Protein AF-A0A6A6J396-F1 (afdb_monomer)

Structure (mmCIF, N/CA/C/O backbone):
data_AF-A0A6A6J396-F1
#
_entry.id   AF-A0A6A6J396-F1
#
loop_
_atom_site.group_PDB
_atom_site.id
_atom_site.type_symbol
_atom_site.label_atom_id
_atom_site.label_alt_id
_atom_site.label_comp_id
_atom_site.label_asym_id
_atom_site.label_entity_id
_atom_site.label_seq_id
_atom_site.pdbx_PDB_ins_code
_atom_site.Cartn_x
_atom_site.Cartn_y
_atom_site.Cartn_z
_atom_site.occupancy
_atom_site.B_iso_or_equiv
_atom_site.auth_seq_id
_atom_site.auth_comp_id
_atom_site.auth_asym_id
_atom_site.auth_atom_id
_atom_site.pdbx_PDB_model_num
ATOM 1 N N . MET A 1 1 ? -31.504 -28.706 -47.587 1.00 30.91 1 MET A N 1
ATOM 2 C CA . MET A 1 1 ? -32.513 -27.921 -48.328 1.00 30.91 1 MET A CA 1
ATOM 3 C C . MET A 1 1 ? -32.808 -26.671 -47.515 1.00 30.91 1 MET A C 1
ATOM 5 O O . MET A 1 1 ? -33.010 -26.840 -46.324 1.00 30.91 1 MET A O 1
ATOM 9 N N . ASN A 1 2 ? -32.834 -25.444 -48.028 1.00 28.05 2 ASN A N 1
ATOM 10 C CA . ASN A 1 2 ? -32.277 -24.877 -49.263 1.00 28.05 2 ASN A CA 1
ATOM 11 C C . ASN A 1 2 ? -32.139 -23.348 -49.033 1.00 28.05 2 ASN A C 1
ATOM 13 O O . ASN A 1 2 ? -32.979 -22.786 -48.343 1.00 28.05 2 ASN A O 1
ATOM 17 N N . THR A 1 3 ? -31.061 -22.744 -49.557 1.00 30.41 3 THR A N 1
ATOM 18 C CA . THR A 1 3 ? -30.962 -21.435 -50.266 1.00 30.41 3 THR A CA 1
ATOM 19 C C . THR A 1 3 ? -32.068 -20.365 -50.047 1.00 30.41 3 THR A C 1
ATOM 21 O O . THR A 1 3 ? -33.247 -20.693 -50.084 1.00 30.41 3 THR A O 1
ATOM 24 N N . THR A 1 4 ? -31.807 -19.050 -49.973 1.00 29.42 4 THR A N 1
ATOM 25 C CA . THR A 1 4 ? -30.694 -18.259 -50.558 1.00 29.42 4 THR A CA 1
ATOM 26 C C . THR A 1 4 ? -30.629 -16.844 -49.954 1.00 29.42 4 THR A C 1
ATOM 28 O O . THR A 1 4 ? -31.615 -16.358 -49.411 1.00 29.42 4 THR A O 1
ATOM 31 N N . GLU A 1 5 ? -29.500 -16.157 -50.138 1.00 28.58 5 GLU A N 1
ATOM 32 C CA . GLU A 1 5 ? -29.365 -14.695 -50.012 1.00 28.58 5 GLU A CA 1
ATOM 33 C C . GLU A 1 5 ? -30.132 -13.949 -51.129 1.00 28.58 5 GLU A C 1
ATOM 35 O O . GLU A 1 5 ? -30.211 -14.480 -52.238 1.00 28.58 5 GLU A O 1
ATOM 40 N N . ALA A 1 6 ? -30.608 -12.714 -50.876 1.00 26.88 6 ALA A N 1
ATOM 41 C CA . ALA A 1 6 ? -30.389 -11.505 -51.710 1.00 26.88 6 ALA A CA 1
ATOM 42 C C . ALA A 1 6 ? -31.355 -10.335 -51.376 1.00 26.88 6 ALA A C 1
ATOM 44 O O . ALA A 1 6 ? -32.489 -10.573 -50.980 1.00 26.88 6 ALA A O 1
ATOM 45 N N . GLN A 1 7 ? -30.909 -9.098 -51.679 1.00 24.98 7 GLN A N 1
ATOM 46 C CA . GLN A 1 7 ? -31.652 -7.809 -51.690 1.00 24.98 7 GLN A CA 1
ATOM 47 C C . GLN A 1 7 ? -32.039 -7.264 -50.290 1.00 24.98 7 GLN A C 1
ATOM 49 O O . GLN A 1 7 ? -32.712 -7.927 -49.523 1.00 24.98 7 GLN A O 1
ATOM 54 N N . GLU A 1 8 ? -31.600 -6.075 -49.856 1.00 26.03 8 GLU A N 1
ATOM 55 C CA . GLU A 1 8 ? -31.741 -4.784 -50.546 1.00 26.03 8 GLU A CA 1
ATOM 56 C C . GLU A 1 8 ? -30.502 -3.864 -50.482 1.00 26.03 8 GLU A C 1
ATOM 58 O O . GLU A 1 8 ? -29.968 -3.541 -49.422 1.00 26.03 8 GLU A O 1
ATOM 63 N N . GLN A 1 9 ? -30.119 -3.338 -51.649 1.00 26.45 9 GLN A N 1
ATOM 64 C CA . GLN A 1 9 ? -29.391 -2.075 -51.793 1.00 26.45 9 GLN A CA 1
ATOM 65 C C . GLN A 1 9 ? -30.351 -1.032 -52.373 1.00 26.45 9 GLN A C 1
ATOM 67 O O . GLN A 1 9 ? -30.878 -1.274 -53.460 1.00 26.45 9 GLN A O 1
ATOM 72 N N . LYS A 1 10 ? -30.489 0.134 -51.722 1.00 27.36 10 LYS A N 1
ATOM 73 C CA . LYS A 1 10 ? -30.519 1.482 -52.341 1.00 27.36 10 LYS A CA 1
ATOM 74 C C . LYS A 1 10 ? -30.951 2.561 -51.341 1.00 27.36 10 LYS A C 1
ATOM 76 O O . LYS A 1 10 ? -32.108 2.608 -50.955 1.00 27.36 10 LYS A O 1
ATOM 81 N N . MET A 1 11 ? -30.068 3.521 -51.080 1.00 25.42 11 MET A N 1
ATOM 82 C CA . MET A 1 11 ? -30.310 4.928 -51.427 1.00 25.42 11 MET A CA 1
ATOM 83 C C . MET A 1 11 ? -28.969 5.665 -51.503 1.00 25.42 11 MET A C 1
ATOM 85 O O . MET A 1 11 ? -28.040 5.358 -50.758 1.00 25.42 11 MET A O 1
ATOM 89 N N . ASN A 1 12 ? -28.866 6.592 -52.454 1.00 26.73 12 ASN A N 1
ATOM 90 C CA . ASN A 1 12 ? -27.633 7.307 -52.776 1.00 26.73 12 ASN A CA 1
ATOM 91 C C . ASN A 1 12 ? -27.484 8.583 -51.934 1.00 26.73 12 ASN A C 1
ATOM 93 O O . ASN A 1 12 ? -28.474 9.224 -51.592 1.00 26.73 12 ASN A O 1
ATOM 97 N N . GLY A 1 13 ? -26.236 8.995 -51.724 1.00 24.64 13 GLY A N 1
ATOM 98 C CA . GLY A 1 13 ? -25.833 10.375 -51.457 1.00 24.64 13 GLY A CA 1
ATOM 99 C C . GLY A 1 13 ? -24.560 10.632 -52.261 1.00 24.64 13 GLY A C 1
ATOM 100 O O . GLY A 1 13 ? -23.664 9.789 -52.261 1.00 24.64 13 GLY A O 1
ATOM 101 N N . GLU A 1 14 ? -24.532 11.706 -53.043 1.00 25.75 14 GLU A N 1
ATOM 102 C CA . GLU A 1 14 ? -23.548 11.900 -54.114 1.00 25.75 14 GLU A CA 1
ATOM 103 C C . GLU A 1 14 ? -22.157 12.294 -53.590 1.00 25.75 14 GLU A C 1
ATOM 105 O O . GLU A 1 14 ? -21.997 12.824 -52.492 1.00 25.75 14 GLU A O 1
ATOM 110 N N . THR A 1 15 ? -21.120 12.035 -54.385 1.00 29.14 15 THR A N 1
ATOM 111 C CA . THR A 1 15 ? -19.784 12.611 -54.178 1.00 29.14 15 THR A CA 1
ATOM 112 C C . THR A 1 15 ? -19.228 12.995 -55.540 1.00 29.14 15 THR A C 1
ATOM 114 O O . THR A 1 15 ? -19.291 12.204 -56.483 1.00 29.14 15 THR A O 1
ATOM 117 N N . GLU A 1 16 ? -18.754 14.231 -55.654 1.00 26.73 16 GLU A N 1
ATOM 118 C CA . GLU A 1 16 ? -18.399 14.850 -56.928 1.00 26.73 16 GLU A CA 1
ATOM 119 C C . GLU A 1 16 ? -17.232 14.137 -57.622 1.00 26.73 16 GLU A C 1
ATOM 121 O O . GLU A 1 16 ? -16.249 13.727 -56.999 1.00 26.73 16 GLU A O 1
ATOM 126 N N . ARG A 1 17 ? -17.331 14.016 -58.951 1.00 25.17 17 ARG A N 1
ATOM 127 C CA . ARG A 1 17 ? -16.197 13.639 -59.795 1.00 25.17 17 ARG A CA 1
ATOM 128 C C . ARG A 1 17 ? -15.277 14.842 -59.951 1.00 25.17 17 ARG A C 1
ATOM 130 O O . ARG A 1 17 ? -15.693 15.861 -60.490 1.00 25.17 17 ARG A O 1
ATOM 137 N N . VAL A 1 18 ? -14.017 14.675 -59.567 1.00 28.70 18 VAL A N 1
ATOM 138 C CA . VAL A 1 18 ? -12.917 15.462 -60.128 1.00 28.70 18 VAL A CA 1
ATOM 139 C C . VAL A 1 18 ? -12.299 14.612 -61.228 1.00 28.70 18 VAL A C 1
ATOM 141 O O . VAL A 1 18 ? -11.669 13.591 -60.945 1.00 28.70 18 VAL A O 1
ATOM 144 N N . ASP A 1 19 ? -12.532 15.003 -62.478 1.00 25.44 19 ASP A N 1
ATOM 145 C CA . ASP A 1 19 ? -11.947 14.334 -63.635 1.00 25.44 19 ASP A CA 1
ATOM 146 C C . ASP A 1 19 ? -10.437 14.624 -63.686 1.00 25.44 19 ASP A C 1
ATOM 148 O O . ASP A 1 19 ? -10.012 15.776 -63.776 1.00 25.44 19 ASP A O 1
ATOM 152 N N . PHE A 1 20 ? -9.623 13.570 -63.630 1.00 28.94 20 PHE A N 1
ATOM 153 C CA . PHE A 1 20 ? -8.215 13.624 -64.021 1.00 28.94 20 PHE A CA 1
ATOM 154 C C . PHE A 1 20 ? -8.096 13.093 -65.448 1.00 28.94 20 PHE A C 1
ATOM 156 O O . PHE A 1 20 ? -8.532 11.976 -65.728 1.00 28.94 20 PHE A O 1
ATOM 163 N N . GLU A 1 21 ? -7.510 13.891 -66.339 1.00 29.69 21 GLU A N 1
ATOM 164 C CA . GLU A 1 21 ? -7.280 13.502 -67.730 1.00 29.69 21 GLU A CA 1
ATOM 165 C C . GLU A 1 21 ? -6.321 12.298 -67.805 1.00 29.69 21 GLU A C 1
ATOM 167 O O . GLU A 1 21 ? -5.234 12.294 -67.221 1.00 29.69 21 GLU A O 1
ATOM 172 N N . ASP A 1 22 ? -6.756 11.247 -68.506 1.00 31.11 22 ASP A N 1
ATOM 173 C CA . ASP A 1 22 ? -6.034 9.979 -68.657 1.00 31.11 22 ASP A CA 1
ATOM 174 C C . ASP A 1 22 ? -4.964 10.090 -69.754 1.00 31.11 22 ASP A C 1
ATOM 176 O O . ASP A 1 22 ? -5.209 9.813 -70.932 1.00 31.11 22 ASP A O 1
ATOM 180 N N . ASP A 1 23 ? -3.756 10.493 -69.356 1.00 32.56 23 ASP A N 1
ATOM 181 C CA . ASP A 1 23 ? -2.551 10.437 -70.190 1.00 32.56 23 ASP A CA 1
ATOM 182 C C . ASP A 1 23 ? -2.134 8.964 -70.406 1.00 32.56 23 ASP A C 1
ATOM 184 O O . ASP A 1 23 ? -1.229 8.424 -69.758 1.00 32.56 23 ASP A O 1
ATOM 188 N N . GLY A 1 24 ? -2.848 8.298 -71.321 1.00 36.06 24 GLY A N 1
ATOM 189 C CA . GLY A 1 24 ? -2.937 6.846 -71.497 1.00 36.06 24 GLY A CA 1
ATOM 190 C C . GLY A 1 24 ? -1.620 6.077 -71.667 1.00 36.06 24 GLY A C 1
ATOM 191 O O . GLY A 1 24 ? -1.271 5.611 -72.757 1.00 36.06 24 GLY A O 1
ATOM 192 N N . LYS A 1 25 ? -0.925 5.833 -70.554 1.00 32.84 25 LYS A N 1
ATOM 193 C CA . LYS A 1 25 ? 0.093 4.790 -70.391 1.00 32.84 25 LYS A CA 1
ATOM 194 C C . LYS A 1 25 ? -0.214 3.998 -69.121 1.00 32.84 25 LYS A C 1
ATOM 196 O O . LYS A 1 25 ? -0.152 4.572 -68.035 1.00 32.84 25 LYS A O 1
ATOM 201 N N . PRO A 1 26 ? -0.475 2.679 -69.208 1.00 29.97 26 PRO A N 1
ATOM 202 C CA . PRO A 1 26 ? -0.757 1.887 -68.020 1.00 29.97 26 PRO A CA 1
ATOM 203 C C . PRO A 1 26 ? 0.465 1.920 -67.087 1.00 29.97 26 PRO A C 1
ATOM 205 O O . PRO A 1 26 ? 1.565 1.553 -67.518 1.00 29.97 26 PRO A O 1
ATOM 208 N N . PRO A 1 27 ? 0.319 2.341 -65.817 1.00 34.88 27 PRO A N 1
ATOM 209 C CA . PRO A 1 27 ? 1.437 2.360 -64.891 1.00 34.88 27 PRO A CA 1
ATOM 210 C C . PRO A 1 27 ? 1.894 0.923 -64.656 1.00 34.88 27 PRO A C 1
ATOM 212 O O . PRO A 1 27 ? 1.125 0.089 -64.180 1.00 34.88 27 PRO A O 1
ATOM 215 N N . THR A 1 28 ? 3.152 0.617 -64.979 1.00 37.91 28 THR A N 1
ATOM 216 C CA . THR A 1 28 ? 3.713 -0.726 -64.803 1.00 37.91 28 THR A CA 1
ATOM 217 C C . THR A 1 28 ? 3.647 -1.123 -63.327 1.00 37.91 28 THR A C 1
ATOM 219 O O . THR A 1 28 ? 4.456 -0.663 -62.510 1.00 37.91 28 THR A O 1
ATOM 222 N N . ILE A 1 29 ? 2.667 -1.963 -62.971 1.00 43.50 29 ILE A N 1
ATOM 223 C CA . ILE A 1 29 ? 2.390 -2.364 -61.588 1.00 43.50 29 ILE A CA 1
ATOM 224 C C . ILE A 1 29 ? 3.495 -3.308 -61.107 1.00 43.50 29 ILE A C 1
ATOM 226 O O . ILE A 1 29 ? 3.383 -4.528 -61.161 1.00 43.50 29 ILE A O 1
ATOM 230 N N . VAL A 1 30 ? 4.585 -2.714 -60.619 1.00 54.16 30 VAL A N 1
ATOM 231 C CA . VAL A 1 30 ? 5.647 -3.418 -59.895 1.00 54.16 30 VAL A CA 1
ATOM 232 C C . VAL A 1 30 ? 5.050 -4.018 -58.625 1.00 54.16 30 VAL A C 1
ATOM 234 O O . VAL A 1 30 ? 4.691 -3.294 -57.690 1.00 54.16 30 VAL A O 1
ATOM 237 N N . SER A 1 31 ? 4.956 -5.342 -58.624 1.00 57.78 31 SER A N 1
ATOM 238 C CA . SER A 1 31 ? 4.378 -6.179 -57.577 1.00 57.78 31 SER A CA 1
ATOM 239 C C . SER A 1 31 ? 5.428 -6.622 -56.549 1.00 57.78 31 SER A C 1
ATOM 241 O O . SER A 1 31 ? 5.118 -6.775 -55.364 1.00 57.78 31 SER A O 1
ATOM 243 N N . GLY A 1 32 ? 6.691 -6.760 -56.972 1.00 66.62 32 GLY A N 1
ATOM 244 C CA . GLY A 1 32 ? 7.795 -7.240 -56.142 1.00 66.62 32 GLY A CA 1
ATOM 245 C C . GLY A 1 32 ? 9.156 -6.631 -56.487 1.00 66.62 32 GLY A C 1
ATOM 246 O O . GLY A 1 32 ? 9.292 -5.787 -57.368 1.00 66.62 32 GLY A O 1
ATOM 247 N N . LEU A 1 33 ? 10.197 -7.066 -55.766 1.00 74.12 33 LEU A N 1
ATOM 248 C CA . LEU A 1 33 ? 11.583 -6.659 -56.049 1.00 74.12 33 LEU A CA 1
ATOM 249 C C . LEU A 1 33 ? 12.103 -7.243 -57.374 1.00 74.12 33 LEU A C 1
ATOM 251 O O . LEU A 1 33 ? 12.952 -6.629 -58.016 1.00 74.12 33 LEU A O 1
ATOM 255 N N . GLU A 1 34 ? 11.583 -8.401 -57.790 1.00 75.00 34 GLU A N 1
ATOM 256 C CA . GLU A 1 34 ? 11.993 -9.090 -59.020 1.00 75.00 34 GLU A CA 1
ATOM 257 C C . GLU A 1 34 ? 11.795 -8.221 -60.270 1.00 75.00 34 GLU A C 1
ATOM 259 O O . GLU A 1 34 ? 12.674 -8.173 -61.132 1.00 75.00 34 GLU A O 1
ATOM 264 N N . ASP A 1 35 ? 10.712 -7.438 -60.306 1.00 77.50 35 ASP A N 1
ATOM 265 C CA . ASP A 1 35 ? 10.358 -6.544 -61.416 1.00 77.50 35 ASP A CA 1
ATOM 266 C C . ASP A 1 35 ? 11.377 -5.396 -61.615 1.00 77.50 35 ASP A C 1
ATOM 268 O O . ASP A 1 35 ? 11.422 -4.754 -62.668 1.00 77.50 35 ASP A O 1
ATOM 272 N N . ILE A 1 36 ? 12.224 -5.116 -60.614 1.00 80.75 36 ILE A N 1
ATOM 273 C CA . ILE A 1 36 ? 13.242 -4.063 -60.671 1.00 80.75 36 ILE A CA 1
ATOM 274 C C . ILE A 1 36 ? 14.509 -4.623 -61.332 1.00 80.75 36 ILE A C 1
ATOM 276 O O . ILE A 1 36 ? 15.355 -5.257 -60.693 1.00 80.75 36 ILE A O 1
ATOM 280 N N . ARG A 1 37 ? 14.665 -4.359 -62.636 1.00 76.75 37 ARG A N 1
ATOM 281 C CA . ARG A 1 37 ? 15.821 -4.830 -63.424 1.00 76.75 37 ARG A CA 1
ATOM 282 C C . ARG A 1 37 ? 17.156 -4.237 -62.958 1.00 76.75 37 ARG A C 1
ATOM 284 O O . ARG A 1 37 ? 18.104 -4.985 -62.754 1.00 76.75 37 ARG A O 1
ATOM 291 N N . VAL A 1 38 ? 17.231 -2.914 -62.768 1.00 81.19 38 VAL A N 1
ATOM 292 C CA . VAL A 1 38 ? 18.486 -2.206 -62.422 1.00 81.19 38 VAL A CA 1
ATOM 293 C C . VAL A 1 38 ? 18.298 -1.243 -61.248 1.00 81.19 38 VAL A C 1
ATOM 295 O O . VAL A 1 38 ? 18.910 -1.423 -60.195 1.00 81.19 38 VAL A O 1
ATOM 298 N N . ARG A 1 39 ? 17.442 -0.228 -61.413 1.00 87.81 39 ARG A N 1
ATOM 299 C CA . ARG A 1 39 ? 17.192 0.829 -60.426 1.00 87.81 39 ARG A CA 1
ATOM 300 C C . ARG A 1 39 ? 15.728 1.267 -60.478 1.00 87.81 39 ARG A C 1
ATOM 302 O O . ARG A 1 39 ? 15.148 1.301 -61.559 1.00 87.81 39 ARG A O 1
ATOM 309 N N . LYS A 1 40 ? 15.155 1.636 -59.332 1.00 87.44 40 LYS A N 1
ATOM 310 C CA . LYS A 1 40 ? 13.848 2.297 -59.220 1.00 87.44 40 LYS A CA 1
ATOM 311 C C . LYS A 1 40 ? 13.843 3.264 -58.033 1.00 87.44 40 LYS A C 1
ATOM 313 O O . LYS A 1 40 ? 14.290 2.889 -56.953 1.00 87.44 40 LYS A O 1
ATOM 318 N N . THR A 1 41 ? 13.324 4.474 -58.218 1.00 86.12 41 THR A N 1
ATOM 319 C CA . THR A 1 41 ? 12.980 5.374 -57.104 1.00 86.12 41 THR A CA 1
ATOM 320 C C . THR A 1 41 ? 11.524 5.139 -56.704 1.00 86.12 41 THR A C 1
ATOM 322 O O . THR A 1 41 ? 10.687 4.841 -57.557 1.00 86.12 41 THR A O 1
ATOM 325 N N . VAL A 1 42 ? 11.247 5.194 -55.405 1.00 84.44 42 VAL A N 1
ATOM 326 C CA . VAL A 1 42 ? 9.915 5.050 -54.818 1.00 84.44 42 VAL A CA 1
ATOM 327 C C . VAL A 1 42 ? 9.756 6.120 -53.754 1.00 84.44 42 VAL A C 1
ATOM 329 O O . VAL A 1 42 ? 10.511 6.129 -52.780 1.00 84.44 42 VAL A O 1
ATOM 332 N N . ASP A 1 43 ? 8.781 6.992 -53.942 1.00 82.31 43 ASP A N 1
ATOM 333 C CA . ASP A 1 43 ? 8.414 8.016 -52.971 1.00 82.31 43 ASP A CA 1
ATOM 334 C C . ASP A 1 43 ? 7.769 7.359 -51.746 1.00 82.31 43 ASP A C 1
ATOM 336 O O . ASP A 1 43 ? 7.127 6.303 -51.837 1.00 82.31 43 ASP A O 1
ATOM 340 N N . LEU A 1 44 ? 8.020 7.927 -50.569 1.00 80.69 44 LEU A N 1
ATOM 341 C CA . LEU A 1 44 ? 7.531 7.390 -49.308 1.00 80.69 44 LEU A CA 1
ATOM 342 C C . LEU A 1 44 ? 6.422 8.299 -48.799 1.00 80.69 44 LEU A C 1
ATOM 344 O O . LEU A 1 44 ? 6.634 9.493 -48.639 1.00 80.69 44 LEU A O 1
ATOM 348 N N . ASN A 1 45 ? 5.266 7.719 -48.477 1.00 74.69 45 ASN A N 1
ATOM 349 C CA . ASN A 1 45 ? 4.127 8.443 -47.907 1.00 74.69 45 ASN A CA 1
ATOM 350 C C . ASN A 1 45 ? 4.411 8.882 -46.448 1.00 74.69 45 ASN A C 1
ATOM 352 O O . ASN A 1 45 ? 3.785 8.377 -45.520 1.00 74.69 45 ASN A O 1
ATOM 356 N N . VAL A 1 46 ? 5.403 9.749 -46.226 1.00 75.69 46 VAL A N 1
ATOM 357 C CA . VAL A 1 46 ? 5.808 10.292 -44.922 1.00 75.69 46 VAL A CA 1
ATOM 358 C C . VAL A 1 46 ? 6.185 11.758 -45.108 1.00 75.69 46 VAL A C 1
ATOM 360 O O . VAL A 1 46 ? 7.169 12.063 -45.771 1.00 75.69 46 VAL A O 1
ATOM 363 N N . VAL A 1 47 ? 5.417 12.650 -44.485 1.00 76.00 47 VAL A N 1
ATOM 364 C CA . VAL A 1 47 ? 5.634 14.104 -44.538 1.00 76.00 47 VAL A CA 1
ATOM 365 C C . VAL A 1 47 ? 6.945 14.478 -43.836 1.00 76.00 47 VAL A C 1
ATOM 367 O O . VAL A 1 47 ? 7.203 14.000 -42.730 1.00 76.00 47 VAL A O 1
ATOM 370 N N . THR A 1 48 ? 7.745 15.364 -44.433 1.00 72.81 48 THR A N 1
ATOM 371 C CA . THR A 1 48 ? 9.081 15.760 -43.937 1.00 72.81 48 THR A CA 1
ATOM 372 C C . THR A 1 48 ? 9.082 16.358 -42.513 1.00 72.81 48 THR A C 1
ATOM 374 O O . THR A 1 48 ? 10.010 16.109 -41.731 1.00 72.81 48 THR A O 1
ATOM 377 N N . ASP A 1 49 ? 8.000 17.038 -42.123 1.00 72.19 49 ASP A N 1
ATOM 378 C CA . ASP A 1 49 ? 7.803 17.607 -40.775 1.00 72.19 49 ASP A CA 1
ATOM 379 C C . ASP A 1 49 ? 7.207 16.620 -39.754 1.00 72.19 49 ASP A C 1
ATOM 381 O O . ASP A 1 49 ? 6.970 16.965 -38.591 1.00 72.19 49 ASP A O 1
ATOM 385 N N . CYS A 1 50 ? 6.966 15.365 -40.148 1.00 68.31 50 CYS A N 1
ATOM 386 C CA . CYS A 1 50 ? 6.496 14.339 -39.226 1.00 68.31 50 CYS A CA 1
ATOM 387 C C . CYS A 1 50 ? 7.501 14.160 -38.074 1.00 68.31 50 CYS A C 1
ATOM 389 O O . CYS A 1 50 ? 8.712 14.051 -38.292 1.00 68.31 50 CYS A O 1
ATOM 391 N N . LEU A 1 51 ? 6.988 14.143 -36.837 1.00 74.56 51 LEU A N 1
ATOM 392 C CA . LEU A 1 51 ? 7.780 13.967 -35.615 1.00 74.56 51 LEU A CA 1
ATOM 393 C C . LEU A 1 51 ? 8.972 14.948 -35.557 1.00 74.56 51 LEU A C 1
ATOM 395 O O . LEU A 1 51 ? 10.128 14.570 -35.362 1.00 74.56 51 LEU A O 1
ATOM 399 N N . ALA A 1 52 ? 8.693 16.241 -35.760 1.00 76.00 52 ALA A N 1
ATOM 400 C CA . ALA A 1 52 ? 9.684 17.322 -35.709 1.00 76.00 52 ALA A CA 1
ATOM 401 C C . ALA A 1 52 ? 10.524 17.342 -34.411 1.00 76.00 52 ALA A C 1
ATOM 403 O O . ALA A 1 52 ? 11.693 17.713 -34.448 1.00 76.00 52 ALA A O 1
ATOM 404 N N . HIS A 1 53 ? 9.950 16.892 -33.289 1.00 82.19 53 HIS A N 1
ATOM 405 C CA . HIS A 1 53 ? 10.600 16.842 -31.975 1.00 82.19 53 HIS A CA 1
ATOM 406 C C . HIS A 1 53 ? 11.504 15.611 -31.751 1.00 82.19 53 HIS A C 1
ATOM 408 O O . HIS A 1 53 ? 12.253 15.595 -30.780 1.00 82.19 53 HIS A O 1
ATOM 414 N N . TRP A 1 54 ? 11.454 14.585 -32.613 1.00 87.56 54 TRP A N 1
ATOM 415 C CA . TRP A 1 54 ? 12.324 13.407 -32.493 1.00 87.56 54 TRP A CA 1
ATOM 416 C C . TRP A 1 54 ? 13.776 13.725 -32.869 1.00 87.56 54 TRP A C 1
ATOM 418 O O . TRP A 1 54 ? 14.052 14.406 -33.862 1.00 87.56 54 TRP A O 1
ATOM 428 N N . THR A 1 55 ? 14.705 13.141 -32.115 1.00 90.62 55 THR A N 1
ATOM 429 C CA . THR A 1 55 ? 16.150 13.199 -32.340 1.00 90.62 55 THR A CA 1
ATOM 430 C C . THR A 1 55 ? 16.669 11.894 -32.960 1.00 90.62 55 THR A C 1
ATOM 432 O O . THR A 1 55 ? 15.940 10.916 -33.156 1.00 90.62 55 THR A O 1
ATOM 435 N N . CYS A 1 56 ? 17.973 11.839 -33.245 1.00 93.00 56 CYS A N 1
ATOM 436 C CA . CYS A 1 56 ? 18.629 10.602 -33.668 1.00 93.00 56 CYS A CA 1
ATOM 437 C C . CYS A 1 56 ? 18.524 9.456 -32.639 1.00 93.00 56 CYS A C 1
ATOM 439 O O . CYS A 1 56 ? 18.648 8.300 -33.040 1.00 93.00 56 CYS A O 1
ATOM 441 N N . ALA A 1 57 ? 18.260 9.734 -31.354 1.00 92.69 57 ALA A N 1
ATOM 442 C CA . ALA A 1 57 ? 18.052 8.698 -30.341 1.00 92.69 57 ALA A CA 1
ATOM 443 C C . ALA A 1 57 ? 16.718 7.957 -30.554 1.00 92.69 57 ALA A C 1
ATOM 445 O O . ALA A 1 57 ? 16.706 6.730 -30.639 1.00 92.69 57 ALA A O 1
ATOM 446 N N . GLU A 1 58 ? 15.604 8.671 -30.753 1.00 90.94 58 GLU A N 1
ATOM 447 C CA . GLU A 1 58 ? 14.300 8.064 -31.066 1.00 90.94 58 GLU A CA 1
ATOM 448 C C . GLU A 1 58 ? 14.336 7.325 -32.413 1.00 90.94 58 GLU A C 1
ATOM 450 O O . GLU A 1 58 ? 13.765 6.241 -32.555 1.00 90.94 58 GLU A O 1
ATOM 455 N N . ALA A 1 59 ? 15.070 7.868 -33.389 1.00 92.12 59 ALA A N 1
ATOM 456 C CA . ALA A 1 59 ? 15.313 7.212 -34.670 1.00 92.12 59 ALA A CA 1
ATOM 457 C C . ALA A 1 59 ? 16.145 5.924 -34.523 1.00 92.12 59 ALA A C 1
ATOM 459 O O . ALA A 1 59 ? 15.849 4.915 -35.169 1.00 92.12 59 ALA A O 1
ATOM 460 N N . PHE A 1 60 ? 17.166 5.925 -33.660 1.00 94.75 60 PHE A N 1
ATOM 461 C CA . PHE A 1 60 ? 17.937 4.726 -33.337 1.00 94.75 60 PHE A CA 1
ATOM 462 C C . PHE A 1 60 ? 17.095 3.701 -32.569 1.00 94.75 60 PHE A C 1
ATOM 464 O O . PHE A 1 60 ? 17.187 2.520 -32.884 1.00 94.75 60 PHE A O 1
ATOM 471 N N . ARG A 1 61 ? 16.219 4.122 -31.647 1.00 92.50 61 ARG A N 1
ATOM 472 C CA . ARG A 1 61 ? 15.287 3.239 -30.921 1.00 92.50 61 ARG A CA 1
ATOM 473 C C . ARG A 1 61 ? 14.414 2.417 -31.874 1.00 92.50 61 ARG A C 1
ATOM 475 O O . ARG A 1 61 ? 14.299 1.211 -31.686 1.00 92.50 61 ARG A O 1
ATOM 482 N N . GLU A 1 62 ? 13.859 3.019 -32.929 1.00 90.19 62 GLU A N 1
ATOM 483 C CA . GLU A 1 62 ? 13.095 2.282 -33.957 1.00 90.19 62 GLU A CA 1
ATOM 484 C C . GLU A 1 62 ? 13.964 1.253 -34.708 1.00 90.19 62 GLU A C 1
ATOM 486 O O . GLU A 1 62 ? 13.505 0.162 -35.054 1.00 90.19 62 GLU A O 1
ATOM 491 N N . ILE A 1 63 ? 15.238 1.562 -34.957 1.00 92.62 63 ILE A N 1
ATOM 492 C CA . ILE A 1 63 ? 16.176 0.641 -35.618 1.00 92.62 63 ILE A CA 1
ATOM 493 C C . ILE A 1 63 ? 16.578 -0.493 -34.683 1.00 92.62 63 ILE A C 1
ATOM 495 O O . ILE A 1 63 ? 16.564 -1.650 -35.096 1.00 92.62 63 ILE A O 1
ATOM 499 N N . TYR A 1 64 ? 16.889 -0.171 -33.431 1.00 93.62 64 TYR A N 1
ATOM 500 C CA . TYR A 1 64 ? 17.213 -1.114 -32.372 1.00 93.62 64 TYR A CA 1
ATOM 501 C C . TYR A 1 64 ? 16.047 -2.075 -32.111 1.00 93.62 64 TYR A C 1
ATOM 503 O O . TYR A 1 64 ? 16.228 -3.291 -32.074 1.00 93.62 64 TYR A O 1
ATOM 511 N N . GLN A 1 65 ? 14.824 -1.549 -32.034 1.00 90.12 65 GLN A N 1
ATOM 512 C CA . GLN A 1 65 ? 13.624 -2.361 -31.922 1.00 90.12 65 GLN A CA 1
ATOM 513 C C . GLN A 1 65 ? 13.489 -3.319 -33.112 1.00 90.12 65 GLN A C 1
ATOM 515 O O . GLN A 1 65 ? 13.236 -4.504 -32.916 1.00 90.12 65 GLN A O 1
ATOM 520 N N . ASN A 1 66 ? 13.655 -2.842 -34.351 1.00 88.75 66 ASN A N 1
ATOM 521 C CA . ASN A 1 66 ? 13.572 -3.720 -35.521 1.00 88.75 66 ASN A CA 1
ATOM 522 C C . ASN A 1 66 ? 14.722 -4.739 -35.575 1.00 88.75 66 ASN A C 1
ATOM 524 O O . ASN A 1 66 ? 14.497 -5.870 -35.998 1.00 88.75 66 ASN A O 1
ATOM 528 N N . TRP A 1 67 ? 15.918 -4.378 -35.103 1.00 91.44 67 TRP A N 1
ATOM 529 C CA . TRP A 1 67 ? 17.046 -5.292 -34.921 1.00 91.44 67 TRP A CA 1
ATOM 530 C C . TRP A 1 67 ? 16.658 -6.440 -33.977 1.00 91.44 67 TRP A C 1
ATOM 532 O O . TRP A 1 67 ? 16.629 -7.600 -34.395 1.00 91.44 67 TRP A O 1
ATOM 542 N N . ARG A 1 68 ? 16.230 -6.105 -32.756 1.00 92.31 68 ARG A N 1
ATOM 543 C CA . ARG A 1 68 ? 15.822 -7.048 -31.711 1.00 92.31 68 ARG A CA 1
ATOM 544 C C . ARG A 1 68 ? 14.597 -7.888 -32.069 1.00 92.31 68 ARG A C 1
ATOM 546 O O . ARG A 1 68 ? 14.652 -9.108 -31.944 1.00 92.31 68 ARG A O 1
ATOM 553 N N . ASP A 1 69 ? 13.495 -7.263 -32.488 1.00 88.12 69 ASP A N 1
ATOM 554 C CA . ASP A 1 69 ? 12.227 -7.947 -32.787 1.00 88.12 69 ASP A CA 1
ATOM 555 C C . ASP A 1 69 ? 12.429 -9.031 -33.856 1.00 88.12 69 ASP A C 1
ATOM 557 O O . ASP A 1 69 ? 11.952 -10.153 -33.705 1.00 88.12 69 ASP A O 1
ATOM 561 N N . GLU A 1 70 ? 13.162 -8.714 -34.928 1.00 86.69 70 GLU A N 1
ATOM 562 C CA . GLU A 1 70 ? 13.403 -9.656 -36.023 1.00 86.69 70 GLU A CA 1
ATOM 563 C C . GLU A 1 70 ? 14.389 -10.766 -35.632 1.00 86.69 70 GLU A C 1
ATOM 565 O O . GLU A 1 70 ? 14.208 -11.896 -36.079 1.00 86.69 70 GLU A O 1
ATOM 570 N N . ILE A 1 71 ? 15.372 -10.504 -34.757 1.00 89.81 71 ILE A N 1
ATOM 571 C CA . ILE A 1 71 ? 16.207 -11.569 -34.171 1.00 89.81 71 ILE A CA 1
ATOM 572 C C . ILE A 1 71 ? 15.351 -12.494 -33.301 1.00 89.81 71 ILE A C 1
ATOM 574 O O . ILE A 1 71 ? 15.363 -13.708 -33.500 1.00 89.81 71 ILE A O 1
ATOM 578 N N . ARG A 1 72 ? 14.564 -11.941 -32.371 1.00 90.19 72 ARG A N 1
ATOM 579 C CA . ARG A 1 72 ? 13.677 -12.726 -31.498 1.00 90.19 72 ARG A CA 1
ATOM 580 C C . ARG A 1 72 ? 12.691 -13.572 -32.304 1.00 90.19 72 ARG A C 1
ATOM 582 O O . ARG A 1 72 ? 12.491 -14.737 -31.980 1.00 90.19 72 ARG A O 1
ATOM 589 N N . ARG A 1 73 ? 12.139 -13.021 -33.389 1.00 86.25 73 ARG A N 1
ATOM 590 C CA . ARG A 1 73 ? 11.230 -13.713 -34.315 1.00 86.25 73 ARG A CA 1
ATOM 591 C C . ARG A 1 73 ? 11.933 -14.771 -35.176 1.00 86.25 73 ARG A C 1
ATOM 593 O O . ARG A 1 73 ? 11.371 -15.837 -35.387 1.00 86.25 73 ARG A O 1
ATOM 600 N N . GLY A 1 74 ? 13.125 -14.481 -35.701 1.00 85.12 74 GLY A N 1
ATOM 601 C CA . GLY A 1 74 ? 13.865 -15.373 -36.606 1.00 85.12 74 GLY A CA 1
ATOM 602 C C . GLY A 1 74 ? 14.584 -16.530 -35.906 1.00 85.12 74 GLY A C 1
ATOM 603 O O . GLY A 1 74 ? 14.777 -17.580 -36.515 1.00 85.12 74 GLY A O 1
ATOM 604 N N . PHE A 1 75 ? 14.946 -16.346 -34.634 1.00 87.50 75 PHE A N 1
ATOM 605 C CA . PHE A 1 75 ? 15.689 -17.308 -33.809 1.00 87.50 75 PHE A CA 1
ATOM 606 C C . PHE A 1 75 ? 14.893 -17.807 -32.588 1.00 87.50 75 PHE A C 1
ATOM 608 O O . PHE A 1 75 ? 15.442 -18.513 -31.753 1.00 87.50 75 PHE A O 1
ATOM 615 N N . HIS A 1 76 ? 13.607 -17.455 -32.474 1.00 89.00 76 HIS A N 1
ATOM 616 C CA . HIS A 1 76 ? 12.696 -17.876 -31.395 1.00 89.00 76 HIS A CA 1
ATOM 617 C C . HIS A 1 76 ? 13.192 -17.556 -29.965 1.00 89.00 76 HIS A C 1
ATOM 619 O O . HIS A 1 76 ? 12.927 -18.294 -29.018 1.00 89.00 76 HIS A O 1
ATOM 625 N N . ILE A 1 77 ? 13.893 -16.429 -29.796 1.00 90.00 77 ILE A N 1
ATOM 626 C CA . ILE A 1 77 ? 14.467 -15.997 -28.511 1.00 90.00 77 ILE A CA 1
ATOM 627 C C . ILE A 1 77 ? 13.407 -15.238 -27.692 1.00 90.00 77 ILE A C 1
ATOM 629 O O . ILE A 1 77 ? 12.760 -14.306 -28.190 1.00 90.00 77 ILE A O 1
ATOM 633 N N . SER A 1 78 ? 13.224 -15.612 -26.419 1.00 89.50 78 SER A N 1
ATOM 634 C CA . SER A 1 78 ? 12.300 -14.907 -25.520 1.00 89.50 78 SER A CA 1
ATOM 635 C C . SER A 1 78 ? 12.779 -13.474 -25.238 1.00 89.50 78 SER A C 1
ATOM 637 O O . SER A 1 78 ? 13.909 -13.106 -25.544 1.00 89.50 78 SER A O 1
ATOM 639 N N . LEU A 1 79 ? 11.920 -12.622 -24.668 1.00 86.75 79 LEU A N 1
ATOM 640 C CA . LEU A 1 79 ? 12.353 -11.268 -24.296 1.00 86.75 79 LEU A CA 1
ATOM 641 C C . LEU A 1 79 ? 13.359 -11.278 -23.129 1.00 86.75 79 LEU A C 1
ATOM 643 O O . LEU A 1 79 ? 14.207 -10.399 -23.076 1.00 86.75 79 LEU A O 1
ATOM 647 N N . ARG A 1 80 ? 13.292 -12.269 -22.226 1.00 86.62 80 ARG A N 1
ATOM 648 C CA . ARG A 1 80 ? 14.212 -12.381 -21.078 1.00 86.62 80 ARG A CA 1
ATOM 649 C C . ARG A 1 80 ? 15.563 -13.006 -21.450 1.00 86.62 80 ARG A C 1
ATOM 651 O O . ARG A 1 80 ? 16.548 -12.724 -20.785 1.00 86.62 80 ARG A O 1
ATOM 658 N N . ASP A 1 81 ? 15.618 -13.797 -22.524 1.00 90.12 81 ASP A N 1
ATOM 659 C CA . ASP A 1 81 ? 16.864 -14.404 -23.029 1.00 90.12 81 ASP A CA 1
ATOM 660 C C . ASP A 1 81 ? 17.611 -13.507 -24.038 1.00 90.12 81 ASP A C 1
ATOM 662 O O . ASP A 1 81 ? 18.688 -13.864 -24.524 1.00 90.12 81 ASP A O 1
ATOM 666 N N . PHE A 1 82 ? 17.041 -12.349 -24.388 1.00 92.62 82 PHE A N 1
ATOM 667 C CA . PHE A 1 82 ? 17.664 -11.376 -25.282 1.00 92.62 82 PHE A CA 1
ATOM 668 C C . PHE A 1 82 ? 18.690 -10.529 -24.513 1.00 92.62 82 PHE A C 1
ATOM 670 O O . PHE A 1 82 ? 18.419 -9.402 -24.111 1.00 92.62 82 PHE A O 1
ATOM 677 N N . ALA A 1 83 ? 19.867 -11.109 -24.283 1.00 92.50 83 ALA A N 1
ATOM 678 C CA . ALA A 1 83 ? 21.000 -10.461 -23.627 1.00 92.50 83 ALA A CA 1
ATOM 679 C C . ALA A 1 83 ? 22.146 -10.217 -24.635 1.00 92.50 83 ALA A C 1
ATOM 681 O O . ALA A 1 83 ? 22.967 -11.117 -24.856 1.00 92.50 83 ALA A O 1
ATOM 682 N N . PRO A 1 84 ? 22.205 -9.044 -25.293 1.00 94.69 84 PRO A N 1
ATOM 683 C CA . PRO A 1 84 ? 23.275 -8.721 -26.224 1.00 94.69 84 PRO A CA 1
ATOM 684 C C . PRO A 1 84 ? 24.566 -8.345 -25.484 1.00 94.69 84 PRO A C 1
ATOM 686 O O . PRO A 1 84 ? 24.565 -7.591 -24.517 1.00 94.69 84 PRO A O 1
ATOM 689 N N . ILE A 1 85 ? 25.701 -8.838 -25.973 1.00 93.56 85 ILE A N 1
ATOM 690 C CA . ILE A 1 85 ? 27.021 -8.577 -25.389 1.00 93.56 85 ILE A CA 1
ATOM 691 C C . ILE A 1 85 ? 27.614 -7.329 -26.044 1.00 93.56 85 ILE A C 1
ATOM 693 O O . ILE A 1 85 ? 27.842 -7.323 -27.255 1.00 93.56 85 ILE A O 1
ATOM 697 N N . SER A 1 86 ? 27.877 -6.290 -25.250 1.00 93.88 86 SER A N 1
ATOM 698 C CA . SER A 1 86 ? 28.571 -5.071 -25.681 1.00 93.88 86 SER A CA 1
ATOM 699 C C . SER A 1 86 ? 30.083 -5.177 -25.462 1.00 93.88 86 SER A C 1
ATOM 701 O O . SER A 1 86 ? 30.546 -5.727 -24.464 1.00 93.88 86 SER A O 1
ATOM 703 N N . SER A 1 87 ? 30.864 -4.647 -26.400 1.00 93.88 87 SER A N 1
ATOM 704 C CA . SER A 1 87 ? 32.326 -4.599 -26.346 1.00 93.88 87 SER A CA 1
ATOM 705 C C . SER A 1 87 ? 32.846 -3.358 -27.073 1.00 93.88 87 SER A C 1
ATOM 707 O O . SER A 1 87 ? 32.309 -2.969 -28.112 1.00 93.88 87 SER A O 1
ATOM 709 N N . GLU A 1 88 ? 33.904 -2.732 -26.556 1.00 93.31 88 GLU A N 1
ATOM 710 C CA . GLU A 1 88 ? 34.570 -1.602 -27.211 1.00 93.31 88 GLU A CA 1
ATOM 711 C C . GLU A 1 88 ? 36.072 -1.882 -27.351 1.00 93.31 88 GLU A C 1
ATOM 713 O O . GLU A 1 88 ? 36.743 -2.263 -26.394 1.00 93.31 88 GLU A O 1
ATOM 718 N N . SER A 1 89 ? 36.607 -1.733 -28.565 1.00 89.69 89 SER A N 1
ATOM 719 C CA . SER A 1 89 ? 38.029 -1.941 -28.856 1.00 89.69 89 SER A CA 1
ATOM 720 C C . SER A 1 89 ? 38.488 -1.095 -30.045 1.00 89.69 89 SER A C 1
ATOM 722 O O . SER A 1 89 ? 37.828 -1.053 -31.078 1.00 89.69 89 SER A O 1
ATOM 724 N N . SER A 1 90 ? 39.634 -0.418 -29.907 1.00 83.88 90 SER A N 1
ATOM 725 C CA . SER A 1 90 ? 40.401 0.220 -30.996 1.00 83.88 90 SER A CA 1
ATOM 726 C C . SER A 1 90 ? 39.578 0.933 -32.092 1.00 83.88 90 SER A C 1
ATOM 728 O O . SER A 1 90 ? 39.780 0.687 -33.282 1.00 83.88 90 SER A O 1
ATOM 730 N N . GLY A 1 91 ? 38.657 1.826 -31.709 1.00 92.50 91 GLY A N 1
ATOM 731 C CA . GLY A 1 91 ? 37.813 2.570 -32.659 1.00 92.50 91 GLY A CA 1
ATOM 732 C C . GLY A 1 91 ? 36.553 1.827 -33.124 1.00 92.50 91 GLY A C 1
ATOM 733 O O . GLY A 1 91 ? 35.973 2.176 -34.154 1.00 92.50 91 GLY A O 1
ATOM 734 N N . VAL A 1 92 ? 36.133 0.780 -32.411 1.00 95.69 92 VAL A N 1
ATOM 735 C CA . VAL A 1 92 ? 34.930 -0.003 -32.711 1.00 95.69 92 VAL A CA 1
ATOM 736 C C . VAL A 1 92 ? 34.132 -0.271 -31.437 1.00 95.69 92 VAL A C 1
ATOM 738 O O . VAL A 1 92 ? 34.642 -0.908 -30.520 1.00 95.69 92 VAL A O 1
ATOM 741 N N . ILE A 1 93 ? 32.863 0.141 -31.420 1.00 96.31 93 ILE A N 1
ATOM 742 C CA . ILE A 1 93 ? 31.853 -0.379 -30.486 1.00 96.31 93 ILE A CA 1
ATOM 743 C C . ILE A 1 93 ? 31.099 -1.495 -31.214 1.00 96.31 93 ILE A C 1
ATOM 745 O O . ILE A 1 93 ? 30.635 -1.308 -32.345 1.00 96.31 93 ILE A O 1
ATOM 749 N N . LEU A 1 94 ? 31.007 -2.667 -30.593 1.00 96.19 94 LEU A N 1
ATOM 750 C CA . LEU A 1 94 ? 30.411 -3.870 -31.160 1.00 96.19 94 LEU A CA 1
ATOM 751 C C . LEU A 1 94 ? 29.489 -4.532 -30.131 1.00 96.19 94 LEU A C 1
ATOM 753 O O . LEU A 1 94 ? 29.935 -4.979 -29.078 1.00 96.19 94 LEU A O 1
ATOM 757 N N . ILE A 1 95 ? 28.210 -4.614 -30.481 1.00 97.00 95 ILE A N 1
ATOM 758 C CA . ILE A 1 95 ? 27.133 -5.207 -29.688 1.00 97.00 95 ILE A CA 1
ATOM 759 C C . ILE A 1 95 ? 26.630 -6.433 -30.452 1.00 97.00 95 ILE A C 1
ATOM 761 O O . ILE A 1 95 ? 26.291 -6.321 -31.631 1.00 97.00 95 ILE A O 1
ATOM 765 N N . GLN A 1 96 ? 26.595 -7.606 -29.825 1.00 94.88 96 GLN A N 1
ATOM 766 C CA . GLN A 1 96 ? 26.315 -8.881 -30.496 1.00 94.88 96 GLN A CA 1
ATOM 767 C C . GLN A 1 96 ? 25.236 -9.672 -29.761 1.00 94.88 96 GLN A C 1
ATOM 769 O O . GLN A 1 96 ? 25.370 -9.918 -28.567 1.00 94.88 96 GLN A O 1
ATOM 774 N N . GLN A 1 97 ? 24.210 -10.139 -30.479 1.00 94.56 97 GLN A N 1
ATOM 775 C CA . GLN A 1 97 ? 23.272 -11.121 -29.934 1.00 94.56 97 GLN A CA 1
ATOM 776 C C . GLN A 1 97 ? 23.671 -12.519 -30.397 1.00 94.56 97 GLN A C 1
ATOM 778 O O . GLN A 1 97 ? 23.671 -12.801 -31.597 1.00 94.56 97 GLN A O 1
ATOM 783 N N . PHE A 1 98 ? 23.938 -13.402 -29.439 1.00 91.94 98 PHE A N 1
ATOM 784 C CA . PHE A 1 98 ? 24.106 -14.832 -29.678 1.00 91.94 98 PHE A CA 1
ATOM 785 C C . PHE A 1 98 ? 22.851 -15.593 -29.242 1.00 91.94 98 PHE A C 1
ATOM 787 O O . PHE A 1 98 ? 22.174 -15.188 -28.295 1.00 91.94 98 PHE A O 1
ATOM 794 N N . HIS A 1 99 ? 22.525 -16.698 -29.902 1.00 91.38 99 HIS A N 1
ATOM 795 C CA . HIS A 1 99 ? 21.422 -17.555 -29.479 1.00 91.38 99 HIS A CA 1
ATOM 796 C C . HIS A 1 99 ? 21.755 -18.198 -28.117 1.00 91.38 99 HIS A C 1
ATOM 798 O O . HIS A 1 99 ? 22.845 -18.762 -27.967 1.00 91.38 99 HIS A O 1
ATOM 804 N N . PRO A 1 100 ? 20.842 -18.189 -27.124 1.00 90.12 100 PRO A N 1
ATOM 805 C CA . PRO A 1 100 ? 21.144 -18.633 -25.759 1.00 90.12 100 PRO A CA 1
ATOM 806 C C . PRO A 1 100 ? 21.628 -20.090 -25.689 1.00 90.12 100 PRO A C 1
ATOM 808 O O . PRO A 1 100 ? 22.580 -20.374 -24.961 1.00 90.12 100 PRO A O 1
ATOM 811 N N . VAL A 1 101 ? 21.031 -20.990 -26.482 1.00 88.56 101 VAL A N 1
ATOM 812 C CA . VAL A 1 101 ? 21.414 -22.416 -26.573 1.00 88.56 101 VAL A CA 1
ATOM 813 C C . VAL A 1 101 ? 22.517 -22.689 -27.611 1.00 88.56 101 VAL A C 1
ATOM 815 O O . VAL A 1 101 ? 23.623 -23.039 -27.215 1.00 88.56 101 VAL A O 1
ATOM 818 N N . SER A 1 102 ? 22.258 -22.516 -28.918 1.00 87.44 102 SER A N 1
ATOM 819 C CA . SER A 1 102 ? 23.199 -22.876 -30.003 1.00 87.44 102 SER A CA 1
ATOM 820 C C . SER A 1 102 ? 24.485 -22.037 -30.061 1.00 87.44 102 SER A C 1
ATOM 822 O O . SER A 1 102 ? 25.429 -22.434 -30.738 1.00 87.44 102 SER A O 1
ATOM 824 N N . LYS A 1 103 ? 24.534 -20.886 -29.371 1.00 88.62 103 LYS A N 1
ATOM 825 C CA . LYS A 1 103 ? 25.638 -19.904 -29.396 1.00 88.62 103 LYS A CA 1
ATOM 826 C C . LYS A 1 103 ? 25.971 -19.341 -30.787 1.00 88.62 103 LYS A C 1
ATOM 828 O O . LYS A 1 103 ? 27.008 -18.702 -30.951 1.00 88.62 103 LYS A O 1
ATOM 833 N N . GLU A 1 104 ? 25.096 -19.516 -31.776 1.00 88.81 104 GLU A N 1
ATOM 834 C CA . GLU A 1 104 ? 25.240 -18.869 -33.084 1.00 88.81 104 GLU A CA 1
ATOM 835 C C . GLU A 1 104 ? 25.021 -17.351 -32.977 1.00 88.81 104 GLU A C 1
ATOM 837 O O . GLU A 1 104 ? 24.270 -16.877 -32.125 1.00 88.81 104 GLU A O 1
ATOM 842 N N . LEU A 1 105 ? 25.667 -16.573 -33.842 1.00 89.31 105 LEU A N 1
ATOM 843 C CA . LEU A 1 105 ? 25.509 -15.124 -33.909 1.00 89.31 105 LEU A CA 1
ATOM 844 C C . LEU A 1 105 ? 24.236 -14.772 -34.695 1.00 89.31 105 LEU A C 1
ATOM 846 O O . LEU A 1 105 ? 24.205 -14.900 -35.918 1.00 89.31 105 LEU A O 1
ATOM 850 N N . CYS A 1 106 ? 23.212 -14.267 -34.008 1.00 90.62 106 CYS A N 1
ATOM 851 C CA . CYS A 1 106 ? 21.912 -13.924 -34.599 1.00 90.62 106 CYS A CA 1
ATOM 852 C C . CYS A 1 106 ? 21.905 -12.550 -35.290 1.00 90.62 106 CYS A C 1
ATOM 854 O O . CYS A 1 106 ? 21.182 -12.318 -36.264 1.00 90.62 106 CYS A O 1
ATOM 856 N N . GLY A 1 107 ? 22.743 -11.631 -34.809 1.00 92.19 107 GLY A N 1
ATOM 857 C CA . GLY A 1 107 ? 22.912 -10.297 -35.375 1.00 92.19 107 GLY A CA 1
ATOM 858 C C . GLY A 1 107 ? 23.877 -9.440 -34.561 1.00 92.19 107 GLY A C 1
ATOM 859 O O . GLY A 1 107 ? 24.331 -9.836 -33.485 1.00 92.19 107 GLY A O 1
ATOM 860 N N . TYR A 1 108 ? 24.209 -8.259 -35.081 1.00 94.81 108 TYR A N 1
ATOM 861 C CA . TYR A 1 108 ? 25.080 -7.307 -34.392 1.00 94.81 108 TYR A CA 1
ATOM 862 C C . TYR A 1 108 ? 24.750 -5.846 -34.712 1.00 94.81 108 TYR A C 1
ATOM 864 O O . TYR A 1 108 ? 24.233 -5.531 -35.784 1.00 94.81 108 TYR A O 1
ATOM 872 N N . ILE A 1 109 ? 25.153 -4.952 -33.813 1.00 96.88 109 ILE A N 1
ATOM 873 C CA . ILE A 1 109 ? 25.286 -3.514 -34.043 1.00 96.88 109 ILE A CA 1
ATOM 874 C C . ILE A 1 109 ? 26.774 -3.181 -33.952 1.00 96.88 109 ILE A C 1
ATOM 876 O O . ILE A 1 109 ? 27.449 -3.566 -33.002 1.00 96.88 109 ILE A O 1
ATOM 880 N N . ARG A 1 110 ? 27.311 -2.501 -34.962 1.00 96.38 110 ARG A N 1
ATOM 881 C CA . ARG A 1 110 ? 28.733 -2.183 -35.080 1.00 96.38 110 ARG A CA 1
ATOM 882 C C . ARG A 1 110 ? 28.909 -0.729 -35.470 1.00 96.38 110 ARG A C 1
ATOM 884 O O . ARG A 1 110 ? 28.557 -0.339 -36.580 1.00 96.38 110 ARG A O 1
ATOM 891 N N . PHE A 1 111 ? 29.523 0.046 -34.594 1.00 97.44 111 PHE A N 1
ATOM 892 C CA . PHE A 1 111 ? 29.896 1.425 -34.855 1.00 97.44 111 PHE A CA 1
ATOM 893 C C . PHE A 1 111 ? 31.414 1.526 -34.990 1.00 97.44 111 PHE A C 1
ATOM 895 O O . PHE A 1 111 ? 32.144 1.176 -34.066 1.00 97.44 111 PHE A O 1
ATOM 902 N N . LYS A 1 112 ? 31.896 1.962 -36.158 1.00 95.25 112 LYS A N 1
ATOM 903 C CA . LYS A 1 112 ? 33.331 2.124 -36.447 1.00 95.25 112 LYS A CA 1
ATOM 904 C C . LYS A 1 112 ? 33.672 3.598 -36.560 1.00 95.25 112 LYS A C 1
ATOM 906 O O . LYS A 1 112 ? 33.160 4.252 -37.467 1.00 95.25 112 LYS A O 1
ATOM 911 N N . TYR A 1 113 ? 34.568 4.086 -35.711 1.00 95.12 113 TYR A N 1
ATOM 912 C CA . TYR A 1 113 ? 34.965 5.486 -35.637 1.00 95.12 113 TYR A CA 1
ATOM 913 C C . TYR A 1 113 ? 36.477 5.690 -35.800 1.00 95.12 113 TYR A C 1
ATOM 915 O O . TYR A 1 113 ? 37.283 4.776 -35.631 1.00 95.12 113 TYR A O 1
ATOM 923 N N . ASN A 1 114 ? 36.863 6.893 -36.226 1.00 94.00 114 ASN A N 1
ATOM 924 C CA . ASN A 1 114 ? 38.263 7.287 -36.385 1.00 94.00 114 ASN A CA 1
ATOM 925 C C . ASN A 1 114 ? 38.830 7.886 -35.079 1.00 94.00 114 ASN A C 1
ATOM 927 O O . ASN A 1 114 ? 38.131 8.015 -34.080 1.00 94.00 114 ASN A O 1
ATOM 931 N N . LYS A 1 115 ? 40.097 8.321 -35.089 1.00 91.25 115 LYS A N 1
ATOM 932 C CA . LYS A 1 115 ? 40.737 8.969 -33.924 1.00 91.25 115 LYS A CA 1
ATOM 933 C C . LYS A 1 115 ? 40.036 10.248 -33.429 1.00 91.25 115 LYS A C 1
ATOM 935 O O . LYS A 1 115 ? 40.311 10.669 -32.314 1.00 91.25 115 LYS A O 1
ATOM 940 N N . ASN A 1 116 ? 39.156 10.844 -34.233 1.00 92.19 116 ASN A N 1
ATOM 941 C CA . ASN A 1 116 ? 38.415 12.065 -33.914 1.00 92.19 116 ASN A CA 1
ATOM 942 C C . ASN A 1 116 ? 36.991 11.764 -33.404 1.00 92.19 116 ASN A C 1
ATOM 944 O O . ASN A 1 116 ? 36.186 12.680 -33.319 1.00 92.19 116 ASN A O 1
ATOM 948 N N . GLY A 1 117 ? 36.640 10.494 -33.160 1.00 92.19 117 GLY A N 1
ATOM 949 C CA . GLY A 1 117 ? 35.287 10.087 -32.762 1.00 92.19 117 GLY A CA 1
ATOM 950 C C . GLY A 1 117 ? 34.279 9.965 -33.913 1.00 92.19 117 GLY A C 1
ATOM 951 O O . GLY A 1 117 ? 33.201 9.414 -33.708 1.00 92.19 117 GLY A O 1
ATOM 952 N N . ASP A 1 118 ? 34.618 10.397 -35.133 1.00 94.38 118 ASP A N 1
ATOM 953 C CA . ASP A 1 118 ? 33.721 10.347 -36.294 1.00 94.38 118 ASP A CA 1
ATOM 954 C C . ASP A 1 118 ? 33.620 8.938 -36.889 1.00 94.38 118 ASP A C 1
ATOM 956 O O . ASP A 1 118 ? 34.600 8.382 -37.408 1.00 94.38 118 ASP A O 1
ATOM 960 N N . GLY A 1 119 ? 32.408 8.391 -36.926 1.00 94.56 119 GLY A N 1
ATOM 961 C CA . GLY A 1 119 ? 32.158 7.023 -37.352 1.00 94.56 119 GLY A CA 1
ATOM 962 C C . GLY A 1 119 ? 30.958 6.790 -38.259 1.00 94.56 119 GLY A C 1
ATOM 963 O O . GLY A 1 119 ? 30.263 7.705 -38.704 1.00 94.56 119 GLY A O 1
ATOM 964 N N . GLU A 1 120 ? 30.785 5.510 -38.574 1.00 94.94 120 GLU A N 1
ATOM 965 C CA . GLU A 1 120 ? 29.706 4.944 -39.381 1.00 94.94 120 GLU A CA 1
ATOM 966 C C . GLU A 1 120 ? 29.091 3.768 -38.616 1.00 94.94 120 GLU A C 1
ATOM 968 O O . GLU A 1 120 ? 29.808 2.925 -38.065 1.00 94.94 120 GLU A O 1
ATOM 973 N N . LEU A 1 121 ? 27.761 3.729 -38.578 1.00 96.81 121 LEU A N 1
ATOM 974 C CA . LEU A 1 121 ? 26.975 2.718 -37.878 1.00 96.81 121 LEU A CA 1
ATOM 975 C C . LEU A 1 121 ? 26.485 1.653 -38.862 1.00 96.81 121 LEU A C 1
ATOM 977 O O . LEU A 1 121 ? 25.977 1.973 -39.936 1.00 96.81 121 LEU A O 1
ATOM 981 N N . GLU A 1 122 ? 26.596 0.390 -38.468 1.00 95.44 122 GLU A N 1
ATOM 982 C CA . GLU A 1 122 ? 26.101 -0.780 -39.184 1.00 95.44 122 GLU A CA 1
ATOM 983 C C . GLU A 1 122 ? 25.263 -1.651 -38.240 1.00 95.44 122 GLU A C 1
ATOM 985 O O . GLU A 1 122 ? 25.767 -2.145 -37.236 1.00 95.44 122 GLU A O 1
ATOM 990 N N . VAL A 1 123 ? 23.995 -1.874 -38.575 1.00 95.44 123 VAL A N 1
ATOM 991 C CA . VAL A 1 123 ? 23.073 -2.747 -37.830 1.00 95.44 123 VAL A CA 1
ATOM 992 C C . VAL A 1 123 ? 22.727 -3.934 -38.722 1.00 95.44 123 VAL A C 1
ATOM 994 O O . VAL A 1 123 ? 22.249 -3.731 -39.838 1.00 95.44 123 VAL A O 1
ATOM 997 N N . ARG A 1 124 ? 22.979 -5.168 -38.273 1.00 92.31 124 ARG A N 1
ATOM 998 C CA . ARG A 1 124 ? 22.795 -6.389 -39.070 1.00 92.31 124 ARG A CA 1
ATOM 999 C C . ARG A 1 124 ? 21.956 -7.442 -38.357 1.00 92.31 124 ARG A C 1
ATOM 1001 O O . ARG A 1 124 ? 22.291 -7.838 -37.243 1.00 92.31 124 ARG A O 1
ATOM 1008 N N . ASN A 1 125 ? 20.988 -7.979 -39.101 1.00 90.31 125 ASN A N 1
ATOM 1009 C CA . ASN A 1 125 ? 20.258 -9.203 -38.779 1.00 90.31 125 ASN A CA 1
ATOM 1010 C C . ASN A 1 125 ? 20.561 -10.304 -39.794 1.00 90.31 125 ASN A C 1
ATOM 1012 O O . ASN A 1 125 ? 20.553 -10.066 -41.010 1.00 90.31 125 ASN A O 1
ATOM 1016 N N . PHE A 1 126 ? 20.781 -11.512 -39.281 1.00 86.88 126 PHE A N 1
ATOM 1017 C CA . PHE A 1 126 ? 20.750 -12.747 -40.057 1.00 86.88 126 PHE A CA 1
ATOM 1018 C C . PHE A 1 126 ? 19.328 -13.339 -40.036 1.00 86.88 126 PHE A C 1
ATOM 1020 O O . PHE A 1 126 ? 18.512 -12.958 -39.199 1.00 86.88 126 PHE A O 1
ATOM 1027 N N . ASN A 1 127 ? 19.015 -14.229 -40.982 1.00 82.00 127 ASN A N 1
ATOM 1028 C CA . ASN A 1 127 ? 17.684 -14.828 -41.164 1.00 82.00 127 ASN A CA 1
ATOM 1029 C C . ASN A 1 127 ? 16.526 -13.799 -41.279 1.00 82.00 127 ASN A C 1
ATOM 1031 O O . ASN A 1 127 ? 15.435 -13.975 -40.736 1.00 82.00 127 ASN A O 1
ATOM 1035 N N . ALA A 1 128 ? 16.768 -12.686 -41.982 1.00 82.50 128 ALA A N 1
ATOM 1036 C CA . ALA A 1 128 ? 15.821 -11.575 -42.120 1.00 82.50 128 ALA A CA 1
ATOM 1037 C C . ALA A 1 128 ? 15.760 -11.056 -43.566 1.00 82.50 128 ALA A C 1
ATOM 1039 O O . ALA A 1 128 ? 16.780 -10.976 -44.245 1.00 82.50 128 ALA A O 1
ATOM 1040 N N . SER A 1 129 ? 14.581 -10.651 -44.050 1.00 80.50 129 SER A N 1
ATOM 1041 C CA . SER A 1 129 ? 14.418 -10.095 -45.405 1.00 80.50 129 SER A CA 1
ATOM 1042 C C . SER A 1 129 ? 13.418 -8.937 -45.454 1.00 80.50 129 SER A C 1
ATOM 1044 O O . SER A 1 129 ? 12.332 -8.996 -44.874 1.00 80.50 129 SER A O 1
ATOM 1046 N N . LEU A 1 130 ? 13.772 -7.871 -46.180 1.00 79.31 130 LEU A N 1
ATOM 1047 C CA . LEU A 1 130 ? 12.894 -6.723 -46.413 1.00 79.31 130 LEU A CA 1
ATOM 1048 C C . LEU A 1 130 ? 12.181 -6.855 -47.769 1.00 79.31 130 LEU A C 1
ATOM 1050 O O . LEU A 1 130 ? 12.812 -6.809 -48.821 1.00 79.31 130 LEU A O 1
ATOM 1054 N N . LYS A 1 131 ? 10.849 -6.990 -47.754 1.00 78.12 131 LYS A N 1
ATOM 1055 C CA . LYS A 1 131 ? 10.021 -7.092 -48.970 1.00 78.12 131 LYS A CA 1
ATOM 1056 C C . LYS A 1 131 ? 9.556 -5.708 -49.432 1.00 78.12 131 LYS A C 1
ATOM 1058 O O . LYS A 1 131 ? 9.184 -4.880 -48.606 1.00 78.12 131 LYS A O 1
ATOM 1063 N N . TYR A 1 132 ? 9.480 -5.489 -50.749 1.00 74.94 132 TYR A N 1
ATOM 1064 C CA . TYR A 1 132 ? 9.057 -4.220 -51.379 1.00 74.94 132 TYR A CA 1
ATOM 1065 C C . TYR A 1 132 ? 7.793 -3.599 -50.749 1.00 74.94 132 TYR A C 1
ATOM 1067 O O . TYR A 1 132 ? 7.760 -2.412 -50.423 1.00 74.94 132 TYR A O 1
ATOM 1075 N N . ARG A 1 133 ? 6.772 -4.430 -50.495 1.00 70.06 133 ARG A N 1
ATOM 1076 C CA . ARG A 1 133 ? 5.490 -4.019 -49.898 1.00 70.06 133 ARG A CA 1
ATOM 1077 C C . ARG A 1 133 ? 5.602 -3.414 -48.490 1.00 70.06 133 ARG A C 1
ATOM 1079 O O . ARG A 1 133 ? 4.782 -2.566 -48.151 1.00 70.06 133 ARG A O 1
ATOM 1086 N N . HIS A 1 134 ? 6.599 -3.813 -47.690 1.00 69.94 134 HIS A N 1
ATOM 1087 C CA . HIS A 1 134 ? 6.800 -3.275 -46.336 1.00 69.94 134 HIS A CA 1
ATOM 1088 C C . HIS A 1 134 ? 7.183 -1.787 -46.410 1.00 69.94 134 HIS A C 1
ATOM 1090 O O . HIS A 1 134 ? 6.687 -0.982 -45.629 1.00 69.94 134 HIS A O 1
ATOM 1096 N N . LEU A 1 135 ? 7.982 -1.405 -47.415 1.00 67.81 135 LEU A N 1
ATOM 1097 C CA . LEU A 1 135 ? 8.353 -0.012 -47.653 1.00 67.81 135 LEU A CA 1
ATOM 1098 C C . LEU A 1 135 ? 7.220 0.790 -48.309 1.00 67.81 135 LEU A C 1
ATOM 1100 O O . LEU A 1 135 ? 6.913 1.881 -47.843 1.00 67.81 135 LEU A O 1
ATOM 1104 N N . LYS A 1 136 ? 6.569 0.274 -49.363 1.00 62.06 136 LYS A N 1
ATOM 1105 C CA . LYS A 1 136 ? 5.562 1.071 -50.089 1.00 62.06 136 LYS A CA 1
ATOM 1106 C C . LYS A 1 136 ? 4.305 1.339 -49.246 1.00 62.06 136 LYS A C 1
ATOM 1108 O O . LYS A 1 136 ? 3.867 2.476 -49.151 1.00 62.06 136 LYS A O 1
ATOM 1113 N N . ILE A 1 137 ? 3.744 0.306 -48.612 1.00 54.66 137 ILE A N 1
ATOM 1114 C CA . ILE A 1 137 ? 2.398 0.364 -48.004 1.00 54.66 137 ILE A CA 1
ATOM 1115 C C . ILE A 1 137 ? 2.454 0.597 -46.479 1.00 54.66 137 ILE A C 1
ATOM 1117 O O . ILE A 1 137 ? 1.432 0.847 -45.855 1.00 54.66 137 ILE A O 1
ATOM 1121 N N . GLY A 1 138 ? 3.634 0.516 -45.845 1.00 54.97 138 GLY A N 1
ATOM 1122 C CA . GLY A 1 138 ? 3.727 0.521 -44.374 1.00 54.97 138 GLY A CA 1
ATOM 1123 C C . GLY A 1 138 ? 3.133 -0.746 -43.738 1.00 54.97 138 GLY A C 1
ATOM 1124 O O . GLY A 1 138 ? 2.777 -0.760 -42.559 1.00 54.97 138 GLY A O 1
ATOM 1125 N N . ALA A 1 139 ? 3.008 -1.820 -44.527 1.00 51.66 139 ALA A N 1
ATOM 1126 C CA . ALA A 1 139 ? 2.447 -3.092 -44.099 1.00 51.66 139 ALA A CA 1
ATOM 1127 C C . ALA A 1 139 ? 3.337 -3.745 -43.029 1.00 51.66 139 ALA A C 1
ATOM 1129 O O . ALA A 1 139 ? 4.474 -4.131 -43.311 1.00 51.66 139 ALA A O 1
ATOM 1130 N N . SER A 1 140 ? 2.795 -3.895 -41.820 1.00 58.62 140 SER A N 1
ATOM 1131 C CA . SER A 1 140 ? 3.458 -4.528 -40.679 1.00 58.62 140 SER A CA 1
ATOM 1132 C C . SER A 1 140 ? 2.854 -5.896 -40.388 1.00 58.62 140 SER A C 1
ATOM 1134 O O . SER A 1 140 ? 1.651 -6.010 -40.168 1.00 58.62 140 SER A O 1
ATOM 1136 N N . THR A 1 141 ? 3.690 -6.929 -40.295 1.00 55.91 141 THR A N 1
ATOM 1137 C CA . THR A 1 141 ? 3.293 -8.242 -39.754 1.00 55.91 141 THR A CA 1
ATOM 1138 C C . THR A 1 141 ? 3.142 -8.234 -38.230 1.00 55.91 141 THR A C 1
ATOM 1140 O O . THR A 1 141 ? 2.678 -9.216 -37.661 1.00 55.91 141 THR A O 1
ATOM 1143 N N . LYS A 1 142 ? 3.535 -7.142 -37.562 1.00 62.31 142 LYS A N 1
ATOM 1144 C CA . LYS A 1 142 ? 3.618 -7.037 -36.099 1.00 62.31 142 LYS A CA 1
ATOM 1145 C C . LYS A 1 142 ? 2.290 -6.648 -35.429 1.00 62.31 142 LYS A C 1
ATOM 1147 O O . LYS A 1 142 ? 2.118 -6.877 -34.240 1.00 62.31 142 LYS A O 1
ATOM 1152 N N . ALA A 1 143 ? 1.323 -6.114 -36.184 1.00 52.44 143 ALA A N 1
ATOM 1153 C CA . ALA A 1 143 ? 0.102 -5.490 -35.652 1.00 52.44 143 ALA A CA 1
ATOM 1154 C C . ALA A 1 143 ? -0.823 -6.409 -34.819 1.00 52.44 143 ALA A C 1
ATOM 1156 O O . ALA A 1 143 ? -1.673 -5.900 -34.086 1.00 52.44 143 ALA A O 1
ATOM 1157 N N . HIS A 1 144 ? -0.662 -7.733 -34.918 1.00 54.12 144 HIS A N 1
ATOM 1158 C CA . HIS A 1 144 ? -1.429 -8.729 -34.159 1.00 54.12 144 HIS A CA 1
ATOM 1159 C C . HIS A 1 144 ? -0.569 -9.589 -33.212 1.00 54.12 144 HIS A C 1
ATOM 1161 O O . HIS A 1 144 ? -1.121 -10.398 -32.467 1.00 54.12 144 HIS A O 1
ATOM 1167 N N . ASP A 1 145 ? 0.760 -9.421 -33.202 1.00 60.53 145 ASP A N 1
ATOM 1168 C CA . ASP A 1 145 ? 1.660 -10.191 -32.337 1.00 60.53 145 ASP A CA 1
ATOM 1169 C C . ASP A 1 145 ? 1.994 -9.407 -31.062 1.00 60.53 145 ASP A C 1
ATOM 1171 O O . ASP A 1 145 ? 2.773 -8.454 -31.073 1.00 60.53 145 ASP A O 1
ATOM 1175 N N . LYS A 1 146 ? 1.432 -9.851 -29.933 1.00 58.47 146 LYS A N 1
ATOM 1176 C CA . LYS A 1 146 ? 1.641 -9.240 -28.608 1.00 58.47 146 LYS A CA 1
ATOM 1177 C C . LYS A 1 146 ? 3.095 -9.335 -28.111 1.00 58.47 146 LYS A C 1
ATOM 1179 O O . LYS A 1 146 ? 3.430 -8.684 -27.123 1.00 58.47 146 LYS A O 1
ATOM 1184 N N . ASN A 1 147 ? 3.945 -10.134 -28.761 1.00 54.00 147 ASN A N 1
ATOM 1185 C CA . ASN A 1 147 ? 5.345 -10.342 -28.385 1.00 54.00 147 ASN A CA 1
ATOM 1186 C C . ASN A 1 147 ? 6.336 -9.413 -29.114 1.00 54.00 147 ASN A C 1
ATOM 1188 O O . ASN A 1 147 ? 7.535 -9.478 -28.819 1.00 54.00 147 ASN A O 1
ATOM 1192 N N . GLN A 1 148 ? 5.861 -8.576 -30.046 1.00 57.31 148 GLN A N 1
ATOM 1193 C CA . GLN A 1 148 ? 6.664 -7.625 -30.825 1.00 57.31 148 GLN A CA 1
ATOM 1194 C C . GLN A 1 148 ? 6.250 -6.180 -30.519 1.00 57.31 148 GLN A C 1
ATOM 1196 O O . GLN A 1 148 ? 5.065 -5.861 -30.447 1.00 57.31 148 GLN A O 1
ATOM 1201 N N . SER A 1 149 ? 7.216 -5.272 -30.373 1.00 51.31 149 SER A N 1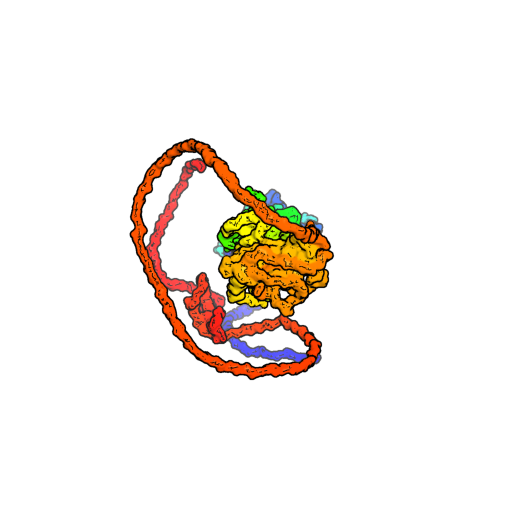
ATOM 1202 C CA . SER A 1 149 ? 6.968 -3.948 -29.776 1.00 51.31 149 SER A CA 1
ATOM 1203 C C . SER A 1 149 ? 6.399 -2.894 -30.754 1.00 51.31 149 SER A C 1
ATOM 1205 O O . SER A 1 149 ? 6.569 -1.696 -30.537 1.00 51.31 149 SER A O 1
ATOM 1207 N N . GLY A 1 150 ? 5.786 -3.278 -31.885 1.00 55.84 150 GLY A N 1
ATOM 1208 C CA . GLY A 1 150 ? 5.480 -2.351 -32.992 1.00 55.84 150 GLY A CA 1
ATOM 1209 C C . GLY A 1 150 ? 4.130 -2.576 -33.677 1.00 55.84 150 GLY A C 1
ATOM 1210 O O . GLY A 1 150 ? 3.806 -3.690 -34.064 1.00 55.84 150 GLY A O 1
ATOM 1211 N N . LYS A 1 151 ? 3.355 -1.503 -33.896 1.00 51.22 151 LYS A N 1
ATOM 1212 C CA . LYS A 1 151 ? 2.009 -1.577 -34.508 1.00 51.22 151 LYS A CA 1
ATOM 1213 C C . LYS A 1 151 ? 1.932 -1.075 -35.958 1.00 51.22 151 LYS A C 1
ATOM 1215 O O . LYS A 1 151 ? 1.182 -1.630 -36.752 1.00 51.22 151 LYS A O 1
ATOM 1220 N N . TYR A 1 152 ? 2.717 -0.058 -36.318 1.00 55.66 152 TYR A N 1
ATOM 1221 C CA . TYR A 1 152 ? 2.678 0.599 -37.634 1.00 55.66 152 TYR A CA 1
ATOM 1222 C C . TYR A 1 152 ? 3.985 0.327 -38.390 1.00 55.66 152 TYR A C 1
ATOM 1224 O O . TYR A 1 152 ? 5.061 0.514 -37.824 1.00 55.66 152 TYR A O 1
ATOM 1232 N N . GLY A 1 153 ? 3.924 -0.108 -39.654 1.00 63.72 153 GLY A N 1
ATOM 1233 C CA . GLY A 1 153 ? 5.105 -0.514 -40.441 1.00 63.72 153 GLY A CA 1
ATOM 1234 C C . GLY A 1 153 ? 5.918 0.652 -41.008 1.00 63.72 153 GLY A C 1
ATOM 1235 O O . GLY A 1 153 ? 6.540 0.528 -42.059 1.00 63.72 153 GLY A O 1
ATOM 1236 N N . GLU A 1 154 ? 5.879 1.799 -40.335 1.00 75.75 154 GLU A N 1
ATOM 1237 C CA . GLU A 1 154 ? 6.448 3.066 -40.797 1.00 75.75 154 GLU A CA 1
ATOM 1238 C C . GLU A 1 154 ? 7.697 3.483 -40.018 1.00 75.75 154 GLU A C 1
ATOM 1240 O O . GLU A 1 154 ? 8.456 4.308 -40.517 1.00 75.75 154 GLU A O 1
ATOM 1245 N N . GLY A 1 155 ? 7.962 2.884 -38.849 1.00 80.62 155 GLY A N 1
ATOM 1246 C CA . GLY A 1 155 ? 9.072 3.268 -37.964 1.00 80.62 155 GLY A CA 1
ATOM 1247 C C . GLY A 1 155 ? 10.440 3.312 -38.653 1.00 80.62 155 GLY A C 1
ATOM 1248 O O . GLY A 1 155 ? 11.224 4.226 -38.432 1.00 80.62 155 GLY A O 1
ATOM 1249 N N . LEU A 1 156 ? 10.692 2.400 -39.598 1.00 85.44 156 LEU A N 1
ATOM 1250 C CA . LEU A 1 156 ? 11.919 2.384 -40.404 1.00 85.44 156 LEU A CA 1
ATOM 1251 C C . LEU A 1 156 ? 12.006 3.547 -41.415 1.00 85.44 156 LEU A C 1
ATOM 1253 O O . LEU A 1 156 ? 13.103 4.026 -41.698 1.00 85.44 156 LEU A O 1
ATOM 1257 N N . LYS A 1 157 ? 10.866 4.020 -41.944 1.00 86.50 157 LYS A N 1
ATOM 1258 C CA . LYS A 1 157 ? 10.795 5.224 -42.794 1.00 86.50 157 LYS A CA 1
ATOM 1259 C C . LYS A 1 157 ? 11.033 6.479 -41.957 1.00 86.50 157 LYS A C 1
ATOM 1261 O O . LYS A 1 157 ? 11.802 7.340 -42.364 1.00 86.50 157 LYS A O 1
ATOM 1266 N N . VAL A 1 158 ? 10.395 6.550 -40.786 1.00 88.06 158 VAL A N 1
ATOM 1267 C CA . VAL A 1 158 ? 10.549 7.649 -39.825 1.00 88.06 158 VAL A CA 1
ATOM 1268 C C . VAL A 1 158 ? 12.001 7.739 -39.365 1.00 88.06 158 VAL A C 1
ATOM 1270 O O . VAL A 1 158 ? 12.595 8.804 -39.461 1.00 88.06 158 VAL A O 1
ATOM 1273 N N . ALA A 1 159 ? 12.626 6.628 -38.972 1.00 91.00 159 ALA A N 1
ATOM 1274 C CA . ALA A 1 159 ? 14.042 6.615 -38.617 1.00 91.00 159 ALA A CA 1
ATOM 1275 C C . ALA A 1 159 ? 14.917 7.165 -39.757 1.00 91.00 159 ALA A C 1
ATOM 1277 O O . ALA A 1 159 ? 15.736 8.057 -39.534 1.00 91.00 159 ALA A O 1
ATOM 1278 N N . ALA A 1 160 ? 14.694 6.704 -40.995 1.00 91.38 160 ALA A N 1
ATOM 1279 C CA . ALA A 1 160 ? 15.400 7.221 -42.163 1.00 91.38 160 ALA A CA 1
ATOM 1280 C C . ALA A 1 160 ? 15.172 8.731 -42.378 1.00 91.38 160 ALA A C 1
ATOM 1282 O O . ALA A 1 160 ? 16.131 9.430 -42.695 1.00 91.38 160 ALA A O 1
ATOM 1283 N N . LEU A 1 161 ? 13.951 9.242 -42.163 1.00 91.06 161 LEU A N 1
ATOM 1284 C CA . LEU A 1 161 ? 13.640 10.674 -42.215 1.00 91.06 161 LEU A CA 1
ATOM 1285 C C . LEU A 1 161 ? 14.462 11.460 -41.189 1.00 91.06 161 LEU A C 1
ATOM 1287 O O . LEU A 1 161 ? 15.181 12.379 -41.567 1.00 91.06 161 LEU A O 1
ATOM 1291 N N . ILE A 1 162 ? 14.400 11.080 -39.910 1.00 91.81 162 ILE A N 1
ATOM 1292 C CA . ILE A 1 162 ? 15.045 11.812 -38.810 1.00 91.81 162 ILE A CA 1
ATOM 1293 C C . ILE A 1 162 ? 16.574 11.841 -38.964 1.00 91.81 162 ILE A C 1
ATOM 1295 O O . ILE A 1 162 ? 17.186 12.894 -38.782 1.00 91.81 162 ILE A O 1
ATOM 1299 N N . PHE A 1 163 ? 17.200 10.726 -39.363 1.00 93.12 163 PHE A N 1
ATOM 1300 C CA . PHE A 1 163 ? 18.643 10.695 -39.639 1.00 93.12 163 PHE A CA 1
ATOM 1301 C C . PHE A 1 163 ? 19.037 11.594 -40.819 1.00 93.12 163 PHE A C 1
ATOM 1303 O O . PHE A 1 163 ? 20.107 12.203 -40.795 1.00 93.12 163 PHE A O 1
ATOM 1310 N N . ARG A 1 164 ? 18.183 11.682 -41.847 1.00 91.12 164 ARG A N 1
ATOM 1311 C CA . ARG A 1 164 ? 18.430 12.446 -43.079 1.00 91.12 164 ARG A CA 1
ATOM 1312 C C . ARG A 1 164 ? 18.119 13.937 -42.957 1.00 91.12 164 ARG A C 1
ATOM 1314 O O . ARG A 1 164 ? 18.752 14.718 -43.664 1.00 91.12 164 ARG A O 1
ATOM 1321 N N . ARG A 1 165 ? 17.152 14.318 -42.118 1.00 89.06 165 ARG A N 1
ATOM 1322 C CA . ARG A 1 165 ? 16.676 15.697 -41.923 1.00 89.06 165 ARG A CA 1
ATOM 1323 C C . ARG A 1 165 ? 17.796 16.599 -41.388 1.00 89.06 165 ARG A C 1
ATOM 1325 O O . ARG A 1 165 ? 18.688 16.151 -40.665 1.00 89.06 165 ARG A O 1
ATOM 1332 N N . PHE A 1 166 ? 17.754 17.879 -41.748 1.00 83.69 166 PHE A N 1
ATOM 1333 C CA . PHE A 1 166 ? 18.605 18.904 -41.141 1.00 83.69 166 PHE A CA 1
ATOM 1334 C C . PHE A 1 166 ? 18.297 19.044 -39.628 1.00 83.69 166 PHE A C 1
ATOM 1336 O O . PHE A 1 166 ? 17.129 18.934 -39.253 1.00 83.69 166 PHE A O 1
ATOM 1343 N N . PRO A 1 167 ? 19.289 19.279 -38.742 1.00 86.81 167 PRO A N 1
ATOM 1344 C CA . PRO A 1 167 ? 20.723 19.463 -39.007 1.00 86.81 167 PRO A CA 1
ATOM 1345 C C . PRO A 1 167 ? 21.526 18.158 -39.135 1.00 86.81 167 PRO A C 1
ATOM 1347 O O . PRO A 1 167 ? 22.676 18.199 -39.575 1.00 86.81 167 PRO A O 1
ATOM 1350 N N . ASN A 1 168 ? 20.933 17.009 -38.796 1.00 88.88 168 ASN A N 1
ATOM 1351 C CA . ASN A 1 168 ? 21.616 15.714 -38.687 1.00 88.88 168 ASN A CA 1
ATOM 1352 C C . ASN A 1 168 ? 22.331 15.321 -39.988 1.00 88.88 168 ASN A C 1
ATOM 1354 O O . ASN A 1 168 ? 23.533 15.065 -39.981 1.00 88.88 168 ASN A O 1
ATOM 1358 N N . ASN A 1 169 ? 21.608 15.320 -41.115 1.00 89.81 169 ASN A N 1
ATOM 1359 C CA . ASN A 1 169 ? 22.122 15.020 -42.461 1.00 89.81 169 ASN A CA 1
ATOM 1360 C C . ASN A 1 169 ? 22.941 13.710 -42.578 1.00 89.81 169 ASN A C 1
ATOM 1362 O O . ASN A 1 169 ? 23.765 13.563 -43.486 1.00 89.81 169 ASN A O 1
ATOM 1366 N N . HIS A 1 170 ? 22.742 12.726 -41.702 1.00 92.88 170 HIS A N 1
ATOM 1367 C CA . HIS A 1 170 ? 23.414 11.433 -41.807 1.00 92.88 170 HIS A CA 1
ATOM 1368 C C . HIS A 1 170 ? 22.868 10.664 -43.014 1.00 92.88 170 HIS A C 1
ATOM 1370 O O . HIS A 1 170 ? 21.659 10.587 -43.225 1.00 92.88 170 HIS A O 1
ATOM 1376 N N . SER A 1 171 ? 23.736 10.064 -43.837 1.00 92.69 171 SER A N 1
ATOM 1377 C CA . SER A 1 171 ? 23.244 9.190 -44.912 1.00 92.69 171 SER A CA 1
ATOM 1378 C C . SER A 1 171 ? 22.591 7.936 -44.326 1.00 92.69 171 SER A C 1
ATOM 1380 O O . SER A 1 171 ? 23.017 7.460 -43.275 1.00 92.69 171 SER A O 1
ATOM 1382 N N . PHE A 1 172 ? 21.573 7.403 -45.005 1.00 92.94 172 PHE A N 1
ATOM 1383 C CA . PHE A 1 172 ? 20.817 6.237 -44.550 1.00 92.94 172 PHE A CA 1
ATOM 1384 C C . PHE A 1 172 ? 20.612 5.246 -45.700 1.00 92.94 172 PHE A C 1
ATOM 1386 O O . PHE A 1 172 ? 20.114 5.604 -46.774 1.00 92.94 172 PHE A O 1
ATOM 1393 N N . ARG A 1 173 ? 21.023 3.992 -45.498 1.00 92.56 173 ARG A N 1
ATOM 1394 C CA . ARG A 1 173 ? 20.969 2.938 -46.520 1.00 92.56 173 ARG A CA 1
ATOM 1395 C C . ARG A 1 173 ? 20.654 1.585 -45.897 1.00 92.56 173 ARG A C 1
ATOM 1397 O O . ARG A 1 173 ? 21.211 1.252 -44.861 1.00 92.56 173 ARG A O 1
ATOM 1404 N N . ILE A 1 174 ? 19.858 0.771 -46.580 1.00 91.56 174 ILE A N 1
ATOM 1405 C CA . ILE A 1 174 ? 19.611 -0.630 -46.218 1.00 91.56 174 ILE A CA 1
ATOM 1406 C C . ILE A 1 174 ? 20.103 -1.532 -47.350 1.00 91.56 174 ILE A C 1
ATOM 1408 O O . ILE A 1 174 ? 19.961 -1.200 -48.521 1.00 91.56 174 ILE A O 1
ATOM 1412 N N . GLU A 1 175 ? 20.683 -2.678 -47.023 1.00 90.19 175 GLU A N 1
ATOM 1413 C CA . GLU A 1 175 ? 21.044 -3.726 -47.974 1.00 90.19 175 GLU A CA 1
ATOM 1414 C C . GLU A 1 175 ? 20.334 -5.018 -47.554 1.00 90.19 175 GLU A C 1
ATOM 1416 O O . GLU A 1 175 ? 20.515 -5.497 -46.433 1.00 90.19 175 GLU A O 1
ATOM 1421 N N . SER A 1 176 ? 19.448 -5.527 -48.415 1.00 87.88 176 SER A N 1
ATOM 1422 C CA . SER A 1 176 ? 18.657 -6.740 -48.168 1.00 87.88 176 SER A CA 1
ATOM 1423 C C . SER A 1 176 ? 18.090 -7.309 -49.466 1.00 87.88 176 SER A C 1
ATOM 1425 O O . SER A 1 176 ? 17.809 -6.558 -50.403 1.00 87.88 176 SER A O 1
ATOM 1427 N N . SER A 1 177 ? 17.877 -8.630 -49.506 1.00 82.12 177 SER A N 1
ATOM 1428 C CA . SER A 1 177 ? 17.201 -9.340 -50.607 1.00 82.12 177 SER A CA 1
ATOM 1429 C C . SER A 1 177 ? 17.838 -9.102 -51.988 1.00 82.12 177 SER A C 1
ATOM 1431 O O . SER A 1 177 ? 17.152 -9.100 -53.004 1.00 82.12 177 SER A O 1
ATOM 1433 N N . GLY A 1 178 ? 19.153 -8.859 -52.037 1.00 83.38 178 GLY A N 1
ATOM 1434 C CA . GLY A 1 178 ? 19.881 -8.539 -53.273 1.00 83.38 178 GLY A CA 1
ATOM 1435 C C . GLY A 1 178 ? 19.790 -7.079 -53.743 1.00 83.38 178 GLY A C 1
ATOM 1436 O O . GLY A 1 178 ? 20.306 -6.757 -54.811 1.00 83.38 178 GLY A O 1
ATOM 1437 N N . PHE A 1 179 ? 19.187 -6.183 -52.956 1.00 87.44 179 PHE A N 1
ATOM 1438 C CA . PHE A 1 179 ? 19.028 -4.762 -53.279 1.00 87.44 179 PHE A CA 1
ATOM 1439 C C . PHE A 1 179 ? 19.708 -3.843 -52.261 1.00 87.44 179 PHE A C 1
ATOM 1441 O O . PHE A 1 179 ? 19.764 -4.132 -51.066 1.00 87.44 179 PHE A O 1
ATOM 1448 N N . SER A 1 180 ? 20.176 -2.696 -52.753 1.00 89.56 180 SER A N 1
ATOM 1449 C CA . SER A 1 180 ? 20.632 -1.550 -51.970 1.00 89.56 180 SER A CA 1
ATOM 1450 C C . SER A 1 180 ? 19.564 -0.455 -52.023 1.00 89.56 180 SER A C 1
ATOM 1452 O O . SER A 1 180 ? 19.227 0.040 -53.098 1.00 89.56 180 SER A O 1
ATOM 1454 N N . TRP A 1 181 ? 19.027 -0.096 -50.865 1.00 90.94 181 TRP A N 1
ATOM 1455 C CA . TRP A 1 181 ? 17.900 0.804 -50.646 1.00 90.94 181 TRP A CA 1
ATOM 1456 C C . TRP A 1 181 ? 18.460 2.099 -50.059 1.00 90.94 181 TRP A C 1
ATOM 1458 O O . TRP A 1 181 ? 18.970 2.107 -48.940 1.00 90.94 181 TRP A O 1
ATOM 1468 N N . ASN A 1 182 ? 18.448 3.182 -50.826 1.00 90.62 182 ASN A N 1
ATOM 1469 C CA . ASN A 1 182 ? 19.175 4.410 -50.519 1.00 90.62 182 ASN A CA 1
ATOM 1470 C C . ASN A 1 182 ? 18.170 5.542 -50.313 1.00 90.62 182 ASN A C 1
ATOM 1472 O O . ASN A 1 182 ? 17.464 5.904 -51.253 1.00 90.62 182 ASN A O 1
ATOM 1476 N N . PHE A 1 183 ? 18.101 6.079 -49.098 1.00 91.31 183 PHE A N 1
ATOM 1477 C CA . PHE A 1 183 ? 17.120 7.095 -48.728 1.00 91.31 183 PHE A CA 1
ATOM 1478 C C . PHE A 1 183 ? 17.686 8.486 -49.025 1.00 91.31 183 PHE A C 1
ATOM 1480 O O . PHE A 1 183 ? 18.805 8.816 -48.625 1.00 91.31 183 PHE A O 1
ATOM 1487 N N . ILE A 1 184 ? 16.924 9.277 -49.774 1.00 89.50 184 ILE A N 1
ATOM 1488 C CA . ILE A 1 184 ? 17.300 10.585 -50.319 1.00 89.50 184 ILE A CA 1
ATOM 1489 C C . ILE A 1 184 ? 16.107 11.536 -50.213 1.00 89.50 184 ILE A C 1
ATOM 1491 O O . ILE A 1 184 ? 14.979 11.073 -50.086 1.00 89.50 184 ILE A O 1
ATOM 1495 N N . PHE A 1 185 ? 16.345 12.842 -50.301 1.00 88.25 185 PHE A N 1
ATOM 1496 C CA . PHE A 1 185 ? 15.267 13.774 -50.629 1.00 88.25 185 PHE A CA 1
ATOM 1497 C C . PHE A 1 185 ? 15.160 13.881 -52.155 1.00 88.25 185 PHE A C 1
ATOM 1499 O O . PHE A 1 185 ? 16.189 13.833 -52.844 1.00 88.25 185 PHE A O 1
ATOM 1506 N N . ASN A 1 186 ? 13.934 13.919 -52.677 1.00 84.12 186 ASN A N 1
ATOM 1507 C CA . ASN A 1 186 ? 13.652 14.130 -54.096 1.00 84.12 186 ASN A CA 1
ATOM 1508 C C . ASN A 1 186 ? 13.724 15.642 -54.439 1.00 84.12 186 ASN A C 1
ATOM 1510 O O . ASN A 1 186 ? 14.207 16.444 -53.639 1.00 84.12 186 ASN A O 1
ATOM 1514 N N . GLN A 1 187 ? 13.301 16.037 -55.645 1.00 79.75 187 GLN A N 1
ATOM 1515 C CA . GLN A 1 187 ? 13.307 17.451 -56.060 1.00 79.75 187 GLN A CA 1
ATOM 1516 C C . GLN A 1 187 ? 12.226 18.296 -55.362 1.00 79.75 187 GLN A C 1
ATOM 1518 O O . GLN A 1 187 ? 12.381 19.507 -55.261 1.00 79.75 187 GLN A O 1
ATOM 1523 N N . GLU A 1 188 ? 11.179 17.654 -54.844 1.00 81.62 188 GLU A N 1
ATOM 1524 C CA . GLU A 1 188 ? 10.071 18.256 -54.089 1.00 81.62 188 GLU A CA 1
ATOM 1525 C C . GLU A 1 188 ? 10.381 18.338 -52.579 1.00 81.62 188 GLU A C 1
ATOM 1527 O O . GLU A 1 188 ? 9.552 18.786 -51.796 1.00 81.62 188 GLU A O 1
ATOM 1532 N N . LEU A 1 189 ? 11.599 17.946 -52.171 1.00 82.44 189 LEU A N 1
ATOM 1533 C CA . LEU A 1 189 ? 12.077 17.864 -50.782 1.00 82.44 189 LEU A CA 1
ATOM 1534 C C . LEU A 1 189 ? 11.378 16.800 -49.914 1.00 82.44 189 LEU A C 1
ATOM 1536 O O . LEU A 1 189 ? 11.557 16.780 -48.694 1.00 82.44 189 LEU A O 1
ATOM 1540 N N . ASP A 1 190 ? 10.681 15.853 -50.541 1.00 85.56 190 ASP A N 1
ATOM 1541 C CA . ASP A 1 190 ? 10.093 14.687 -49.886 1.00 85.56 190 ASP A CA 1
ATOM 1542 C C . ASP A 1 190 ? 11.074 13.511 -49.809 1.00 85.56 190 ASP A C 1
ATOM 1544 O O . ASP A 1 190 ? 11.980 13.341 -50.636 1.00 85.56 190 ASP A O 1
ATOM 1548 N N . LEU A 1 191 ? 10.916 12.672 -48.780 1.00 88.69 191 LEU A N 1
ATOM 1549 C CA . LEU A 1 191 ? 11.784 11.516 -48.572 1.00 88.69 191 LEU A CA 1
ATOM 1550 C C . LEU A 1 191 ? 11.429 10.383 -49.547 1.00 88.69 191 LEU A C 1
ATOM 1552 O O . LEU A 1 191 ? 10.391 9.735 -49.436 1.00 88.69 191 LEU A O 1
ATOM 1556 N N . ALA A 1 192 ? 12.358 10.059 -50.441 1.00 88.69 192 ALA A N 1
ATOM 1557 C CA . ALA A 1 192 ? 12.245 8.963 -51.395 1.00 88.69 192 ALA A CA 1
ATOM 1558 C C . ALA A 1 192 ? 13.306 7.876 -51.151 1.00 88.69 192 ALA A C 1
ATOM 1560 O O . ALA A 1 192 ? 14.377 8.107 -50.581 1.00 88.69 192 ALA A O 1
ATOM 1561 N N . CYS A 1 193 ? 13.038 6.661 -51.631 1.00 89.94 193 CYS A N 1
ATOM 1562 C CA . CYS A 1 193 ? 13.975 5.544 -51.591 1.00 89.94 193 CYS A CA 1
ATOM 1563 C C . CYS A 1 193 ? 14.382 5.112 -53.006 1.00 89.94 193 CYS A C 1
ATOM 1565 O O . CYS A 1 193 ? 13.561 4.654 -53.798 1.00 89.94 193 CYS A O 1
ATOM 1567 N N . THR A 1 194 ? 15.674 5.207 -53.325 1.00 90.00 194 THR A N 1
ATOM 1568 C CA . THR A 1 194 ? 16.264 4.581 -54.516 1.00 90.00 194 THR A CA 1
ATOM 1569 C C . THR A 1 194 ? 16.644 3.131 -54.207 1.00 90.00 194 THR A C 1
ATOM 1571 O O . THR A 1 194 ? 17.617 2.882 -53.489 1.00 90.00 194 THR A O 1
ATOM 1574 N N . LEU A 1 195 ? 15.935 2.175 -54.804 1.00 89.12 195 LEU A N 1
ATOM 1575 C CA . LEU A 1 195 ? 16.325 0.768 -54.852 1.00 89.12 195 LEU A CA 1
ATOM 1576 C C . LEU A 1 195 ? 17.241 0.525 -56.058 1.00 89.12 195 LEU A C 1
ATOM 1578 O O . LEU A 1 195 ? 16.876 0.842 -57.190 1.00 89.12 195 LEU A O 1
ATOM 1582 N N . THR A 1 196 ? 18.400 -0.089 -55.829 1.00 89.75 196 THR A N 1
ATOM 1583 C CA . THR A 1 196 ? 19.364 -0.493 -56.866 1.00 89.75 196 THR A CA 1
ATOM 1584 C C . THR A 1 196 ? 19.733 -1.960 -56.670 1.00 89.75 196 THR A C 1
ATOM 1586 O O . THR A 1 196 ? 20.086 -2.356 -55.557 1.00 89.75 196 THR A O 1
ATOM 1589 N N . ARG A 1 197 ? 19.667 -2.777 -57.728 1.00 87.81 197 ARG A N 1
ATOM 1590 C CA . ARG A 1 197 ? 20.066 -4.194 -57.679 1.00 87.81 197 ARG A CA 1
ATOM 1591 C C . ARG A 1 197 ? 21.576 -4.299 -57.428 1.00 87.81 197 ARG A C 1
ATOM 1593 O O . ARG A 1 197 ? 22.360 -3.572 -58.035 1.00 87.81 197 ARG A O 1
ATOM 1600 N N . MET A 1 198 ? 21.991 -5.163 -56.503 1.00 86.00 198 MET A N 1
ATOM 1601 C CA . MET A 1 198 ? 23.410 -5.390 -56.207 1.00 86.00 198 MET A CA 1
ATOM 1602 C C . MET A 1 198 ? 24.031 -6.319 -57.256 1.00 86.00 198 MET A C 1
ATOM 1604 O O . MET A 1 198 ? 23.361 -7.219 -57.753 1.00 86.00 198 MET A O 1
ATOM 1608 N N . SER A 1 199 ? 25.303 -6.100 -57.599 1.00 82.81 199 SER A N 1
ATOM 1609 C CA . SER A 1 199 ? 26.016 -6.943 -58.564 1.00 82.81 199 SER A CA 1
ATOM 1610 C C . SER A 1 199 ? 26.412 -8.293 -57.963 1.00 82.81 199 SER A C 1
ATOM 1612 O O . SER A 1 199 ? 26.715 -8.386 -56.770 1.00 82.81 199 SER A O 1
ATOM 1614 N N . ASP A 1 200 ? 26.502 -9.327 -58.801 1.00 79.12 200 ASP A N 1
ATOM 1615 C CA . ASP A 1 200 ? 26.861 -10.684 -58.364 1.00 79.12 200 ASP A CA 1
ATOM 1616 C C . ASP A 1 200 ? 28.243 -10.741 -57.700 1.00 79.12 200 ASP A C 1
ATOM 1618 O O . ASP A 1 200 ? 28.432 -11.441 -56.708 1.00 79.12 200 ASP A O 1
ATOM 1622 N N . ALA A 1 201 ? 29.191 -9.916 -58.158 1.00 77.94 201 ALA A N 1
ATOM 1623 C CA . ALA A 1 201 ? 30.496 -9.760 -57.515 1.00 77.94 201 ALA A CA 1
ATOM 1624 C C . ALA A 1 201 ? 30.390 -9.234 -56.067 1.00 77.94 201 ALA A C 1
ATOM 1626 O O . ALA A 1 201 ? 31.126 -9.691 -55.190 1.00 77.94 201 ALA A O 1
ATOM 1627 N N . LYS A 1 202 ? 29.458 -8.307 -55.790 1.00 77.31 202 LYS A N 1
ATOM 1628 C CA . LYS A 1 202 ? 29.199 -7.794 -54.433 1.00 77.31 202 LYS A CA 1
ATOM 1629 C C . LYS A 1 202 ? 28.506 -8.852 -53.571 1.00 77.31 202 LYS A C 1
ATOM 1631 O O . LYS A 1 202 ? 28.930 -9.067 -52.439 1.00 77.31 202 LYS A O 1
ATOM 1636 N N . LEU A 1 203 ? 27.522 -9.567 -54.123 1.00 75.50 203 LEU A N 1
ATOM 1637 C CA . LEU A 1 203 ? 26.847 -10.685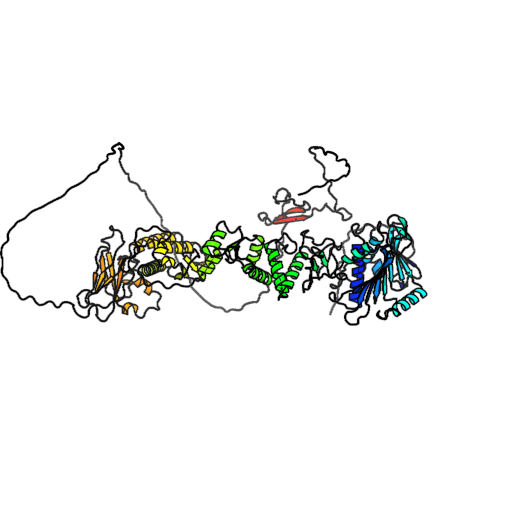 -53.450 1.00 75.50 203 LEU A CA 1
ATOM 1638 C C . LEU A 1 203 ? 27.830 -11.810 -53.079 1.00 75.50 203 LEU A C 1
ATOM 1640 O O . LEU A 1 203 ? 27.821 -12.297 -51.949 1.00 75.50 203 LEU A O 1
ATOM 1644 N N . ALA A 1 204 ? 28.739 -12.170 -53.988 1.00 73.19 204 ALA A N 1
ATOM 1645 C CA . ALA A 1 204 ? 29.791 -13.152 -53.737 1.00 73.19 204 ALA A CA 1
ATOM 1646 C C . ALA A 1 204 ? 30.800 -12.673 -52.676 1.00 73.19 204 ALA A C 1
ATOM 1648 O O . ALA A 1 204 ? 31.226 -13.460 -51.829 1.00 73.19 204 ALA A O 1
ATOM 1649 N N . GLN A 1 205 ? 31.163 -11.384 -52.673 1.00 74.81 205 GLN A N 1
ATOM 1650 C CA . GLN A 1 205 ? 32.023 -10.806 -51.635 1.00 74.81 205 GLN A CA 1
ATOM 1651 C C . GLN A 1 205 ? 31.342 -10.808 -50.253 1.00 74.81 205 GLN A C 1
ATOM 1653 O O . GLN A 1 205 ? 32.006 -11.023 -49.239 1.00 74.81 205 GLN A O 1
ATOM 1658 N N . GLU A 1 206 ? 30.032 -10.567 -50.196 1.00 68.75 206 GLU A N 1
ATOM 1659 C CA . GLU A 1 206 ? 29.241 -10.608 -48.961 1.00 68.75 206 GLU A CA 1
ATOM 1660 C C . GLU A 1 206 ? 29.054 -12.032 -48.427 1.00 68.75 206 GLU A C 1
ATOM 1662 O O . GLU A 1 206 ? 29.167 -12.233 -47.218 1.00 68.75 206 GLU A O 1
ATOM 1667 N N . ASN A 1 207 ? 28.856 -13.025 -49.303 1.00 67.81 207 ASN A N 1
ATOM 1668 C CA . ASN A 1 207 ? 28.831 -14.441 -48.919 1.00 67.81 207 ASN A CA 1
ATOM 1669 C C . ASN A 1 207 ? 30.165 -14.866 -48.281 1.00 67.81 207 ASN A C 1
ATOM 1671 O O . ASN A 1 207 ? 30.169 -15.278 -47.123 1.00 67.81 207 ASN A O 1
ATOM 1675 N N . LYS A 1 208 ? 31.299 -14.620 -48.957 1.00 68.12 208 LYS A N 1
ATOM 1676 C CA . LYS A 1 208 ? 32.643 -14.933 -48.430 1.00 68.12 208 LYS A CA 1
ATOM 1677 C C . LYS A 1 208 ? 32.940 -14.259 -47.086 1.00 68.12 208 LYS A C 1
ATOM 1679 O O . LYS A 1 208 ? 33.559 -14.854 -46.208 1.00 68.12 208 LYS A O 1
ATOM 1684 N N . LYS A 1 209 ? 32.489 -13.012 -46.894 1.00 67.50 209 LYS A N 1
ATOM 1685 C CA . LYS A 1 209 ? 32.636 -12.305 -45.608 1.00 67.50 209 LYS A CA 1
ATOM 1686 C C . LYS A 1 209 ? 31.833 -12.962 -44.486 1.00 67.50 209 LYS A C 1
ATOM 1688 O O . LYS A 1 209 ? 32.311 -12.973 -43.357 1.00 67.50 209 LYS A O 1
ATOM 1693 N N . ALA A 1 210 ? 30.653 -13.504 -44.774 1.00 59.41 210 ALA A N 1
ATOM 1694 C CA . ALA A 1 210 ? 29.866 -14.220 -43.776 1.00 59.41 210 ALA A CA 1
ATOM 1695 C C . ALA A 1 210 ? 30.439 -15.611 -43.465 1.00 59.41 210 ALA A C 1
ATOM 1697 O O . ALA A 1 210 ? 30.518 -15.967 -42.298 1.00 59.41 210 ALA A O 1
ATOM 1698 N N . GLU A 1 211 ? 30.927 -16.344 -44.470 1.00 59.56 211 GLU A N 1
ATOM 1699 C CA . GLU A 1 211 ? 31.637 -17.624 -44.282 1.00 59.56 211 GLU A CA 1
ATOM 1700 C C . GLU A 1 211 ? 32.884 -17.464 -43.392 1.00 59.56 211 GLU A C 1
ATOM 1702 O O . GLU A 1 211 ? 33.182 -18.328 -42.572 1.00 59.56 211 GLU A O 1
ATOM 1707 N N . SER A 1 212 ? 33.585 -16.326 -43.486 1.00 56.72 212 SER A N 1
ATOM 1708 C CA . SER A 1 212 ? 34.726 -16.021 -42.608 1.00 56.72 212 SER A CA 1
ATOM 1709 C C . SER A 1 212 ? 34.346 -15.677 -41.157 1.00 56.72 212 SER A C 1
ATOM 1711 O O . SER A 1 212 ? 35.219 -15.627 -40.292 1.00 56.72 212 SER A O 1
ATOM 1713 N N . GLN A 1 213 ? 33.062 -15.443 -40.861 1.00 59.59 213 GLN A N 1
ATOM 1714 C CA . GLN A 1 213 ? 32.560 -15.244 -39.500 1.00 59.59 213 GLN A CA 1
ATOM 1715 C C . GLN A 1 213 ? 32.092 -16.596 -38.943 1.00 59.59 213 GLN A C 1
ATOM 1717 O O . GLN A 1 213 ? 30.907 -16.907 -38.992 1.00 59.59 213 GLN A O 1
ATOM 1722 N N . GLN A 1 214 ? 33.035 -17.375 -38.394 1.00 46.78 214 GLN A N 1
ATOM 1723 C CA . GLN A 1 214 ? 32.924 -18.793 -37.976 1.00 46.78 214 GLN A CA 1
ATOM 1724 C C . GLN A 1 214 ? 31.782 -19.174 -36.998 1.00 46.78 214 GLN A C 1
ATOM 1726 O O . GLN A 1 214 ? 31.698 -20.325 -36.580 1.00 46.78 214 GLN A O 1
ATOM 1731 N N . SER A 1 215 ? 30.906 -18.243 -36.618 1.00 53.88 215 SER A N 1
ATOM 1732 C CA . SER A 1 215 ? 29.760 -18.476 -35.724 1.00 53.88 215 SER A CA 1
ATOM 1733 C C . SER A 1 215 ? 28.442 -17.897 -36.256 1.00 53.88 215 SER A C 1
ATOM 1735 O O . SER A 1 215 ? 27.445 -17.922 -35.544 1.00 53.88 215 SER A O 1
ATOM 1737 N N . ALA A 1 216 ? 28.412 -17.344 -37.473 1.00 55.38 216 ALA A N 1
ATOM 1738 C CA . ALA A 1 216 ? 27.175 -16.888 -38.107 1.00 55.38 216 ALA A CA 1
ATOM 1739 C C . ALA A 1 216 ? 26.461 -18.062 -38.810 1.00 55.38 216 ALA A C 1
ATOM 1741 O O . ALA A 1 216 ? 27.133 -18.895 -39.422 1.00 55.38 216 ALA A O 1
ATOM 1742 N N . PRO A 1 217 ? 25.117 -18.130 -38.790 1.00 54.88 217 PRO A N 1
ATOM 1743 C CA . PRO A 1 217 ? 24.382 -19.184 -39.482 1.00 54.88 217 PRO A CA 1
ATOM 1744 C C . PRO A 1 217 ? 24.590 -19.123 -40.998 1.00 54.88 217 PRO A C 1
ATOM 1746 O O . PRO A 1 217 ? 24.653 -18.033 -41.586 1.00 54.88 217 PRO A O 1
ATOM 1749 N N . THR A 1 218 ? 24.556 -20.296 -41.642 1.00 52.44 218 THR A N 1
ATOM 1750 C CA . THR A 1 218 ? 24.718 -20.557 -43.094 1.00 52.44 218 THR A CA 1
ATOM 1751 C C . THR A 1 218 ? 23.610 -19.961 -43.989 1.00 52.44 218 THR A C 1
ATOM 1753 O O . THR A 1 218 ? 23.366 -20.420 -45.101 1.00 52.44 218 THR A O 1
ATOM 1756 N N . SER A 1 219 ? 22.936 -18.918 -43.502 1.00 49.91 219 SER A N 1
ATOM 1757 C CA . SER A 1 219 ? 22.024 -18.028 -44.225 1.00 49.91 219 SER A CA 1
ATOM 1758 C C . SER A 1 219 ? 22.588 -17.596 -45.581 1.00 49.91 219 SER A C 1
ATOM 1760 O O . SER A 1 219 ? 23.767 -17.258 -45.704 1.00 49.91 219 SER A O 1
ATOM 1762 N N . GLN A 1 220 ? 21.748 -17.527 -46.611 1.00 53.31 220 GLN A N 1
ATOM 1763 C CA . GLN A 1 220 ? 22.168 -16.940 -47.887 1.00 53.31 220 GLN A CA 1
ATOM 1764 C C . GLN A 1 220 ? 22.202 -15.403 -47.769 1.00 53.31 220 GLN A C 1
ATOM 1766 O O . GLN A 1 220 ? 21.474 -14.822 -46.966 1.00 53.31 220 GLN A O 1
ATOM 1771 N N . SER A 1 221 ? 22.977 -14.687 -48.597 1.00 52.62 221 SER A N 1
ATOM 1772 C CA . SER A 1 221 ? 22.965 -13.200 -48.612 1.00 52.62 221 SER A CA 1
ATOM 1773 C C . SER A 1 221 ? 21.586 -12.577 -48.872 1.00 52.62 221 SER A C 1
ATOM 1775 O O . SER A 1 221 ? 21.364 -11.413 -48.540 1.00 52.62 221 SER A O 1
ATOM 1777 N N . ARG A 1 222 ? 20.642 -13.346 -49.427 1.00 54.44 222 ARG A N 1
ATOM 1778 C CA . ARG A 1 222 ? 19.243 -12.938 -49.625 1.00 54.44 222 ARG A CA 1
ATOM 1779 C C . ARG A 1 222 ? 18.437 -12.882 -48.316 1.00 54.44 222 ARG A C 1
ATOM 1781 O O . ARG A 1 222 ? 17.486 -12.112 -48.241 1.00 54.44 222 ARG A O 1
ATOM 1788 N N . GLU A 1 223 ? 18.859 -13.609 -47.283 1.00 67.25 223 GLU A N 1
ATOM 1789 C CA . GLU A 1 223 ? 18.216 -13.720 -45.960 1.00 67.25 223 GLU A CA 1
ATOM 1790 C C . GLU A 1 223 ? 18.945 -12.872 -44.907 1.00 67.25 223 GLU A C 1
ATOM 1792 O O . GLU A 1 223 ? 19.117 -13.261 -43.749 1.00 67.25 223 GLU A O 1
ATOM 1797 N N . ARG A 1 224 ? 19.429 -11.699 -45.327 1.00 79.62 224 ARG A N 1
ATOM 1798 C CA . ARG A 1 224 ? 20.118 -10.740 -44.463 1.00 79.62 224 ARG A CA 1
ATOM 1799 C C . ARG A 1 224 ? 19.542 -9.338 -44.641 1.00 79.62 224 ARG A C 1
ATOM 1801 O O . ARG A 1 224 ? 19.090 -8.952 -45.725 1.00 79.62 224 ARG A O 1
ATOM 1808 N N . VAL A 1 225 ? 19.608 -8.554 -43.568 1.00 87.44 225 VAL A N 1
ATOM 1809 C CA . VAL A 1 225 ? 19.339 -7.109 -43.569 1.00 87.44 225 VAL A CA 1
ATOM 1810 C C . VAL A 1 225 ? 20.536 -6.417 -42.927 1.00 87.44 225 VAL A C 1
ATOM 1812 O O . VAL A 1 225 ? 20.919 -6.766 -41.814 1.00 87.44 225 VAL A O 1
ATOM 1815 N N . SER A 1 226 ? 21.136 -5.449 -43.621 1.00 90.81 226 SER A N 1
ATOM 1816 C CA . SER A 1 226 ? 22.155 -4.548 -43.063 1.00 90.81 226 SER A CA 1
ATOM 1817 C C . SER A 1 226 ? 21.736 -3.094 -43.258 1.00 90.81 226 SER A C 1
ATOM 1819 O O . SER A 1 226 ? 21.556 -2.661 -44.392 1.00 90.81 226 SER A O 1
ATOM 1821 N N . ILE A 1 227 ? 21.596 -2.337 -42.176 1.00 93.50 227 ILE A N 1
ATOM 1822 C CA . ILE A 1 227 ? 21.330 -0.894 -42.184 1.00 93.50 227 ILE A CA 1
ATOM 1823 C C . ILE A 1 227 ? 22.662 -0.176 -41.957 1.00 93.50 227 ILE A C 1
ATOM 1825 O O . ILE A 1 227 ? 23.435 -0.578 -41.092 1.00 93.50 227 ILE A O 1
ATOM 1829 N N . PHE A 1 228 ? 22.933 0.871 -42.731 1.00 94.06 228 PHE A N 1
ATOM 1830 C CA . PHE A 1 228 ? 24.145 1.684 -42.669 1.00 94.06 228 PHE A CA 1
ATOM 1831 C C . PHE A 1 228 ? 23.779 3.156 -42.488 1.00 94.06 228 PHE A C 1
ATOM 1833 O O . PHE A 1 228 ? 22.982 3.682 -43.272 1.00 94.06 228 PHE A O 1
ATOM 1840 N N . ILE A 1 229 ? 24.393 3.818 -41.503 1.00 94.88 229 ILE A N 1
ATOM 1841 C CA . ILE A 1 229 ? 24.129 5.223 -41.163 1.00 94.88 229 ILE A CA 1
ATOM 1842 C C . ILE A 1 229 ? 25.443 6.008 -41.046 1.00 94.88 229 ILE A C 1
ATOM 1844 O O . ILE A 1 229 ? 26.436 5.501 -40.521 1.00 94.88 229 ILE A O 1
ATOM 1848 N N . GLY A 1 230 ? 25.458 7.247 -41.545 1.00 90.88 230 GLY A N 1
ATOM 1849 C CA . GLY A 1 230 ? 26.590 8.178 -41.405 1.00 90.88 230 GLY A CA 1
ATOM 1850 C C . GLY A 1 230 ? 27.709 8.024 -42.446 1.00 90.88 230 GLY A C 1
ATOM 1851 O O . GLY A 1 230 ? 28.733 8.701 -42.368 1.00 90.88 230 GLY A O 1
ATOM 1852 N N . ALA A 1 231 ? 27.536 7.160 -43.451 1.00 85.69 231 ALA A N 1
ATOM 1853 C CA . ALA A 1 231 ? 28.512 6.999 -44.530 1.00 85.69 231 ALA A CA 1
ATOM 1854 C C . ALA A 1 231 ? 28.635 8.278 -45.379 1.00 85.69 231 ALA A C 1
ATOM 1856 O O . ALA A 1 231 ? 27.627 8.890 -45.746 1.00 85.69 231 ALA A O 1
ATOM 1857 N N . ARG A 1 232 ? 29.857 8.666 -45.763 1.00 78.62 232 ARG A N 1
ATOM 1858 C CA . ARG A 1 232 ? 30.085 9.868 -46.588 1.00 78.62 232 ARG A CA 1
ATOM 1859 C C . ARG A 1 232 ? 29.520 9.686 -48.002 1.00 78.62 232 ARG A C 1
ATOM 1861 O O . ARG A 1 232 ? 30.133 9.032 -48.843 1.00 78.62 232 ARG A O 1
ATOM 1868 N N . ARG A 1 233 ? 28.359 10.287 -48.273 1.00 78.69 233 ARG A N 1
ATOM 1869 C CA . ARG A 1 233 ? 27.688 10.292 -49.585 1.00 78.69 233 ARG A CA 1
ATOM 1870 C C . ARG A 1 233 ? 27.100 11.662 -49.889 1.00 78.69 233 ARG A C 1
ATOM 1872 O O . ARG A 1 233 ? 26.583 12.305 -48.984 1.00 78.69 233 ARG A O 1
ATOM 1879 N N . THR A 1 234 ? 27.167 12.081 -51.148 1.00 80.19 234 THR A N 1
ATOM 1880 C CA . THR A 1 234 ? 26.570 13.340 -51.616 1.00 80.19 234 THR A CA 1
ATOM 1881 C C . THR A 1 234 ? 25.094 13.138 -51.962 1.00 80.19 234 THR A C 1
ATOM 1883 O O . THR A 1 234 ? 24.750 12.153 -52.615 1.00 80.19 234 THR A O 1
ATOM 1886 N N . SER A 1 235 ? 24.228 14.051 -51.524 1.00 80.38 235 SER A N 1
ATOM 1887 C CA . SER A 1 235 ? 22.772 13.991 -51.728 1.00 80.38 235 SER A CA 1
ATOM 1888 C C . SER A 1 235 ? 22.123 15.347 -51.447 1.00 80.38 235 SER A C 1
ATOM 1890 O O . SER A 1 235 ? 22.683 16.108 -50.661 1.00 80.38 235 SER A O 1
ATOM 1892 N N . TYR A 1 236 ? 20.918 15.587 -51.965 1.00 81.25 236 TYR A N 1
ATOM 1893 C CA . TYR A 1 236 ? 20.059 16.676 -51.489 1.00 81.25 236 TYR A CA 1
ATOM 1894 C C . TYR A 1 236 ? 19.716 16.505 -49.998 1.00 81.25 236 TYR A C 1
ATOM 1896 O O . TYR A 1 236 ? 19.438 15.384 -49.552 1.00 81.25 236 TYR A O 1
ATOM 1904 N N . THR A 1 237 ? 19.768 17.593 -49.229 1.00 80.62 237 THR A N 1
ATOM 1905 C CA . THR A 1 237 ? 19.248 17.702 -47.855 1.00 80.62 237 THR A CA 1
ATOM 1906 C C . THR A 1 237 ? 17.747 18.010 -47.871 1.00 80.62 237 THR A C 1
ATOM 1908 O O . THR A 1 237 ? 17.179 18.293 -48.924 1.00 80.62 237 THR A O 1
ATOM 1911 N N . SER A 1 238 ? 17.105 18.025 -46.698 1.00 78.25 238 SER A N 1
ATOM 1912 C CA . SER A 1 238 ? 15.718 18.501 -46.551 1.00 78.25 238 SER A CA 1
ATOM 1913 C C . SER A 1 238 ? 15.544 20.004 -46.831 1.00 78.25 238 SER A C 1
ATOM 1915 O O . SER A 1 238 ? 14.429 20.500 -46.773 1.00 78.25 238 SER A O 1
ATOM 1917 N N . MET A 1 239 ? 16.632 20.736 -47.104 1.00 80.12 239 MET A N 1
ATOM 1918 C CA . MET A 1 239 ? 16.626 22.161 -47.471 1.00 80.12 239 MET A CA 1
ATOM 1919 C C . MET A 1 239 ? 16.995 22.383 -48.951 1.00 80.12 239 MET A C 1
ATOM 1921 O O . MET A 1 239 ? 17.258 23.508 -49.359 1.00 80.12 239 MET A O 1
ATOM 1925 N N . GLY A 1 240 ? 17.085 21.316 -49.756 1.00 79.12 240 GLY A N 1
ATOM 1926 C CA . GLY A 1 240 ? 17.449 21.388 -51.179 1.00 79.12 240 GLY A CA 1
ATOM 1927 C C . GLY A 1 240 ? 18.943 21.580 -51.465 1.00 79.12 240 GLY A C 1
ATOM 1928 O O . GLY A 1 240 ? 19.359 21.572 -52.622 1.00 79.12 240 GLY A O 1
ATOM 1929 N N . GLU A 1 241 ? 19.781 21.696 -50.436 1.00 82.12 241 GLU A N 1
ATOM 1930 C CA . GLU A 1 241 ? 21.230 21.836 -50.591 1.00 82.12 241 GLU A CA 1
ATOM 1931 C C . GLU A 1 241 ? 21.885 20.500 -50.963 1.00 82.12 241 GLU A C 1
ATOM 1933 O O . GLU A 1 241 ? 21.537 19.449 -50.424 1.00 82.12 241 GLU A O 1
ATOM 1938 N N . VAL A 1 242 ? 22.893 20.519 -51.837 1.00 83.00 242 VAL A N 1
ATOM 1939 C CA . VAL A 1 242 ? 23.683 19.320 -52.160 1.00 83.00 242 VAL A CA 1
ATOM 1940 C C . VAL A 1 242 ? 24.890 19.243 -51.228 1.00 83.00 242 VAL A C 1
ATOM 1942 O O . VAL A 1 242 ? 25.913 19.882 -51.466 1.00 83.00 242 VAL A O 1
ATOM 1945 N N . THR A 1 243 ? 24.797 18.428 -50.178 1.00 81.12 243 THR A N 1
ATOM 1946 C CA . THR A 1 243 ? 25.868 18.273 -49.179 1.00 81.12 243 THR A CA 1
ATOM 1947 C C . THR A 1 243 ? 26.377 16.833 -49.103 1.00 81.12 243 THR A C 1
ATOM 1949 O O . THR A 1 243 ? 25.770 15.891 -49.628 1.00 81.12 243 THR A O 1
ATOM 1952 N N . ARG A 1 244 ? 27.543 16.645 -48.471 1.00 83.12 244 ARG A N 1
ATOM 1953 C CA . ARG A 1 244 ? 28.031 15.318 -48.071 1.00 83.12 244 ARG A CA 1
ATOM 1954 C C . ARG A 1 244 ? 27.438 14.980 -46.711 1.00 83.12 244 ARG A C 1
ATOM 1956 O O . ARG A 1 244 ? 27.619 15.749 -45.777 1.00 83.12 244 ARG A O 1
ATOM 1963 N N . GLY A 1 245 ? 26.802 13.818 -46.601 1.00 82.25 245 GLY A N 1
ATOM 1964 C CA . GLY A 1 245 ? 26.187 13.382 -45.353 1.00 82.25 245 GLY A CA 1
ATOM 1965 C C . GLY A 1 245 ? 27.184 13.289 -44.195 1.00 82.25 245 GLY A C 1
ATOM 1966 O O . GLY A 1 245 ? 28.322 12.835 -44.375 1.00 82.25 245 GLY A O 1
ATOM 1967 N N . ASN A 1 246 ? 26.729 13.715 -43.018 1.00 89.81 246 ASN A N 1
ATOM 1968 C CA . ASN A 1 246 ? 27.536 13.816 -41.807 1.00 89.81 246 ASN A CA 1
ATOM 1969 C C . ASN A 1 246 ? 27.881 12.435 -41.240 1.00 89.81 246 ASN A C 1
ATOM 1971 O O . ASN A 1 246 ? 27.047 11.522 -41.243 1.00 89.81 246 ASN A O 1
ATOM 1975 N N . LYS A 1 247 ? 29.093 12.310 -40.688 1.00 93.00 247 LYS A N 1
ATOM 1976 C CA . LYS A 1 247 ? 29.448 11.187 -39.811 1.00 93.00 247 LYS A CA 1
ATOM 1977 C C . LYS A 1 247 ? 28.771 11.346 -38.452 1.00 93.00 247 LYS A C 1
ATOM 1979 O O . LYS A 1 247 ? 28.312 12.429 -38.109 1.00 93.00 247 LYS A O 1
ATOM 1984 N N . ILE A 1 248 ? 28.683 10.247 -37.716 1.00 95.19 248 ILE A N 1
ATOM 1985 C CA . ILE A 1 248 ? 28.126 10.216 -36.361 1.00 95.19 248 ILE A CA 1
ATOM 1986 C C . ILE A 1 248 ? 29.299 10.339 -35.388 1.00 95.19 248 ILE A C 1
ATOM 1988 O O . ILE A 1 248 ? 30.286 9.626 -35.569 1.00 95.19 248 ILE A O 1
ATOM 1992 N N . HIS A 1 249 ? 29.210 11.202 -34.377 1.00 95.50 249 HIS A N 1
ATOM 1993 C CA . HIS A 1 249 ? 30.228 11.268 -33.330 1.00 95.50 249 HIS A CA 1
ATOM 1994 C C . HIS A 1 249 ? 30.008 10.163 -32.283 1.00 95.50 249 HIS A C 1
ATOM 1996 O O . HIS A 1 249 ? 28.869 9.842 -31.937 1.00 95.50 249 HIS A O 1
ATOM 2002 N N . VAL A 1 250 ? 31.091 9.579 -31.764 1.00 95.25 250 VAL A N 1
ATOM 2003 C CA . VAL A 1 250 ? 31.041 8.440 -30.830 1.00 95.25 250 VAL A CA 1
ATOM 2004 C C . VAL A 1 250 ? 30.215 8.724 -29.576 1.00 95.25 250 VAL A C 1
ATOM 2006 O O . VAL A 1 250 ? 29.457 7.860 -29.142 1.00 95.25 250 VAL A O 1
ATOM 2009 N N . ASP A 1 251 ? 30.285 9.939 -29.036 1.00 95.69 251 ASP A N 1
ATOM 2010 C CA . ASP A 1 251 ? 29.541 10.296 -27.823 1.00 95.69 251 ASP A CA 1
ATOM 2011 C C . ASP A 1 251 ? 28.042 10.482 -28.072 1.00 95.69 251 ASP A C 1
ATOM 2013 O O . ASP A 1 251 ? 27.245 10.271 -27.162 1.00 95.69 251 ASP A O 1
ATOM 2017 N N . ASP A 1 252 ? 27.633 10.813 -29.298 1.00 95.12 252 ASP A N 1
ATOM 2018 C CA . ASP A 1 252 ? 26.214 10.819 -29.656 1.00 95.12 252 ASP A CA 1
ATOM 2019 C C . ASP A 1 252 ? 25.710 9.393 -29.854 1.00 95.12 252 ASP A C 1
ATOM 2021 O O . ASP A 1 252 ? 24.660 9.045 -29.321 1.00 95.12 252 ASP A O 1
ATOM 2025 N N . PHE A 1 253 ? 26.496 8.530 -30.509 1.00 95.69 253 PHE A N 1
ATOM 2026 C CA . PHE A 1 253 ? 26.158 7.111 -30.610 1.00 95.69 253 PHE A CA 1
ATOM 2027 C C . PHE A 1 253 ? 26.032 6.446 -29.229 1.00 95.69 253 PHE A C 1
ATOM 2029 O O . PHE A 1 253 ? 25.090 5.688 -29.023 1.00 95.69 253 PHE A O 1
ATOM 2036 N N . ARG A 1 254 ? 26.912 6.771 -28.268 1.00 95.00 254 ARG A N 1
ATOM 2037 C CA . ARG A 1 254 ? 26.812 6.294 -26.874 1.00 95.00 254 ARG A CA 1
ATOM 2038 C C . ARG A 1 254 ? 25.484 6.692 -26.223 1.00 95.00 254 ARG A C 1
ATOM 2040 O O . ARG A 1 254 ? 24.807 5.810 -25.709 1.00 95.00 254 ARG A O 1
ATOM 2047 N N . LYS A 1 255 ? 25.059 7.959 -26.332 1.00 93.31 255 LYS A N 1
ATOM 2048 C CA . LYS A 1 255 ? 23.739 8.417 -25.837 1.00 93.31 255 LYS A CA 1
ATOM 2049 C C . LYS A 1 255 ? 22.575 7.674 -26.499 1.00 93.31 255 LYS A C 1
ATOM 2051 O O . LYS A 1 255 ? 21.544 7.461 -25.874 1.00 93.31 255 LYS A O 1
ATOM 2056 N N . TRP A 1 256 ? 22.707 7.269 -27.766 1.00 94.81 256 TRP A N 1
ATOM 2057 C CA . TRP A 1 256 ? 21.658 6.487 -28.431 1.00 94.81 256 TRP A CA 1
ATOM 2058 C C . TRP A 1 256 ? 21.530 5.069 -27.858 1.00 94.81 256 TRP A C 1
ATOM 2060 O O . TRP A 1 256 ? 20.478 4.462 -28.025 1.00 94.81 256 TRP A O 1
ATOM 2070 N N . LEU A 1 257 ? 22.544 4.533 -27.168 1.00 93.88 257 LEU A N 1
ATOM 2071 C CA . LEU A 1 257 ? 22.445 3.223 -26.510 1.00 93.88 257 LEU A CA 1
ATOM 2072 C C . LEU A 1 257 ? 21.555 3.266 -25.255 1.00 93.88 257 LEU A C 1
ATOM 2074 O O . LEU A 1 257 ? 20.965 2.248 -24.908 1.00 93.88 257 LEU A O 1
ATOM 2078 N N . ASP A 1 258 ? 21.377 4.440 -24.638 1.00 92.06 258 ASP A N 1
ATOM 2079 C CA . ASP A 1 258 ? 20.560 4.627 -23.426 1.00 92.06 258 ASP A CA 1
ATOM 2080 C C . ASP A 1 258 ? 19.046 4.441 -23.668 1.00 92.06 258 ASP A C 1
ATOM 2082 O O . ASP A 1 258 ? 18.255 4.386 -22.721 1.00 92.06 258 ASP A O 1
ATOM 2086 N N . VAL A 1 259 ? 18.617 4.303 -24.932 1.00 92.19 259 VAL A N 1
ATOM 2087 C CA . VAL A 1 259 ? 17.211 4.053 -25.304 1.00 92.19 259 VAL A CA 1
ATOM 2088 C C . VAL A 1 259 ? 16.734 2.631 -24.984 1.00 92.19 259 VAL A C 1
ATOM 2090 O O . VAL A 1 259 ? 15.580 2.300 -25.270 1.00 92.19 259 VAL A O 1
ATOM 2093 N N . THR A 1 260 ? 17.585 1.770 -24.419 1.00 93.25 260 THR A N 1
ATOM 2094 C CA . THR A 1 260 ? 17.232 0.392 -24.061 1.00 93.25 260 THR A CA 1
ATOM 2095 C C . THR A 1 260 ? 17.966 -0.115 -22.817 1.00 93.25 260 THR A C 1
ATOM 2097 O O . THR A 1 260 ? 19.103 0.268 -22.558 1.00 93.25 260 THR A O 1
ATOM 2100 N N . LEU A 1 261 ? 17.314 -1.004 -22.061 1.00 93.69 261 LEU A N 1
ATOM 2101 C CA . LEU A 1 261 ? 17.924 -1.743 -20.944 1.00 93.69 261 LEU A CA 1
ATOM 2102 C C . LEU A 1 261 ? 18.844 -2.877 -21.416 1.00 93.69 261 LEU A C 1
ATOM 2104 O O . LEU A 1 261 ? 19.685 -3.344 -20.658 1.00 93.69 261 LEU A O 1
ATOM 2108 N N . ASP A 1 262 ? 18.673 -3.338 -22.654 1.00 92.88 262 ASP A N 1
ATOM 2109 C CA . ASP A 1 262 ? 19.251 -4.596 -23.126 1.00 92.88 262 ASP A CA 1
ATOM 2110 C C . ASP A 1 262 ? 20.788 -4.502 -23.290 1.00 92.88 262 ASP A C 1
ATOM 2112 O O . ASP A 1 262 ? 21.485 -5.506 -23.188 1.00 92.88 262 ASP A O 1
ATOM 2116 N N . ILE A 1 263 ? 21.328 -3.303 -23.561 1.00 91.19 263 ILE A N 1
ATOM 2117 C CA . ILE A 1 263 ? 22.762 -3.067 -23.850 1.00 91.19 263 ILE A CA 1
ATOM 2118 C C . ILE A 1 263 ? 23.552 -2.724 -22.582 1.00 91.19 263 ILE A C 1
ATOM 2120 O O . ILE A 1 263 ? 24.654 -3.232 -22.381 1.00 91.19 263 ILE A O 1
ATOM 2124 N N . ASN A 1 264 ? 22.982 -1.851 -21.751 1.00 86.56 264 ASN A N 1
ATOM 2125 C CA . ASN A 1 264 ? 23.524 -1.422 -20.468 1.00 86.56 264 ASN A CA 1
ATOM 2126 C C . ASN A 1 264 ? 22.498 -1.827 -19.394 1.00 86.56 264 ASN A C 1
ATOM 2128 O O . ASN A 1 264 ? 21.646 -1.012 -19.045 1.00 86.56 264 ASN A O 1
ATOM 2132 N N . PRO A 1 265 ? 22.497 -3.082 -18.914 1.00 89.38 265 PRO A N 1
ATOM 2133 C CA . PRO A 1 265 ? 21.509 -3.519 -17.936 1.00 89.38 265 PRO A CA 1
ATOM 2134 C C . PRO A 1 265 ? 21.727 -2.840 -16.570 1.00 89.38 265 PRO A C 1
ATOM 2136 O O . PRO A 1 265 ? 22.870 -2.566 -16.194 1.00 89.38 265 PRO A O 1
ATOM 2139 N N . PRO A 1 266 ? 20.650 -2.571 -15.809 1.00 93.81 266 PRO A N 1
ATOM 2140 C CA . PRO A 1 266 ? 20.740 -2.048 -14.448 1.00 93.81 266 PRO A CA 1
ATOM 2141 C C . PRO A 1 266 ? 21.377 -3.060 -13.488 1.00 93.81 266 PRO A C 1
ATOM 2143 O O . PRO A 1 266 ? 21.255 -4.272 -13.668 1.00 93.81 266 PRO A O 1
ATOM 2146 N N . THR A 1 267 ? 22.024 -2.549 -12.442 1.00 94.19 267 THR A N 1
ATOM 2147 C CA . THR A 1 267 ? 22.747 -3.358 -11.446 1.00 94.19 267 THR A CA 1
ATOM 2148 C C . THR A 1 267 ? 21.845 -3.977 -10.374 1.00 94.19 267 THR A C 1
ATOM 2150 O O . THR A 1 267 ? 22.124 -5.090 -9.933 1.00 94.19 267 THR A O 1
ATOM 2153 N N . ASP A 1 268 ? 20.749 -3.308 -9.995 1.00 95.00 268 ASP A N 1
ATOM 2154 C CA . ASP A 1 268 ? 19.685 -3.868 -9.147 1.00 95.00 268 ASP A CA 1
ATOM 2155 C C . ASP A 1 268 ? 18.327 -3.774 -9.863 1.00 95.00 268 ASP A C 1
ATOM 2157 O O . ASP A 1 268 ? 17.804 -2.686 -10.145 1.00 95.00 268 ASP A O 1
ATOM 2161 N N . ILE A 1 269 ? 17.775 -4.943 -10.186 1.00 95.25 269 ILE A N 1
ATOM 2162 C CA . ILE A 1 269 ? 16.502 -5.125 -10.878 1.00 95.25 269 ILE A CA 1
ATOM 2163 C C . ILE A 1 269 ? 15.767 -6.342 -10.316 1.00 95.25 269 ILE A C 1
ATOM 2165 O O . ILE A 1 269 ? 16.296 -7.449 -10.233 1.00 95.25 269 ILE A O 1
ATOM 2169 N N . VAL A 1 270 ? 14.502 -6.138 -9.962 1.00 96.00 270 VAL A N 1
ATOM 2170 C CA . VAL A 1 270 ? 13.607 -7.181 -9.469 1.00 96.00 270 VAL A CA 1
ATOM 2171 C C . VAL A 1 270 ? 12.688 -7.605 -10.605 1.00 96.00 270 VAL A C 1
ATOM 2173 O O . VAL A 1 270 ? 11.763 -6.888 -10.997 1.00 96.00 270 VAL A O 1
ATOM 2176 N N . HIS A 1 271 ? 12.944 -8.797 -11.135 1.00 94.06 271 HIS A N 1
ATOM 2177 C CA . HIS A 1 271 ? 12.136 -9.395 -12.188 1.00 94.06 271 HIS A CA 1
ATOM 2178 C C . HIS A 1 271 ? 10.837 -9.987 -11.635 1.00 94.06 271 HIS A C 1
ATOM 2180 O O . HIS A 1 271 ? 10.865 -10.842 -10.752 1.00 94.06 271 HIS A O 1
ATOM 2186 N N . THR A 1 272 ? 9.690 -9.584 -12.188 1.00 94.69 272 THR A N 1
ATOM 2187 C CA . THR A 1 272 ? 8.373 -10.099 -11.775 1.00 94.69 272 THR A CA 1
ATOM 2188 C C . THR A 1 272 ? 7.551 -10.612 -12.965 1.00 94.69 272 THR A C 1
ATOM 2190 O O . THR A 1 272 ? 7.926 -10.486 -14.136 1.00 94.69 272 THR A O 1
ATOM 2193 N N . THR A 1 273 ? 6.392 -11.210 -12.679 1.00 90.56 273 THR A N 1
ATOM 2194 C CA . THR A 1 273 ? 5.428 -11.667 -13.695 1.00 90.56 273 THR A CA 1
ATOM 2195 C C . THR A 1 273 ? 4.607 -10.527 -14.317 1.00 90.56 273 THR A C 1
ATOM 2197 O O . THR A 1 273 ? 4.054 -10.698 -15.407 1.00 90.56 273 THR A O 1
ATOM 2200 N N . ALA A 1 274 ? 4.535 -9.364 -13.659 1.00 91.25 274 ALA A N 1
ATOM 2201 C CA . ALA A 1 274 ? 3.827 -8.175 -14.142 1.00 91.25 274 ALA A CA 1
ATOM 2202 C C . ALA A 1 274 ? 4.724 -7.231 -14.970 1.00 91.25 274 ALA A C 1
ATOM 2204 O O . ALA A 1 274 ? 4.241 -6.532 -15.861 1.00 91.25 274 ALA A O 1
ATOM 2205 N N . GLY A 1 275 ? 6.027 -7.245 -14.697 1.00 94.38 275 GLY A N 1
ATOM 2206 C CA . GLY A 1 275 ? 7.051 -6.366 -15.261 1.00 94.38 275 GLY A CA 1
ATOM 2207 C C . GLY A 1 275 ? 8.327 -6.447 -14.425 1.00 94.38 275 GLY A C 1
ATOM 2208 O O . GLY A 1 275 ? 8.450 -7.347 -13.595 1.00 94.38 275 GLY A O 1
ATOM 2209 N N . ASP A 1 276 ? 9.257 -5.517 -14.589 1.00 95.88 276 ASP A N 1
ATOM 2210 C CA . ASP A 1 276 ? 10.444 -5.436 -13.733 1.00 95.88 276 ASP A CA 1
ATOM 2211 C C . ASP A 1 276 ? 10.491 -4.088 -12.996 1.00 95.88 276 ASP A C 1
ATOM 2213 O O . ASP A 1 276 ? 10.172 -3.043 -13.572 1.00 95.88 276 ASP A O 1
ATOM 2217 N N . LEU A 1 277 ? 10.881 -4.127 -11.721 1.00 97.38 277 LEU A N 1
ATOM 2218 C CA . LEU A 1 277 ? 11.141 -2.956 -10.882 1.00 97.38 277 LEU A CA 1
ATOM 2219 C C . LEU A 1 277 ? 12.648 -2.710 -10.853 1.00 97.38 277 LEU A C 1
ATOM 2221 O O . LEU A 1 277 ? 13.407 -3.616 -10.520 1.00 97.38 277 LEU A O 1
ATOM 2225 N N . ILE A 1 278 ? 13.082 -1.503 -11.199 1.00 97.19 278 ILE A N 1
ATOM 2226 C CA . ILE A 1 278 ? 14.499 -1.146 -11.284 1.00 97.19 278 ILE A CA 1
ATOM 2227 C C . ILE A 1 278 ? 14.849 -0.286 -10.072 1.00 97.19 278 ILE A C 1
ATOM 2229 O O . ILE A 1 278 ? 14.347 0.832 -9.931 1.00 97.19 278 ILE A O 1
ATOM 2233 N N . LEU A 1 279 ? 15.694 -0.833 -9.198 1.00 96.56 279 LEU A N 1
ATOM 2234 C CA . LEU A 1 279 ? 16.127 -0.194 -7.953 1.00 96.56 279 LEU A CA 1
ATOM 2235 C C . LEU A 1 279 ? 17.417 0.620 -8.135 1.00 96.56 279 LEU A C 1
ATOM 2237 O O . LEU A 1 279 ? 17.694 1.516 -7.340 1.00 96.56 279 LEU A O 1
ATOM 2241 N N . ASP A 1 280 ? 18.168 0.348 -9.206 1.00 95.94 280 ASP A N 1
ATOM 2242 C CA . ASP A 1 280 ? 19.369 1.086 -9.601 1.00 95.94 280 ASP A CA 1
ATOM 2243 C C . ASP A 1 280 ? 19.096 2.608 -9.750 1.00 95.94 280 ASP A C 1
ATOM 2245 O O . ASP A 1 280 ? 18.309 3.016 -10.619 1.00 95.94 280 ASP A O 1
ATOM 2249 N N . PRO A 1 281 ? 19.762 3.478 -8.957 1.00 94.62 281 PRO A N 1
ATOM 2250 C CA . PRO A 1 281 ? 19.552 4.926 -8.991 1.00 94.62 281 PRO A CA 1
ATOM 2251 C C . PRO A 1 281 ? 19.795 5.584 -10.356 1.00 94.62 281 PRO A C 1
ATOM 2253 O O . PRO A 1 281 ? 19.189 6.619 -10.639 1.00 94.62 281 PRO A O 1
ATOM 2256 N N . ALA A 1 282 ? 20.622 4.998 -11.231 1.00 93.88 282 ALA A N 1
ATOM 2257 C CA . ALA A 1 282 ? 20.853 5.512 -12.585 1.00 93.88 282 ALA A CA 1
ATOM 2258 C C . ALA A 1 282 ? 19.616 5.383 -13.500 1.00 93.88 282 ALA A C 1
ATOM 2260 O O . ALA A 1 282 ? 19.578 5.972 -14.587 1.00 93.88 282 ALA A O 1
ATOM 2261 N N . TYR A 1 283 ? 18.595 4.638 -13.065 1.00 94.19 283 TYR A N 1
ATOM 2262 C CA . TYR A 1 283 ? 17.338 4.394 -13.776 1.00 94.19 283 TYR A CA 1
ATOM 2263 C C . TYR A 1 283 ? 16.116 5.010 -13.085 1.00 94.19 283 TYR A C 1
ATOM 2265 O O . TYR A 1 283 ? 14.991 4.839 -13.561 1.00 94.19 283 TYR A O 1
ATOM 2273 N N . LYS A 1 284 ? 16.327 5.787 -12.014 1.00 93.00 284 LYS A N 1
ATOM 2274 C CA . LYS A 1 284 ? 15.283 6.574 -11.350 1.00 93.00 284 LYS A CA 1
ATOM 2275 C C . LYS A 1 284 ? 14.476 7.393 -12.367 1.00 93.00 284 LYS A C 1
ATOM 2277 O O . LYS A 1 284 ? 15.045 8.090 -13.206 1.00 93.00 284 LYS A O 1
ATOM 2282 N N . ASN A 1 285 ? 13.146 7.321 -12.271 1.00 91.88 285 ASN A N 1
ATOM 2283 C CA . ASN A 1 285 ? 12.199 8.029 -13.141 1.00 91.88 285 ASN A CA 1
ATOM 2284 C C . ASN A 1 285 ? 12.274 7.657 -14.641 1.00 91.88 285 ASN A C 1
ATOM 2286 O O . ASN A 1 285 ? 11.689 8.351 -15.472 1.00 91.88 285 ASN A O 1
ATOM 2290 N N . LYS A 1 286 ? 12.953 6.559 -15.010 1.00 92.50 286 LYS A N 1
ATOM 2291 C CA . LYS A 1 286 ? 12.959 6.031 -16.382 1.00 92.50 286 LYS A CA 1
ATOM 2292 C C . LYS A 1 286 ? 11.932 4.911 -16.532 1.00 92.50 286 LYS A C 1
ATOM 2294 O O . LYS A 1 286 ? 11.936 3.935 -15.780 1.00 92.50 286 LYS A O 1
ATOM 2299 N N . HIS A 1 287 ? 11.065 5.041 -17.532 1.00 92.38 287 HIS A N 1
ATOM 2300 C CA . HIS A 1 287 ? 10.059 4.037 -17.871 1.00 92.38 287 HIS A CA 1
ATOM 2301 C C . HIS A 1 287 ? 10.401 3.360 -19.193 1.00 92.38 287 HIS A C 1
ATOM 2303 O O . HIS A 1 287 ? 10.733 4.022 -20.175 1.00 92.38 287 HIS A O 1
ATOM 2309 N N . TYR A 1 288 ? 10.273 2.040 -19.218 1.00 92.94 288 TYR A N 1
ATOM 2310 C CA . TYR A 1 288 ? 10.567 1.203 -20.368 1.00 92.94 288 TYR A CA 1
ATOM 2311 C C . TYR A 1 288 ? 9.339 0.367 -20.724 1.00 92.94 288 TYR A C 1
ATOM 2313 O O . TYR A 1 288 ? 8.653 -0.140 -19.839 1.00 92.94 288 TYR A O 1
ATOM 2321 N N . LEU A 1 289 ? 9.057 0.197 -22.014 1.00 91.06 289 LEU A N 1
ATOM 2322 C CA . LEU A 1 289 ? 8.115 -0.806 -22.506 1.00 91.06 289 LEU A CA 1
ATOM 2323 C C . LEU A 1 289 ? 8.921 -1.892 -23.212 1.00 91.06 289 LEU A C 1
ATOM 2325 O O . LEU A 1 289 ? 9.561 -1.631 -24.230 1.00 91.06 289 LEU A O 1
ATOM 2329 N N . GLN A 1 290 ? 8.888 -3.109 -22.671 1.00 90.00 290 GLN A N 1
ATOM 2330 C CA . GLN A 1 290 ? 9.620 -4.262 -23.192 1.00 90.00 290 GLN A CA 1
ATOM 2331 C C . GLN A 1 290 ? 11.107 -3.929 -23.414 1.00 90.00 290 GLN A C 1
ATOM 2333 O O . GLN A 1 290 ? 11.635 -4.162 -24.494 1.00 90.00 290 GLN A O 1
ATOM 2338 N N . GLY A 1 291 ? 11.772 -3.306 -22.439 1.00 91.56 291 GLY A N 1
ATOM 2339 C CA . GLY A 1 291 ? 13.188 -2.925 -22.511 1.00 91.56 291 GLY A CA 1
ATOM 2340 C C . GLY A 1 291 ? 13.517 -1.703 -23.381 1.00 91.56 291 GLY A C 1
ATOM 2341 O O . GLY A 1 291 ? 14.694 -1.388 -23.521 1.00 91.56 291 GLY A O 1
ATOM 2342 N N . LEU A 1 292 ? 12.531 -0.999 -23.958 1.00 91.62 292 LEU A N 1
ATOM 2343 C CA . LEU A 1 292 ? 12.731 0.231 -24.750 1.00 91.62 292 LEU A CA 1
ATOM 2344 C C . LEU A 1 292 ? 12.265 1.469 -23.981 1.00 91.62 292 LEU A C 1
ATOM 2346 O O . LEU A 1 292 ? 11.146 1.482 -23.471 1.00 91.62 292 LEU A O 1
ATOM 2350 N N . LEU A 1 293 ? 13.098 2.508 -23.926 1.00 92.06 293 LEU A N 1
ATOM 2351 C CA . LEU A 1 293 ? 12.834 3.740 -23.183 1.00 92.06 293 LEU A CA 1
ATOM 2352 C C . LEU A 1 293 ? 11.632 4.507 -23.759 1.00 92.06 293 LEU A C 1
ATOM 2354 O O . LEU A 1 293 ? 11.486 4.658 -24.979 1.00 92.06 293 LEU A O 1
ATOM 2358 N N . LEU A 1 294 ? 10.804 5.024 -22.852 1.00 89.12 294 LEU A N 1
ATOM 2359 C CA . LEU A 1 294 ? 9.690 5.933 -23.109 1.00 89.12 294 LEU A CA 1
ATOM 2360 C C . LEU A 1 294 ? 10.141 7.381 -22.806 1.00 89.12 294 LEU A C 1
ATOM 2362 O O . LEU A 1 294 ? 10.277 7.720 -21.630 1.00 89.12 294 LEU A O 1
ATOM 2366 N N . PRO A 1 295 ? 10.392 8.235 -23.824 1.00 82.88 295 PRO A N 1
ATOM 2367 C CA . PRO A 1 295 ? 10.957 9.579 -23.664 1.00 82.88 295 PRO A CA 1
ATOM 2368 C C . PRO A 1 295 ? 10.233 10.496 -22.677 1.00 82.88 295 PRO A C 1
ATOM 2370 O O . PRO A 1 295 ? 10.887 11.242 -21.955 1.00 82.88 295 PRO A O 1
ATOM 2373 N N . SER A 1 296 ? 8.898 10.439 -22.615 1.00 77.25 296 SER A N 1
ATOM 2374 C CA . SER A 1 296 ? 8.114 11.267 -21.683 1.00 77.25 296 SER A CA 1
ATOM 2375 C C . SER A 1 296 ? 7.916 10.618 -20.308 1.00 77.25 296 SER A C 1
ATOM 2377 O O . SER A 1 296 ? 7.318 11.225 -19.423 1.00 77.25 296 SER A O 1
ATOM 2379 N N . GLY A 1 297 ? 8.402 9.390 -20.098 1.00 78.06 297 GLY A N 1
ATOM 2380 C CA . GLY A 1 297 ? 8.306 8.687 -18.821 1.00 78.06 297 GLY A CA 1
ATOM 2381 C C . GLY A 1 297 ? 6.862 8.410 -18.395 1.00 78.06 297 GLY A C 1
ATOM 2382 O O . GLY A 1 297 ? 6.220 7.487 -18.902 1.00 78.06 297 GLY A O 1
ATOM 2383 N N . SER A 1 298 ? 6.370 9.164 -17.409 1.00 76.38 298 SER A N 1
ATOM 2384 C CA . SER A 1 298 ? 5.024 9.008 -16.848 1.00 76.38 298 SER A CA 1
ATOM 2385 C C . SER A 1 298 ? 4.038 10.025 -17.400 1.00 76.38 298 SER A C 1
ATOM 2387 O O . SER A 1 298 ? 4.268 11.228 -17.295 1.00 76.38 298 SER A O 1
ATOM 2389 N N . MET A 1 299 ? 2.856 9.563 -17.819 1.00 72.38 299 MET A N 1
ATOM 2390 C CA . MET A 1 299 ? 1.754 10.467 -18.187 1.00 72.38 299 MET A CA 1
ATOM 2391 C C . MET A 1 299 ? 1.237 11.306 -17.009 1.00 72.38 299 MET A C 1
ATOM 2393 O O . MET A 1 299 ? 0.515 12.277 -17.219 1.00 72.38 299 MET A O 1
ATOM 2397 N N . SER A 1 300 ? 1.571 10.934 -15.768 1.00 73.31 300 SER A N 1
ATOM 2398 C CA . SER A 1 300 ? 1.149 11.669 -14.570 1.00 73.31 300 SER A CA 1
ATOM 2399 C C . SER A 1 300 ? 1.968 12.932 -14.287 1.00 73.31 300 SER A C 1
ATOM 2401 O O . SER A 1 300 ? 1.562 13.725 -13.442 1.00 73.31 300 SER A O 1
ATOM 2403 N N . GLY A 1 301 ? 3.140 13.089 -14.917 1.00 77.50 301 GLY A N 1
ATOM 2404 C CA . GLY A 1 301 ? 4.111 14.141 -14.593 1.00 77.50 301 GLY A CA 1
ATOM 2405 C C . GLY A 1 301 ? 4.745 14.039 -13.195 1.00 77.50 301 GLY A C 1
ATOM 2406 O O . GLY A 1 301 ? 5.630 14.830 -12.878 1.00 77.50 301 GLY A O 1
ATOM 2407 N N . LYS A 1 302 ? 4.329 13.077 -12.355 1.00 85.88 302 LYS A N 1
ATOM 2408 C CA . LYS A 1 302 ? 4.876 12.891 -11.004 1.00 85.88 302 LYS A CA 1
ATOM 2409 C C . LYS A 1 302 ? 6.243 12.203 -11.071 1.00 85.88 302 LYS A C 1
ATOM 2411 O O . LYS A 1 302 ? 6.389 11.235 -11.827 1.00 85.88 302 LYS A O 1
ATOM 2416 N N . PRO A 1 303 ? 7.233 12.653 -10.280 1.00 90.56 303 PRO A N 1
ATOM 2417 C CA . PRO A 1 303 ? 8.526 11.991 -10.210 1.00 90.56 303 PRO A CA 1
ATOM 2418 C C . PRO A 1 303 ? 8.384 10.606 -9.570 1.00 90.56 303 PRO A C 1
ATOM 2420 O O . PRO A 1 303 ? 7.557 10.399 -8.683 1.00 90.56 303 PRO A O 1
ATOM 2423 N N . HIS A 1 304 ? 9.212 9.667 -10.012 1.00 92.12 304 HIS A N 1
ATOM 2424 C CA . HIS A 1 304 ? 9.351 8.342 -9.414 1.00 92.12 304 HIS A CA 1
ATOM 2425 C C . HIS A 1 304 ? 10.727 8.228 -8.755 1.00 92.12 304 HIS A C 1
ATOM 2427 O O . HIS A 1 304 ? 11.710 8.776 -9.261 1.00 92.12 304 HIS A O 1
ATOM 2433 N N . ASN A 1 305 ? 10.814 7.509 -7.640 1.00 94.75 305 ASN A N 1
ATOM 2434 C CA . ASN A 1 305 ? 12.082 7.124 -7.024 1.00 94.75 305 ASN A CA 1
ATOM 2435 C C . ASN A 1 305 ? 12.749 5.951 -7.749 1.00 94.75 305 ASN A C 1
ATOM 2437 O O . ASN A 1 305 ? 13.973 5.846 -7.706 1.00 94.75 305 ASN A O 1
ATOM 2441 N N . TYR A 1 306 ? 11.968 5.136 -8.457 1.00 96.06 306 TYR A N 1
ATOM 2442 C CA . TYR A 1 306 ? 12.426 3.912 -9.110 1.00 96.06 306 TYR A CA 1
ATOM 2443 C C . TYR A 1 306 ? 12.229 3.952 -10.630 1.00 96.06 306 TYR A C 1
ATOM 2445 O O . TYR A 1 306 ? 11.574 4.851 -11.167 1.00 96.06 306 TYR A O 1
ATOM 2453 N N . GLY A 1 307 ? 12.851 3.004 -11.331 1.00 95.31 307 GLY A N 1
ATOM 2454 C CA . GLY A 1 307 ? 12.609 2.748 -12.751 1.00 95.31 307 GLY A CA 1
ATOM 2455 C C . GLY A 1 307 ? 11.650 1.572 -12.948 1.00 95.31 307 GLY A C 1
ATOM 2456 O O . GLY A 1 307 ? 11.533 0.701 -12.086 1.00 95.31 307 GLY A O 1
ATOM 2457 N N . TYR A 1 308 ? 10.967 1.522 -14.091 1.00 95.19 308 TYR A N 1
ATOM 2458 C CA . TYR A 1 308 ? 9.953 0.495 -14.370 1.00 95.19 308 TYR A CA 1
ATOM 2459 C C . TYR A 1 308 ? 10.088 -0.051 -15.790 1.00 95.19 308 TYR A C 1
ATOM 2461 O O . TYR A 1 308 ? 10.114 0.726 -16.744 1.00 95.19 308 TYR A O 1
ATOM 2469 N N . ASN A 1 309 ? 10.108 -1.378 -15.941 1.00 94.12 309 ASN A N 1
ATOM 2470 C CA . ASN A 1 309 ? 9.994 -2.051 -17.235 1.00 94.12 309 ASN A CA 1
ATOM 2471 C C . ASN A 1 309 ? 8.647 -2.772 -17.358 1.00 94.12 309 ASN A C 1
ATOM 2473 O O . ASN A 1 309 ? 8.393 -3.799 -16.726 1.00 94.12 309 ASN A O 1
ATOM 2477 N N . PHE A 1 310 ? 7.777 -2.242 -18.206 1.00 92.12 310 PHE A N 1
ATOM 2478 C CA . PHE A 1 310 ? 6.462 -2.793 -18.489 1.00 92.12 310 PHE A CA 1
ATOM 2479 C C . PHE A 1 310 ? 6.576 -3.886 -19.556 1.00 92.12 310 PHE A C 1
ATOM 2481 O O . PHE A 1 310 ? 6.977 -3.628 -20.688 1.00 92.12 310 PHE A O 1
ATOM 2488 N N . MET A 1 311 ? 6.194 -5.122 -19.234 1.00 88.12 311 MET A N 1
ATOM 2489 C CA . MET A 1 311 ? 6.292 -6.244 -20.187 1.00 88.12 311 MET A CA 1
ATOM 2490 C C . MET A 1 311 ? 5.091 -6.326 -21.145 1.00 88.12 311 MET A C 1
ATOM 2492 O O . MET A 1 311 ? 5.142 -7.019 -22.165 1.00 88.12 311 MET A O 1
ATOM 2496 N N . LYS A 1 312 ? 4.003 -5.608 -20.836 1.00 83.44 312 LYS A N 1
ATOM 2497 C CA . LYS A 1 312 ? 2.750 -5.575 -21.600 1.00 83.44 312 LYS A CA 1
ATOM 2498 C C . LYS A 1 312 ? 2.281 -4.132 -21.755 1.00 83.44 312 LYS A C 1
ATOM 2500 O O . LYS A 1 312 ? 2.319 -3.355 -20.812 1.00 83.44 312 LYS A O 1
ATOM 2505 N N . GLY A 1 313 ? 1.757 -3.775 -22.919 1.00 79.88 313 GLY A N 1
ATOM 2506 C CA . GLY A 1 313 ? 1.186 -2.451 -23.137 1.00 79.88 313 GLY A CA 1
ATOM 2507 C C . GLY A 1 313 ? 1.284 -2.019 -24.587 1.00 79.88 313 GLY A C 1
ATOM 2508 O O . GLY A 1 313 ? 1.876 -2.702 -25.416 1.00 79.88 313 GLY A O 1
ATOM 2509 N N . HIS A 1 314 ? 0.701 -0.862 -24.871 1.00 76.69 314 HIS A N 1
ATOM 2510 C CA . HIS A 1 314 ? 0.843 -0.182 -26.149 1.00 76.69 314 HIS A CA 1
ATOM 2511 C C . HIS A 1 314 ? 1.185 1.275 -25.872 1.00 76.69 314 HIS A C 1
ATOM 2513 O O . HIS A 1 314 ? 0.637 1.885 -24.951 1.00 76.69 314 HIS A O 1
ATOM 2519 N N . THR A 1 315 ? 2.081 1.828 -26.672 1.00 78.88 315 THR A N 1
ATOM 2520 C CA . THR A 1 315 ? 2.430 3.245 -26.665 1.00 78.88 315 THR A CA 1
ATOM 2521 C C . THR A 1 315 ? 1.439 4.080 -27.474 1.00 78.88 315 THR A C 1
ATOM 2523 O O . THR A 1 315 ? 0.673 3.554 -28.290 1.00 78.88 315 THR A O 1
ATOM 2526 N N . ASN A 1 316 ? 1.452 5.397 -27.254 1.00 73.00 316 ASN A N 1
ATOM 2527 C CA . ASN A 1 316 ? 0.783 6.364 -28.129 1.00 73.00 316 ASN A CA 1
ATOM 2528 C C . ASN A 1 316 ? 1.386 6.339 -29.556 1.00 73.00 316 ASN A C 1
ATOM 2530 O O . ASN A 1 316 ? 2.322 5.582 -29.852 1.00 73.00 316 ASN A O 1
ATOM 2534 N N . ARG A 1 317 ? 0.842 7.159 -30.472 1.00 69.81 317 ARG A N 1
ATOM 2535 C CA . ARG A 1 317 ? 1.352 7.273 -31.854 1.00 69.81 317 ARG A CA 1
ATOM 2536 C C . ARG A 1 317 ? 2.864 7.516 -31.867 1.00 69.81 317 ARG A C 1
ATOM 2538 O O . ARG A 1 317 ? 3.565 6.822 -32.604 1.00 69.81 317 ARG A O 1
ATOM 2545 N N . ASP A 1 318 ? 3.306 8.407 -30.990 1.00 73.00 318 ASP A N 1
ATOM 2546 C CA . ASP A 1 318 ? 4.626 9.040 -30.985 1.00 73.00 318 ASP A CA 1
ATOM 2547 C C . ASP A 1 318 ? 5.655 8.305 -30.098 1.00 73.00 318 ASP A C 1
ATOM 2549 O O . ASP A 1 318 ? 6.816 8.687 -30.030 1.00 73.00 318 ASP A O 1
ATOM 2553 N N . ARG A 1 319 ? 5.261 7.167 -29.498 1.00 76.19 319 ARG A N 1
ATOM 2554 C CA . ARG A 1 319 ? 6.114 6.265 -28.693 1.00 76.19 319 ARG A CA 1
ATOM 2555 C C . ARG A 1 319 ? 6.682 6.875 -27.409 1.00 76.19 319 ARG A C 1
ATOM 2557 O O . ARG A 1 319 ? 7.658 6.361 -26.867 1.00 76.19 319 ARG A O 1
ATOM 2564 N N . ASP A 1 320 ? 6.041 7.914 -26.897 1.00 76.88 320 ASP A N 1
ATOM 2565 C CA . ASP A 1 320 ? 6.541 8.695 -25.765 1.00 76.88 320 ASP A CA 1
ATOM 2566 C C . ASP A 1 320 ? 6.110 8.158 -24.404 1.00 76.88 320 ASP A C 1
ATOM 2568 O O . ASP A 1 320 ? 6.841 8.315 -23.428 1.00 76.88 320 ASP A O 1
ATOM 2572 N N . ALA A 1 321 ? 4.936 7.522 -24.345 1.00 79.06 321 ALA A N 1
ATOM 2573 C CA . ALA A 1 321 ? 4.342 6.986 -23.125 1.00 79.06 321 ALA A CA 1
ATOM 2574 C C . ALA A 1 321 ? 3.308 5.882 -23.420 1.00 79.06 321 ALA A C 1
ATOM 2576 O O . ALA A 1 321 ? 2.884 5.680 -24.565 1.00 79.06 321 ALA A O 1
ATOM 2577 N N . ILE A 1 322 ? 2.875 5.171 -22.372 1.00 79.56 322 ILE A N 1
ATOM 2578 C CA . ILE A 1 322 ? 1.809 4.159 -22.445 1.00 79.56 322 ILE A CA 1
ATOM 2579 C C . ILE A 1 322 ? 0.467 4.835 -22.772 1.00 79.56 322 ILE A C 1
ATOM 2581 O O . ILE A 1 322 ? 0.017 5.730 -22.065 1.00 79.56 322 ILE A O 1
ATOM 2585 N N . ALA A 1 323 ? -0.201 4.372 -23.833 1.00 68.75 323 ALA A N 1
ATOM 2586 C CA . ALA A 1 323 ? -1.406 5.002 -24.380 1.00 68.75 323 ALA A CA 1
ATOM 2587 C C . ALA A 1 323 ? -2.662 4.874 -23.506 1.00 68.75 323 ALA A C 1
ATOM 2589 O O . ALA A 1 323 ? -3.635 5.582 -23.747 1.00 68.75 323 ALA A O 1
ATOM 2590 N N . GLN A 1 324 ? -2.698 3.929 -22.562 1.00 68.75 324 GLN A N 1
ATOM 2591 C CA . GLN A 1 324 ? -3.907 3.625 -21.799 1.00 68.75 324 GLN A CA 1
ATOM 2592 C C . GLN A 1 324 ? -3.998 4.496 -20.533 1.00 68.75 324 GLN A C 1
ATOM 2594 O O . GLN A 1 324 ? -3.180 4.305 -19.625 1.00 68.75 324 GLN A O 1
ATOM 2599 N N . PRO A 1 325 ? -5.014 5.374 -20.398 1.00 61.94 325 PRO A N 1
ATOM 2600 C CA . PRO A 1 325 ? -5.216 6.168 -19.187 1.00 61.94 325 PRO A CA 1
ATOM 2601 C C . PRO A 1 325 ? -5.337 5.272 -17.948 1.00 61.94 325 PRO A C 1
ATOM 2603 O O . PRO A 1 325 ? -6.103 4.307 -17.939 1.00 61.94 325 PRO A O 1
ATOM 2606 N N . GLY A 1 326 ? -4.535 5.548 -16.916 1.00 69.12 326 GLY A N 1
ATOM 2607 C CA . GLY A 1 326 ? -4.470 4.745 -15.685 1.00 69.12 326 GLY A CA 1
ATOM 2608 C C . GLY A 1 326 ? -3.883 3.330 -15.837 1.00 69.12 326 GLY A C 1
ATOM 2609 O O . GLY A 1 326 ? -3.692 2.647 -14.830 1.00 69.12 326 GLY A O 1
ATOM 2610 N N . GLY A 1 327 ? -3.559 2.881 -17.056 1.00 73.69 327 GLY A N 1
ATOM 2611 C CA . GLY A 1 327 ? -2.925 1.582 -17.301 1.00 73.69 327 GLY A CA 1
ATOM 2612 C C . GLY A 1 327 ? -1.519 1.500 -16.703 1.00 73.69 327 GLY A C 1
ATOM 2613 O O . GLY A 1 327 ? -1.148 0.469 -16.153 1.00 73.69 327 GLY A O 1
ATOM 2614 N N . GLU A 1 328 ? -0.780 2.610 -16.741 1.00 82.88 328 GLU A N 1
ATOM 2615 C CA . GLU A 1 328 ? 0.561 2.756 -16.161 1.00 82.88 328 GLU A CA 1
ATOM 2616 C C . GLU A 1 328 ? 0.555 2.513 -14.637 1.00 82.88 328 GLU A C 1
ATOM 2618 O O . GLU A 1 328 ? 1.220 1.592 -14.165 1.00 82.88 328 GLU A O 1
ATOM 2623 N N . SER A 1 329 ? -0.271 3.247 -13.871 1.00 84.44 329 SER A N 1
ATOM 2624 C CA . SER A 1 329 ? -0.404 3.060 -12.414 1.00 84.44 329 SER A CA 1
ATOM 2625 C C . SER A 1 329 ? -0.809 1.631 -12.049 1.00 84.44 329 SER A C 1
ATOM 2627 O O . SER A 1 329 ? -0.216 1.042 -11.150 1.00 84.44 329 SER A O 1
ATOM 2629 N N . ARG A 1 330 ? -1.775 1.033 -12.765 1.00 84.88 330 ARG A N 1
ATOM 2630 C CA . ARG A 1 330 ? -2.193 -0.363 -12.529 1.00 84.88 330 ARG A CA 1
ATOM 2631 C C . ARG A 1 330 ? -1.044 -1.353 -12.725 1.00 84.88 330 ARG A C 1
ATOM 2633 O O . ARG A 1 330 ? -0.916 -2.288 -11.941 1.00 84.88 330 ARG A O 1
ATOM 2640 N N . GLN A 1 331 ? -0.207 -1.153 -13.743 1.00 88.00 331 GLN A N 1
ATOM 2641 C CA . GLN A 1 331 ? 0.953 -2.015 -13.958 1.00 88.00 331 GLN A CA 1
ATOM 2642 C C . GLN A 1 331 ? 2.044 -1.800 -12.907 1.00 88.00 331 GLN A C 1
ATOM 2644 O O . GLN A 1 331 ? 2.576 -2.792 -12.419 1.00 88.00 331 GLN A O 1
ATOM 2649 N N . ARG A 1 332 ? 2.337 -0.556 -12.493 1.00 90.94 332 ARG A N 1
ATOM 2650 C CA . ARG A 1 332 ? 3.275 -0.301 -11.380 1.00 90.94 332 ARG A CA 1
ATOM 2651 C C . ARG A 1 332 ? 2.820 -0.994 -10.095 1.00 90.94 332 ARG A C 1
ATOM 2653 O O . ARG A 1 332 ? 3.621 -1.662 -9.451 1.00 90.94 332 ARG A O 1
ATOM 2660 N N . LEU A 1 333 ? 1.529 -0.914 -9.770 1.00 90.81 333 LEU A N 1
ATOM 2661 C CA . LEU A 1 333 ? 0.941 -1.595 -8.611 1.00 90.81 333 LEU A CA 1
ATOM 2662 C C . LEU A 1 333 ? 1.066 -3.120 -8.710 1.00 90.81 333 LEU A C 1
ATOM 2664 O O . LEU A 1 333 ? 1.453 -3.767 -7.741 1.00 90.81 333 LEU A O 1
ATOM 2668 N N . ALA A 1 334 ? 0.816 -3.693 -9.890 1.00 92.00 334 ALA A N 1
ATOM 2669 C CA . ALA A 1 334 ? 1.010 -5.121 -10.128 1.00 92.00 334 ALA A CA 1
ATOM 2670 C C . ALA A 1 334 ? 2.488 -5.553 -10.030 1.00 92.00 334 ALA A C 1
ATOM 2672 O O . ALA A 1 334 ? 2.759 -6.651 -9.549 1.00 92.00 334 ALA A O 1
ATOM 2673 N N . ILE A 1 335 ? 3.437 -4.704 -10.445 1.00 95.31 335 ILE A N 1
ATOM 2674 C CA . ILE A 1 335 ? 4.884 -4.936 -10.301 1.00 95.31 335 ILE A CA 1
ATOM 2675 C C . ILE A 1 335 ? 5.282 -4.937 -8.819 1.00 95.31 335 ILE A C 1
ATOM 2677 O O . ILE A 1 335 ? 5.897 -5.901 -8.369 1.00 95.31 335 ILE A O 1
ATOM 2681 N N . TRP A 1 336 ? 4.879 -3.925 -8.040 1.00 96.06 336 TRP A N 1
ATOM 2682 C CA . TRP A 1 336 ? 5.131 -3.881 -6.592 1.00 96.06 336 TRP A CA 1
ATOM 2683 C C . TRP A 1 336 ? 4.521 -5.081 -5.863 1.00 96.06 336 TRP A C 1
ATOM 2685 O O . TRP A 1 336 ? 5.215 -5.762 -5.108 1.00 96.06 336 TRP A O 1
ATOM 2695 N N . ALA A 1 337 ? 3.256 -5.405 -6.146 1.00 95.12 337 ALA A N 1
ATOM 2696 C CA . ALA A 1 337 ? 2.586 -6.568 -5.575 1.00 95.12 337 ALA A CA 1
ATOM 2697 C C . ALA A 1 337 ? 3.305 -7.883 -5.919 1.00 95.12 337 ALA A C 1
ATOM 2699 O O . ALA A 1 337 ? 3.520 -8.722 -5.046 1.00 95.12 337 ALA A O 1
ATOM 2700 N N . ALA A 1 338 ? 3.718 -8.066 -7.175 1.00 95.81 338 ALA A N 1
ATOM 2701 C CA . ALA A 1 338 ? 4.451 -9.255 -7.591 1.00 95.81 338 ALA A CA 1
ATOM 2702 C C . ALA A 1 338 ? 5.856 -9.331 -6.961 1.00 95.81 338 ALA A C 1
ATOM 2704 O O . ALA A 1 338 ? 6.266 -10.420 -6.570 1.00 95.81 338 ALA A O 1
ATOM 2705 N N . GLY A 1 339 ? 6.553 -8.202 -6.785 1.00 96.00 339 GLY A N 1
ATOM 2706 C CA . GLY A 1 339 ? 7.843 -8.129 -6.087 1.00 96.00 339 GLY A CA 1
ATOM 2707 C C . GLY A 1 339 ? 7.742 -8.509 -4.605 1.00 96.00 339 GLY A C 1
ATOM 2708 O O . GLY A 1 339 ? 8.459 -9.390 -4.139 1.00 96.00 339 GLY A O 1
ATOM 2709 N N . ILE A 1 340 ? 6.771 -7.944 -3.880 1.00 97.00 340 ILE A N 1
ATOM 2710 C CA . ILE A 1 340 ? 6.482 -8.267 -2.466 1.00 97.00 340 ILE A CA 1
ATOM 2711 C C . ILE A 1 340 ? 6.016 -9.732 -2.288 1.00 97.00 340 ILE A C 1
ATOM 2713 O O . ILE A 1 340 ? 6.100 -10.313 -1.200 1.00 97.00 340 ILE A O 1
ATOM 2717 N N . ARG A 1 341 ? 5.510 -10.374 -3.349 1.00 95.56 341 ARG A N 1
ATOM 2718 C CA . ARG A 1 341 ? 5.147 -11.803 -3.356 1.00 95.56 341 ARG A CA 1
ATOM 2719 C C . ARG A 1 341 ? 6.316 -12.756 -3.603 1.00 95.56 341 ARG A C 1
ATOM 2721 O O . ARG A 1 341 ? 6.134 -13.938 -3.337 1.00 95.56 341 ARG A O 1
ATOM 2728 N N . ILE A 1 342 ? 7.490 -12.280 -4.033 1.00 93.00 342 ILE A N 1
ATOM 2729 C CA . ILE A 1 342 ? 8.702 -13.119 -4.136 1.00 93.00 342 ILE A CA 1
ATOM 2730 C C . ILE A 1 342 ? 9.077 -13.682 -2.754 1.00 93.00 342 ILE A C 1
ATOM 2732 O O . ILE A 1 342 ? 9.483 -14.837 -2.647 1.00 93.00 342 ILE A O 1
ATOM 2736 N N . GLY A 1 343 ? 8.870 -12.891 -1.695 1.00 87.31 343 GLY A N 1
ATOM 2737 C CA . GLY A 1 343 ? 9.190 -13.274 -0.321 1.00 87.31 343 GLY A CA 1
ATOM 2738 C C . GLY A 1 343 ? 10.694 -13.357 -0.047 1.00 87.31 343 GLY A C 1
ATOM 2739 O O . GLY A 1 343 ? 11.526 -12.975 -0.876 1.00 87.31 343 GLY A O 1
ATOM 2740 N N . GLY A 1 344 ? 11.036 -13.825 1.156 1.00 92.31 344 GLY A N 1
ATOM 2741 C CA . GLY A 1 344 ? 12.410 -13.812 1.661 1.00 92.31 344 GLY A CA 1
ATOM 2742 C C . GLY A 1 344 ? 13.000 -12.399 1.730 1.00 92.31 344 GLY A C 1
ATOM 2743 O O . GLY A 1 344 ? 12.295 -11.406 1.564 1.00 92.31 344 GLY A O 1
ATOM 2744 N N . ALA A 1 345 ? 14.321 -12.311 1.909 1.00 93.75 345 ALA A N 1
ATOM 2745 C CA . ALA A 1 345 ? 15.005 -11.046 2.186 1.00 93.75 345 ALA A CA 1
ATOM 2746 C C . ALA A 1 345 ? 14.684 -9.913 1.186 1.00 93.75 345 ALA A C 1
ATOM 2748 O O . ALA A 1 345 ? 14.411 -8.796 1.614 1.00 93.75 345 ALA A O 1
ATOM 2749 N N . LYS A 1 346 ? 14.648 -10.188 -0.130 1.00 93.38 346 LYS A N 1
ATOM 2750 C CA . LYS A 1 346 ? 14.326 -9.159 -1.142 1.00 93.38 346 LYS A CA 1
ATOM 2751 C C . LYS A 1 346 ? 12.833 -8.803 -1.161 1.00 93.38 346 LYS A C 1
ATOM 2753 O O . LYS A 1 346 ? 12.492 -7.653 -1.406 1.00 93.38 346 LYS A O 1
ATOM 2758 N N . GLY A 1 347 ? 11.937 -9.752 -0.871 1.00 94.69 347 GLY A N 1
ATOM 2759 C CA . GLY A 1 347 ? 10.507 -9.468 -0.710 1.00 94.69 347 GLY A CA 1
ATOM 2760 C C . GLY A 1 347 ? 10.214 -8.594 0.514 1.00 94.69 347 GLY A C 1
ATOM 2761 O O . GLY A 1 347 ? 9.400 -7.676 0.425 1.00 94.69 347 GLY A O 1
ATOM 2762 N N . ASP A 1 348 ? 10.917 -8.840 1.621 1.00 95.00 348 ASP A N 1
ATOM 2763 C CA . ASP A 1 348 ? 10.799 -8.073 2.866 1.00 95.00 348 ASP A CA 1
ATOM 2764 C C . ASP A 1 348 ? 11.432 -6.671 2.736 1.00 95.00 348 ASP A C 1
ATOM 2766 O O . ASP A 1 348 ? 10.845 -5.682 3.178 1.00 95.00 348 ASP A O 1
ATOM 2770 N N . GLU A 1 349 ? 12.571 -6.553 2.040 1.00 95.94 349 GLU A N 1
ATOM 2771 C CA . GLU A 1 349 ? 13.182 -5.273 1.642 1.00 95.94 349 GLU A CA 1
ATOM 2772 C C . GLU A 1 349 ? 12.194 -4.416 0.830 1.00 95.94 349 GLU A C 1
ATOM 2774 O O . GLU A 1 349 ? 11.938 -3.258 1.165 1.00 95.94 349 GLU A O 1
ATOM 2779 N N . LEU A 1 350 ? 11.570 -5.003 -0.199 1.00 97.12 350 LEU A N 1
ATOM 2780 C CA . LEU A 1 350 ? 10.566 -4.329 -1.026 1.00 97.12 350 LEU A CA 1
ATOM 2781 C C . LEU A 1 350 ? 9.309 -3.950 -0.238 1.00 97.12 350 LEU A C 1
ATOM 2783 O O . LEU A 1 350 ? 8.749 -2.882 -0.481 1.00 97.12 350 LEU A O 1
ATOM 2787 N N . LEU A 1 351 ? 8.865 -4.787 0.706 1.00 97.19 351 LEU A N 1
ATOM 2788 C CA . LEU A 1 351 ? 7.733 -4.476 1.581 1.00 97.19 351 LEU A CA 1
ATOM 2789 C C . LEU A 1 351 ? 8.037 -3.262 2.469 1.00 97.19 351 LEU A C 1
ATOM 2791 O O . LEU A 1 351 ? 7.180 -2.387 2.607 1.00 97.19 351 LEU A O 1
ATOM 2795 N N . SER A 1 352 ? 9.252 -3.175 3.014 1.00 96.38 352 SER A N 1
ATOM 2796 C CA . SER A 1 352 ? 9.713 -2.021 3.795 1.00 96.38 352 SER A CA 1
ATOM 2797 C C . SER A 1 352 ? 9.782 -0.749 2.952 1.00 96.38 352 SER A C 1
ATOM 2799 O O . SER A 1 352 ? 9.190 0.269 3.323 1.00 96.38 352 SER A O 1
ATOM 2801 N N . ILE A 1 353 ? 10.404 -0.806 1.770 1.00 96.25 353 ILE A N 1
ATOM 2802 C CA . ILE A 1 353 ? 10.457 0.327 0.833 1.00 96.25 353 ILE A CA 1
ATOM 2803 C C . ILE A 1 353 ? 9.040 0.795 0.473 1.00 96.25 353 ILE A C 1
ATOM 2805 O O . ILE A 1 353 ? 8.726 1.980 0.591 1.00 96.25 353 ILE A O 1
ATOM 2809 N N . TYR A 1 354 ? 8.160 -0.127 0.078 1.00 96.19 354 TYR A N 1
ATOM 2810 C CA . TYR A 1 354 ? 6.810 0.206 -0.369 1.00 96.19 354 TYR A CA 1
ATOM 2811 C C . TYR A 1 354 ? 5.932 0.767 0.756 1.00 96.19 354 TYR A C 1
ATOM 2813 O O . TYR A 1 354 ? 5.195 1.730 0.548 1.00 96.19 354 TYR A O 1
ATOM 2821 N N . THR A 1 355 ? 6.061 0.228 1.971 1.00 95.88 355 THR A N 1
ATOM 2822 C CA . THR A 1 355 ? 5.370 0.749 3.161 1.00 95.88 355 THR A CA 1
ATOM 2823 C C . THR A 1 355 ? 5.828 2.171 3.486 1.00 95.88 355 THR A C 1
ATOM 2825 O O . THR A 1 355 ? 4.995 3.037 3.748 1.00 95.88 355 THR A O 1
ATOM 2828 N N . ASN A 1 356 ? 7.131 2.454 3.388 1.00 94.81 356 ASN A N 1
ATOM 2829 C CA . ASN A 1 356 ? 7.668 3.800 3.592 1.00 94.81 356 ASN A CA 1
ATOM 2830 C C . ASN A 1 356 ? 7.224 4.795 2.506 1.00 94.81 356 ASN A C 1
ATOM 2832 O O . ASN A 1 356 ? 6.944 5.948 2.834 1.00 94.81 356 ASN A O 1
ATOM 2836 N N . LEU A 1 357 ? 7.099 4.371 1.241 1.00 95.06 357 LEU A N 1
ATOM 2837 C CA . LEU A 1 357 ? 6.511 5.204 0.181 1.00 95.06 357 LEU A CA 1
ATOM 2838 C C . LEU A 1 357 ? 5.039 5.537 0.475 1.00 95.06 357 LEU A C 1
ATOM 2840 O O . LEU A 1 357 ? 4.632 6.688 0.334 1.00 95.06 357 LEU A O 1
ATOM 2844 N N . LEU A 1 358 ? 4.244 4.546 0.896 1.00 93.62 358 LEU A N 1
ATOM 2845 C CA . LEU A 1 358 ? 2.830 4.734 1.239 1.00 93.62 358 LEU A CA 1
ATOM 2846 C C . LEU A 1 358 ? 2.632 5.628 2.471 1.00 93.62 358 LEU A C 1
ATOM 2848 O O . LEU A 1 358 ? 1.681 6.401 2.500 1.00 93.62 358 LEU A O 1
ATOM 2852 N N . LEU A 1 359 ? 3.509 5.545 3.474 1.00 91.56 359 LEU A N 1
ATOM 2853 C CA . LEU A 1 359 ? 3.441 6.395 4.667 1.00 91.56 359 LEU A CA 1
ATOM 2854 C C . LEU A 1 359 ? 3.822 7.852 4.381 1.00 91.56 359 LEU A C 1
ATOM 2856 O O . LEU A 1 359 ? 3.136 8.758 4.847 1.00 91.56 359 LEU A O 1
ATOM 2860 N N . ASN A 1 360 ? 4.907 8.073 3.632 1.00 91.50 360 ASN A N 1
ATOM 2861 C CA . ASN A 1 360 ? 5.578 9.376 3.571 1.00 91.50 360 ASN A CA 1
ATOM 2862 C C . ASN A 1 360 ? 5.406 10.127 2.242 1.00 91.50 360 ASN A C 1
ATOM 2864 O O . ASN A 1 360 ? 5.858 11.262 2.136 1.00 91.50 360 ASN A O 1
ATOM 2868 N N . SER A 1 361 ? 4.853 9.497 1.200 1.00 92.56 361 SER A N 1
ATOM 2869 C CA . SER A 1 361 ? 4.812 10.082 -0.152 1.00 92.56 361 SER A CA 1
ATOM 2870 C C . SER A 1 361 ? 3.620 9.615 -0.996 1.00 92.56 361 SER A C 1
ATOM 2872 O O . SER A 1 361 ? 3.664 9.682 -2.232 1.00 92.56 361 SER A O 1
ATOM 2874 N N . LEU A 1 362 ? 2.554 9.121 -0.352 1.00 90.44 362 LEU A N 1
ATOM 2875 C CA . LEU A 1 362 ? 1.324 8.688 -1.018 1.00 90.44 362 LEU A CA 1
ATOM 2876 C C . LEU A 1 362 ? 0.791 9.796 -1.926 1.00 90.44 362 LEU A C 1
ATOM 2878 O O . LEU A 1 362 ? 0.622 10.930 -1.494 1.00 90.44 362 LEU A O 1
ATOM 2882 N N . ASN A 1 363 ? 0.528 9.464 -3.190 1.00 86.38 363 ASN A N 1
ATOM 2883 C CA . ASN A 1 363 ? 0.099 10.411 -4.219 1.00 86.38 363 ASN A CA 1
ATOM 2884 C C . ASN A 1 363 ? 1.035 11.608 -4.496 1.00 86.38 363 ASN A C 1
ATOM 2886 O O . ASN A 1 363 ? 0.771 12.335 -5.453 1.00 86.38 363 ASN A O 1
ATOM 2890 N N . GLU A 1 364 ? 2.151 11.783 -3.794 1.00 88.75 364 GLU A N 1
ATOM 2891 C CA . GLU A 1 364 ? 3.203 12.742 -4.153 1.00 88.75 36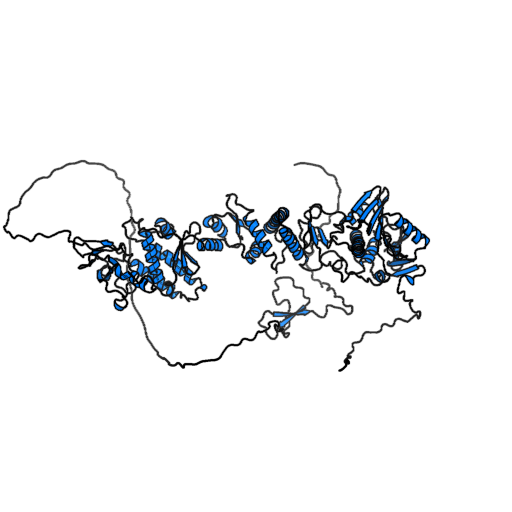4 GLU A CA 1
ATOM 2892 C C . GLU A 1 364 ? 4.124 12.147 -5.223 1.00 88.75 364 GLU A C 1
ATOM 2894 O O . GLU A 1 364 ? 4.336 12.739 -6.285 1.00 88.75 364 GLU A O 1
ATOM 2899 N N . LEU A 1 365 ? 4.601 10.923 -4.976 1.00 90.69 365 LEU A N 1
ATOM 2900 C CA . LEU A 1 365 ? 5.435 10.165 -5.904 1.00 90.69 365 LEU A CA 1
ATOM 2901 C C . LEU A 1 365 ? 4.598 9.288 -6.831 1.00 90.69 365 LEU A C 1
ATOM 2903 O O . LEU A 1 365 ? 3.579 8.710 -6.449 1.00 90.69 365 LEU A O 1
ATOM 2907 N N . GLY A 1 366 ? 5.072 9.131 -8.064 1.00 89.06 366 GLY A N 1
ATOM 2908 C CA . GLY A 1 366 ? 4.444 8.277 -9.064 1.00 89.06 366 GLY A CA 1
ATOM 2909 C C . GLY A 1 366 ? 4.419 6.792 -8.675 1.00 89.06 366 GLY A C 1
ATOM 2910 O O . GLY A 1 366 ? 3.454 6.091 -8.995 1.00 89.06 366 GLY A O 1
ATOM 2911 N N . ASP A 1 367 ? 5.411 6.325 -7.911 1.00 91.81 367 ASP A N 1
ATOM 2912 C CA . ASP A 1 367 ? 5.510 4.948 -7.396 1.00 91.81 367 ASP A CA 1
ATOM 2913 C C . ASP A 1 367 ? 4.257 4.519 -6.610 1.00 91.81 367 ASP A C 1
ATOM 2915 O O . ASP A 1 367 ? 3.800 3.382 -6.721 1.00 91.81 367 ASP A O 1
ATOM 2919 N N . VAL A 1 368 ? 3.664 5.469 -5.879 1.00 90.44 368 VAL A N 1
ATOM 2920 C CA . VAL A 1 368 ? 2.457 5.321 -5.051 1.00 90.44 368 VAL A CA 1
ATOM 2921 C C . VAL A 1 368 ? 1.361 6.319 -5.458 1.00 90.44 368 VAL A C 1
ATOM 2923 O O . VAL A 1 368 ? 0.550 6.747 -4.641 1.00 90.44 368 VAL A O 1
ATOM 2926 N N . ALA A 1 369 ? 1.305 6.688 -6.742 1.00 86.44 369 ALA A N 1
ATOM 2927 C CA . ALA A 1 369 ? 0.218 7.492 -7.303 1.00 86.44 369 ALA A CA 1
ATOM 2928 C C . ALA A 1 369 ? -0.988 6.601 -7.650 1.00 86.44 369 ALA A C 1
ATOM 2930 O O . ALA A 1 369 ? -1.055 5.987 -8.726 1.00 86.44 369 ALA A O 1
ATOM 2931 N N . LEU A 1 370 ? -1.934 6.528 -6.714 1.00 79.88 370 LEU A N 1
ATOM 2932 C CA . LEU A 1 370 ? -3.071 5.616 -6.731 1.00 79.88 370 LEU A CA 1
ATOM 2933 C C . LEU A 1 370 ? -4.293 6.220 -7.461 1.00 79.88 370 LEU A C 1
ATOM 2935 O O . LEU A 1 370 ? -4.594 7.401 -7.286 1.00 79.88 370 LEU A O 1
ATOM 2939 N N . PRO A 1 371 ? -5.047 5.446 -8.270 1.00 73.06 371 PRO A N 1
ATOM 2940 C CA . PRO A 1 371 ? -6.236 5.960 -8.955 1.00 73.06 371 PRO A CA 1
ATOM 2941 C C . PRO A 1 371 ? -7.402 6.228 -7.989 1.00 73.06 371 PRO A C 1
ATOM 2943 O O . PRO A 1 371 ? -7.871 5.316 -7.317 1.00 73.06 371 PRO A O 1
ATOM 2946 N N . SER A 1 372 ? -7.972 7.434 -7.999 1.00 62.03 372 SER A N 1
ATOM 2947 C CA . SER A 1 372 ? -8.996 7.873 -7.027 1.00 62.03 372 SER A CA 1
ATOM 2948 C C . SER A 1 372 ? -10.313 7.070 -6.988 1.00 62.03 372 SER A C 1
ATOM 2950 O O . SER A 1 372 ? -11.075 7.205 -6.033 1.00 62.03 372 SER A O 1
ATOM 2952 N N . LYS A 1 373 ? -10.609 6.236 -7.998 1.00 61.97 373 LYS A N 1
ATOM 2953 C CA . LYS A 1 373 ? -11.922 5.578 -8.188 1.00 61.97 373 LYS A CA 1
ATOM 2954 C C . LYS A 1 373 ? -11.939 4.041 -8.083 1.00 61.97 373 LYS A C 1
ATOM 2956 O O . LYS A 1 373 ? -12.960 3.447 -8.408 1.00 61.97 373 LYS A O 1
ATOM 2961 N N . TRP A 1 374 ? -10.846 3.376 -7.701 1.00 57.00 374 TRP A N 1
ATOM 2962 C CA . TRP A 1 374 ? -10.759 1.898 -7.690 1.00 57.00 374 TRP A CA 1
ATOM 2963 C C . TRP A 1 374 ? -10.261 1.344 -6.338 1.00 57.00 374 TRP A C 1
ATOM 2965 O O . TRP A 1 374 ? -9.799 2.117 -5.497 1.00 57.00 374 TRP A O 1
ATOM 2975 N N . PRO A 1 375 ? -10.339 0.020 -6.090 1.00 58.50 375 PRO A N 1
ATOM 2976 C CA . PRO A 1 375 ? -9.503 -0.639 -5.089 1.00 58.50 375 PRO A CA 1
ATOM 2977 C C . PRO A 1 375 ? -8.039 -0.504 -5.533 1.00 58.50 375 PRO A C 1
ATOM 2979 O O . PRO A 1 375 ? -7.630 -1.078 -6.541 1.00 58.50 375 PRO A O 1
ATOM 2982 N N . CYS A 1 376 ? -7.278 0.346 -4.845 1.00 72.31 376 CYS A N 1
ATOM 2983 C CA . CYS A 1 376 ? -5.943 0.756 -5.292 1.00 72.31 376 CYS A CA 1
ATOM 2984 C C . CYS A 1 376 ? -4.831 -0.235 -4.938 1.00 72.31 376 CYS A C 1
ATOM 2986 O O . CYS A 1 376 ? -3.768 -0.196 -5.548 1.00 72.31 376 CYS A O 1
ATOM 2988 N N . LEU A 1 377 ? -5.066 -1.083 -3.939 1.00 84.00 377 LEU A N 1
ATOM 2989 C CA . LEU A 1 377 ? -4.144 -2.109 -3.470 1.00 84.00 377 LEU A CA 1
ATOM 2990 C C . LEU A 1 377 ? -4.827 -3.471 -3.562 1.00 84.00 377 LEU A C 1
ATOM 2992 O O . LEU A 1 377 ? -6.050 -3.575 -3.456 1.00 84.00 377 LEU A O 1
ATOM 2996 N N . ASP A 1 378 ? -4.022 -4.506 -3.752 1.00 88.88 378 ASP A N 1
ATOM 2997 C CA . ASP A 1 378 ? -4.465 -5.890 -3.631 1.00 88.88 378 ASP A CA 1
ATOM 2998 C C . ASP A 1 378 ? -4.673 -6.226 -2.137 1.00 88.88 378 ASP A C 1
ATOM 3000 O O . ASP A 1 378 ? -3.829 -5.818 -1.327 1.00 88.88 378 ASP A O 1
ATOM 3004 N N . PRO A 1 379 ? -5.758 -6.922 -1.736 1.00 91.31 379 PRO A N 1
ATOM 3005 C CA . PRO A 1 379 ? -6.002 -7.280 -0.339 1.00 91.31 379 PRO A CA 1
ATOM 3006 C C . PRO A 1 379 ? -4.819 -7.951 0.376 1.00 91.31 379 PRO A C 1
ATOM 3008 O O . PRO A 1 379 ? -4.581 -7.654 1.548 1.00 91.31 379 PRO A O 1
ATOM 3011 N N . ASP A 1 380 ? -4.050 -8.819 -0.299 1.00 93.62 380 ASP A N 1
ATOM 3012 C CA . ASP A 1 380 ? -2.911 -9.501 0.339 1.00 93.62 380 ASP A CA 1
ATOM 3013 C C . ASP A 1 380 ? -1.748 -8.534 0.633 1.00 93.62 380 ASP A C 1
ATOM 3015 O O . ASP A 1 380 ? -1.136 -8.597 1.702 1.00 93.62 380 ASP A O 1
ATOM 3019 N N . ILE A 1 381 ? -1.481 -7.590 -0.274 1.00 94.75 381 ILE A N 1
ATOM 3020 C CA . ILE A 1 381 ? -0.475 -6.539 -0.106 1.00 94.75 381 ILE A CA 1
ATOM 3021 C C . ILE A 1 381 ? -0.927 -5.539 0.951 1.00 94.75 381 ILE A C 1
ATOM 3023 O O . ILE A 1 381 ? -0.118 -5.175 1.797 1.00 94.75 381 ILE A O 1
ATOM 3027 N N . ALA A 1 382 ? -2.200 -5.136 0.962 1.00 94.00 382 ALA A N 1
ATOM 3028 C CA . ALA A 1 382 ? -2.740 -4.263 2.003 1.00 94.00 382 ALA A CA 1
ATOM 3029 C C . ALA A 1 382 ? -2.573 -4.892 3.400 1.00 94.00 382 ALA A C 1
ATOM 3031 O O . ALA A 1 382 ? -2.091 -4.228 4.316 1.00 94.00 382 ALA A O 1
ATOM 3032 N N . GLY A 1 383 ? -2.870 -6.190 3.544 1.00 95.12 383 GLY A N 1
ATOM 3033 C CA . GLY A 1 383 ? -2.640 -6.937 4.784 1.00 95.12 383 GLY A CA 1
ATOM 3034 C C . GLY A 1 383 ? -1.159 -7.041 5.175 1.00 95.12 383 GLY A C 1
ATOM 3035 O O . GLY A 1 383 ? -0.820 -6.840 6.342 1.00 95.12 383 GLY A O 1
ATOM 3036 N N . LYS A 1 384 ? -0.257 -7.296 4.214 1.00 95.88 384 LYS A N 1
ATOM 3037 C CA . LYS A 1 384 ? 1.202 -7.310 4.451 1.00 95.88 384 LYS A CA 1
ATOM 3038 C C . LYS A 1 384 ? 1.738 -5.941 4.878 1.00 95.88 384 LYS A C 1
ATOM 3040 O O . LYS A 1 384 ? 2.484 -5.871 5.850 1.00 95.88 384 LYS A O 1
ATOM 3045 N N . VAL A 1 385 ? 1.347 -4.873 4.179 1.00 95.31 385 VAL A N 1
ATOM 3046 C CA . VAL A 1 385 ? 1.720 -3.484 4.491 1.00 95.31 385 VAL A CA 1
ATOM 3047 C C . VAL A 1 385 ? 1.221 -3.112 5.882 1.00 95.31 385 VAL A C 1
ATOM 3049 O O . VAL A 1 385 ? 2.015 -2.652 6.693 1.00 95.31 385 VAL A O 1
ATOM 3052 N N . TRP A 1 386 ? -0.045 -3.389 6.208 1.00 95.12 386 TRP A N 1
ATOM 3053 C CA . TRP A 1 386 ? -0.594 -3.121 7.539 1.00 95.12 386 TRP A CA 1
ATOM 3054 C C . TRP A 1 386 ? 0.153 -3.875 8.645 1.00 95.12 386 TRP A C 1
ATOM 3056 O O . TRP A 1 386 ? 0.582 -3.269 9.625 1.00 95.12 386 TRP A O 1
ATOM 3066 N N . LYS A 1 387 ? 0.407 -5.178 8.460 1.00 94.12 387 LYS A N 1
ATOM 3067 C CA . LYS A 1 387 ? 1.205 -5.963 9.412 1.00 94.12 387 LYS A CA 1
ATOM 3068 C C . LYS A 1 387 ? 2.606 -5.375 9.596 1.00 94.12 387 LYS A C 1
ATOM 3070 O O . LYS A 1 387 ? 3.092 -5.326 10.721 1.00 94.12 387 LYS A O 1
ATOM 3075 N N . HIS A 1 388 ? 3.247 -4.923 8.517 1.00 94.50 388 HIS A N 1
ATOM 3076 C CA . HIS A 1 388 ? 4.567 -4.306 8.591 1.00 94.50 388 HIS A CA 1
ATOM 3077 C C . HIS A 1 388 ? 4.523 -2.943 9.298 1.00 94.50 388 HIS A C 1
ATOM 3079 O O . HIS A 1 388 ? 5.319 -2.716 10.208 1.00 94.50 388 HIS A O 1
ATOM 3085 N N . MET A 1 389 ? 3.539 -2.091 8.983 1.00 93.56 389 MET A N 1
ATOM 3086 C CA . MET A 1 389 ? 3.272 -0.831 9.688 1.00 93.56 389 MET A CA 1
ATOM 3087 C C . MET A 1 389 ? 3.194 -1.051 11.205 1.00 93.56 389 MET A C 1
ATOM 3089 O O . MET A 1 389 ? 3.899 -0.373 11.951 1.00 93.56 389 MET A O 1
ATOM 3093 N N . CYS A 1 390 ? 2.428 -2.039 11.676 1.00 90.31 390 CYS A N 1
ATOM 3094 C CA . CYS A 1 390 ? 2.323 -2.377 13.103 1.00 90.31 390 CYS A CA 1
ATOM 3095 C C . CYS A 1 390 ? 3.640 -2.840 13.765 1.00 90.31 390 CYS A C 1
ATOM 3097 O O . CYS A 1 390 ? 3.670 -3.001 14.981 1.00 90.31 390 CYS A O 1
ATOM 3099 N N . THR A 1 391 ? 4.716 -3.069 13.000 1.00 90.12 391 THR A N 1
ATOM 3100 C CA . THR A 1 391 ? 6.025 -3.518 13.515 1.00 90.12 391 THR A CA 1
ATOM 3101 C C . THR A 1 391 ? 7.157 -2.496 13.389 1.00 90.12 391 THR A C 1
ATOM 3103 O O . THR A 1 391 ? 8.120 -2.594 14.142 1.00 90.12 391 THR A O 1
ATOM 3106 N N . ILE A 1 392 ? 7.074 -1.532 12.462 1.00 88.44 392 ILE A N 1
ATOM 3107 C CA . ILE A 1 392 ? 8.198 -0.621 12.156 1.00 88.44 392 ILE A CA 1
ATOM 3108 C C . ILE A 1 392 ? 8.290 0.615 13.052 1.00 88.44 392 ILE A C 1
ATOM 3110 O O . ILE A 1 392 ? 9.379 1.160 13.196 1.00 88.44 392 ILE A O 1
ATOM 3114 N N . ASN A 1 393 ? 7.177 1.063 13.639 1.00 83.62 393 ASN A N 1
ATOM 3115 C CA . ASN A 1 393 ? 7.135 2.285 14.442 1.00 83.62 393 ASN A CA 1
ATOM 3116 C C . ASN A 1 393 ? 6.845 1.973 15.914 1.00 83.62 393 ASN A C 1
ATOM 3118 O O . ASN A 1 393 ? 5.902 1.253 16.249 1.00 83.62 393 ASN A O 1
ATOM 3122 N N . GLN A 1 394 ? 7.643 2.579 16.786 1.00 85.38 394 GLN A N 1
ATOM 3123 C CA . GLN A 1 394 ? 7.450 2.639 18.232 1.00 85.38 394 GLN A CA 1
ATOM 3124 C C . GLN A 1 394 ? 7.563 4.104 18.655 1.00 85.38 394 GLN A C 1
ATOM 3126 O O . GLN A 1 394 ? 8.278 4.883 18.018 1.00 85.38 394 GLN A O 1
ATOM 3131 N N . GLY A 1 395 ? 6.840 4.491 19.700 1.00 81.75 395 GLY A N 1
ATOM 3132 C CA . GLY A 1 395 ? 6.943 5.830 20.258 1.00 81.75 395 GLY A CA 1
ATOM 3133 C C . GLY A 1 395 ? 8.287 6.072 20.955 1.00 81.75 395 GLY A C 1
ATOM 3134 O O . GLY A 1 395 ? 8.958 5.117 21.354 1.00 81.75 395 GLY A O 1
ATOM 3135 N N . PRO A 1 396 ? 8.678 7.339 21.190 1.00 83.88 396 PRO A N 1
ATOM 3136 C CA . PRO A 1 396 ? 9.827 7.676 22.040 1.00 83.88 396 PRO A CA 1
ATOM 3137 C C . PRO A 1 396 ? 9.673 7.190 23.493 1.00 83.88 396 PRO A C 1
ATOM 3139 O O . PRO A 1 396 ? 10.653 7.101 24.225 1.00 83.88 396 PRO A O 1
ATOM 3142 N N . ASP A 1 397 ? 8.439 6.883 23.897 1.00 85.06 397 ASP A N 1
ATOM 3143 C CA . ASP A 1 397 ? 8.039 6.266 25.164 1.00 85.06 397 ASP A CA 1
ATOM 3144 C C . ASP A 1 397 ? 8.191 4.727 25.171 1.00 85.06 397 ASP A C 1
ATOM 3146 O O . ASP A 1 397 ? 7.871 4.082 26.165 1.00 85.06 397 ASP A O 1
ATOM 3150 N N . GLY A 1 398 ? 8.666 4.127 24.072 1.00 87.44 398 GLY A N 1
ATOM 3151 C CA . GLY A 1 398 ? 8.813 2.679 23.908 1.00 87.44 398 GLY A CA 1
ATOM 3152 C C . GLY A 1 398 ? 7.500 1.932 23.651 1.00 87.44 398 GLY A C 1
ATOM 3153 O O . GLY A 1 398 ? 7.517 0.708 23.512 1.00 87.44 398 GLY A O 1
ATOM 3154 N N . ARG A 1 399 ? 6.359 2.632 23.568 1.00 89.75 399 ARG A N 1
ATOM 3155 C CA . ARG A 1 399 ? 5.052 1.999 23.339 1.00 89.75 399 ARG A CA 1
ATOM 3156 C C . ARG A 1 399 ? 4.831 1.706 21.848 1.00 89.75 399 ARG A C 1
ATOM 3158 O O . ARG A 1 399 ? 5.319 2.456 20.997 1.00 89.75 399 ARG A O 1
ATOM 3165 N N . PRO A 1 400 ? 4.089 0.642 21.485 1.00 91.19 400 PRO A N 1
ATOM 3166 C CA . PRO A 1 400 ? 3.780 0.360 20.085 1.00 91.19 400 PRO A CA 1
ATOM 3167 C C . PRO A 1 400 ? 2.958 1.488 19.447 1.00 91.19 400 PRO A C 1
ATOM 3169 O O . PRO A 1 400 ? 2.100 2.091 20.098 1.00 91.19 400 PRO A O 1
ATOM 3172 N N . ALA A 1 401 ? 3.194 1.759 18.163 1.00 92.25 401 ALA A N 1
ATOM 3173 C CA . ALA A 1 401 ? 2.430 2.758 17.423 1.00 92.25 401 ALA A CA 1
ATOM 3174 C C . ALA A 1 401 ? 0.982 2.301 17.163 1.00 92.25 401 ALA A C 1
ATOM 3176 O O . ALA A 1 401 ? 0.742 1.230 16.602 1.00 92.25 401 ALA A O 1
ATOM 3177 N N . PHE A 1 402 ? 0.017 3.160 17.494 1.00 93.12 402 PHE A N 1
ATOM 3178 C CA . PHE A 1 402 ? -1.361 3.072 17.024 1.00 93.12 402 PHE A CA 1
ATOM 3179 C C . PHE A 1 402 ? -1.572 4.095 15.910 1.00 93.12 402 PHE A C 1
ATOM 3181 O O . PHE A 1 402 ? -1.549 5.307 16.143 1.00 93.12 402 PHE A O 1
ATOM 3188 N N . TYR A 1 403 ? -1.779 3.605 14.692 1.00 93.12 403 TYR A N 1
ATOM 3189 C CA . TYR A 1 403 ? -2.074 4.461 13.551 1.00 93.12 403 TYR A CA 1
ATOM 3190 C C . TYR A 1 403 ? -3.494 5.006 13.645 1.00 93.12 403 TYR A C 1
ATOM 3192 O O . TYR A 1 403 ? -4.432 4.244 13.862 1.00 93.12 403 TYR A O 1
ATOM 3200 N N . TYR A 1 404 ? -3.652 6.308 13.431 1.00 92.00 404 TYR A N 1
ATOM 3201 C CA . TYR A 1 404 ? -4.951 6.977 13.365 1.00 92.00 404 TYR A CA 1
ATOM 3202 C C . TYR A 1 404 ? -4.911 8.104 12.332 1.00 92.00 404 TYR A C 1
ATOM 3204 O O . TYR A 1 404 ? -3.834 8.520 11.896 1.00 92.00 404 TYR A O 1
ATOM 3212 N N . THR A 1 405 ? -6.068 8.629 11.935 1.00 89.12 405 THR A N 1
ATOM 3213 C CA . THR A 1 405 ? -6.116 9.861 11.139 1.00 89.12 405 THR A CA 1
ATOM 3214 C C . THR A 1 405 ? -6.446 11.068 12.013 1.00 89.12 405 THR A C 1
ATOM 3216 O O . THR A 1 405 ? -7.343 11.022 12.851 1.00 89.12 405 THR A O 1
ATOM 3219 N N . ALA A 1 406 ? -5.757 12.191 11.794 1.00 79.12 406 ALA A N 1
ATOM 3220 C CA . ALA A 1 406 ? -5.993 13.434 12.534 1.00 79.12 406 ALA A CA 1
ATOM 3221 C C . ALA A 1 406 ? -7.405 14.030 12.318 1.00 79.12 406 ALA A C 1
ATOM 3223 O O . ALA A 1 406 ? -7.781 14.985 12.994 1.00 79.12 406 ALA A O 1
ATOM 3224 N N . THR A 1 407 ? -8.195 13.477 11.389 1.00 78.31 407 THR A N 1
ATOM 3225 C CA . THR A 1 407 ? -9.594 13.857 11.151 1.00 78.31 407 THR A CA 1
ATOM 3226 C C . THR A 1 407 ? -10.606 13.122 12.040 1.00 78.31 407 THR A C 1
ATOM 3228 O O . THR A 1 407 ? -11.769 13.507 12.040 1.00 78.31 407 THR A O 1
ATOM 3231 N N . GLU A 1 408 ? -10.209 12.096 12.807 1.00 68.06 408 GLU A N 1
ATOM 3232 C CA . GLU A 1 408 ? -11.120 11.274 13.639 1.00 68.06 408 GLU A CA 1
ATOM 3233 C C . GLU A 1 408 ? -11.546 11.906 14.978 1.00 68.06 408 GLU A C 1
ATOM 3235 O O . GLU A 1 408 ? -12.171 11.254 15.811 1.00 68.06 408 GLU A O 1
ATOM 3240 N N . GLY A 1 409 ? -11.264 13.195 15.169 1.00 66.81 409 GLY A N 1
ATOM 3241 C CA . GLY A 1 409 ? -11.661 13.966 16.346 1.00 66.81 409 GLY A CA 1
ATOM 3242 C C . GLY A 1 409 ? -10.467 14.444 17.167 1.00 66.81 409 GLY A C 1
ATOM 3243 O O . GLY A 1 409 ? -9.360 13.916 17.068 1.00 66.81 409 GLY A O 1
ATOM 3244 N N . LYS A 1 410 ? -10.693 15.482 17.980 1.00 73.88 410 LYS A N 1
ATOM 3245 C CA . LYS A 1 410 ? -9.634 16.138 18.769 1.00 73.88 410 LYS A CA 1
ATOM 3246 C C . LYS A 1 410 ? -9.035 15.217 19.836 1.00 73.88 410 LYS A C 1
ATOM 3248 O O . LYS A 1 410 ? -7.842 15.300 20.108 1.00 73.88 410 LYS A O 1
ATOM 3253 N N . ASP A 1 411 ? -9.844 14.303 20.362 1.00 83.50 411 ASP A N 1
ATOM 3254 C CA . ASP A 1 411 ? -9.510 13.507 21.547 1.00 83.50 411 ASP A CA 1
ATOM 3255 C C . ASP A 1 411 ? -8.900 12.138 21.188 1.00 83.50 411 ASP A C 1
ATOM 3257 O O . ASP A 1 411 ? -8.482 11.386 22.066 1.00 83.50 411 ASP A O 1
ATOM 3261 N N . ALA A 1 412 ? -8.779 11.818 19.891 1.00 87.00 412 ALA A N 1
A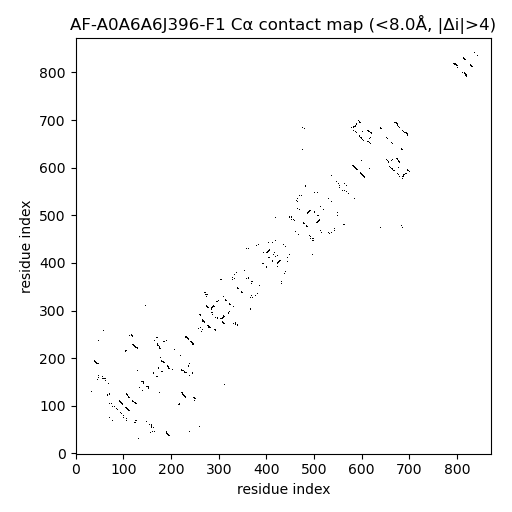TOM 3262 C CA . ALA A 1 412 ? -8.249 10.545 19.397 1.00 87.00 412 ALA A CA 1
ATOM 3263 C C . ALA A 1 412 ? -6.864 10.211 19.986 1.00 87.00 412 ALA A C 1
ATOM 3265 O O . ALA A 1 412 ? -6.647 9.110 20.487 1.00 87.00 412 ALA A O 1
ATOM 3266 N N . ALA A 1 413 ? -5.939 11.178 19.995 1.00 88.25 413 ALA A N 1
ATOM 3267 C CA . ALA A 1 413 ? -4.600 10.996 20.562 1.00 88.25 413 ALA A CA 1
ATOM 3268 C C . ALA A 1 413 ? -4.613 10.812 22.091 1.00 88.25 413 ALA A C 1
ATOM 3270 O O . ALA A 1 413 ? -3.784 10.073 22.629 1.00 88.25 413 ALA A O 1
ATOM 3271 N N . GLN A 1 414 ? -5.562 11.444 22.790 1.00 89.19 414 GLN A N 1
ATOM 3272 C CA . GLN A 1 414 ? -5.745 11.275 24.231 1.00 89.19 414 GLN A CA 1
ATOM 3273 C C . GLN A 1 414 ? -6.249 9.862 24.544 1.00 89.19 414 GLN A C 1
ATOM 3275 O O . GLN A 1 414 ? -5.646 9.173 25.359 1.00 89.19 414 GLN A O 1
ATOM 3280 N N . ILE A 1 415 ? -7.269 9.385 23.827 1.00 90.19 415 ILE A N 1
ATOM 3281 C CA . ILE A 1 415 ? -7.803 8.022 23.959 1.00 90.19 415 ILE A CA 1
ATOM 3282 C C . ILE A 1 415 ? -6.713 6.971 23.713 1.00 90.19 415 ILE A C 1
ATOM 3284 O O . ILE A 1 415 ? -6.556 6.039 24.499 1.00 90.19 415 ILE A O 1
ATOM 3288 N N . ILE A 1 416 ? -5.920 7.125 22.650 1.00 91.25 416 ILE A N 1
ATOM 3289 C CA . ILE A 1 416 ? -4.826 6.195 22.339 1.00 91.25 416 ILE A CA 1
ATOM 3290 C C . ILE A 1 416 ? -3.803 6.136 23.485 1.00 91.25 416 ILE A C 1
ATOM 3292 O O . ILE A 1 416 ? -3.399 5.051 23.902 1.00 91.25 416 ILE A O 1
ATOM 3296 N N . SER A 1 417 ? -3.389 7.298 23.994 1.00 90.44 417 SER A N 1
ATOM 3297 C CA . SER A 1 417 ? -2.284 7.400 24.953 1.00 90.44 417 SER A CA 1
ATOM 3298 C C . SER A 1 417 ? -2.674 7.147 26.409 1.00 90.44 417 SER A C 1
ATOM 3300 O O . SER A 1 417 ? -1.827 6.663 27.159 1.00 90.44 417 SER A O 1
ATOM 3302 N N . GLN A 1 418 ? -3.911 7.461 26.804 1.00 89.31 418 GLN A N 1
ATOM 3303 C CA . GLN A 1 418 ? -4.428 7.274 28.165 1.00 89.31 418 GLN A CA 1
ATOM 3304 C C . GLN A 1 418 ? -5.202 5.961 28.315 1.00 89.31 418 GLN A C 1
ATOM 3306 O O . GLN A 1 418 ? -5.055 5.302 29.340 1.00 89.31 418 GLN A O 1
ATOM 3311 N N . ASN A 1 419 ? -5.978 5.558 27.298 1.00 91.06 419 ASN A N 1
ATOM 3312 C CA . ASN A 1 419 ? -6.933 4.453 27.439 1.00 91.06 419 ASN A CA 1
ATOM 3313 C C . ASN A 1 419 ? -6.473 3.147 26.772 1.00 91.06 419 ASN A C 1
ATOM 3315 O O . ASN A 1 419 ? -6.758 2.054 27.257 1.00 91.06 419 ASN A O 1
ATOM 3319 N N . LEU A 1 420 ? -5.767 3.236 25.639 1.00 90.62 420 LEU A N 1
ATOM 3320 C CA . LEU A 1 420 ? -5.239 2.053 24.941 1.00 90.62 420 LEU A CA 1
ATOM 3321 C C . LEU A 1 420 ? -3.804 1.690 25.353 1.00 90.62 420 LEU A C 1
ATOM 3323 O O . LEU A 1 420 ? -3.339 0.613 24.974 1.00 90.62 420 LEU A O 1
ATOM 3327 N N . ASP A 1 421 ? -3.134 2.571 26.102 1.00 90.62 421 ASP A N 1
ATOM 3328 C CA . ASP A 1 421 ? -1.701 2.544 26.430 1.00 90.62 421 ASP A CA 1
ATOM 3329 C C . ASP A 1 421 ? -0.796 2.318 25.202 1.00 90.62 421 ASP A C 1
ATOM 3331 O O . ASP A 1 421 ? 0.086 1.460 25.171 1.00 90.62 421 ASP A O 1
ATOM 3335 N N . LEU A 1 422 ? -1.051 3.086 24.139 1.00 91.88 422 LEU A N 1
ATOM 3336 C CA . LEU A 1 422 ? -0.290 3.042 22.890 1.00 91.88 422 LEU A CA 1
ATOM 3337 C C . LEU A 1 422 ? 0.231 4.429 22.502 1.00 91.88 422 LEU A C 1
ATOM 3339 O O . LEU A 1 422 ? -0.209 5.457 23.021 1.00 91.88 422 LEU A O 1
ATOM 3343 N N . HIS A 1 423 ? 1.167 4.469 21.556 1.00 92.75 423 HIS A N 1
ATOM 3344 C CA . HIS A 1 423 ? 1.693 5.724 21.032 1.00 92.75 423 HIS A CA 1
ATOM 3345 C C . HIS A 1 423 ? 0.867 6.219 19.826 1.00 92.75 423 HIS A C 1
ATOM 3347 O O . HIS A 1 423 ? 0.801 5.508 18.820 1.00 92.75 423 HIS A O 1
ATOM 3353 N N . PRO A 1 424 ? 0.248 7.415 19.860 1.00 92.31 424 PRO A N 1
ATOM 3354 C CA . PRO A 1 424 ? -0.558 7.922 18.748 1.00 92.31 424 PRO A CA 1
ATOM 3355 C C . PRO A 1 424 ? 0.308 8.318 17.545 1.00 92.31 424 PRO A C 1
ATOM 3357 O O . PRO A 1 424 ? 1.070 9.278 17.607 1.00 92.31 424 PRO A O 1
ATOM 3360 N N . PHE A 1 425 ? 0.147 7.613 16.422 1.00 92.12 425 PHE A N 1
ATOM 3361 C CA . PHE A 1 425 ? 0.888 7.856 15.183 1.00 92.12 425 PHE A CA 1
ATOM 3362 C C . PHE A 1 425 ? -0.055 8.357 14.067 1.00 92.12 425 PHE A C 1
ATOM 3364 O O . PHE A 1 425 ? -0.820 7.564 13.506 1.00 92.12 425 PHE A O 1
ATOM 3371 N N . PRO A 1 426 ? -0.048 9.657 13.722 1.00 91.31 426 PRO A N 1
ATOM 3372 C CA . PRO A 1 426 ? -0.960 10.201 12.721 1.00 91.31 426 PRO A CA 1
ATOM 3373 C C . PRO A 1 426 ? -0.546 9.797 11.298 1.00 91.31 426 PRO A C 1
ATOM 3375 O O . PRO A 1 426 ? 0.622 9.906 10.929 1.00 91.31 426 PRO A O 1
ATOM 3378 N N . ILE A 1 427 ? -1.513 9.389 10.471 1.00 91.88 427 ILE A N 1
ATOM 3379 C CA . ILE A 1 427 ? -1.324 9.155 9.030 1.00 91.88 427 ILE A CA 1
ATOM 3380 C C . ILE A 1 427 ? -2.325 9.932 8.171 1.00 91.88 427 ILE A C 1
ATOM 3382 O O . ILE A 1 427 ? -3.414 10.318 8.613 1.00 91.88 427 ILE A O 1
ATOM 3386 N N . GLY A 1 428 ? -1.945 10.157 6.910 1.00 89.56 428 GLY A N 1
ATOM 3387 C CA . GLY A 1 428 ? -2.774 10.853 5.930 1.00 89.56 428 GLY A CA 1
ATOM 3388 C C . GLY A 1 428 ? -4.125 10.164 5.711 1.00 89.56 428 GLY A C 1
ATOM 3389 O O . GLY A 1 428 ? -4.204 8.940 5.584 1.00 89.56 428 GLY A O 1
ATOM 3390 N N . ALA A 1 429 ? -5.191 10.965 5.623 1.00 89.00 429 ALA A N 1
ATOM 3391 C CA . ALA A 1 429 ? -6.564 10.477 5.475 1.00 89.00 429 ALA A CA 1
ATOM 3392 C C . ALA A 1 429 ? -6.764 9.591 4.227 1.00 89.00 429 ALA A C 1
ATOM 3394 O O . ALA A 1 429 ? -7.585 8.679 4.241 1.00 89.00 429 ALA A O 1
ATOM 3395 N N . GLU A 1 430 ? -5.992 9.805 3.156 1.00 88.31 430 GLU A N 1
ATOM 3396 C CA . GLU A 1 430 ? -6.031 8.949 1.965 1.00 88.31 430 GLU A CA 1
ATOM 3397 C C . GLU A 1 430 ? -5.565 7.515 2.266 1.00 88.31 430 GLU A C 1
ATOM 3399 O O . GLU A 1 430 ? -6.275 6.565 1.930 1.00 88.31 430 GLU A O 1
ATOM 3404 N N . LEU A 1 431 ? -4.422 7.349 2.950 1.00 90.75 431 LEU A N 1
ATOM 3405 C CA . LEU A 1 431 ? -3.908 6.033 3.348 1.00 90.75 431 LEU A CA 1
ATOM 3406 C C . LEU A 1 431 ? -4.874 5.350 4.318 1.00 90.75 431 LEU A C 1
ATOM 3408 O O . LEU A 1 431 ? -5.197 4.176 4.140 1.00 90.75 431 LEU A O 1
ATOM 3412 N N . TRP A 1 432 ? -5.380 6.108 5.297 1.00 91.44 432 TRP A N 1
ATOM 3413 C CA . TRP A 1 432 ? -6.396 5.641 6.237 1.00 91.44 432 TRP A CA 1
ATOM 3414 C C . TRP A 1 432 ? -7.613 5.068 5.509 1.00 91.44 432 TRP A C 1
ATOM 3416 O O . TRP A 1 432 ? -7.960 3.903 5.694 1.00 91.44 432 TRP A O 1
ATOM 3426 N N . ASN A 1 433 ? -8.205 5.842 4.596 1.00 89.38 433 ASN A N 1
ATOM 3427 C CA . ASN A 1 433 ? -9.377 5.435 3.824 1.00 89.38 433 ASN A CA 1
ATOM 3428 C C . ASN A 1 433 ? -9.118 4.206 2.939 1.00 89.38 433 ASN A C 1
ATOM 3430 O O . ASN A 1 433 ? -10.015 3.381 2.762 1.00 89.38 433 ASN A O 1
ATOM 3434 N N . ILE A 1 434 ? -7.907 4.046 2.396 1.00 89.38 434 ILE A N 1
ATOM 3435 C CA . ILE A 1 434 ? -7.530 2.848 1.633 1.00 89.38 434 ILE A CA 1
ATOM 3436 C C . ILE A 1 434 ? -7.480 1.620 2.547 1.00 89.38 434 ILE A C 1
ATOM 3438 O O . ILE A 1 434 ? -8.068 0.596 2.210 1.00 89.38 434 ILE A O 1
ATOM 3442 N N . LEU A 1 435 ? -6.827 1.717 3.706 1.00 91.62 435 LEU A N 1
ATOM 3443 C CA . LEU A 1 435 ? -6.692 0.603 4.648 1.00 91.62 435 LEU A CA 1
ATOM 3444 C C . LEU A 1 435 ? -8.038 0.235 5.307 1.00 91.62 435 LEU A C 1
ATOM 3446 O O . LEU A 1 435 ? -8.348 -0.950 5.455 1.00 91.62 435 LEU A O 1
ATOM 3450 N N . ARG A 1 436 ? -8.887 1.227 5.620 1.00 90.50 436 ARG A N 1
ATOM 3451 C CA . ARG A 1 436 ? -10.249 1.038 6.159 1.00 90.50 436 ARG A CA 1
ATOM 3452 C C . ARG A 1 436 ? -11.154 0.227 5.229 1.00 90.50 436 ARG A C 1
ATOM 3454 O O . ARG A 1 436 ? -11.941 -0.577 5.723 1.00 90.50 436 ARG A O 1
ATOM 3461 N N . ARG A 1 437 ? -11.008 0.339 3.898 1.00 89.12 437 ARG A N 1
ATOM 3462 C CA . ARG A 1 437 ? -11.757 -0.497 2.926 1.00 89.12 437 ARG A CA 1
ATOM 3463 C C . ARG A 1 437 ? -11.501 -1.999 3.096 1.00 89.12 437 ARG A C 1
ATOM 3465 O O . ARG A 1 437 ? -12.372 -2.795 2.764 1.00 89.12 437 ARG A O 1
ATOM 3472 N N . PHE A 1 438 ? -10.342 -2.379 3.632 1.00 90.56 438 PHE A N 1
ATOM 3473 C CA . PHE A 1 438 ? -9.985 -3.769 3.935 1.00 90.56 438 PHE A CA 1
ATOM 3474 C C . PHE A 1 438 ? -10.272 -4.161 5.396 1.00 90.56 438 PHE A C 1
ATOM 3476 O O . PHE A 1 438 ? -9.905 -5.258 5.806 1.00 90.56 438 PHE A O 1
ATOM 3483 N N . LYS A 1 439 ? -10.919 -3.283 6.183 1.00 91.12 439 LYS A N 1
ATOM 3484 C CA . LYS A 1 439 ? -11.190 -3.452 7.625 1.00 91.12 439 LYS A CA 1
ATOM 3485 C C . LYS A 1 439 ? -9.926 -3.717 8.468 1.00 91.12 439 LYS A C 1
ATOM 3487 O O . LYS A 1 439 ? -9.988 -4.425 9.467 1.00 91.12 439 LYS A O 1
ATOM 3492 N N . LEU A 1 440 ? -8.781 -3.166 8.048 1.00 93.19 440 LEU A N 1
ATOM 3493 C CA . LEU A 1 440 ? -7.477 -3.404 8.682 1.00 93.19 440 LEU A CA 1
ATOM 3494 C C . LEU A 1 440 ? -7.254 -2.539 9.945 1.00 93.19 440 LEU A C 1
ATOM 3496 O O . LEU A 1 440 ? -7.055 -3.117 11.014 1.00 93.19 440 LEU A O 1
ATOM 3500 N N . PRO A 1 441 ? -7.316 -1.192 9.881 1.00 92.81 441 PRO A N 1
ATOM 3501 C CA . PRO A 1 441 ? -7.267 -0.340 11.063 1.00 92.81 441 PRO A CA 1
ATOM 3502 C C . PRO A 1 441 ? -8.646 -0.188 11.713 1.00 92.81 441 PRO A C 1
ATOM 3504 O O . PRO A 1 441 ? -9.662 -0.031 11.023 1.00 92.81 441 PRO A O 1
ATOM 3507 N N . ARG A 1 442 ? -8.656 -0.143 13.047 1.00 91.94 442 ARG A N 1
ATOM 3508 C CA . ARG A 1 442 ? -9.781 0.325 13.866 1.00 91.94 442 ARG A CA 1
ATOM 3509 C C . ARG A 1 442 ? -9.561 1.776 14.274 1.00 91.94 442 ARG A C 1
ATOM 3511 O O . ARG A 1 442 ? -8.416 2.183 14.450 1.00 91.94 442 ARG A O 1
ATOM 3518 N N . THR A 1 443 ? -10.637 2.534 14.459 1.00 92.12 443 THR A N 1
ATOM 3519 C CA . THR A 1 443 ? -10.552 3.836 15.145 1.00 92.12 443 THR A CA 1
ATOM 3520 C C . THR A 1 443 ? -10.191 3.626 16.628 1.00 92.12 443 THR A C 1
ATOM 3522 O O . THR A 1 443 ? -10.355 2.512 17.140 1.00 92.12 443 THR A O 1
ATOM 3525 N N . PRO A 1 444 ? -9.737 4.655 17.369 1.00 91.69 444 PRO A N 1
ATOM 3526 C CA . PRO A 1 444 ? -9.459 4.519 18.802 1.00 91.69 444 PRO A CA 1
ATOM 3527 C C . PRO A 1 444 ? -10.669 4.012 19.601 1.00 91.69 444 PRO A C 1
ATOM 3529 O O . PRO A 1 444 ? -10.537 3.094 20.408 1.00 91.69 444 PRO A O 1
ATOM 3532 N N . PHE A 1 445 ? -11.862 4.543 19.309 1.00 88.56 445 PHE A N 1
ATOM 3533 C CA . PHE A 1 445 ? -13.118 4.123 19.937 1.00 88.56 445 PHE A CA 1
ATOM 3534 C C . PHE A 1 445 ? -13.494 2.674 19.596 1.00 88.56 445 PHE A C 1
ATOM 3536 O O . PHE A 1 445 ? -13.927 1.929 20.474 1.00 88.56 445 PHE A O 1
ATOM 3543 N N . GLU A 1 446 ? -13.317 2.255 18.339 1.00 91.12 446 GLU A N 1
ATOM 3544 C CA . GLU A 1 446 ? -13.559 0.870 17.913 1.00 91.12 446 GLU A CA 1
ATOM 3545 C C . GLU A 1 446 ? -12.586 -0.113 18.576 1.00 91.12 446 GLU A C 1
ATOM 3547 O O . GLU A 1 446 ? -12.988 -1.221 18.922 1.00 91.12 446 GLU A O 1
ATOM 3552 N N . GLU A 1 447 ? -11.320 0.267 18.773 1.00 92.75 447 GLU A N 1
ATOM 3553 C CA . GLU A 1 447 ? -10.347 -0.568 19.484 1.00 92.75 447 GLU A CA 1
ATOM 3554 C C . GLU A 1 447 ? -10.654 -0.643 20.989 1.00 92.75 447 GLU A C 1
ATOM 3556 O O . GLU A 1 447 ? -10.567 -1.733 21.552 1.00 92.75 447 GLU A O 1
ATOM 3561 N N . GLN A 1 448 ? -11.089 0.451 21.636 1.00 91.50 448 GLN A N 1
ATOM 3562 C CA . GLN A 1 448 ? -11.581 0.401 23.024 1.00 91.50 448 GLN A CA 1
ATOM 3563 C C . GLN A 1 448 ? -12.754 -0.583 23.154 1.00 91.50 448 GLN A C 1
ATOM 3565 O O . GLN A 1 448 ? -12.709 -1.481 23.993 1.00 91.50 448 GLN A O 1
ATOM 3570 N N . HIS A 1 449 ? -13.771 -0.463 22.290 1.00 90.56 449 HIS A N 1
ATOM 3571 C CA . HIS A 1 449 ? -14.930 -1.362 22.293 1.00 90.56 449 HIS A CA 1
ATOM 3572 C C . HIS A 1 449 ? -14.533 -2.808 21.985 1.00 90.56 449 HIS A C 1
ATOM 3574 O O . HIS A 1 449 ? -15.027 -3.721 22.637 1.00 90.56 449 HIS A O 1
ATOM 3580 N N . HIS A 1 450 ? -13.612 -3.030 21.044 1.00 92.19 450 HIS A N 1
ATOM 3581 C CA . HIS A 1 450 ? -13.095 -4.360 20.727 1.00 92.19 450 HIS A CA 1
ATOM 3582 C C . HIS A 1 450 ? -12.352 -4.992 21.913 1.00 92.19 450 HIS A C 1
ATOM 3584 O O . HIS A 1 450 ? -12.543 -6.172 22.197 1.00 92.19 450 HIS A O 1
ATOM 3590 N N . ARG A 1 451 ? -11.514 -4.234 22.630 1.00 93.06 451 ARG A N 1
ATOM 3591 C CA . ARG A 1 451 ? -10.839 -4.741 23.834 1.00 93.06 451 ARG A CA 1
ATOM 3592 C C . ARG A 1 451 ? -11.829 -5.017 24.957 1.00 93.06 451 ARG A C 1
ATOM 3594 O O . ARG A 1 451 ? -11.748 -6.073 25.569 1.00 93.06 451 ARG A O 1
ATOM 3601 N N . PHE A 1 452 ? -12.794 -4.126 25.180 1.00 94.00 452 PHE A N 1
ATOM 3602 C CA . PHE A 1 452 ? -13.798 -4.278 26.233 1.00 94.00 452 PHE A CA 1
ATOM 3603 C C . PHE A 1 452 ? -14.754 -5.453 25.946 1.00 94.00 452 PHE A C 1
ATOM 3605 O O . PHE A 1 452 ? -15.066 -6.239 26.841 1.00 94.00 452 PHE A O 1
ATOM 3612 N N . SER A 1 453 ? -15.125 -5.686 24.680 1.00 92.12 453 SER A N 1
ATOM 3613 C CA . SER A 1 453 ? -15.898 -6.871 24.285 1.00 92.12 453 SER A CA 1
ATOM 3614 C C . SER A 1 453 ? -15.139 -8.185 24.504 1.00 92.12 453 SER A C 1
ATOM 3616 O O . SER A 1 453 ? -15.761 -9.192 24.837 1.00 92.12 453 SER A O 1
ATOM 3618 N N . HIS A 1 454 ? -13.803 -8.173 24.457 1.00 93.06 454 HIS A N 1
ATOM 3619 C CA . HIS A 1 454 ? -12.942 -9.328 24.752 1.00 93.06 454 HIS A CA 1
ATOM 3620 C C . HIS A 1 454 ? -12.350 -9.330 26.175 1.00 93.06 454 HIS A C 1
ATOM 3622 O O . HIS A 1 454 ? -11.583 -10.233 26.507 1.00 93.06 454 HIS A O 1
ATOM 3628 N N . ALA A 1 455 ? -12.712 -8.363 27.025 1.00 94.12 455 ALA A N 1
ATOM 3629 C CA . ALA A 1 455 ? -12.226 -8.278 28.399 1.00 94.12 455 ALA A CA 1
ATOM 3630 C C . ALA A 1 455 ? -12.610 -9.521 29.215 1.00 94.12 455 ALA A C 1
ATOM 3632 O O . ALA A 1 455 ? -13.710 -10.070 29.049 1.00 94.12 455 ALA A O 1
ATOM 3633 N N . ALA A 1 456 ? -11.693 -9.942 30.090 1.00 95.00 456 ALA A N 1
ATOM 3634 C CA . ALA A 1 456 ? -11.867 -11.094 30.963 1.00 95.00 456 ALA A CA 1
ATOM 3635 C C . ALA A 1 456 ? -13.012 -10.858 31.955 1.00 95.00 456 ALA A C 1
ATOM 3637 O O . ALA A 1 456 ? -13.163 -9.757 32.482 1.00 95.00 456 ALA A O 1
ATOM 3638 N N . ILE A 1 457 ? -13.807 -11.901 32.205 1.00 94.81 457 ILE A N 1
ATOM 3639 C CA . ILE A 1 457 ? -14.880 -11.867 33.203 1.00 94.81 457 ILE A CA 1
ATOM 3640 C C . ILE A 1 457 ? -14.253 -11.894 34.600 1.00 94.81 457 ILE A C 1
ATOM 3642 O O . ILE A 1 457 ? -13.355 -12.694 34.863 1.00 94.81 457 ILE A O 1
ATOM 3646 N N . VAL A 1 458 ? -14.737 -11.020 35.478 1.00 95.38 458 VAL A N 1
ATOM 3647 C CA . VAL A 1 458 ? -14.310 -10.887 36.874 1.00 95.38 458 VAL A CA 1
ATOM 3648 C C . VAL A 1 458 ? -15.389 -11.488 37.771 1.00 95.38 458 VAL A C 1
ATOM 3650 O O . VAL A 1 458 ? -16.568 -11.159 37.639 1.00 95.38 458 VAL A O 1
ATOM 3653 N N . GLU A 1 459 ? -14.999 -12.377 38.685 1.00 93.06 459 GLU A N 1
ATOM 3654 C CA . GLU A 1 459 ? -15.914 -12.921 39.694 1.00 93.06 459 GLU A CA 1
ATOM 3655 C C . GLU A 1 459 ? -16.313 -11.836 40.701 1.00 93.06 459 GLU A C 1
ATOM 3657 O O . GLU A 1 459 ? -15.467 -11.073 41.170 1.00 93.06 459 GLU A O 1
ATOM 3662 N N . VAL A 1 460 ? -17.598 -11.782 41.064 1.00 90.69 460 VAL A N 1
ATOM 3663 C CA . VAL A 1 460 ? -18.116 -10.798 42.023 1.00 90.69 460 VAL A CA 1
ATOM 3664 C C . VAL A 1 460 ? -17.538 -11.078 43.422 1.00 90.69 460 VAL A C 1
ATOM 3666 O O . VAL A 1 460 ? -17.782 -12.154 43.985 1.00 90.69 460 VAL A O 1
ATOM 3669 N N . PRO A 1 461 ? -16.782 -10.130 44.017 1.00 90.38 461 PRO A N 1
ATOM 3670 C CA . PRO A 1 461 ? -16.213 -10.303 45.345 1.00 90.38 461 PRO A CA 1
ATOM 3671 C C . PRO A 1 461 ? -17.286 -10.578 46.398 1.00 90.38 461 PRO A C 1
ATOM 3673 O O . PRO A 1 461 ? -18.321 -9.919 46.438 1.00 90.38 461 PRO A O 1
ATOM 3676 N N . GLN A 1 462 ? -17.004 -11.498 47.319 1.00 86.75 462 GLN A N 1
ATOM 3677 C CA . GLN A 1 462 ? -17.916 -11.877 48.405 1.00 86.75 462 GLN A CA 1
ATOM 3678 C C . GLN A 1 462 ? -17.905 -10.856 49.561 1.00 86.75 462 GLN A C 1
ATOM 3680 O O . GLN A 1 462 ? -17.740 -11.211 50.726 1.00 86.75 462 GLN A O 1
ATOM 3685 N N . ASN A 1 463 ? -18.032 -9.568 49.231 1.00 86.56 463 ASN A N 1
ATOM 3686 C CA . ASN A 1 463 ? -18.159 -8.464 50.179 1.00 86.56 463 ASN A CA 1
ATOM 3687 C C . ASN A 1 463 ? -19.542 -7.800 50.051 1.00 86.56 463 ASN A C 1
ATOM 3689 O O . ASN A 1 463 ? -20.205 -7.906 49.019 1.00 86.56 463 ASN A O 1
ATOM 3693 N N . VAL A 1 464 ? -19.978 -7.112 51.111 1.00 85.38 464 VAL A N 1
ATOM 3694 C CA . VAL A 1 464 ? -21.328 -6.526 51.195 1.00 85.38 464 VAL A CA 1
ATOM 3695 C C . VAL A 1 464 ? -21.596 -5.532 50.060 1.00 85.38 464 VAL A C 1
ATOM 3697 O O . VAL A 1 464 ? -22.697 -5.524 49.512 1.00 85.38 464 VAL A O 1
ATOM 3700 N N . PHE A 1 465 ? -20.601 -4.730 49.673 1.00 88.69 465 PHE A N 1
ATOM 3701 C CA . PHE A 1 465 ? -20.744 -3.707 48.637 1.00 88.69 465 PHE A CA 1
ATOM 3702 C C . PHE A 1 465 ? -21.018 -4.318 47.255 1.00 88.69 465 PHE A C 1
ATOM 3704 O O . PHE A 1 465 ? -22.030 -4.007 46.628 1.00 88.69 465 PHE A O 1
ATOM 3711 N N . ALA A 1 466 ? -20.150 -5.231 46.815 1.00 90.25 466 ALA A N 1
ATOM 3712 C CA . ALA A 1 466 ? -20.233 -5.881 45.512 1.00 90.25 466 ALA A CA 1
ATOM 3713 C C . ALA A 1 466 ? -21.517 -6.714 45.359 1.00 90.25 466 ALA A C 1
ATOM 3715 O O . ALA A 1 466 ? -22.206 -6.594 44.347 1.00 90.25 466 ALA A O 1
ATOM 3716 N N . LEU A 1 467 ? -21.877 -7.495 46.387 1.00 89.81 467 LEU A N 1
ATOM 3717 C CA . LEU A 1 467 ? -23.078 -8.335 46.375 1.00 89.81 467 LEU A CA 1
ATOM 3718 C C . LEU A 1 467 ? -24.375 -7.511 46.350 1.00 89.81 467 LEU A C 1
ATOM 3720 O O . LEU A 1 467 ? -25.310 -7.873 45.637 1.00 89.81 467 LEU A O 1
ATOM 3724 N N . ASN A 1 468 ? -24.453 -6.394 47.087 1.00 90.38 468 ASN A N 1
ATOM 3725 C CA . ASN A 1 468 ? -25.631 -5.519 47.018 1.00 90.38 468 ASN A CA 1
ATOM 3726 C C . ASN A 1 468 ? -25.729 -4.821 45.657 1.00 90.38 468 ASN A C 1
ATOM 3728 O O . ASN A 1 468 ? -26.818 -4.784 45.087 1.00 90.38 468 ASN A O 1
ATOM 3732 N N . LEU A 1 469 ? -24.617 -4.319 45.108 1.00 92.38 469 LEU A N 1
ATOM 3733 C CA . LEU A 1 469 ? -24.614 -3.676 43.793 1.00 92.38 469 LEU A CA 1
ATOM 3734 C C . LEU A 1 469 ? -25.037 -4.649 42.682 1.00 92.38 469 LEU A C 1
ATOM 3736 O O . LEU A 1 469 ? -25.902 -4.306 41.875 1.00 92.38 469 LEU A O 1
ATOM 3740 N N . GLU A 1 470 ? -24.496 -5.871 42.669 1.00 92.25 470 GLU A N 1
ATOM 3741 C CA . GLU A 1 470 ? -24.906 -6.917 41.727 1.00 92.25 470 GLU A CA 1
ATOM 3742 C C . GLU A 1 470 ? -26.406 -7.225 41.859 1.00 92.25 470 GLU A C 1
ATOM 3744 O O . GLU A 1 470 ? -27.143 -7.154 40.874 1.00 92.25 470 GLU A O 1
ATOM 3749 N N . TRP A 1 471 ? -26.877 -7.510 43.075 1.00 91.81 471 TRP A N 1
ATOM 3750 C CA . TRP A 1 471 ? -28.270 -7.867 43.348 1.00 91.81 471 TRP A CA 1
ATOM 3751 C C . TRP A 1 471 ? -29.251 -6.755 42.949 1.00 91.81 471 TRP A C 1
ATOM 3753 O O . TRP A 1 471 ? -30.262 -7.002 42.291 1.00 91.81 471 TRP A O 1
ATOM 3763 N N . MET A 1 472 ? -28.930 -5.500 43.266 1.00 93.38 472 MET A N 1
ATOM 3764 C CA . MET A 1 472 ? -29.755 -4.346 42.901 1.00 93.38 472 MET A CA 1
ATOM 3765 C C . MET A 1 472 ? -29.778 -4.098 41.384 1.00 93.38 472 MET A C 1
ATOM 3767 O O . MET A 1 472 ? -30.830 -3.737 40.846 1.00 93.38 472 MET A O 1
ATOM 3771 N N . LEU A 1 473 ? -28.669 -4.338 40.673 1.00 93.38 473 LEU A N 1
ATOM 3772 C CA . LEU A 1 473 ? -28.635 -4.307 39.206 1.00 93.38 473 LEU A CA 1
ATOM 3773 C C . LEU A 1 473 ? -29.455 -5.449 38.593 1.00 93.38 473 LEU A C 1
ATOM 3775 O O . LEU A 1 473 ? -30.232 -5.204 37.668 1.00 93.38 473 LEU A O 1
ATOM 3779 N N . GLN A 1 474 ? -29.368 -6.667 39.138 1.00 91.19 474 GLN A N 1
ATOM 3780 C CA . GLN A 1 474 ? -30.225 -7.784 38.729 1.00 91.19 474 GLN A CA 1
ATOM 3781 C C . GLN A 1 474 ? -31.714 -7.421 38.899 1.00 91.19 474 GLN A C 1
ATOM 3783 O O . GLN A 1 474 ? -32.501 -7.652 37.973 1.00 91.19 474 GLN A O 1
ATOM 3788 N N . CYS A 1 475 ? -32.104 -6.796 40.019 1.00 91.56 475 CYS A N 1
ATOM 3789 C CA . CYS A 1 475 ? -33.464 -6.286 40.246 1.00 91.56 475 CYS A CA 1
ATOM 3790 C C . CYS A 1 475 ? -33.876 -5.233 39.206 1.00 91.56 475 CYS A C 1
ATOM 3792 O O . CYS A 1 475 ? -34.969 -5.327 38.648 1.00 91.56 475 CYS A O 1
ATOM 3794 N N . CYS A 1 476 ? -33.005 -4.278 38.865 1.00 92.06 476 CYS A N 1
ATOM 3795 C CA . CYS A 1 476 ? -33.288 -3.298 37.811 1.00 92.06 476 CYS A CA 1
ATOM 3796 C C . CYS A 1 476 ? -33.539 -3.971 36.454 1.00 92.06 476 CYS A C 1
ATOM 3798 O O . CYS A 1 476 ? -34.571 -3.732 35.826 1.00 92.06 476 CYS A O 1
ATOM 3800 N N . ILE A 1 477 ? -32.655 -4.878 36.037 1.00 88.94 477 ILE A N 1
ATOM 3801 C CA . ILE A 1 477 ? -32.748 -5.604 34.762 1.00 88.94 477 ILE A CA 1
ATOM 3802 C C . ILE A 1 477 ? -34.040 -6.419 34.677 1.00 88.94 477 ILE A C 1
ATOM 3804 O O . ILE A 1 477 ? -34.759 -6.335 33.679 1.00 88.94 477 ILE A O 1
ATOM 3808 N N . ASN A 1 478 ? -34.370 -7.177 35.725 1.00 87.19 478 ASN A N 1
ATOM 3809 C CA . ASN A 1 478 ? -35.535 -8.065 35.734 1.00 87.19 478 ASN A CA 1
ATOM 3810 C C . ASN A 1 478 ? -36.873 -7.333 35.952 1.00 87.19 478 ASN A C 1
ATOM 3812 O O . ASN A 1 478 ? -37.922 -7.937 35.729 1.00 87.19 478 ASN A O 1
ATOM 3816 N N . SER A 1 479 ? -36.855 -6.048 36.332 1.00 87.19 479 SER A N 1
ATOM 3817 C CA . SER A 1 479 ? -38.062 -5.264 36.645 1.00 87.19 479 SER A CA 1
ATOM 3818 C C . SER A 1 479 ? -38.993 -4.994 35.454 1.00 87.19 479 SER A C 1
ATOM 3820 O O . SER A 1 479 ? -40.145 -4.609 35.661 1.00 87.19 479 SER A O 1
ATOM 3822 N N . HIS A 1 480 ? -38.527 -5.178 34.212 1.00 84.62 480 HIS A N 1
ATOM 3823 C CA . HIS A 1 480 ? -39.293 -4.839 33.012 1.00 84.62 480 HIS A CA 1
ATOM 3824 C C . HIS A 1 480 ? -39.093 -5.846 31.866 1.00 84.62 480 HIS A C 1
ATOM 3826 O O . HIS A 1 480 ? -37.960 -6.266 31.620 1.00 84.62 480 HIS A O 1
ATOM 3832 N N . PRO A 1 481 ? -40.142 -6.205 31.092 1.00 79.69 481 PRO A N 1
ATOM 3833 C CA . PRO A 1 481 ? -40.029 -7.183 30.005 1.00 79.69 481 PRO A CA 1
ATOM 3834 C C . PRO A 1 481 ? -38.978 -6.843 28.939 1.00 79.69 481 PRO A C 1
ATOM 3836 O O . PRO A 1 481 ? -38.351 -7.754 28.401 1.00 79.69 481 PRO A O 1
ATOM 3839 N N . ALA A 1 482 ? -38.759 -5.551 28.658 1.00 77.50 482 ALA A N 1
ATOM 3840 C CA . ALA A 1 482 ? -37.765 -5.107 27.676 1.00 77.50 482 ALA A CA 1
ATOM 3841 C C . ALA A 1 482 ? -36.316 -5.389 28.115 1.00 77.50 482 ALA A C 1
ATOM 3843 O O . ALA A 1 482 ? -35.466 -5.658 27.272 1.00 77.50 482 ALA A O 1
ATOM 3844 N N . THR A 1 483 ? -36.035 -5.357 29.422 1.00 81.44 483 THR A N 1
ATOM 3845 C CA . THR A 1 483 ? -34.682 -5.523 29.978 1.00 81.44 483 THR A CA 1
ATOM 3846 C C . THR A 1 483 ? -34.453 -6.904 30.587 1.00 81.44 483 THR A C 1
ATOM 3848 O O . THR A 1 483 ? -33.315 -7.358 30.601 1.00 81.44 483 THR A O 1
ATOM 3851 N N . LYS A 1 484 ? -35.502 -7.641 30.990 1.00 81.06 484 LYS A N 1
ATOM 3852 C CA . LYS A 1 484 ? -35.398 -8.961 31.655 1.00 81.06 484 LYS A CA 1
ATOM 3853 C C . LYS A 1 484 ? -34.578 -10.004 30.871 1.00 81.06 484 LYS A C 1
ATOM 3855 O O . LYS A 1 484 ? -34.041 -10.935 31.459 1.00 81.06 484 LYS A O 1
ATOM 3860 N N . ARG A 1 485 ? -34.465 -9.867 29.544 1.00 78.75 485 ARG A N 1
ATOM 3861 C CA . ARG A 1 485 ? -33.671 -10.770 28.682 1.00 78.75 485 ARG A CA 1
ATOM 3862 C C . ARG A 1 485 ? -32.190 -10.384 28.554 1.00 78.75 485 ARG A C 1
ATOM 3864 O O . ARG A 1 485 ? -31.440 -11.106 27.907 1.00 78.75 485 ARG A O 1
ATOM 3871 N N . MET A 1 486 ? -31.777 -9.255 29.126 1.00 81.75 486 MET A N 1
ATOM 3872 C CA . MET A 1 486 ? -30.436 -8.687 28.996 1.00 81.75 486 MET A CA 1
ATOM 3873 C C . MET A 1 486 ? -29.589 -9.024 30.229 1.00 81.75 486 MET A C 1
ATOM 3875 O O . MET A 1 486 ? -29.495 -8.227 31.159 1.00 81.75 486 MET A O 1
ATOM 3879 N N . GLY A 1 487 ? -28.971 -10.207 30.243 1.00 86.19 487 GLY A N 1
ATOM 3880 C CA . GLY A 1 487 ? -28.001 -10.563 31.287 1.00 86.19 487 GLY A CA 1
ATOM 3881 C C . GLY A 1 487 ? -26.773 -9.642 31.279 1.00 86.19 487 GLY A C 1
ATOM 3882 O O . GLY A 1 487 ? -26.550 -8.911 30.312 1.00 86.19 487 GLY A O 1
ATOM 3883 N N . PHE A 1 488 ? -25.958 -9.695 32.331 1.00 92.31 488 PHE A N 1
ATOM 3884 C CA . PHE A 1 488 ? -24.691 -8.968 32.401 1.00 92.31 488 PHE A CA 1
ATOM 3885 C C . PHE A 1 488 ? -23.562 -9.846 32.935 1.00 92.31 488 PHE A C 1
ATOM 3887 O O . PHE A 1 488 ? -23.815 -10.758 33.716 1.00 92.31 488 PHE A O 1
ATOM 3894 N N . ASP A 1 489 ? -22.339 -9.530 32.520 1.00 94.56 489 ASP A N 1
ATOM 3895 C CA . ASP A 1 489 ? -21.096 -10.049 33.082 1.00 94.56 489 ASP A CA 1
ATOM 3896 C C . ASP A 1 489 ? -20.245 -8.860 33.566 1.00 94.56 489 ASP A C 1
ATOM 3898 O O . ASP A 1 489 ? -20.140 -7.835 32.882 1.00 94.56 489 ASP A O 1
ATOM 3902 N N . MET A 1 490 ? -19.624 -8.987 34.738 1.00 95.06 490 MET A N 1
ATOM 3903 C CA . MET A 1 490 ? -18.615 -8.034 35.213 1.00 95.06 490 MET A CA 1
ATOM 3904 C C . MET A 1 490 ? -17.275 -8.341 34.535 1.00 95.06 490 MET A C 1
ATOM 3906 O O . MET A 1 490 ? -16.919 -9.511 34.396 1.00 95.06 490 MET A O 1
ATOM 3910 N N . VAL A 1 491 ? -16.536 -7.324 34.086 1.00 96.00 491 VAL A N 1
ATOM 3911 C CA . VAL A 1 491 ? -15.287 -7.502 33.322 1.00 96.00 491 VAL A CA 1
ATOM 3912 C C . VAL A 1 491 ? -14.181 -6.541 33.743 1.00 96.00 491 VAL A C 1
ATOM 3914 O O . VAL A 1 491 ? -14.461 -5.426 34.179 1.00 96.00 491 VAL A O 1
ATOM 3917 N N . ASP A 1 492 ? -12.927 -6.955 33.546 1.00 94.50 492 ASP A N 1
ATOM 3918 C CA . ASP A 1 492 ? -11.751 -6.090 33.705 1.00 94.50 492 ASP A CA 1
ATOM 3919 C C . ASP A 1 492 ? -11.777 -4.986 32.637 1.00 94.50 492 ASP A C 1
ATOM 3921 O O . ASP A 1 492 ? -11.422 -5.192 31.473 1.00 94.50 492 ASP A O 1
ATOM 3925 N N . GLY A 1 493 ? -12.253 -3.806 33.031 1.00 89.75 493 GLY A N 1
ATOM 3926 C CA . GLY A 1 493 ? -12.331 -2.635 32.159 1.00 89.75 493 GLY A CA 1
ATOM 3927 C C . GLY A 1 493 ? -11.071 -1.772 32.181 1.00 89.75 493 GLY A C 1
ATOM 3928 O O . GLY A 1 493 ? -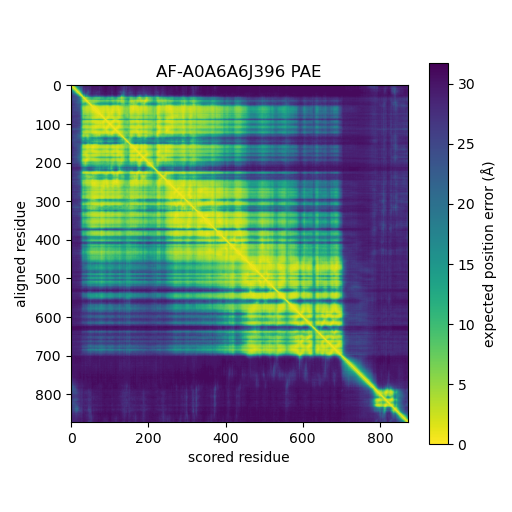11.068 -0.696 31.577 1.00 89.75 493 GLY A O 1
ATOM 3929 N N . LYS A 1 494 ? -10.012 -2.191 32.890 1.00 86.81 494 LYS A N 1
ATOM 3930 C CA . LYS A 1 494 ? -8.891 -1.327 33.266 1.00 86.81 494 LYS A CA 1
ATOM 3931 C C . LYS A 1 494 ? -8.249 -0.640 32.062 1.00 86.81 494 LYS A C 1
ATOM 3933 O O . LYS A 1 494 ? -7.840 -1.263 31.086 1.00 86.81 494 LYS A O 1
ATOM 3938 N N . GLY A 1 495 ? -8.135 0.683 32.166 1.00 82.44 495 GLY A N 1
ATOM 3939 C CA . GLY A 1 495 ? -7.613 1.555 31.115 1.00 82.44 495 GLY A CA 1
ATOM 3940 C C . GLY A 1 495 ? -8.629 1.873 30.016 1.00 82.44 495 GLY A C 1
ATOM 3941 O O . GLY A 1 495 ? -8.593 2.964 29.472 1.00 82.44 495 GLY A O 1
ATOM 3942 N N . LEU A 1 496 ? -9.605 1.013 29.724 1.00 87.12 496 LEU A N 1
ATOM 3943 C CA . LEU A 1 496 ? -10.431 1.157 28.520 1.00 87.12 496 LEU A CA 1
ATOM 3944 C C . LEU A 1 496 ? -11.420 2.331 28.559 1.00 87.12 496 LEU A C 1
ATOM 3946 O O . LEU A 1 496 ? -11.928 2.700 27.502 1.00 87.12 496 LEU A O 1
ATOM 3950 N N . ALA A 1 497 ? -11.657 2.936 29.729 1.00 88.19 497 ALA A N 1
ATOM 3951 C CA . ALA A 1 497 ? -12.555 4.081 29.938 1.00 88.19 497 ALA A CA 1
ATOM 3952 C C . ALA A 1 497 ? -13.984 3.861 29.391 1.00 88.19 497 ALA A C 1
ATOM 3954 O O . ALA A 1 497 ? -14.633 4.786 28.904 1.00 88.19 497 ALA A O 1
ATOM 3955 N N . ILE A 1 498 ? -14.460 2.615 29.465 1.00 91.56 498 ILE A N 1
ATOM 3956 C CA . ILE A 1 498 ? -15.837 2.214 29.175 1.00 91.56 498 ILE A CA 1
ATOM 3957 C C . ILE A 1 498 ? -16.412 1.649 30.474 1.00 91.56 498 ILE A C 1
ATOM 3959 O O . ILE A 1 498 ? -15.897 0.667 31.001 1.00 91.56 498 ILE A O 1
ATOM 3963 N N . ASP A 1 499 ? -17.472 2.272 30.989 1.00 92.19 499 ASP A N 1
ATOM 3964 C CA . ASP A 1 499 ? -18.170 1.808 32.194 1.00 92.19 499 ASP A CA 1
ATOM 3965 C C . ASP A 1 499 ? -19.069 0.603 31.924 1.00 92.19 499 ASP A C 1
ATOM 3967 O O . ASP A 1 499 ? -19.112 -0.357 32.693 1.00 92.19 499 ASP A O 1
ATOM 3971 N N . VAL A 1 500 ? -19.817 0.687 30.828 1.00 92.88 500 VAL A N 1
ATOM 3972 C CA . VAL A 1 500 ? -20.846 -0.265 30.426 1.00 92.88 500 VAL A CA 1
ATOM 3973 C C . VAL A 1 500 ? -20.875 -0.304 28.904 1.00 92.88 500 VAL A C 1
ATOM 3975 O O . VAL A 1 500 ? -20.836 0.751 28.269 1.00 92.88 500 VAL A O 1
ATOM 3978 N N . ALA A 1 501 ? -20.997 -1.488 28.310 1.00 91.31 501 ALA A N 1
ATOM 3979 C CA . ALA A 1 501 ? -21.350 -1.642 26.898 1.00 91.31 501 ALA A CA 1
ATOM 3980 C C . ALA A 1 501 ? -22.081 -2.967 26.643 1.00 91.31 501 ALA A C 1
ATOM 3982 O O . ALA A 1 501 ? -21.977 -3.897 27.443 1.00 91.31 501 ALA A O 1
ATOM 3983 N N . TYR A 1 502 ? -22.832 -3.060 25.546 1.00 88.00 502 TYR A N 1
ATOM 3984 C CA . TYR A 1 502 ? -23.596 -4.259 25.192 1.00 88.00 502 TYR A CA 1
ATOM 3985 C C . TYR A 1 502 ? -22.972 -5.027 24.023 1.00 88.00 502 TYR A C 1
ATOM 3987 O O . TYR A 1 502 ? -22.724 -4.448 22.968 1.00 88.00 502 TYR A O 1
ATOM 3995 N N . PHE A 1 503 ? -22.783 -6.339 24.182 1.00 85.94 503 PHE A N 1
ATOM 3996 C CA . PHE A 1 503 ? -22.270 -7.240 23.143 1.00 85.94 503 PHE A CA 1
ATOM 3997 C C . PHE A 1 503 ? -22.933 -8.616 23.254 1.00 85.94 503 PHE A C 1
ATOM 3999 O O . PHE A 1 503 ? -23.232 -9.070 24.353 1.00 85.94 503 PHE A O 1
ATOM 4006 N N . ASP A 1 504 ? -23.153 -9.303 22.131 1.00 80.94 504 ASP A N 1
ATOM 4007 C CA . ASP A 1 504 ? -23.563 -10.720 22.088 1.00 80.94 504 ASP A CA 1
ATOM 4008 C C . ASP A 1 504 ? -24.729 -11.103 23.026 1.00 80.94 504 ASP A C 1
ATOM 4010 O O . ASP A 1 504 ? -24.792 -12.194 23.591 1.00 80.94 504 ASP A O 1
ATOM 4014 N N . LYS A 1 505 ? -25.704 -10.192 23.143 1.00 78.81 505 LYS A N 1
ATOM 4015 C CA . LYS A 1 505 ? -26.911 -10.289 23.985 1.00 78.81 505 LYS A CA 1
ATOM 4016 C C . LYS A 1 505 ? -26.704 -10.122 25.502 1.00 78.81 505 LYS A C 1
ATOM 4018 O O . LYS A 1 505 ? -27.644 -10.350 26.269 1.00 78.81 505 LYS A O 1
ATOM 4023 N N . LYS A 1 506 ? -25.531 -9.660 25.939 1.00 87.81 506 LYS A N 1
ATOM 4024 C CA . LYS A 1 506 ? -25.223 -9.320 27.333 1.00 87.81 506 LYS A CA 1
ATOM 4025 C C . LYS A 1 506 ? -24.633 -7.919 27.487 1.00 87.81 506 LYS A C 1
ATOM 4027 O O . LYS A 1 506 ? -23.946 -7.402 26.612 1.00 87.81 506 LYS A O 1
ATOM 4032 N N . TRP A 1 507 ? -24.832 -7.340 28.663 1.00 91.81 507 TRP A N 1
ATOM 4033 C CA . TRP A 1 507 ? -24.037 -6.213 29.135 1.00 91.81 507 TRP A CA 1
ATOM 4034 C C . TRP A 1 507 ? -22.673 -6.685 29.635 1.00 91.81 507 TRP A C 1
ATOM 4036 O O . TRP A 1 507 ? -22.572 -7.699 30.322 1.00 91.81 507 TRP A O 1
ATOM 4046 N N . LYS A 1 508 ? -21.639 -5.903 29.350 1.00 94.75 508 LYS A N 1
ATOM 4047 C CA . LYS A 1 508 ? -20.362 -5.931 30.056 1.00 94.75 508 LYS A CA 1
ATOM 4048 C C . LYS A 1 508 ? -20.261 -4.677 30.910 1.00 94.75 508 LYS A C 1
ATOM 4050 O O . LYS A 1 508 ? -20.480 -3.578 30.398 1.00 94.75 508 LYS A O 1
ATOM 4055 N N . ILE A 1 509 ? -19.975 -4.852 32.196 1.00 95.69 509 ILE A N 1
ATOM 4056 C CA . ILE A 1 509 ? -19.886 -3.777 33.192 1.00 95.69 509 ILE A CA 1
ATOM 4057 C C . ILE A 1 509 ? -18.476 -3.793 33.785 1.00 95.69 509 ILE A C 1
ATOM 4059 O O . ILE A 1 509 ? -17.964 -4.855 34.131 1.00 95.69 509 ILE A O 1
ATOM 4063 N N . HIS A 1 510 ? -17.841 -2.628 33.880 1.00 96.12 510 HIS A N 1
ATOM 4064 C CA . HIS A 1 510 ? -16.485 -2.487 34.403 1.00 96.12 510 HIS A CA 1
ATOM 4065 C C . HIS A 1 510 ? -16.429 -2.863 35.892 1.00 96.12 510 HIS A C 1
ATOM 4067 O O . HIS A 1 510 ? -17.163 -2.325 36.720 1.00 96.12 510 HIS A O 1
ATOM 4073 N N . ASP A 1 511 ? -15.492 -3.736 36.250 1.00 94.69 511 ASP A N 1
ATOM 4074 C CA . ASP A 1 511 ? -15.207 -4.183 37.617 1.00 94.69 511 ASP A CA 1
ATOM 4075 C C . ASP A 1 511 ? -14.932 -3.059 38.638 1.00 94.69 511 ASP A C 1
ATOM 4077 O O . ASP A 1 511 ? -15.074 -3.297 39.838 1.00 94.69 511 ASP A O 1
ATOM 4081 N N . ARG A 1 512 ? -14.640 -1.815 38.213 1.00 93.38 512 ARG A N 1
ATOM 4082 C CA . ARG A 1 512 ? -14.516 -0.663 39.130 1.00 93.38 512 ARG A CA 1
ATOM 4083 C C . ARG A 1 512 ? -15.757 -0.484 40.010 1.00 93.38 512 ARG A C 1
ATOM 4085 O O . ARG A 1 512 ? -15.622 -0.170 41.194 1.00 93.38 512 ARG A O 1
ATOM 4092 N N . TRP A 1 513 ? -16.937 -0.782 39.460 1.00 94.06 513 TRP A N 1
ATOM 4093 C CA . TRP A 1 513 ? -18.228 -0.724 40.151 1.00 94.06 513 TRP A CA 1
ATOM 4094 C C . TRP A 1 513 ? -18.392 -1.778 41.257 1.00 94.06 513 TRP A C 1
ATOM 4096 O O . TRP A 1 513 ? -19.271 -1.630 42.097 1.00 94.06 513 TRP A O 1
ATOM 4106 N N . LEU A 1 514 ? -17.537 -2.804 41.325 1.00 92.06 514 LEU A N 1
ATOM 4107 C CA . LEU A 1 514 ? -17.532 -3.803 42.406 1.00 92.06 514 LEU A CA 1
ATOM 4108 C C . LEU A 1 514 ? -16.778 -3.337 43.663 1.00 92.06 514 LEU A C 1
ATOM 4110 O O . LEU A 1 514 ? -16.713 -4.063 44.657 1.00 92.06 514 LEU A O 1
ATOM 4114 N N . THR A 1 515 ? -16.193 -2.138 43.638 1.00 89.75 515 THR A N 1
ATOM 4115 C CA . THR A 1 515 ? -15.414 -1.583 44.750 1.00 89.75 515 THR A CA 1
ATOM 4116 C C . THR A 1 515 ? -15.956 -0.225 45.167 1.00 89.75 515 THR A C 1
ATOM 4118 O O . THR A 1 515 ? -16.364 0.568 44.319 1.00 89.75 515 THR A O 1
ATOM 4121 N N . PHE A 1 516 ? -15.894 0.076 46.468 1.00 88.00 516 PHE A N 1
ATOM 4122 C CA . PHE A 1 516 ? -16.271 1.392 46.978 1.00 88.00 516 PHE A CA 1
ATOM 4123 C C . PHE A 1 516 ? -15.456 2.492 46.276 1.00 88.00 516 PHE A C 1
ATOM 4125 O O . PHE A 1 516 ? -16.029 3.334 45.594 1.00 88.00 516 PHE A O 1
ATOM 4132 N N . ASN A 1 517 ? -14.122 2.431 46.331 1.00 88.12 517 ASN A N 1
ATOM 4133 C CA . ASN A 1 517 ? -13.259 3.458 45.732 1.00 88.12 517 ASN A CA 1
ATOM 4134 C C . ASN A 1 517 ? -13.482 3.646 44.218 1.00 88.12 517 ASN A C 1
ATOM 4136 O O . ASN A 1 517 ? -13.427 4.774 43.740 1.00 88.12 517 ASN A O 1
ATOM 4140 N N . GLY A 1 518 ? -13.738 2.569 43.463 1.00 89.38 518 GLY A N 1
ATOM 4141 C CA . GLY A 1 518 ? -13.960 2.645 42.017 1.00 89.38 518 GLY A CA 1
ATOM 4142 C C . GLY A 1 518 ? -15.316 3.246 41.637 1.00 89.38 518 GLY A C 1
ATOM 4143 O O . GLY A 1 518 ? -15.374 4.064 40.723 1.00 89.38 518 GLY A O 1
ATOM 4144 N N . ALA A 1 519 ? -16.385 2.910 42.368 1.00 90.31 519 ALA A N 1
ATOM 4145 C CA . ALA A 1 519 ? -17.713 3.496 42.167 1.00 90.31 519 ALA A CA 1
ATOM 4146 C C . ALA A 1 519 ? -17.785 4.991 42.547 1.00 90.31 519 ALA A C 1
ATOM 4148 O O . ALA A 1 519 ? -18.602 5.727 41.999 1.00 90.31 519 ALA A O 1
ATOM 4149 N N . HIS A 1 520 ? -16.917 5.439 43.461 1.00 90.00 520 HIS A N 1
ATOM 4150 C CA . HIS A 1 520 ? -16.864 6.817 43.966 1.00 90.00 520 HIS A CA 1
ATOM 4151 C C . HIS A 1 520 ? -15.806 7.702 43.288 1.00 90.00 520 HIS A C 1
ATOM 4153 O O . HIS A 1 520 ? -15.713 8.886 43.600 1.00 90.00 520 HIS A O 1
ATOM 4159 N N . GLN A 1 521 ? -15.007 7.160 42.362 1.00 85.38 521 GLN A N 1
ATOM 4160 C CA . GLN A 1 521 ? -13.862 7.865 41.770 1.00 85.38 521 GLN A CA 1
ATOM 4161 C C . GLN A 1 521 ? -14.238 9.221 41.143 1.00 85.38 521 GLN A C 1
ATOM 4163 O O . GLN A 1 521 ? -13.496 10.191 41.287 1.00 85.38 521 GLN A O 1
ATOM 4168 N N . ASP A 1 522 ? -15.398 9.279 40.483 1.00 82.31 522 ASP A N 1
ATOM 4169 C CA . ASP A 1 522 ? -15.883 10.446 39.736 1.00 82.31 522 ASP A CA 1
ATOM 4170 C C . ASP A 1 522 ? -17.225 10.980 40.287 1.00 82.31 522 ASP A C 1
ATOM 4172 O O . ASP A 1 522 ? -17.957 11.681 39.588 1.00 82.31 522 ASP A O 1
ATOM 4176 N N . THR A 1 523 ? -17.626 10.602 41.509 1.00 84.88 523 THR A N 1
ATOM 4177 C CA . THR A 1 523 ? -18.952 10.929 42.069 1.00 84.88 523 THR A CA 1
ATOM 4178 C C . THR A 1 523 ? -18.879 11.245 43.560 1.00 84.88 523 THR A C 1
ATOM 4180 O O . THR A 1 523 ? -18.312 10.492 44.344 1.00 84.88 523 THR A O 1
ATOM 4183 N N . PHE A 1 524 ? -19.495 12.360 43.960 1.00 81.00 524 PHE A N 1
ATOM 4184 C CA . PHE A 1 524 ? -19.616 12.740 45.366 1.00 81.00 524 PHE A CA 1
ATOM 4185 C C . PHE A 1 524 ? -20.662 11.878 46.086 1.00 81.00 524 PHE A C 1
ATOM 4187 O O . PHE A 1 524 ? -21.789 11.735 45.610 1.00 81.00 524 PHE A O 1
ATOM 4194 N N . CYS A 1 525 ? -20.293 11.354 47.252 1.00 83.69 525 CYS A N 1
ATOM 4195 C CA . CYS A 1 525 ? -21.160 10.624 48.168 1.00 83.69 525 CYS A CA 1
ATOM 4196 C C . CYS A 1 525 ? -20.770 10.988 49.606 1.00 83.69 525 CYS A C 1
ATOM 4198 O O . CYS A 1 525 ? -19.585 11.140 49.896 1.00 83.69 525 CYS A O 1
ATOM 4200 N N . GLU A 1 526 ? -21.757 11.128 50.489 1.00 78.25 526 GLU A N 1
ATOM 4201 C CA . GLU A 1 526 ? -21.548 11.440 51.914 1.00 78.25 526 GLU A CA 1
ATOM 4202 C C . GLU A 1 526 ? -21.362 10.169 52.769 1.00 78.25 526 GLU A C 1
ATOM 4204 O O . GLU A 1 526 ? -20.915 10.235 53.916 1.00 78.25 526 GLU A O 1
ATOM 4209 N N . GLU A 1 527 ? -21.676 9.001 52.200 1.00 78.38 527 GLU A N 1
ATOM 4210 C CA . GLU A 1 527 ? -21.506 7.698 52.840 1.00 78.38 527 GLU A CA 1
ATOM 4211 C C . GLU A 1 527 ? -20.023 7.326 52.953 1.00 78.38 527 GLU A C 1
ATOM 4213 O O . GLU A 1 527 ? -19.224 7.564 52.046 1.00 78.38 527 GLU A O 1
ATOM 4218 N N . HIS A 1 528 ? -19.655 6.698 54.067 1.00 70.81 528 HIS A N 1
ATOM 4219 C CA . HIS A 1 528 ? -18.295 6.214 54.293 1.00 70.81 528 HIS A CA 1
ATOM 4220 C C . HIS A 1 528 ? -18.111 4.816 53.681 1.00 70.81 528 HIS A C 1
ATOM 4222 O O . HIS A 1 528 ? -19.084 4.122 53.386 1.00 70.81 528 HIS A O 1
ATOM 4228 N N . CYS A 1 529 ? -16.859 4.384 53.488 1.00 68.12 529 CYS A N 1
ATOM 4229 C CA . CYS A 1 529 ? -16.584 3.022 53.029 1.00 68.12 529 CYS A CA 1
ATOM 4230 C C . CYS A 1 529 ? -17.128 2.024 54.066 1.00 68.12 529 CYS A C 1
ATOM 4232 O O . CYS A 1 529 ? -16.627 2.039 55.191 1.00 68.12 529 CYS A O 1
ATOM 4234 N N . PRO A 1 530 ? -18.109 1.167 53.719 1.00 64.19 530 PRO A N 1
ATOM 4235 C CA . PRO A 1 530 ? -18.763 0.308 54.696 1.00 64.19 530 PRO A CA 1
ATOM 4236 C C . PRO A 1 530 ? -17.782 -0.722 55.261 1.00 64.19 530 PRO A C 1
ATOM 4238 O O . PRO A 1 530 ? -17.070 -1.398 54.506 1.00 64.19 530 PRO A O 1
ATOM 4241 N N . GLU A 1 531 ? -17.775 -0.882 56.583 1.00 63.97 531 GLU A N 1
ATOM 4242 C CA . GLU A 1 531 ? -17.165 -2.040 57.226 1.00 63.97 531 GLU A CA 1
ATOM 4243 C C . GLU A 1 531 ? -17.945 -3.319 56.864 1.00 63.97 531 GLU A C 1
ATOM 4245 O O . GLU A 1 531 ? -19.045 -3.286 56.309 1.00 63.97 531 GLU A O 1
ATOM 4250 N N . GLN A 1 532 ? -17.397 -4.499 57.178 1.00 58.25 532 GLN A N 1
ATOM 4251 C CA . GLN A 1 532 ? -17.983 -5.789 56.767 1.00 58.25 532 GLN A CA 1
ATOM 4252 C C . GLN A 1 532 ? -19.413 -6.064 57.284 1.00 58.25 532 GLN A C 1
ATOM 4254 O O . GLN A 1 532 ? -20.009 -7.061 56.875 1.00 58.25 532 GLN A O 1
ATOM 4259 N N . GLN A 1 533 ? -19.955 -5.238 58.184 1.00 58.22 533 GLN A N 1
ATOM 4260 C CA . GLN A 1 533 ? -21.282 -5.409 58.792 1.00 58.22 533 GLN A CA 1
ATOM 4261 C C . GLN A 1 533 ? -22.268 -4.264 58.492 1.00 58.22 533 GLN A C 1
ATOM 4263 O O . GLN A 1 533 ? -23.440 -4.371 58.881 1.00 58.22 533 GLN A O 1
ATOM 4268 N N . ASP A 1 534 ? -21.810 -3.219 57.797 1.00 69.50 534 ASP A N 1
ATOM 4269 C CA . ASP A 1 534 ? -22.577 -2.000 57.530 1.00 69.50 534 ASP A CA 1
ATOM 4270 C C . ASP A 1 534 ? -23.592 -2.182 56.386 1.00 69.50 534 ASP A C 1
ATOM 4272 O O . ASP A 1 534 ? -23.396 -3.009 55.484 1.00 69.50 534 ASP A O 1
ATOM 4276 N N . PRO A 1 535 ? -24.698 -1.416 56.385 1.00 70.69 535 PRO A N 1
ATOM 4277 C CA . PRO A 1 535 ? -25.652 -1.408 55.285 1.00 70.69 535 PRO A CA 1
ATOM 4278 C C . PRO A 1 535 ? -25.038 -0.820 54.006 1.00 70.69 535 PRO A C 1
ATOM 4280 O O . PRO A 1 535 ? -24.256 0.126 54.025 1.00 70.69 535 PRO A O 1
ATOM 4283 N N . PHE A 1 536 ? -25.463 -1.333 52.850 1.00 80.50 536 PHE A N 1
ATOM 4284 C CA . PHE A 1 536 ? -25.173 -0.688 51.571 1.00 80.50 536 PHE A CA 1
ATOM 4285 C C . PHE A 1 536 ? -26.080 0.540 51.376 1.00 80.50 536 PHE A C 1
ATOM 4287 O O . PHE A 1 536 ? -27.283 0.387 51.172 1.00 80.50 536 PHE A O 1
ATOM 4294 N N . CYS A 1 537 ? -25.508 1.744 51.389 1.00 80.06 537 CYS A N 1
ATOM 4295 C CA . CYS A 1 537 ? -26.243 3.006 51.188 1.00 80.06 537 CYS A CA 1
ATOM 4296 C C . CYS A 1 537 ? -25.950 3.692 49.834 1.00 80.06 537 CYS A C 1
ATOM 4298 O O . CYS A 1 537 ? -26.517 4.734 49.517 1.00 80.06 537 CYS A O 1
ATOM 4300 N N . CYS A 1 538 ? -25.072 3.120 49.003 1.00 87.50 538 CYS A N 1
ATOM 4301 C CA . CYS A 1 538 ? -24.548 3.755 47.786 1.00 87.50 538 CYS A CA 1
ATOM 4302 C C . CYS A 1 538 ? -25.483 3.616 46.564 1.00 87.50 538 CYS A C 1
ATOM 4304 O O . CYS A 1 538 ? -25.067 3.178 45.490 1.00 87.50 538 CYS A O 1
ATOM 4306 N N . ASP A 1 539 ? -26.750 4.016 46.709 1.00 90.19 539 ASP A N 1
ATOM 4307 C CA . ASP A 1 539 ? -27.789 3.917 45.669 1.00 90.19 539 ASP A CA 1
ATOM 4308 C C . ASP A 1 539 ? -27.378 4.584 44.342 1.00 90.19 539 ASP A C 1
ATOM 4310 O O . ASP A 1 539 ? -27.720 4.098 43.259 1.00 90.19 539 ASP A O 1
ATOM 4314 N N . HIS A 1 540 ? -26.593 5.666 44.410 1.00 91.06 540 HIS A N 1
ATOM 4315 C CA . HIS A 1 540 ? -26.073 6.373 43.238 1.00 91.06 540 HIS A CA 1
ATOM 4316 C C . HIS A 1 540 ? -25.223 5.469 42.327 1.00 91.06 540 HIS A C 1
ATOM 4318 O O . HIS A 1 540 ? -25.276 5.637 41.112 1.00 91.06 540 HIS A O 1
ATOM 4324 N N . ALA A 1 541 ? -24.478 4.497 42.867 1.00 92.19 541 ALA A N 1
ATOM 4325 C CA . ALA A 1 541 ? -23.600 3.637 42.073 1.00 92.19 541 ALA A CA 1
ATOM 4326 C C . ALA A 1 541 ? -24.420 2.722 41.148 1.00 92.19 541 ALA A C 1
ATOM 4328 O O . ALA A 1 541 ? -24.208 2.684 39.935 1.00 92.19 541 ALA A O 1
ATOM 4329 N N . VAL A 1 542 ? -25.440 2.067 41.712 1.00 93.88 542 VAL A N 1
ATOM 4330 C CA . VAL A 1 542 ? -26.395 1.231 40.967 1.00 93.88 542 VAL A CA 1
ATOM 4331 C C . VAL A 1 542 ? -27.156 2.067 39.938 1.00 93.88 542 VAL A C 1
ATOM 4333 O O . VAL A 1 542 ? -27.278 1.671 38.778 1.00 93.88 542 VAL A O 1
ATOM 4336 N N . LEU A 1 543 ? -27.652 3.242 40.342 1.00 93.69 543 LEU A N 1
ATOM 4337 C CA . LEU A 1 543 ? -28.421 4.120 39.460 1.00 93.69 543 LEU A CA 1
ATOM 4338 C C . LEU A 1 543 ? -27.577 4.679 38.308 1.00 93.69 543 LEU A C 1
ATOM 4340 O O . LEU A 1 543 ? -28.095 4.804 37.200 1.00 93.69 543 LEU A O 1
ATOM 4344 N N . THR A 1 544 ? -26.294 4.974 38.519 1.00 94.12 544 THR A N 1
ATOM 4345 C CA . THR A 1 544 ? -25.382 5.448 37.465 1.00 94.12 544 THR A CA 1
ATOM 4346 C C . THR A 1 544 ? -25.120 4.363 36.421 1.00 94.12 544 THR A C 1
ATOM 4348 O O . THR A 1 544 ? -25.349 4.605 35.234 1.00 94.12 544 THR A O 1
ATOM 4351 N N . VAL A 1 545 ? -24.771 3.142 36.844 1.00 94.38 545 VAL A N 1
ATOM 4352 C CA . VAL A 1 545 ? -24.612 1.987 35.937 1.00 94.38 545 VAL A CA 1
ATOM 4353 C C . VAL A 1 545 ? -25.900 1.725 35.149 1.00 94.38 545 VAL A C 1
ATOM 4355 O O . VAL A 1 545 ? -25.877 1.625 33.921 1.00 94.38 545 VAL A O 1
ATOM 4358 N N . TRP A 1 546 ? -27.050 1.705 35.828 1.00 93.94 546 TRP A N 1
ATOM 4359 C CA . TRP A 1 546 ? -28.355 1.517 35.191 1.00 93.94 546 TRP A CA 1
ATOM 4360 C C . TRP A 1 546 ? -28.708 2.633 34.193 1.00 93.94 546 TRP A C 1
ATOM 4362 O O . TRP A 1 546 ? -29.240 2.369 33.112 1.00 93.94 546 TRP A O 1
ATOM 4372 N N . ASN A 1 547 ? -28.361 3.885 34.503 1.00 91.88 547 ASN A N 1
ATOM 4373 C CA . ASN A 1 547 ? -28.537 5.013 33.592 1.00 91.88 547 ASN A CA 1
ATOM 4374 C C . ASN A 1 547 ? -27.694 4.865 32.315 1.00 91.88 547 ASN A C 1
ATOM 4376 O O . ASN A 1 547 ? -28.205 5.184 31.235 1.00 91.88 547 ASN A O 1
ATOM 4380 N N . TYR A 1 548 ? -26.459 4.354 32.414 1.00 91.31 548 TYR A N 1
ATOM 4381 C CA . TYR A 1 548 ? -25.624 4.048 31.248 1.00 91.31 548 TYR A CA 1
ATOM 4382 C C . TYR A 1 548 ? -26.234 2.935 30.388 1.00 91.31 548 TYR A C 1
ATOM 4384 O O . TYR A 1 548 ? -26.366 3.124 29.175 1.00 91.31 548 TYR A O 1
ATOM 4392 N N . MET A 1 549 ? -26.705 1.843 31.003 1.00 90.81 549 MET A N 1
ATOM 4393 C CA . MET A 1 549 ? -27.400 0.752 30.302 1.00 90.81 549 MET A CA 1
ATOM 4394 C C . MET A 1 549 ? -28.611 1.283 29.519 1.00 90.81 549 MET A C 1
ATOM 4396 O O . MET A 1 549 ? -28.696 1.120 28.302 1.00 90.81 549 MET A O 1
ATOM 4400 N N . LEU A 1 550 ? -29.519 2.007 30.185 1.00 88.50 550 LEU A N 1
ATOM 4401 C CA . LEU A 1 550 ? -30.730 2.541 29.551 1.00 88.50 550 LEU A CA 1
ATOM 4402 C C . LEU A 1 550 ? -30.438 3.546 28.427 1.00 88.50 550 LEU A C 1
ATOM 4404 O O . LEU A 1 550 ? -31.179 3.590 27.444 1.00 88.50 550 LEU A O 1
ATOM 4408 N N . SER A 1 551 ? -29.368 4.340 28.542 1.00 85.25 551 SER A N 1
ATOM 4409 C CA . SER A 1 551 ? -28.981 5.274 27.477 1.00 85.25 551 SER A CA 1
ATOM 4410 C C . SER A 1 551 ? -28.524 4.556 26.200 1.00 85.25 551 SER A C 1
ATOM 4412 O O . SER A 1 551 ? -28.843 5.010 25.102 1.00 85.25 551 SER A O 1
ATOM 4414 N N . GLN A 1 552 ? -27.862 3.402 26.336 1.00 83.12 552 GLN A N 1
ATOM 4415 C CA . GLN A 1 552 ? -27.411 2.589 25.206 1.00 83.12 552 GLN A CA 1
ATOM 4416 C C . GLN A 1 552 ? -28.527 1.740 24.586 1.00 83.12 552 GLN A C 1
ATOM 4418 O O . GLN A 1 552 ? -28.580 1.658 23.363 1.00 83.12 552 GLN A O 1
ATOM 4423 N N . VAL A 1 553 ? -29.473 1.196 25.372 1.00 78.62 553 VAL A N 1
ATOM 4424 C CA . VAL A 1 553 ? -30.669 0.507 24.819 1.00 78.62 553 VAL A CA 1
ATOM 4425 C C . VAL A 1 553 ? -31.401 1.401 23.817 1.00 78.62 553 VAL A C 1
ATOM 4427 O O . VAL A 1 553 ? -31.837 0.942 22.768 1.00 78.62 553 VAL A O 1
ATOM 4430 N N . ARG A 1 554 ? -31.505 2.698 24.122 1.00 71.81 554 ARG A N 1
ATOM 4431 C CA . ARG A 1 554 ? -32.152 3.689 23.257 1.00 71.81 554 ARG A CA 1
ATOM 4432 C C . ARG A 1 554 ? -31.346 4.046 21.998 1.00 71.81 554 ARG A C 1
ATOM 4434 O O . ARG A 1 554 ? -31.928 4.557 21.047 1.00 71.81 554 ARG A O 1
ATOM 4441 N N . ALA A 1 555 ? -30.031 3.844 21.997 1.00 65.62 555 ALA A N 1
ATOM 4442 C CA . ALA A 1 555 ? -29.148 4.257 20.905 1.00 65.62 555 ALA A CA 1
ATOM 4443 C C . ALA A 1 555 ? -29.008 3.209 19.783 1.00 65.62 555 ALA A C 1
ATOM 4445 O O . ALA A 1 555 ? -28.417 3.510 18.748 1.00 65.62 555 ALA A O 1
ATOM 4446 N N . VAL A 1 556 ? -29.519 1.990 19.986 1.00 59.19 556 VAL A N 1
ATOM 4447 C CA . VAL A 1 556 ? -29.236 0.821 19.143 1.00 59.19 556 VAL A CA 1
ATOM 4448 C C . VAL A 1 556 ? -30.540 0.233 18.583 1.00 59.19 556 VAL A C 1
ATOM 4450 O O . VAL A 1 556 ? -31.224 -0.539 19.250 1.00 59.19 556 VAL A O 1
ATOM 4453 N N . ASP A 1 557 ? -30.861 0.542 17.320 1.00 53.56 557 ASP A N 1
ATOM 4454 C CA . ASP A 1 557 ? -31.994 -0.067 16.583 1.00 53.56 557 ASP A CA 1
ATOM 4455 C C . ASP A 1 557 ? -31.839 -1.594 16.396 1.00 53.56 557 ASP A C 1
ATOM 4457 O O . ASP A 1 557 ? -32.811 -2.316 16.165 1.00 53.56 557 ASP A O 1
ATOM 4461 N N . GLU A 1 558 ? -30.613 -2.105 16.537 1.00 48.72 558 GLU A N 1
ATOM 4462 C CA . GLU A 1 558 ? -30.213 -3.505 16.325 1.00 48.72 558 GLU A CA 1
ATOM 4463 C C . GLU A 1 558 ? -30.951 -4.510 17.237 1.00 48.72 558 GLU A C 1
ATOM 4465 O O . GLU A 1 558 ? -30.978 -5.711 16.964 1.00 48.72 558 GLU A O 1
ATOM 4470 N N . PHE A 1 559 ? -31.611 -4.026 18.295 1.00 53.06 559 PHE A N 1
ATOM 4471 C CA . PHE A 1 559 ? -32.433 -4.847 19.181 1.00 53.06 559 PHE A CA 1
ATOM 4472 C C . PHE A 1 559 ? -33.752 -5.324 18.574 1.00 53.06 559 PHE A C 1
ATOM 4474 O O . PHE A 1 559 ? -34.312 -6.301 19.074 1.00 53.06 559 PHE A O 1
ATOM 4481 N N . ASN A 1 560 ? -34.286 -4.642 17.551 1.00 50.19 560 ASN A N 1
ATOM 4482 C CA . ASN A 1 560 ? -35.653 -4.858 17.042 1.00 50.19 560 ASN A CA 1
ATOM 4483 C C . ASN A 1 560 ? -36.756 -4.763 18.131 1.00 50.19 560 ASN A C 1
ATOM 4485 O O . ASN A 1 560 ? -37.900 -5.171 17.924 1.00 50.19 560 ASN A O 1
ATOM 4489 N N . ILE A 1 561 ? -36.416 -4.211 19.299 1.00 53.66 561 ILE A N 1
ATOM 4490 C CA . ILE A 1 561 ? -37.326 -3.883 20.393 1.00 53.66 561 ILE A CA 1
ATOM 4491 C C . ILE A 1 561 ? -37.484 -2.363 20.340 1.00 53.66 561 ILE A C 1
ATOM 4493 O O . ILE A 1 561 ? -36.553 -1.663 20.741 1.00 53.66 561 ILE A O 1
ATOM 4497 N N . PRO A 1 562 ? -38.617 -1.820 19.859 1.00 54.06 562 PRO A N 1
ATOM 4498 C CA . PRO A 1 562 ? -38.860 -0.389 19.954 1.00 54.06 562 PRO A CA 1
ATOM 4499 C C . PRO A 1 562 ? -38.936 -0.023 21.438 1.00 54.06 562 PRO A C 1
ATOM 4501 O O . PRO A 1 562 ? -39.911 -0.357 22.103 1.00 54.06 562 PRO A O 1
ATOM 4504 N N . PHE A 1 563 ? -37.893 0.627 21.959 1.00 65.94 563 PHE A N 1
ATOM 4505 C CA . PHE A 1 563 ? -37.804 1.069 23.349 1.00 65.94 563 PHE A CA 1
ATOM 4506 C C . PHE A 1 563 ? -38.187 2.557 23.431 1.00 65.94 563 PHE A C 1
ATOM 4508 O O . PHE A 1 563 ? -37.377 3.427 23.097 1.00 65.94 563 PHE A O 1
ATOM 4515 N N . PRO A 1 564 ? -39.432 2.901 23.814 1.00 63.09 564 PRO A N 1
ATOM 4516 C CA . PRO A 1 564 ? -39.908 4.275 23.761 1.00 63.09 564 PRO A CA 1
ATOM 4517 C C . PRO A 1 564 ? -39.174 5.158 24.775 1.00 63.09 564 PRO A C 1
ATOM 4519 O O . PRO A 1 564 ? -38.969 4.779 25.925 1.00 63.09 564 PRO A O 1
ATOM 4522 N N . ALA A 1 565 ? -38.908 6.416 24.417 1.00 64.44 565 ALA A N 1
ATOM 4523 C CA . ALA A 1 565 ? -38.332 7.395 25.351 1.00 64.44 565 ALA A CA 1
ATOM 4524 C C . ALA A 1 565 ? -39.225 7.693 26.584 1.00 64.44 565 ALA A C 1
ATOM 4526 O O . ALA A 1 565 ? -38.775 8.323 27.544 1.00 64.44 565 ALA A O 1
ATOM 4527 N N . LYS A 1 566 ? -40.497 7.262 26.568 1.00 69.50 566 LYS A N 1
ATOM 4528 C CA . LYS A 1 566 ? -41.384 7.268 27.743 1.00 69.50 566 LYS A CA 1
ATOM 4529 C C . LYS A 1 566 ? -40.978 6.192 28.752 1.00 69.50 566 LYS A C 1
ATOM 4531 O O . LYS A 1 566 ? -40.917 6.487 29.944 1.00 69.50 566 LYS A O 1
ATOM 4536 N N . ASP A 1 567 ? -40.637 5.004 28.268 1.00 77.12 567 ASP A N 1
ATOM 4537 C CA . ASP A 1 567 ? -40.269 3.845 29.078 1.00 77.12 567 ASP A CA 1
ATOM 4538 C C . ASP A 1 567 ? -38.886 4.058 29.703 1.00 77.12 567 ASP A C 1
ATOM 4540 O O . ASP A 1 567 ? -38.711 3.758 30.877 1.00 77.12 567 ASP A O 1
ATOM 4544 N N . GLU A 1 568 ? -37.945 4.704 28.996 1.00 85.12 568 GLU A N 1
ATOM 4545 C CA . GLU A 1 568 ? -36.658 5.144 29.567 1.00 85.12 568 GLU A CA 1
ATOM 4546 C C . GLU A 1 568 ? -36.862 6.013 30.825 1.00 85.12 568 GLU A C 1
ATOM 4548 O O . GLU A 1 568 ? -36.289 5.747 31.883 1.00 85.12 568 GLU A O 1
ATOM 4553 N N . LYS A 1 569 ? -37.710 7.049 30.730 1.00 85.75 569 LYS A N 1
ATOM 4554 C CA . LYS A 1 569 ? -37.994 7.965 31.847 1.00 85.75 569 LYS A CA 1
ATOM 4555 C C . LYS A 1 569 ? -38.760 7.279 32.974 1.00 85.75 569 LYS A C 1
ATOM 4557 O O . LYS A 1 569 ? -38.452 7.511 34.143 1.00 85.75 569 LYS A O 1
ATOM 4562 N N . TRP A 1 570 ? -39.748 6.454 32.628 1.00 89.12 570 TRP A N 1
ATOM 4563 C CA . TRP A 1 570 ? -40.521 5.699 33.608 1.00 89.12 570 TRP A CA 1
ATOM 4564 C C . TRP A 1 570 ? -39.630 4.713 34.366 1.00 89.12 570 TRP A C 1
ATOM 4566 O O . TRP A 1 570 ? -39.665 4.711 35.592 1.00 89.12 570 TRP A O 1
ATOM 4576 N N . LEU A 1 571 ? -38.765 3.964 33.672 1.00 89.25 571 LEU A N 1
ATOM 4577 C CA . LEU A 1 571 ? -37.834 3.021 34.291 1.00 89.25 571 LEU A CA 1
ATOM 4578 C C . LEU A 1 571 ? -36.856 3.723 35.224 1.00 89.25 571 LEU A C 1
ATOM 4580 O O . LEU A 1 571 ? -36.757 3.304 36.369 1.00 89.25 571 LEU A O 1
ATOM 4584 N N . LYS A 1 572 ? -36.214 4.820 34.799 1.00 91.19 572 LYS A N 1
ATOM 4585 C CA . LYS A 1 572 ? -35.311 5.601 35.668 1.00 91.19 572 LYS A CA 1
ATOM 4586 C C . LYS A 1 572 ? -36.002 6.076 36.949 1.00 91.19 572 LYS A C 1
ATOM 4588 O O . LYS A 1 572 ? -35.447 5.942 38.038 1.00 91.19 572 LYS A O 1
ATOM 4593 N N . SER A 1 573 ? -37.228 6.594 36.833 1.00 90.88 573 SER A N 1
ATOM 4594 C CA . SER A 1 573 ? -38.004 7.041 37.996 1.00 90.88 573 SER A CA 1
ATOM 4595 C C . SER A 1 573 ? -38.462 5.878 38.880 1.00 90.88 573 SER A C 1
ATOM 4597 O O . SER A 1 573 ? -38.447 6.003 40.102 1.00 90.88 573 SER A O 1
ATOM 4599 N N . MET A 1 574 ? -38.886 4.765 38.280 1.00 92.06 574 MET A N 1
ATOM 4600 C CA . MET A 1 574 ? -39.378 3.584 38.984 1.00 92.06 574 MET A CA 1
ATOM 4601 C C . MET A 1 574 ? -38.238 2.895 39.736 1.00 92.06 574 MET A C 1
ATOM 4603 O O . MET A 1 574 ? -38.361 2.699 40.943 1.00 92.06 574 MET A O 1
ATOM 4607 N N . THR A 1 575 ? -37.108 2.608 39.081 1.00 92.25 575 THR A N 1
ATOM 4608 C CA . THR A 1 575 ? -35.956 1.979 39.740 1.00 92.25 575 THR A CA 1
ATOM 4609 C C . THR A 1 575 ? -35.381 2.869 40.829 1.00 92.25 575 THR A C 1
ATOM 4611 O O . THR A 1 575 ? -35.067 2.343 41.886 1.00 92.25 575 THR A O 1
ATOM 4614 N N . GLY A 1 576 ? -35.326 4.195 40.640 1.00 91.88 576 GLY A N 1
ATOM 4615 C CA . GLY A 1 576 ? -34.929 5.139 41.695 1.00 91.88 576 GLY A CA 1
ATOM 4616 C C . GLY A 1 576 ? -35.773 5.001 42.966 1.00 91.88 576 GLY A C 1
ATOM 4617 O O . GLY A 1 576 ? -35.230 4.811 44.050 1.00 91.88 576 GLY A O 1
ATOM 4618 N N . ILE A 1 577 ? -37.104 5.007 42.823 1.00 90.44 577 ILE A N 1
ATOM 4619 C CA . ILE A 1 577 ? -38.037 4.848 43.951 1.00 90.44 577 ILE A CA 1
ATOM 4620 C C . ILE A 1 577 ? -37.941 3.447 44.573 1.00 90.44 577 ILE A C 1
ATOM 4622 O O . ILE A 1 577 ? -37.993 3.313 45.793 1.00 90.44 577 ILE A O 1
ATOM 4626 N N . ARG A 1 578 ? -37.816 2.386 43.763 1.00 92.12 578 ARG A N 1
ATOM 4627 C CA . ARG A 1 578 ? -37.716 1.011 44.280 1.00 92.12 578 ARG A CA 1
ATOM 4628 C C . ARG A 1 578 ? -36.401 0.755 45.003 1.00 92.12 578 ARG A C 1
ATOM 4630 O O . ARG A 1 578 ? -36.426 0.094 46.033 1.00 92.12 578 ARG A O 1
ATOM 4637 N N . ILE A 1 579 ? -35.294 1.305 44.506 1.00 92.62 579 ILE A N 1
ATOM 4638 C CA . ILE A 1 579 ? -33.975 1.244 45.141 1.00 92.62 579 ILE A CA 1
ATOM 4639 C C . ILE A 1 579 ? -33.998 1.948 46.499 1.00 92.62 579 ILE A C 1
ATOM 4641 O O . ILE A 1 579 ? -33.621 1.314 47.483 1.00 92.62 579 ILE A O 1
ATOM 4645 N N . SER A 1 580 ? -34.532 3.170 46.596 1.00 89.88 580 SER A N 1
ATOM 4646 C CA . SER A 1 580 ? -34.576 3.908 47.871 1.00 89.88 580 SER A CA 1
ATOM 4647 C C . SER A 1 580 ? -35.544 3.306 48.904 1.00 89.88 580 SER A C 1
ATOM 4649 O O . SER A 1 580 ? -35.481 3.622 50.087 1.00 89.88 580 SER A O 1
ATOM 4651 N N . GLN A 1 581 ? -36.482 2.465 48.459 1.00 90.62 581 GLN A N 1
ATOM 4652 C CA . GLN A 1 581 ? -37.436 1.728 49.300 1.00 90.62 581 GLN A CA 1
ATOM 4653 C C . GLN A 1 581 ? -36.967 0.314 49.669 1.00 90.62 581 GLN A C 1
ATOM 4655 O O . GLN A 1 581 ? -37.643 -0.376 50.438 1.00 90.62 581 GLN A O 1
ATOM 4660 N N . MET A 1 582 ? -35.867 -0.154 49.081 1.00 91.94 582 MET A N 1
ATOM 4661 C CA . MET A 1 582 ? -35.405 -1.528 49.209 1.00 91.94 582 MET A CA 1
ATOM 4662 C C . MET A 1 582 ? -34.656 -1.717 50.538 1.00 91.94 582 MET A C 1
ATOM 4664 O O . MET A 1 582 ? -33.698 -0.988 50.802 1.00 91.94 582 MET A O 1
ATOM 4668 N N . PRO A 1 583 ? -35.050 -2.694 51.374 1.00 91.12 583 PRO A N 1
ATOM 4669 C CA . PRO A 1 583 ? -34.387 -2.961 52.648 1.00 91.12 583 PRO A CA 1
ATOM 4670 C C . PRO A 1 583 ? -32.894 -3.279 52.490 1.00 91.12 583 PRO A C 1
ATOM 4672 O O . PRO A 1 583 ? -32.480 -3.968 51.552 1.00 91.12 583 PRO A O 1
ATOM 4675 N N . ARG A 1 584 ? -32.091 -2.784 53.433 1.00 88.94 584 ARG A N 1
ATOM 4676 C CA . ARG A 1 584 ? -30.640 -2.991 53.542 1.00 88.94 584 ARG A CA 1
ATOM 4677 C C . ARG A 1 584 ? -30.319 -3.866 54.750 1.00 88.94 584 ARG A C 1
ATOM 4679 O O . ARG A 1 584 ? -31.177 -4.090 55.601 1.00 88.94 584 ARG A O 1
ATOM 4686 N N . GLY A 1 585 ? -29.088 -4.375 54.816 1.00 87.25 585 GLY A N 1
ATOM 4687 C CA . GLY A 1 585 ? -28.561 -5.046 56.011 1.00 87.25 585 GLY A CA 1
ATOM 4688 C C . GLY A 1 585 ? -29.426 -6.198 56.537 1.00 87.25 585 GLY A C 1
ATOM 4689 O O . GLY A 1 585 ? -29.465 -6.407 57.747 1.00 87.25 585 GLY A O 1
ATOM 4690 N N . VAL A 1 586 ? -30.157 -6.909 55.664 1.00 90.00 586 VAL A N 1
ATOM 4691 C CA . VAL A 1 586 ? -31.111 -7.946 56.082 1.00 90.00 586 VAL A CA 1
ATOM 4692 C C . VAL A 1 586 ? -30.360 -9.054 56.817 1.00 90.00 586 VAL A C 1
ATOM 4694 O O . VAL A 1 586 ? -29.510 -9.736 56.249 1.00 90.00 586 VAL A O 1
ATOM 4697 N N . LYS A 1 587 ? -30.686 -9.240 58.094 1.00 90.62 587 LYS A N 1
ATOM 4698 C CA . LYS A 1 587 ? -30.037 -10.180 59.009 1.00 90.62 587 LYS A CA 1
ATOM 4699 C C . LYS A 1 587 ? -31.084 -11.188 59.481 1.00 90.62 587 LYS A C 1
ATOM 4701 O O . LYS A 1 587 ? -32.187 -10.824 59.878 1.00 90.62 587 LYS A O 1
ATOM 4706 N N . CYS A 1 588 ? -30.744 -12.475 59.435 1.00 90.25 588 CYS A N 1
ATOM 4707 C CA . CYS A 1 588 ? -31.537 -13.540 60.046 1.00 90.25 588 CYS A CA 1
ATOM 4708 C C . CYS A 1 588 ? -30.711 -14.145 61.183 1.00 90.25 588 CYS A C 1
ATOM 4710 O O . CYS A 1 588 ? -29.597 -14.615 60.955 1.00 90.25 588 CYS A O 1
ATOM 4712 N N . ALA A 1 589 ? -31.238 -14.097 62.403 1.00 91.06 589 ALA A N 1
ATOM 4713 C CA . ALA A 1 589 ? -30.542 -14.486 63.621 1.00 91.06 589 ALA A CA 1
ATOM 4714 C C . ALA A 1 589 ? -31.374 -15.470 64.453 1.00 91.06 589 ALA A C 1
ATOM 4716 O O . ALA A 1 589 ? -32.603 -15.502 64.390 1.00 91.06 589 ALA A O 1
ATOM 4717 N N . ARG A 1 590 ? -30.689 -16.269 65.273 1.00 90.75 590 ARG A N 1
ATOM 4718 C CA . ARG A 1 590 ? -31.330 -17.061 66.329 1.00 90.75 590 ARG A CA 1
ATOM 4719 C C . ARG A 1 590 ? -31.594 -16.154 67.526 1.00 90.75 590 ARG A C 1
ATOM 4721 O O . ARG A 1 590 ? -30.723 -15.361 67.874 1.00 90.75 590 ARG A O 1
ATOM 4728 N N . ASN A 1 591 ? -32.745 -16.307 68.169 1.00 84.94 591 ASN A N 1
ATOM 4729 C CA . ASN A 1 591 ? -32.937 -15.823 69.535 1.00 84.94 591 ASN A CA 1
ATOM 4730 C C . ASN A 1 591 ? -32.706 -16.981 70.526 1.00 84.94 591 ASN A C 1
ATOM 4732 O O . ASN A 1 591 ? -32.168 -18.021 70.152 1.00 84.94 591 ASN A O 1
ATOM 4736 N N . GLU A 1 592 ? -33.092 -16.802 71.787 1.00 86.44 592 GLU A N 1
ATOM 4737 C CA . GLU A 1 592 ? -32.877 -17.779 72.864 1.00 86.44 592 GLU A CA 1
ATOM 4738 C C . GLU A 1 592 ? -33.827 -18.991 72.833 1.00 86.44 592 GLU A C 1
ATOM 4740 O O . GLU A 1 592 ? -33.683 -19.896 73.657 1.00 86.44 592 GLU A O 1
ATOM 4745 N N . ARG A 1 593 ? -34.805 -19.018 71.916 1.00 83.94 593 ARG A N 1
ATOM 4746 C CA . ARG A 1 593 ? -35.913 -19.979 71.917 1.00 83.94 593 ARG A CA 1
ATOM 4747 C C . ARG A 1 593 ? -35.849 -20.998 70.783 1.00 83.94 593 ARG A C 1
ATOM 4749 O O . ARG A 1 593 ? -35.438 -20.727 69.652 1.00 83.94 593 ARG A O 1
ATOM 4756 N N . ARG A 1 594 ? -36.321 -22.200 71.094 1.00 87.31 594 ARG A N 1
ATOM 4757 C CA . ARG A 1 594 ? -36.451 -23.337 70.188 1.00 87.31 594 ARG A CA 1
ATOM 4758 C C . ARG A 1 594 ? -37.414 -23.023 69.048 1.00 87.31 594 ARG A C 1
ATOM 4760 O O . ARG A 1 594 ? -38.548 -22.612 69.271 1.00 87.31 594 ARG A O 1
ATOM 4767 N N . GLY A 1 595 ? -36.995 -23.310 67.816 1.00 86.81 595 GLY A N 1
ATOM 4768 C CA . GLY A 1 595 ? -37.858 -23.122 66.646 1.00 86.81 595 GLY A CA 1
ATOM 4769 C C . GLY A 1 595 ? -38.223 -21.659 66.360 1.00 86.81 595 GLY A C 1
ATOM 4770 O O . GLY A 1 595 ? -39.172 -21.419 65.616 1.00 86.81 595 GLY A O 1
ATOM 4771 N N . GLU A 1 596 ? -37.497 -20.689 66.921 1.00 91.69 596 GLU A N 1
ATOM 4772 C CA . GLU A 1 596 ? -37.675 -19.269 66.619 1.00 91.69 596 GLU A CA 1
ATOM 4773 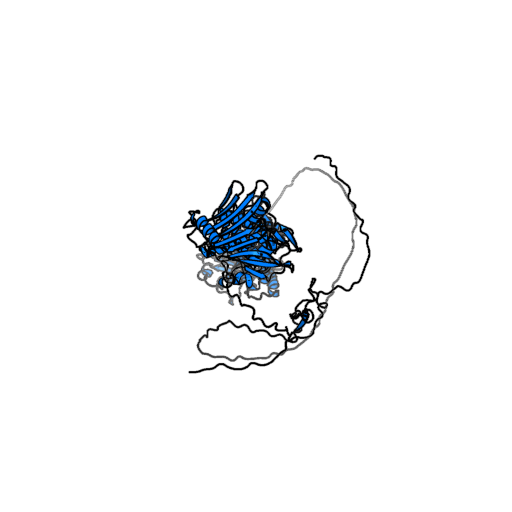C C . GLU A 1 596 ? -36.486 -18.709 65.811 1.00 91.69 596 GLU A C 1
ATOM 4775 O O . GLU A 1 596 ? -35.339 -19.144 65.960 1.00 91.69 596 GLU A O 1
ATOM 4780 N N . LEU A 1 597 ? -36.768 -17.745 64.930 1.00 92.62 597 LEU A N 1
ATOM 4781 C CA . LEU A 1 597 ? -35.778 -16.940 64.203 1.00 92.62 597 LEU A CA 1
ATOM 4782 C C . LEU A 1 597 ? -36.238 -15.480 64.160 1.00 92.62 597 LEU A C 1
ATOM 4784 O O . LEU A 1 597 ? -37.414 -15.200 63.930 1.00 92.62 597 LEU A O 1
ATOM 4788 N N . VAL A 1 598 ? -35.301 -14.553 64.339 1.00 93.25 598 VAL A N 1
ATOM 4789 C CA . VAL A 1 598 ? -35.534 -13.108 64.236 1.00 93.25 598 VAL A CA 1
ATOM 4790 C C . VAL A 1 598 ? -34.967 -12.617 62.912 1.00 93.25 598 VAL A C 1
ATOM 4792 O O . VAL A 1 598 ? -33.813 -12.890 62.583 1.00 93.25 598 VAL A O 1
ATOM 4795 N N . VAL A 1 599 ? -35.783 -11.893 62.152 1.00 93.75 599 VAL A N 1
ATOM 4796 C CA . VAL A 1 599 ? -35.373 -11.189 60.936 1.00 93.75 599 VAL A CA 1
ATOM 4797 C C . VAL A 1 599 ? -35.348 -9.698 61.238 1.00 93.75 599 VAL A C 1
ATOM 4799 O O . VAL A 1 599 ? -36.374 -9.142 61.623 1.00 93.75 599 VAL A O 1
ATOM 4802 N N . SER A 1 600 ? -34.206 -9.052 61.037 1.00 92.69 600 SER A N 1
ATOM 4803 C CA . SER A 1 600 ? -34.059 -7.597 61.086 1.00 92.69 600 SER A CA 1
ATOM 4804 C C . SER A 1 600 ? -33.539 -7.068 59.750 1.00 92.69 600 SER A C 1
ATOM 4806 O O . SER A 1 600 ? -33.017 -7.815 58.920 1.00 92.69 600 SER A O 1
ATOM 4808 N N . TRP A 1 601 ? -33.736 -5.778 59.516 1.00 92.00 601 TRP A N 1
ATOM 4809 C CA . TRP A 1 601 ? -33.250 -5.056 58.346 1.00 92.00 601 TRP A CA 1
ATOM 4810 C C . TRP A 1 601 ? -33.041 -3.594 58.729 1.00 92.00 601 TRP A C 1
ATOM 4812 O O . TRP A 1 601 ? -33.499 -3.130 59.773 1.00 92.00 601 TRP A O 1
ATOM 4822 N N . GLU A 1 602 ? -32.383 -2.867 57.845 1.00 88.44 602 GLU A N 1
ATOM 4823 C CA . GLU A 1 602 ? -32.133 -1.441 57.957 1.00 88.44 602 GLU A CA 1
ATOM 4824 C C . GLU A 1 602 ? -32.831 -0.741 56.781 1.00 88.44 602 GLU A C 1
ATOM 4826 O O . GLU A 1 602 ? -32.974 -1.307 55.693 1.00 88.44 602 GLU A O 1
ATOM 4831 N N . SER A 1 603 ? -33.342 0.470 57.002 1.00 82.44 603 SER A N 1
ATOM 4832 C CA . SER A 1 603 ? -34.102 1.213 55.994 1.00 82.44 603 SER A CA 1
ATOM 4833 C C . SER A 1 603 ? -33.467 2.565 55.719 1.00 82.44 603 SER A C 1
ATOM 4835 O O . SER A 1 603 ? -33.438 3.423 56.598 1.00 82.44 603 SER A O 1
ATOM 4837 N N . VAL A 1 604 ? -33.087 2.773 54.460 1.00 79.38 604 VAL A N 1
ATOM 4838 C CA . VAL A 1 604 ? -32.696 4.079 53.906 1.00 79.38 604 VAL A CA 1
ATOM 4839 C C . VAL A 1 604 ? -33.898 4.899 53.401 1.00 79.38 604 VAL A C 1
ATOM 4841 O O . VAL A 1 604 ? -33.737 6.044 52.988 1.00 79.38 604 VAL A O 1
ATOM 4844 N N . ASP A 1 605 ? -35.122 4.350 53.458 1.00 79.81 605 ASP A N 1
ATOM 4845 C CA . ASP A 1 605 ? -36.336 5.070 53.054 1.00 79.81 605 ASP A CA 1
ATOM 4846 C C . ASP A 1 605 ? -36.599 6.298 53.950 1.00 79.81 605 ASP A C 1
ATOM 4848 O O . ASP A 1 605 ? -36.310 6.328 55.151 1.00 79.81 605 ASP A O 1
ATOM 4852 N N . SER A 1 606 ? -37.207 7.321 53.350 1.00 73.12 606 SER A N 1
ATOM 4853 C CA . SER A 1 606 ? -37.542 8.590 53.985 1.00 73.12 606 SER A CA 1
ATOM 4854 C C . SER A 1 606 ? -38.289 8.392 55.301 1.00 73.12 606 SER A C 1
ATOM 4856 O O . SER A 1 606 ? -39.233 7.608 55.395 1.00 73.12 606 SER A O 1
ATOM 4858 N N . HIS A 1 607 ? -37.982 9.220 56.303 1.00 74.12 607 HIS A N 1
ATOM 4859 C CA . HIS A 1 607 ? -38.725 9.230 57.564 1.00 74.12 607 HIS A CA 1
ATOM 4860 C C . HIS A 1 607 ? -40.239 9.468 57.404 1.00 74.12 607 HIS A C 1
ATOM 4862 O O . HIS A 1 607 ? -41.010 9.073 58.274 1.00 74.12 607 HIS A O 1
ATOM 4868 N N . LYS A 1 608 ? -40.682 10.039 56.275 1.00 77.06 608 LYS A N 1
ATOM 4869 C CA . LYS A 1 608 ? -42.105 10.186 55.914 1.00 77.06 608 LYS A CA 1
ATOM 4870 C C . LYS A 1 608 ? -42.812 8.850 55.624 1.00 77.06 608 LYS A C 1
ATOM 4872 O O . LYS A 1 608 ? -44.036 8.816 55.567 1.00 77.06 608 LYS A O 1
ATOM 4877 N N . ASN A 1 609 ? -42.055 7.768 55.442 1.00 83.44 609 ASN A N 1
ATOM 4878 C CA . ASN A 1 609 ? -42.536 6.424 55.132 1.00 83.44 609 ASN A CA 1
ATOM 4879 C C . ASN A 1 609 ? -42.390 5.431 56.307 1.00 83.44 609 ASN A C 1
ATOM 4881 O O . ASN A 1 609 ? -42.654 4.247 56.118 1.00 83.44 609 ASN A O 1
ATOM 4885 N N . ARG A 1 610 ? -42.011 5.884 57.516 1.00 80.38 610 ARG A N 1
ATOM 4886 C CA . ARG A 1 610 ? -41.761 5.027 58.702 1.00 80.38 610 ARG A CA 1
ATOM 4887 C C . ARG A 1 610 ? -42.889 4.036 59.025 1.00 80.38 610 ARG A C 1
ATOM 4889 O O . ARG A 1 610 ? -42.601 2.894 59.373 1.00 80.38 610 ARG A O 1
ATOM 4896 N N . ASP A 1 611 ? -44.143 4.450 58.854 1.00 85.06 611 ASP A N 1
ATOM 4897 C CA . ASP A 1 611 ? -45.329 3.644 59.187 1.00 85.06 611 ASP A CA 1
ATOM 4898 C C . ASP A 1 611 ? -45.793 2.717 58.049 1.00 85.06 611 ASP A C 1
ATOM 4900 O O . ASP A 1 611 ? -46.779 1.990 58.201 1.00 85.06 611 ASP A O 1
ATOM 4904 N N . LYS A 1 612 ? -45.130 2.759 56.884 1.00 88.88 612 LYS A N 1
ATOM 4905 C CA . LYS A 1 612 ? -45.516 1.970 55.707 1.00 88.88 612 LYS A CA 1
ATOM 4906 C C . LYS A 1 612 ? -45.254 0.475 55.931 1.00 88.88 612 LYS A C 1
ATOM 4908 O O . LYS A 1 612 ? -44.267 0.128 56.584 1.00 88.88 612 LYS A O 1
ATOM 4913 N N . PRO A 1 613 ? -46.094 -0.409 55.366 1.00 91.50 613 PRO A N 1
ATOM 4914 C CA . PRO A 1 613 ? -45.963 -1.841 55.572 1.00 91.50 613 PRO A CA 1
ATOM 4915 C C . PRO A 1 613 ? -44.731 -2.425 54.862 1.00 91.50 613 PRO A C 1
ATOM 4917 O O . PRO A 1 613 ? -44.442 -2.132 53.698 1.00 91.50 613 PRO A O 1
ATOM 4920 N N . VAL A 1 614 ? -44.024 -3.288 55.585 1.00 91.12 614 VAL A N 1
ATOM 4921 C CA . VAL A 1 614 ? -42.921 -4.132 55.115 1.00 91.12 614 VAL A CA 1
ATOM 4922 C C . VAL A 1 614 ? -43.378 -5.580 55.207 1.00 91.12 614 VAL A C 1
ATOM 4924 O O . VAL A 1 614 ? -43.845 -6.014 56.261 1.00 91.12 614 VAL A O 1
ATOM 4927 N N . ARG A 1 615 ? -43.231 -6.334 54.118 1.00 92.62 615 ARG A N 1
ATOM 4928 C CA . ARG A 1 615 ? -43.481 -7.773 54.081 1.00 92.62 615 ARG A CA 1
ATOM 4929 C C . ARG A 1 615 ? -42.173 -8.521 54.304 1.00 92.62 615 ARG A C 1
ATOM 4931 O O . ARG A 1 615 ? -41.185 -8.298 53.602 1.00 92.62 615 ARG A O 1
ATOM 4938 N N . VAL A 1 616 ? -42.194 -9.427 55.275 1.00 93.06 616 VAL A N 1
ATOM 4939 C CA . VAL A 1 616 ? -41.109 -10.362 55.575 1.00 93.06 616 VAL A CA 1
ATOM 4940 C C . VAL A 1 616 ? -41.597 -11.768 55.258 1.00 93.06 616 VAL A C 1
ATOM 4942 O O . VAL A 1 616 ? -42.608 -12.201 55.808 1.00 93.06 616 VAL A O 1
ATOM 4945 N N . ILE A 1 617 ? -40.889 -12.492 54.395 1.00 90.62 617 ILE A N 1
ATOM 4946 C CA . ILE A 1 617 ? -41.164 -13.897 54.072 1.00 90.62 617 ILE A CA 1
ATOM 4947 C C . ILE A 1 617 ? -39.937 -14.716 54.461 1.00 90.62 617 ILE A C 1
ATOM 4949 O O . ILE A 1 617 ? -38.819 -14.397 54.059 1.00 90.62 617 ILE A O 1
ATOM 4953 N N . LEU A 1 618 ? -40.132 -15.761 55.262 1.00 90.00 618 LEU A N 1
ATOM 4954 C CA . LEU A 1 618 ? -39.052 -16.621 55.732 1.00 90.00 618 LEU A CA 1
ATOM 4955 C C . LEU A 1 618 ? -39.072 -17.936 54.945 1.00 90.00 618 LEU A C 1
ATOM 4957 O O . LEU A 1 618 ? -39.775 -18.887 55.293 1.00 90.00 618 LEU A O 1
ATOM 4961 N N . HIS A 1 619 ? -38.313 -17.980 53.853 1.00 87.81 619 HIS A N 1
ATOM 4962 C CA . HIS A 1 619 ? -38.263 -19.135 52.964 1.00 87.81 619 HIS A CA 1
ATOM 4963 C C . HIS A 1 619 ? -37.459 -20.271 53.580 1.00 87.81 619 HIS A C 1
ATOM 4965 O O . HIS A 1 619 ? -36.366 -20.066 54.104 1.00 87.81 619 HIS A O 1
ATOM 4971 N N . SER A 1 620 ? -37.967 -21.497 53.466 1.00 85.38 620 SER A N 1
ATOM 4972 C CA . SER A 1 620 ? -37.153 -22.689 53.706 1.00 85.38 620 SER A CA 1
ATOM 4973 C C . SER A 1 620 ? -36.173 -22.903 52.549 1.00 85.38 620 SER A C 1
ATOM 4975 O O . SER A 1 620 ? -36.518 -22.663 51.398 1.00 85.38 620 SER A O 1
ATOM 4977 N N . ASN A 1 621 ? -34.985 -23.442 52.820 1.00 77.06 621 ASN A N 1
ATOM 4978 C CA . ASN A 1 621 ? -34.016 -23.822 51.784 1.00 77.06 621 ASN A CA 1
ATOM 4979 C C . ASN A 1 621 ? -34.546 -24.910 50.820 1.00 77.06 621 ASN A C 1
ATOM 4981 O O . ASN A 1 621 ? -33.996 -25.095 49.739 1.00 77.06 621 ASN A O 1
ATOM 4985 N N . ASP A 1 622 ? -35.617 -25.615 51.198 1.00 73.38 622 ASP A N 1
ATOM 4986 C CA . ASP A 1 622 ? -36.302 -26.588 50.339 1.00 73.38 622 ASP A CA 1
ATOM 4987 C C . ASP A 1 622 ? -37.298 -25.898 49.377 1.00 73.38 622 ASP A C 1
ATOM 4989 O O . ASP A 1 622 ? -37.641 -26.452 48.339 1.00 73.38 622 ASP A O 1
ATOM 4993 N N . CYS A 1 623 ? -37.723 -24.660 49.678 1.00 72.62 623 CYS A N 1
ATOM 4994 C CA . CYS A 1 623 ? -38.610 -23.839 48.834 1.00 72.62 623 CYS A CA 1
ATOM 4995 C C . CYS A 1 623 ? -37.983 -23.488 47.472 1.00 72.62 623 CYS A C 1
ATOM 4997 O O . CYS A 1 623 ? -38.682 -23.100 46.542 1.00 72.62 623 CYS A O 1
ATOM 4999 N N . THR A 1 624 ? -36.660 -23.603 47.365 1.00 61.44 624 THR A N 1
ATOM 5000 C CA . THR A 1 624 ? -35.866 -23.326 46.162 1.00 61.44 624 THR A CA 1
ATOM 5001 C C . THR A 1 624 ? -35.278 -24.604 45.539 1.00 61.44 624 THR A C 1
ATOM 5003 O O . THR A 1 624 ? -34.484 -24.516 44.607 1.00 61.44 624 THR A O 1
ATOM 5006 N N . GLY A 1 625 ? -35.608 -25.787 46.078 1.00 46.38 625 GLY A N 1
ATOM 5007 C CA . GLY A 1 625 ? -34.752 -26.981 46.026 1.00 46.38 625 GLY A CA 1
ATOM 5008 C C . GLY A 1 625 ? -34.658 -27.756 44.704 1.00 46.38 625 GLY A C 1
ATOM 5009 O O . GLY A 1 625 ? -33.637 -28.398 44.482 1.00 46.38 625 GLY A O 1
ATOM 5010 N N . GLU A 1 626 ? -35.667 -27.705 43.827 1.00 38.72 626 GLU A N 1
ATOM 5011 C CA . GLU A 1 626 ? -35.707 -28.524 42.591 1.00 38.72 626 GLU A CA 1
ATOM 5012 C C . GLU A 1 626 ? -35.993 -27.712 41.306 1.00 38.72 626 GLU A C 1
ATOM 5014 O O . GLU A 1 626 ? -36.146 -28.276 40.226 1.00 38.72 626 GLU A O 1
ATOM 5019 N N . LEU A 1 627 ? -36.045 -26.375 41.397 1.00 42.25 627 LEU A N 1
ATOM 5020 C CA . LEU A 1 627 ? -36.603 -25.489 40.355 1.00 42.25 627 LEU A CA 1
ATOM 5021 C C . LEU A 1 627 ? -35.613 -24.482 39.734 1.00 42.25 627 LEU A C 1
ATOM 5023 O O . LEU A 1 627 ? -36.031 -23.571 39.015 1.00 42.25 627 LEU A O 1
ATOM 5027 N N . GLN A 1 628 ? -34.300 -24.684 39.920 1.00 39.19 628 GLN A N 1
ATOM 5028 C CA . GLN A 1 628 ? -33.227 -23.869 39.309 1.00 39.19 628 GLN A CA 1
ATOM 5029 C C . GLN A 1 628 ? -33.228 -23.845 37.761 1.00 39.19 628 GLN A C 1
ATOM 5031 O O . GLN A 1 628 ? -32.482 -23.077 37.160 1.00 39.19 628 GLN A O 1
ATOM 5036 N N . SER A 1 629 ? -34.049 -24.666 37.103 1.00 34.09 629 SER A N 1
ATOM 5037 C CA . SER A 1 629 ? -34.134 -24.810 35.644 1.00 34.09 629 SER A CA 1
ATOM 5038 C C . SER A 1 629 ? -35.279 -24.029 34.975 1.00 34.09 629 SER A C 1
ATOM 5040 O O . SER A 1 629 ? -35.418 -24.100 33.753 1.00 34.09 629 SER A O 1
ATOM 5042 N N . SER A 1 630 ? -36.100 -23.286 35.729 1.00 34.59 630 SER A N 1
ATOM 5043 C CA . SER A 1 630 ? -37.281 -22.581 35.197 1.00 34.59 630 SER A CA 1
ATOM 5044 C C . SER A 1 630 ? -37.153 -21.048 35.240 1.00 34.59 630 SER A C 1
ATOM 5046 O O . SER A 1 630 ? -36.737 -20.453 36.231 1.00 34.59 630 SER A O 1
ATOM 5048 N N . TRP A 1 631 ? -37.542 -20.391 34.142 1.00 38.75 631 TRP A N 1
ATOM 5049 C CA . TRP A 1 631 ? -37.298 -18.962 33.860 1.00 38.75 631 TRP A CA 1
ATOM 5050 C C . TRP A 1 631 ? -38.176 -17.970 34.657 1.00 38.75 631 TRP A C 1
ATOM 5052 O O . TRP A 1 631 ? -38.075 -16.746 34.490 1.00 38.75 631 TRP A O 1
ATOM 5062 N N . GLU A 1 632 ? -39.065 -18.486 35.503 1.00 38.09 632 GLU A N 1
ATOM 5063 C CA . GLU A 1 632 ? -40.087 -17.713 36.217 1.00 38.09 632 GLU A CA 1
ATOM 5064 C C . GLU A 1 632 ? -39.689 -17.443 37.676 1.00 38.09 632 GLU A C 1
ATOM 5066 O O . GLU A 1 632 ? -39.902 -16.338 38.174 1.00 38.09 632 GLU A O 1
ATOM 5071 N N . HIS A 1 633 ? -38.988 -18.382 38.321 1.00 47.56 633 HIS A N 1
ATOM 5072 C CA . HIS A 1 633 ? -38.645 -18.307 39.744 1.00 47.56 633 HIS A CA 1
ATOM 5073 C C . HIS A 1 633 ? -37.646 -17.224 40.210 1.00 47.56 633 HIS A C 1
ATOM 5075 O O . HIS A 1 633 ? -37.718 -16.896 41.397 1.00 47.56 633 HIS A O 1
ATOM 5081 N N . PRO A 1 634 ? -36.781 -16.596 39.377 1.00 53.56 634 PRO A N 1
ATOM 5082 C CA . PRO A 1 634 ? -35.994 -15.440 39.827 1.00 53.56 634 PRO A CA 1
ATOM 5083 C C . PRO A 1 634 ? -36.870 -14.284 40.336 1.00 53.56 634 PRO A C 1
ATOM 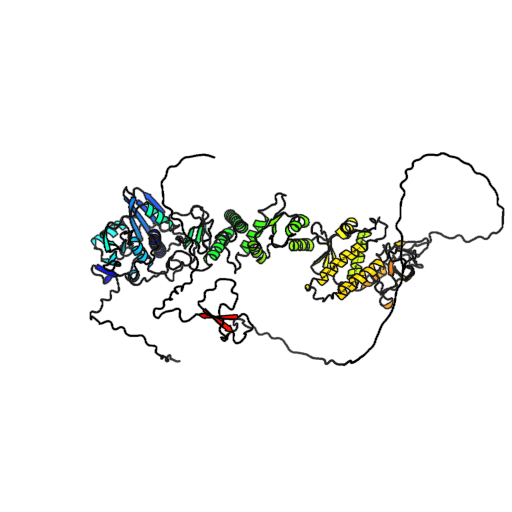5085 O O . PRO A 1 634 ? -36.468 -13.543 41.226 1.00 53.56 634 PRO A O 1
ATOM 5088 N N . LEU A 1 635 ? -38.099 -14.144 39.819 1.00 57.31 635 LEU A N 1
ATOM 5089 C CA . LEU A 1 635 ? -38.981 -13.042 40.201 1.00 57.31 635 LEU A CA 1
ATOM 5090 C C . LEU A 1 635 ? -39.412 -13.110 41.674 1.00 57.31 635 LEU A C 1
ATOM 5092 O O . LEU A 1 635 ? -39.431 -12.079 42.335 1.00 57.31 635 LEU A O 1
ATOM 5096 N N . ASN A 1 636 ? -39.705 -14.303 42.201 1.00 63.56 636 ASN A N 1
ATOM 5097 C CA . ASN A 1 636 ? -40.272 -14.491 43.546 1.00 63.56 636 ASN A CA 1
ATOM 5098 C C . ASN A 1 636 ? -39.290 -14.150 44.679 1.00 63.56 636 ASN A C 1
ATOM 5100 O O . ASN A 1 636 ? -39.713 -13.945 45.815 1.00 63.56 636 ASN A O 1
ATOM 5104 N N . ILE A 1 637 ? -37.989 -14.147 44.380 1.00 72.75 637 ILE A N 1
ATOM 5105 C CA . ILE A 1 637 ? -36.915 -13.826 45.328 1.00 72.75 637 ILE A CA 1
ATOM 5106 C C . ILE A 1 637 ? -36.409 -12.384 45.169 1.00 72.75 637 ILE A C 1
ATOM 5108 O O . ILE A 1 637 ? -35.873 -11.821 46.114 1.00 72.75 637 ILE A O 1
ATOM 5112 N N . MET A 1 638 ? -36.646 -11.754 44.013 1.00 80.56 638 MET A N 1
ATOM 5113 C CA . MET A 1 638 ? -36.206 -10.385 43.703 1.00 80.56 638 MET A CA 1
ATOM 5114 C C . MET A 1 638 ? -37.312 -9.333 43.877 1.00 80.56 638 MET A C 1
ATOM 5116 O O . MET A 1 638 ? -37.017 -8.174 44.178 1.00 80.56 638 MET A O 1
ATOM 5120 N N . PHE A 1 639 ? -38.582 -9.717 43.711 1.00 86.69 639 PHE A N 1
ATOM 5121 C CA . PHE A 1 639 ? -39.731 -8.814 43.765 1.00 86.69 639 PHE A CA 1
ATOM 5122 C C . PHE A 1 639 ? -40.837 -9.324 44.686 1.00 86.69 639 PHE A C 1
ATOM 5124 O O . PHE A 1 639 ? -41.180 -10.504 44.679 1.00 86.69 639 PHE A O 1
ATOM 5131 N N . ASN A 1 640 ? -41.471 -8.406 45.415 1.00 85.00 640 ASN A N 1
ATOM 5132 C CA . ASN A 1 640 ? -42.713 -8.698 46.118 1.00 85.00 640 ASN A CA 1
ATOM 5133 C C . ASN A 1 640 ? -43.839 -8.970 45.107 1.00 85.00 640 ASN A C 1
ATOM 5135 O O . ASN A 1 640 ? -44.203 -8.088 44.323 1.00 85.00 640 ASN A O 1
ATOM 5139 N N . LEU A 1 641 ? -44.392 -10.178 45.123 1.00 83.00 641 LEU A N 1
ATOM 5140 C CA . LEU A 1 641 ? -45.522 -10.576 44.282 1.00 83.00 641 LEU A CA 1
ATOM 5141 C C . LEU A 1 641 ? -46.839 -10.482 45.062 1.00 83.00 641 LEU A C 1
ATOM 5143 O O . LEU A 1 641 ? -46.841 -10.344 46.285 1.00 83.00 641 LEU A O 1
ATOM 5147 N N . LYS A 1 642 ? -47.977 -10.568 44.366 1.00 79.62 642 LYS A N 1
ATOM 5148 C CA . LYS A 1 642 ? -49.255 -10.802 45.051 1.00 79.62 642 LYS A CA 1
ATOM 5149 C C . LYS A 1 642 ? -49.245 -12.202 45.656 1.00 79.62 642 LYS A C 1
ATOM 5151 O O . LYS A 1 642 ? -48.622 -13.104 45.104 1.00 79.62 642 LYS A O 1
ATOM 5156 N N . ASP A 1 643 ? -50.002 -12.407 46.730 1.00 76.25 643 ASP A N 1
ATOM 5157 C CA . ASP A 1 643 ? -50.108 -13.731 47.356 1.00 76.25 643 ASP A CA 1
ATOM 5158 C C . ASP A 1 643 ? -50.717 -14.796 46.414 1.00 76.25 643 ASP A C 1
ATOM 5160 O O . ASP A 1 643 ? -50.407 -15.972 46.560 1.00 76.25 643 ASP A O 1
ATOM 5164 N N . GLU A 1 644 ? -51.500 -14.392 45.404 1.00 74.31 644 GLU A N 1
ATOM 5165 C CA . GLU A 1 644 ? -52.019 -15.266 44.330 1.00 74.31 644 GLU A CA 1
ATOM 5166 C C . GLU A 1 644 ? -50.937 -15.713 43.327 1.00 74.31 644 GLU A C 1
ATOM 5168 O O . GLU A 1 644 ? -50.993 -16.828 42.818 1.00 74.31 644 GLU A O 1
ATOM 5173 N N . ASP A 1 645 ? -49.935 -14.864 43.069 1.00 73.62 645 ASP A N 1
ATOM 5174 C CA . ASP A 1 645 ? -48.814 -15.131 42.151 1.00 73.62 645 ASP A CA 1
ATOM 5175 C C . ASP A 1 645 ? -47.645 -15.852 42.871 1.00 73.62 645 ASP A C 1
ATOM 5177 O O . ASP A 1 645 ? -46.586 -16.125 42.295 1.00 73.62 645 ASP A O 1
ATOM 5181 N N . ARG A 1 646 ? -47.792 -16.117 44.177 1.00 72.06 646 ARG A N 1
ATOM 5182 C CA . ARG A 1 646 ? -46.726 -16.604 45.054 1.00 72.06 646 ARG A CA 1
ATOM 5183 C C . ARG A 1 646 ? -46.722 -18.129 45.126 1.00 72.06 646 ARG A C 1
ATOM 5185 O O . ARG A 1 646 ? -47.378 -18.722 45.976 1.00 72.06 646 ARG A O 1
ATOM 5192 N N . ASN A 1 647 ? -45.866 -18.759 44.323 1.00 71.69 647 ASN A N 1
ATOM 5193 C CA . ASN A 1 647 ? -45.652 -20.218 44.294 1.00 71.69 647 ASN A CA 1
ATOM 5194 C C . ASN A 1 647 ? -44.976 -20.809 45.566 1.00 71.69 647 ASN A C 1
ATOM 5196 O O . ASN A 1 647 ? -44.118 -21.684 45.453 1.00 71.69 647 ASN A O 1
ATOM 5200 N N . CYS A 1 648 ? -45.294 -20.330 46.779 1.00 80.00 648 CYS A N 1
ATOM 5201 C CA . CYS A 1 648 ? -44.833 -20.938 48.031 1.00 80.00 648 CYS A CA 1
ATOM 5202 C C . CYS A 1 648 ? -45.694 -20.619 49.272 1.00 80.00 648 CYS A C 1
ATOM 5204 O O . CYS A 1 648 ? -46.043 -19.464 49.546 1.00 80.00 648 CYS A O 1
ATOM 5206 N N . ASP A 1 649 ? -45.859 -21.633 50.125 1.00 81.44 649 ASP A N 1
ATOM 5207 C CA . ASP A 1 649 ? -46.517 -21.555 51.441 1.00 81.44 649 ASP A CA 1
ATOM 5208 C C . ASP A 1 649 ? -45.555 -21.168 52.583 1.00 81.44 649 ASP A C 1
ATOM 5210 O O . ASP A 1 649 ? -45.770 -21.501 53.749 1.00 81.44 649 ASP A O 1
ATOM 5214 N N . CYS A 1 650 ? -44.443 -20.495 52.266 1.00 87.38 650 CYS A N 1
ATOM 5215 C CA . CYS A 1 650 ? -43.491 -20.069 53.291 1.00 87.38 650 CYS A CA 1
ATOM 5216 C C . CYS A 1 650 ? -44.123 -19.021 54.227 1.00 87.38 650 CYS A C 1
ATOM 5218 O O . CYS A 1 650 ? -44.870 -18.156 53.760 1.00 87.38 650 CYS A O 1
ATOM 5220 N N . PRO A 1 651 ? -43.832 -19.074 55.542 1.00 88.69 651 PRO A N 1
ATOM 5221 C CA . PRO A 1 651 ? -44.440 -18.170 56.505 1.00 88.69 651 PRO A CA 1
ATOM 5222 C C . PRO A 1 651 ? -44.071 -16.717 56.192 1.00 88.69 651 PRO A C 1
ATOM 5224 O O . PRO A 1 651 ? -42.901 -16.376 56.008 1.00 88.69 651 PRO A O 1
ATOM 5227 N N . SER A 1 652 ? -45.090 -15.860 56.167 1.00 90.19 652 SER A N 1
ATOM 5228 C CA . SER A 1 652 ? -44.975 -14.429 55.892 1.00 90.19 652 SER A CA 1
ATOM 5229 C C . SER A 1 652 ? -45.603 -13.605 57.011 1.00 90.19 652 SER A C 1
ATOM 5231 O O . SER A 1 652 ? -46.648 -13.977 57.540 1.00 90.19 652 SER A O 1
ATOM 5233 N N . GLN A 1 653 ? -44.993 -12.471 57.342 1.00 92.19 653 GLN A N 1
ATOM 5234 C CA . GLN A 1 653 ? -45.486 -11.512 58.329 1.00 92.19 653 GLN A CA 1
ATOM 5235 C C . GLN A 1 653 ? -45.392 -10.084 57.783 1.00 92.19 653 GLN A C 1
ATOM 5237 O O . GLN A 1 653 ? -44.536 -9.779 56.949 1.00 92.19 653 GLN A O 1
ATOM 5242 N N . LEU A 1 654 ? -46.272 -9.212 58.276 1.00 90.75 654 LEU A N 1
ATOM 5243 C CA . LEU A 1 654 ? -46.247 -7.778 58.001 1.00 90.75 654 LEU A CA 1
ATOM 5244 C C . LEU A 1 654 ? -45.678 -7.024 59.204 1.00 90.75 654 LEU A C 1
ATOM 5246 O O . LEU A 1 654 ? -45.952 -7.361 60.354 1.00 90.75 654 LEU A O 1
ATOM 5250 N N . SER A 1 655 ? -44.894 -5.995 58.915 1.00 91.31 655 SER A N 1
ATOM 5251 C CA . SER A 1 655 ? -44.267 -5.094 59.880 1.00 91.31 655 SER A CA 1
ATOM 5252 C C . SER A 1 655 ? -44.267 -3.669 59.319 1.00 91.31 655 SER A C 1
ATOM 5254 O O . SER A 1 655 ? -44.882 -3.413 58.284 1.00 91.31 655 SER A O 1
ATOM 5256 N N . GLN A 1 656 ? -43.586 -2.734 59.974 1.00 87.94 656 GLN A N 1
ATOM 5257 C CA . GLN A 1 656 ? -43.436 -1.350 59.512 1.00 87.94 656 GLN A CA 1
ATOM 5258 C C . GLN A 1 656 ? -41.976 -1.032 59.190 1.00 87.94 656 GLN A C 1
ATOM 5260 O O . GLN A 1 656 ? -41.078 -1.620 59.787 1.00 87.94 656 GLN A O 1
ATOM 5265 N N . VAL A 1 657 ? -41.733 -0.069 58.294 1.00 81.00 657 VAL A N 1
ATOM 5266 C CA . VAL A 1 657 ? -40.380 0.377 57.900 1.00 81.00 657 VAL A CA 1
ATOM 5267 C C . VAL A 1 657 ? -39.492 0.716 59.104 1.00 81.00 657 VAL A C 1
ATOM 5269 O O . VAL A 1 657 ? -38.309 0.391 59.089 1.00 81.00 657 VAL A O 1
ATOM 5272 N N . ALA A 1 658 ? -40.057 1.336 60.144 1.00 79.94 658 ALA A N 1
ATOM 5273 C CA . ALA A 1 658 ? -39.339 1.720 61.362 1.00 79.94 658 ALA A CA 1
ATOM 5274 C C . ALA A 1 658 ? -39.169 0.599 62.411 1.00 79.94 658 ALA A C 1
ATOM 5276 O O . ALA A 1 658 ? -38.633 0.861 63.487 1.00 79.94 658 ALA A O 1
ATOM 5277 N N . SER A 1 659 ? -39.650 -0.622 62.151 1.00 80.88 659 SER A N 1
ATOM 5278 C CA . SER A 1 659 ? -39.516 -1.732 63.099 1.00 80.88 659 SER A CA 1
ATOM 5279 C C . SER A 1 659 ? -38.088 -2.279 63.135 1.00 80.88 659 SER A C 1
ATOM 5281 O O . SER A 1 659 ? -37.448 -2.436 62.100 1.00 80.88 659 SER A O 1
ATOM 5283 N N . ALA A 1 660 ? -37.620 -2.660 64.326 1.00 77.38 660 ALA A N 1
ATOM 5284 C CA . ALA A 1 660 ? -36.326 -3.319 64.516 1.00 77.38 660 ALA A CA 1
ATOM 5285 C C . ALA A 1 660 ? -36.277 -4.763 63.968 1.00 77.38 660 ALA A C 1
ATOM 5287 O O . ALA A 1 660 ? -35.200 -5.354 63.886 1.00 77.38 660 ALA A O 1
ATOM 5288 N N . GLY A 1 661 ? -37.426 -5.354 63.618 1.00 88.88 661 GLY A N 1
ATOM 5289 C CA . GLY A 1 661 ? -37.490 -6.686 63.023 1.00 88.88 661 GLY A CA 1
ATOM 5290 C C . GLY A 1 661 ? -38.838 -7.389 63.177 1.00 88.88 661 GLY A C 1
ATOM 5291 O O . GLY A 1 661 ? -39.862 -6.774 63.488 1.00 88.88 661 GLY A O 1
ATOM 5292 N N . VAL A 1 662 ? -38.822 -8.702 62.942 1.00 92.94 662 VAL A N 1
ATOM 5293 C CA . VAL A 1 662 ? -39.948 -9.634 63.094 1.00 92.94 662 VAL A CA 1
ATOM 5294 C C . VAL A 1 662 ? -39.441 -10.985 63.604 1.00 92.94 662 VAL A C 1
ATOM 5296 O O . VAL A 1 662 ? -38.455 -11.513 63.089 1.00 92.94 662 VAL A O 1
ATOM 5299 N N . THR A 1 663 ? -40.143 -11.581 64.570 1.00 92.69 663 THR A N 1
ATOM 5300 C CA . THR A 1 663 ? -39.852 -12.934 65.074 1.00 92.69 663 THR A CA 1
ATOM 5301 C C . THR A 1 663 ? -40.797 -13.953 64.447 1.00 92.69 663 THR A C 1
ATOM 5303 O O . THR A 1 663 ? -42.016 -13.835 64.553 1.00 92.69 663 THR A O 1
ATOM 5306 N N . PHE A 1 664 ? -40.241 -14.989 63.826 1.00 92.50 664 PHE A N 1
ATOM 5307 C CA . PHE A 1 664 ? -40.972 -16.170 63.373 1.00 92.50 664 PHE A CA 1
ATOM 5308 C C . PHE A 1 664 ? -40.848 -17.276 64.415 1.00 92.50 664 PHE A C 1
ATOM 5310 O O . PHE A 1 664 ? -39.760 -17.506 64.937 1.00 92.50 664 PHE A O 1
ATOM 5317 N N . THR A 1 665 ? -41.951 -17.966 64.696 1.00 91.19 665 THR A N 1
ATOM 5318 C CA . THR A 1 665 ? -42.039 -19.020 65.716 1.00 91.19 665 THR A CA 1
ATOM 5319 C C . THR A 1 665 ? -42.526 -20.339 65.112 1.00 91.19 665 THR A C 1
ATOM 5321 O O . THR A 1 665 ? -42.994 -20.373 63.973 1.00 91.19 665 THR A O 1
ATOM 5324 N N . ASN A 1 666 ? -42.417 -21.437 65.869 1.00 87.81 666 ASN A N 1
ATOM 5325 C CA . ASN A 1 666 ? -42.842 -22.788 65.463 1.00 87.81 666 ASN A CA 1
ATOM 5326 C C . ASN A 1 666 ? -42.148 -23.335 64.194 1.00 87.81 666 ASN A C 1
ATOM 5328 O O . ASN A 1 666 ? -42.707 -24.158 63.467 1.00 87.81 666 ASN A O 1
ATOM 5332 N N . LEU A 1 667 ? -40.913 -22.906 63.925 1.00 88.81 667 LEU A N 1
ATOM 5333 C CA . LEU A 1 667 ? -40.127 -23.334 62.769 1.00 88.81 667 LEU A CA 1
ATOM 5334 C C . LEU A 1 667 ? -39.509 -24.723 62.982 1.00 88.81 667 LEU A C 1
ATOM 5336 O O . LEU A 1 667 ? -38.936 -25.023 64.031 1.00 88.81 667 LEU A O 1
ATOM 5340 N N . GLY A 1 668 ? -39.543 -25.562 61.943 1.00 86.12 668 GLY A N 1
ATOM 5341 C CA . GLY A 1 668 ? -38.908 -26.882 61.961 1.00 86.12 668 GLY A CA 1
ATOM 5342 C C . GLY A 1 668 ? -37.382 -26.784 62.070 1.00 86.12 668 GLY A C 1
ATOM 5343 O O . GLY A 1 668 ? -36.736 -26.247 61.172 1.00 86.12 668 GLY A O 1
ATOM 5344 N N . THR A 1 669 ? -36.811 -27.336 63.143 1.00 85.62 669 THR A N 1
ATOM 5345 C CA . THR A 1 669 ? -35.412 -27.132 63.578 1.00 85.62 669 THR A CA 1
ATOM 5346 C C . THR A 1 669 ? -34.346 -27.793 62.697 1.00 85.62 669 THR A C 1
ATOM 5348 O O . THR A 1 669 ? -33.171 -27.436 62.769 1.00 85.62 669 THR A O 1
ATOM 5351 N N . GLU A 1 670 ? -34.730 -28.751 61.850 1.00 85.50 670 GLU A N 1
ATOM 5352 C CA . GLU A 1 670 ? -33.814 -29.414 60.908 1.00 85.50 670 GLU A CA 1
ATOM 5353 C C . GLU A 1 670 ? -33.648 -28.647 59.587 1.00 85.50 670 GLU A C 1
ATOM 5355 O O . GLU A 1 670 ? -32.623 -28.782 58.906 1.00 85.50 670 GLU A O 1
ATOM 5360 N N . LYS A 1 671 ? -34.628 -27.804 59.239 1.00 86.94 671 LYS A N 1
ATOM 5361 C CA . LYS A 1 671 ? -34.619 -26.999 58.016 1.00 86.94 671 LYS A CA 1
ATOM 5362 C C . LYS A 1 671 ? -33.786 -25.732 58.209 1.00 86.94 671 LYS A C 1
ATOM 5364 O O . LYS A 1 671 ? -33.750 -25.148 59.291 1.00 86.94 671 LYS A O 1
ATOM 5369 N N . LYS A 1 672 ? -33.113 -25.310 57.138 1.00 88.06 672 LYS A N 1
ATOM 5370 C CA . LYS A 1 672 ? -32.521 -23.971 57.035 1.00 88.06 672 LYS A CA 1
ATOM 5371 C C . LYS A 1 672 ? -33.558 -23.002 56.468 1.00 88.06 672 LYS A C 1
ATOM 5373 O O . LYS A 1 672 ? -34.360 -23.412 55.627 1.00 88.06 672 LYS A O 1
ATOM 5378 N N . TYR A 1 673 ? -33.491 -21.741 56.882 1.00 88.81 673 TYR A N 1
ATOM 5379 C CA . TYR A 1 673 ? -34.343 -20.663 56.391 1.00 88.81 673 TYR A CA 1
ATOM 5380 C C . TYR A 1 673 ? -33.532 -19.408 56.075 1.00 88.81 673 TYR A C 1
ATOM 5382 O O . TYR A 1 673 ? -32.549 -19.126 56.760 1.00 88.81 673 TYR A O 1
ATOM 5390 N N . PHE A 1 674 ? -33.971 -18.654 55.071 1.00 90.44 674 PHE A N 1
ATOM 5391 C CA . PHE A 1 674 ? -33.454 -17.332 54.713 1.00 90.44 674 PHE A CA 1
ATOM 5392 C C . PHE A 1 674 ? -34.615 -16.343 54.548 1.00 90.44 674 PHE A C 1
ATOM 5394 O O . PHE A 1 674 ? -35.756 -16.744 54.313 1.00 90.44 674 PHE A O 1
ATOM 5401 N N . ALA A 1 675 ? -34.334 -15.051 54.703 1.00 90.94 675 ALA A N 1
ATOM 5402 C CA . ALA A 1 675 ? -35.358 -14.012 54.697 1.00 90.94 675 ALA A CA 1
ATOM 5403 C C . ALA A 1 675 ? -35.423 -13.250 53.366 1.00 90.94 675 ALA A C 1
ATOM 5405 O O . ALA A 1 675 ? -34.402 -12.822 52.827 1.00 90.94 675 ALA A O 1
ATOM 5406 N N . SER A 1 676 ? -36.643 -13.013 52.897 1.00 91.62 676 SER A N 1
ATOM 5407 C CA . SER A 1 676 ? -36.989 -12.023 51.877 1.00 91.62 676 SER A CA 1
ATOM 5408 C C . SER A 1 676 ? -37.678 -10.855 52.575 1.00 91.62 676 SER A C 1
ATOM 5410 O O . SER A 1 676 ? -38.708 -11.051 53.222 1.00 91.62 676 SER A O 1
ATOM 5412 N N . VAL A 1 677 ? -37.123 -9.648 52.468 1.00 92.62 677 VAL A N 1
ATOM 5413 C CA . VAL A 1 677 ? -37.694 -8.431 53.070 1.00 92.62 677 VAL A CA 1
ATOM 5414 C C . VAL A 1 677 ? -37.906 -7.392 51.980 1.00 92.62 677 VAL A C 1
ATOM 5416 O O . VAL A 1 677 ? -36.984 -7.080 51.231 1.00 92.62 677 VAL A O 1
ATOM 5419 N N . SER A 1 678 ? -39.118 -6.852 51.888 1.00 93.25 678 SER A N 1
ATOM 5420 C CA . SER A 1 678 ? -39.494 -5.829 50.904 1.00 93.25 678 SER A CA 1
ATOM 5421 C C . SER A 1 678 ? -40.632 -4.961 51.428 1.00 93.25 678 SER A C 1
ATOM 5423 O O . SER A 1 678 ? -41.265 -5.276 52.434 1.00 93.25 678 SER A O 1
ATOM 5425 N N . ARG A 1 679 ? -40.940 -3.868 50.732 1.00 91.50 679 ARG A N 1
ATOM 5426 C CA . ARG A 1 679 ? -42.208 -3.161 50.943 1.00 91.50 679 ARG A CA 1
ATOM 5427 C C . ARG A 1 679 ? -43.387 -4.050 50.579 1.00 91.50 679 ARG A C 1
ATOM 5429 O O . ARG A 1 679 ? -43.308 -4.788 49.602 1.00 91.50 679 ARG A O 1
ATOM 5436 N N . ASP A 1 680 ? -44.499 -3.903 51.295 1.00 91.00 680 ASP A N 1
ATOM 5437 C CA . ASP A 1 680 ? -45.758 -4.576 50.951 1.00 91.00 680 ASP A CA 1
ATOM 5438 C C . ASP A 1 680 ? -46.486 -3.898 49.769 1.00 91.00 680 ASP A C 1
ATOM 5440 O O . ASP A 1 680 ? -47.679 -3.614 49.799 1.00 91.00 680 ASP A O 1
ATOM 5444 N N . ASP A 1 681 ? -45.725 -3.597 48.718 1.00 88.88 681 ASP A N 1
ATOM 5445 C CA . ASP A 1 681 ? -46.176 -3.027 47.456 1.00 88.88 681 ASP A CA 1
ATOM 5446 C C . ASP A 1 681 ? -45.804 -4.026 46.346 1.00 88.88 681 ASP A C 1
ATOM 5448 O O . ASP A 1 681 ? -44.661 -4.483 46.288 1.00 88.88 681 ASP A O 1
ATOM 5452 N N . VAL A 1 682 ? -46.728 -4.373 45.444 1.00 88.31 682 VAL A N 1
ATOM 5453 C CA . VAL A 1 682 ? -46.438 -5.310 44.335 1.00 88.31 682 VAL A CA 1
ATOM 5454 C C . VAL A 1 682 ? -45.318 -4.745 43.457 1.00 88.31 682 VAL A C 1
ATOM 5456 O O . VAL A 1 682 ? -45.351 -3.568 43.091 1.00 88.31 682 VAL A O 1
ATOM 5459 N N . GLY A 1 683 ? -44.318 -5.562 43.128 1.00 87.06 683 GLY A N 1
ATOM 5460 C CA . GLY A 1 683 ? -43.119 -5.161 42.387 1.00 87.06 683 GLY A CA 1
ATOM 5461 C C . GLY A 1 683 ? -42.094 -4.365 43.206 1.00 87.06 683 GLY A C 1
ATOM 5462 O O . GLY A 1 683 ? -41.214 -3.737 42.619 1.00 87.06 683 GLY A O 1
ATOM 5463 N N . ALA A 1 684 ? -42.205 -4.327 44.539 1.00 91.62 684 ALA A N 1
ATOM 5464 C CA . ALA A 1 684 ? -41.143 -3.804 45.399 1.00 91.62 684 ALA A CA 1
ATOM 5465 C C . ALA A 1 684 ? -39.898 -4.696 45.337 1.00 91.62 684 ALA A C 1
ATOM 5467 O O . ALA A 1 684 ? -40.026 -5.917 45.300 1.00 91.62 684 ALA A O 1
ATOM 5468 N N . PHE A 1 685 ? -38.706 -4.099 45.352 1.00 93.75 685 PHE A N 1
ATOM 5469 C CA . PHE A 1 685 ? -37.455 -4.859 45.335 1.00 93.75 685 PHE A CA 1
ATOM 5470 C C . PHE A 1 685 ? -37.208 -5.502 46.708 1.00 93.75 685 PHE A C 1
ATOM 5472 O O . PHE A 1 685 ? -37.390 -4.862 47.749 1.00 93.75 685 PHE A O 1
ATOM 5479 N N . ILE A 1 686 ? -36.799 -6.770 46.702 1.00 92.44 686 ILE A N 1
ATOM 5480 C CA . ILE A 1 686 ? -36.437 -7.534 47.898 1.00 92.44 686 ILE A CA 1
ATOM 5481 C C . ILE A 1 686 ? -34.960 -7.285 48.235 1.00 92.44 686 ILE A C 1
ATOM 5483 O O . ILE A 1 686 ? -34.099 -7.364 47.360 1.00 92.44 686 ILE A O 1
ATOM 5487 N N . GLY A 1 687 ? -34.671 -6.976 49.505 1.00 90.75 687 GLY A N 1
ATOM 5488 C CA . GLY A 1 687 ? -33.311 -6.805 50.033 1.00 90.75 687 GLY A CA 1
ATOM 5489 C C . GLY A 1 687 ? -32.434 -8.047 49.825 1.00 90.75 687 GLY A C 1
ATOM 5490 O O . GLY A 1 687 ? -32.952 -9.160 49.767 1.00 90.75 687 GLY A O 1
ATOM 5491 N N . LEU A 1 688 ? -31.110 -7.866 49.725 1.00 89.44 688 LEU A N 1
ATOM 5492 C CA . LEU A 1 688 ? -30.162 -8.978 49.562 1.00 89.44 688 LEU A CA 1
ATOM 5493 C C . LEU A 1 688 ? -30.365 -10.026 50.672 1.00 89.44 688 LEU A C 1
ATOM 5495 O O . LEU A 1 688 ? -30.381 -9.686 51.856 1.00 89.44 688 LEU A O 1
ATOM 5499 N N . HIS A 1 689 ? -30.522 -11.296 50.293 1.00 88.50 689 HIS A N 1
ATOM 5500 C CA . HIS A 1 689 ? -30.841 -12.359 51.245 1.00 88.50 689 HIS A CA 1
ATOM 5501 C C . HIS A 1 689 ? -29.680 -12.667 52.209 1.00 88.50 689 HIS A C 1
ATOM 5503 O O . HIS A 1 689 ? -28.540 -12.829 51.764 1.00 88.50 689 HIS A O 1
ATOM 5509 N N . PRO A 1 690 ? -29.951 -12.863 53.514 1.00 87.81 690 PRO A N 1
ATOM 5510 C CA . PRO A 1 690 ? -28.968 -13.407 54.440 1.00 87.81 690 PRO A CA 1
ATOM 5511 C C . PRO A 1 690 ? -28.714 -14.902 54.167 1.00 87.81 690 PRO A C 1
ATOM 5513 O O . PRO A 1 690 ? -29.610 -15.604 53.685 1.00 87.81 690 PRO A O 1
ATOM 5516 N N . PRO A 1 691 ? -27.542 -15.442 54.555 1.00 85.25 691 PRO A N 1
ATOM 5517 C CA . PRO A 1 691 ? -27.269 -16.876 54.497 1.00 85.25 691 PRO A CA 1
ATOM 5518 C C . PRO A 1 691 ? -28.321 -17.708 55.246 1.00 85.25 691 PRO A C 1
ATOM 5520 O O . PRO A 1 691 ? -28.754 -17.347 56.340 1.00 85.25 691 PRO A O 1
ATOM 5523 N N . ALA A 1 692 ? -28.698 -18.862 54.689 1.00 87.50 692 ALA A N 1
ATOM 5524 C CA . ALA A 1 692 ? -29.754 -19.687 55.267 1.00 87.50 692 ALA A CA 1
ATOM 5525 C C . ALA A 1 692 ? -29.314 -20.390 56.573 1.00 87.50 692 ALA A C 1
ATOM 5527 O O . ALA A 1 692 ? -28.407 -21.235 56.570 1.00 87.50 692 ALA A O 1
ATOM 5528 N N . ILE A 1 693 ? -29.998 -20.102 57.686 1.00 89.94 693 ILE A N 1
ATOM 5529 C CA . ILE A 1 693 ? -29.677 -20.612 59.031 1.00 89.94 693 ILE A CA 1
ATOM 5530 C C . ILE A 1 693 ? -30.752 -21.549 59.594 1.00 89.94 693 ILE A C 1
ATOM 5532 O O . ILE A 1 693 ? -31.915 -21.505 59.206 1.00 89.94 693 ILE A O 1
ATOM 5536 N N . ARG A 1 694 ? -30.360 -22.424 60.529 1.00 90.12 694 ARG A N 1
ATOM 5537 C CA . ARG A 1 694 ? -31.297 -23.266 61.296 1.00 90.12 694 ARG A CA 1
ATOM 5538 C C . ARG A 1 694 ? -31.733 -22.568 62.596 1.00 90.12 694 ARG A C 1
ATOM 5540 O O . ARG A 1 694 ? -30.844 -22.004 63.252 1.00 90.12 694 ARG A O 1
ATOM 5547 N N . PRO A 1 695 ? -33.014 -22.674 63.008 1.00 89.38 695 PRO A N 1
ATOM 5548 C CA . PRO A 1 695 ? -33.465 -22.337 64.361 1.00 89.38 695 PRO A CA 1
ATOM 5549 C C . PRO A 1 695 ? -32.746 -23.184 65.423 1.00 89.38 695 PRO A C 1
ATOM 5551 O O . PRO A 1 695 ? -32.132 -24.207 65.104 1.00 89.38 695 PRO A O 1
ATOM 5554 N N . LEU A 1 696 ? -32.840 -22.791 66.695 1.00 86.81 696 LEU A N 1
ATOM 5555 C CA . LEU A 1 696 ? -32.343 -23.622 67.796 1.00 86.81 696 LEU A CA 1
ATOM 5556 C C . LEU A 1 696 ? -33.168 -24.906 67.955 1.00 86.81 696 LEU A C 1
ATOM 5558 O O . LEU A 1 696 ? -34.389 -24.896 67.786 1.00 86.81 696 LEU A O 1
ATOM 5562 N N . LYS A 1 697 ? -32.492 -26.006 68.319 1.00 84.00 697 LYS A N 1
ATOM 5563 C CA . LYS A 1 697 ? -33.130 -27.304 68.603 1.00 84.00 697 LYS A CA 1
ATOM 5564 C C . LYS A 1 697 ? -33.770 -27.378 69.991 1.00 84.00 697 LYS A C 1
ATOM 5566 O O . LYS A 1 697 ? -34.727 -28.131 70.156 1.00 84.00 697 LYS A O 1
ATOM 5571 N N . GLU A 1 698 ? -33.262 -26.594 70.937 1.00 81.38 698 GLU A N 1
ATOM 5572 C CA . GLU A 1 698 ? -33.620 -26.544 72.360 1.00 81.38 698 GLU A CA 1
ATOM 5573 C C . GLU A 1 698 ? -33.561 -25.079 72.831 1.00 81.38 698 GLU A C 1
ATOM 5575 O O . GLU A 1 698 ? -32.850 -24.276 72.222 1.00 81.38 698 GLU A O 1
ATOM 5580 N N . ASP A 1 699 ? -34.321 -24.720 73.870 1.00 81.44 699 ASP A N 1
ATOM 5581 C CA . ASP A 1 699 ? -34.273 -23.379 74.470 1.00 81.44 699 ASP A CA 1
ATOM 5582 C C . ASP A 1 699 ? -32.949 -23.184 75.225 1.00 81.44 699 ASP A C 1
ATOM 5584 O O . ASP A 1 699 ? -32.507 -24.081 75.942 1.00 81.44 699 ASP A O 1
ATOM 5588 N N . LEU A 1 700 ? -32.334 -22.000 75.128 1.00 76.44 700 LEU A N 1
ATOM 5589 C CA . LEU A 1 700 ? -31.101 -21.694 75.873 1.00 76.44 700 LEU A CA 1
ATOM 5590 C C . LEU A 1 700 ? -31.347 -21.416 77.367 1.00 76.44 700 LEU A C 1
ATOM 5592 O O . LEU A 1 700 ? -30.400 -21.440 78.150 1.00 76.44 700 LEU A O 1
ATOM 5596 N N . PHE A 1 701 ? -32.604 -21.207 77.776 1.00 63.47 701 PHE A N 1
ATOM 5597 C CA . PHE A 1 701 ? -32.990 -21.000 79.173 1.00 63.47 701 PHE A CA 1
ATOM 5598 C C . PHE A 1 701 ? -34.255 -21.780 79.552 1.00 63.47 701 PHE A C 1
ATOM 5600 O O . PHE A 1 701 ? -35.371 -21.419 79.177 1.00 63.47 701 PHE A O 1
ATOM 5607 N N . VAL A 1 702 ? -34.091 -22.801 80.397 1.00 46.38 702 VAL A N 1
ATOM 5608 C CA . VAL A 1 702 ? -35.203 -23.438 81.117 1.00 46.38 702 VAL A CA 1
ATOM 5609 C C . VAL A 1 702 ? -35.612 -22.528 82.277 1.00 46.38 702 VAL A C 1
ATOM 5611 O O . VAL A 1 702 ? -34.842 -22.335 83.219 1.00 46.38 702 VAL A O 1
ATOM 5614 N N . LYS A 1 703 ? -36.832 -21.977 82.246 1.00 45.88 703 LYS A N 1
ATOM 5615 C CA . LYS A 1 703 ? -37.391 -21.276 83.412 1.00 45.88 703 LYS A CA 1
ATOM 5616 C C . LYS A 1 703 ? -37.658 -22.272 84.542 1.00 45.88 703 LYS A C 1
ATOM 5618 O O . LYS A 1 703 ? -38.417 -23.218 84.357 1.00 45.88 703 LYS A O 1
ATOM 5623 N N . GLN A 1 704 ? -37.096 -22.012 85.722 1.00 43.88 704 GLN A N 1
ATOM 5624 C CA . GLN A 1 704 ? -37.598 -22.606 86.962 1.00 43.88 704 GLN A CA 1
ATOM 5625 C C . GLN A 1 704 ? -39.021 -22.093 87.233 1.00 43.88 704 GLN A C 1
ATOM 5627 O O . GLN A 1 704 ? -39.310 -20.913 87.017 1.00 43.88 704 GLN A O 1
ATOM 5632 N N . GLU A 1 705 ? -39.907 -22.976 87.695 1.00 34.78 705 GLU A N 1
ATOM 5633 C CA . GLU A 1 705 ? -41.253 -22.588 88.125 1.00 34.78 705 GLU A CA 1
ATOM 5634 C C . GLU A 1 705 ? -41.198 -21.708 89.390 1.00 34.78 705 GLU A C 1
ATOM 5636 O O . GLU A 1 705 ? -40.315 -21.891 90.235 1.00 34.78 705 GLU A O 1
ATOM 5641 N N . PRO A 1 706 ? -42.117 -20.738 89.546 1.00 43.94 706 PRO A N 1
ATOM 5642 C CA . PRO A 1 706 ? -42.064 -19.786 90.646 1.00 43.94 706 PRO A CA 1
ATOM 5643 C C . PRO A 1 706 ? -42.608 -20.390 91.947 1.00 43.94 706 PRO A C 1
ATOM 5645 O O . PRO A 1 706 ? -43.820 -20.488 92.146 1.00 43.94 706 PRO A O 1
ATOM 5648 N N . THR A 1 707 ? -41.719 -20.710 92.887 1.00 33.06 707 THR A N 1
ATOM 5649 C CA . THR A 1 707 ? -42.119 -20.950 94.279 1.00 33.06 707 THR A CA 1
ATOM 5650 C C . THR A 1 707 ? -42.581 -19.635 94.905 1.00 33.06 707 THR A C 1
ATOM 5652 O O . THR A 1 707 ? -41.802 -18.696 95.059 1.00 33.06 707 THR A O 1
ATOM 5655 N N . SER A 1 708 ? -43.852 -19.566 95.291 1.00 41.53 708 SER A N 1
ATOM 5656 C CA . SER A 1 708 ? -44.412 -18.443 96.042 1.00 41.53 708 SER A CA 1
ATOM 5657 C C . SER A 1 708 ? -43.734 -18.273 97.404 1.00 41.53 708 SER A C 1
ATOM 5659 O O . SER A 1 708 ? -43.671 -19.246 98.154 1.00 41.53 708 SER A O 1
ATOM 5661 N N . LEU A 1 709 ? -43.375 -17.043 97.782 1.00 33.81 709 LEU A N 1
ATOM 5662 C CA . LEU A 1 709 ? -43.450 -16.566 99.169 1.00 33.81 709 LEU A CA 1
ATOM 5663 C C . LEU A 1 709 ? -43.499 -15.026 99.217 1.00 33.81 709 LEU A C 1
ATOM 5665 O O . LEU A 1 709 ? -43.282 -14.354 98.213 1.00 33.81 709 LEU A O 1
ATOM 5669 N N . ASN A 1 710 ? -43.901 -14.503 100.373 1.00 32.38 710 ASN A N 1
ATOM 5670 C CA . ASN A 1 710 ? -44.449 -13.158 100.583 1.00 32.38 710 ASN A CA 1
ATOM 5671 C C . ASN A 1 710 ? -43.539 -12.312 101.513 1.00 32.38 710 ASN A C 1
ATOM 5673 O O . ASN A 1 710 ? -42.536 -12.826 102.001 1.00 32.38 710 ASN A O 1
ATOM 5677 N N . VAL A 1 711 ? -43.998 -11.098 101.858 1.00 34.12 711 VAL A N 1
ATOM 5678 C CA . VAL A 1 711 ? -43.584 -10.214 102.980 1.00 34.12 711 VAL A CA 1
ATOM 5679 C C . VAL A 1 711 ? -42.632 -9.048 102.644 1.00 34.12 711 VAL A C 1
ATOM 5681 O O . VAL A 1 711 ? -41.417 -9.184 102.579 1.00 34.12 711 VAL A O 1
ATOM 5684 N N . ASP A 1 712 ? -43.268 -7.885 102.477 1.00 30.61 712 ASP A N 1
ATOM 5685 C CA . ASP A 1 712 ? -43.044 -6.578 103.129 1.00 30.61 712 ASP A CA 1
ATOM 5686 C C . ASP A 1 712 ? -41.651 -6.062 103.568 1.00 30.61 712 ASP A C 1
ATOM 5688 O O . ASP A 1 712 ? -40.961 -6.646 104.396 1.00 30.61 712 ASP A O 1
ATOM 5692 N N . ALA A 1 713 ? -41.444 -4.790 103.183 1.00 32.69 713 ALA A N 1
ATOM 5693 C CA . ALA A 1 713 ? -40.886 -3.664 103.955 1.00 32.69 713 ALA A CA 1
ATOM 5694 C C . ALA A 1 713 ? -39.410 -3.664 104.424 1.00 32.69 713 ALA A C 1
ATOM 5696 O O . ALA A 1 713 ? -38.960 -4.549 105.139 1.00 32.69 713 ALA A O 1
ATOM 5697 N N . ILE A 1 714 ? -38.714 -2.534 104.186 1.00 33.84 714 ILE A N 1
ATOM 5698 C CA . ILE A 1 714 ? -38.319 -1.540 105.222 1.00 33.84 714 ILE A CA 1
ATOM 5699 C C . ILE A 1 714 ? -37.436 -0.409 104.625 1.00 33.84 714 ILE A C 1
ATOM 5701 O O . ILE A 1 714 ? -36.421 -0.661 103.993 1.00 33.84 714 ILE A O 1
ATOM 5705 N N . GLN A 1 715 ? -37.876 0.835 104.859 1.00 31.25 715 GLN A N 1
ATOM 5706 C CA . GLN A 1 715 ? -37.130 2.085 105.138 1.00 31.25 715 GLN A CA 1
ATOM 5707 C C . GLN A 1 715 ? -35.849 2.491 104.352 1.00 31.25 715 GLN A C 1
ATOM 5709 O O . GLN A 1 715 ? -34.799 1.863 104.420 1.00 31.25 715 GLN A O 1
ATOM 5714 N N . SER A 1 716 ? -35.908 3.707 103.786 1.00 36.72 716 SER A N 1
ATOM 5715 C CA . SER A 1 716 ? -34.812 4.702 103.666 1.00 36.72 716 SER A CA 1
ATOM 5716 C C . SER A 1 716 ? -34.153 4.996 105.047 1.00 36.72 716 SER A C 1
ATOM 5718 O O . SER A 1 716 ? -34.817 4.688 106.037 1.00 36.72 716 SER A O 1
ATOM 5720 N N . PRO A 1 717 ? -32.987 5.690 105.212 1.00 44.72 717 PRO A N 1
ATOM 5721 C CA . PRO A 1 717 ? -32.623 6.924 104.477 1.00 44.72 717 PRO A CA 1
ATOM 5722 C C . PRO A 1 717 ? -31.100 7.266 104.369 1.00 44.72 717 PRO A C 1
ATOM 5724 O O . PRO A 1 717 ? -30.260 6.475 104.771 1.00 44.72 717 PRO A O 1
ATOM 5727 N N . VAL A 1 718 ? -30.791 8.522 103.966 1.00 31.52 718 VAL A N 1
ATOM 5728 C CA . VAL A 1 718 ? -29.672 9.372 104.487 1.00 31.52 718 VAL A CA 1
ATOM 5729 C C . VAL A 1 718 ? -28.217 9.001 104.077 1.00 31.52 718 VAL A C 1
ATOM 5731 O O . VAL A 1 718 ? -27.885 7.830 104.021 1.00 31.52 718 VAL A O 1
ATOM 5734 N N . HIS A 1 719 ? -27.241 9.904 103.842 1.00 31.94 719 HIS A N 1
ATOM 5735 C CA . HIS A 1 719 ? -27.115 11.373 103.601 1.00 31.94 719 HIS A CA 1
ATOM 5736 C C . HIS A 1 719 ? -25.585 11.680 103.464 1.00 31.94 719 HIS A C 1
ATOM 5738 O O . HIS A 1 719 ? -24.804 10.861 103.937 1.00 31.94 719 HIS A O 1
ATOM 5744 N N . VAL A 1 720 ? -25.173 12.878 102.986 1.00 33.59 720 VAL A N 1
ATOM 5745 C CA . VAL A 1 720 ? -23.800 13.482 103.144 1.00 33.59 720 VAL A CA 1
ATOM 5746 C C . VAL A 1 720 ? -22.715 12.855 102.225 1.00 33.59 720 VAL A C 1
ATOM 5748 O O . VAL A 1 720 ? -22.765 11.654 101.992 1.00 33.59 720 VAL A O 1
ATOM 5751 N N . SER A 1 721 ? -21.715 13.532 101.633 1.00 32.78 721 SER A N 1
ATOM 5752 C CA . SER A 1 721 ? -21.297 14.948 101.403 1.00 32.78 721 SER A CA 1
ATOM 5753 C C . SER A 1 721 ? -20.608 14.987 100.013 1.00 32.78 721 SER A C 1
ATOM 5755 O O . SER A 1 721 ? -20.151 13.944 99.555 1.00 32.78 721 SER A O 1
ATOM 5757 N N . GLU A 1 722 ? -20.623 16.051 99.204 1.00 33.34 722 GLU A N 1
ATOM 5758 C CA . GLU A 1 722 ? -20.011 17.390 99.379 1.00 33.34 722 GLU A CA 1
ATOM 5759 C C . GLU A 1 722 ? -18.464 17.412 99.345 1.00 33.34 722 GLU A C 1
ATOM 5761 O O . GLU A 1 722 ? -17.816 16.494 99.843 1.00 33.34 722 GLU A O 1
ATOM 5766 N N . ASP A 1 723 ? -17.942 18.500 98.757 1.00 34.56 723 ASP A N 1
ATOM 5767 C CA . ASP A 1 723 ? -16.539 18.932 98.588 1.00 34.56 723 ASP A CA 1
ATOM 5768 C C . ASP A 1 723 ? -15.622 18.195 97.580 1.00 34.56 723 ASP A C 1
ATOM 5770 O O . ASP A 1 723 ? -15.681 16.979 97.428 1.00 34.56 723 ASP A O 1
ATOM 5774 N N . ALA A 1 724 ? -14.686 18.858 96.876 1.00 34.75 724 ALA A N 1
ATOM 5775 C CA . ALA A 1 724 ? -14.497 20.285 96.526 1.00 34.75 724 ALA A CA 1
ATOM 5776 C C . ALA A 1 724 ? -13.315 20.420 95.522 1.00 34.75 724 ALA A C 1
ATOM 5778 O O . ALA A 1 724 ? -12.602 19.443 95.303 1.00 34.75 724 ALA A O 1
ATOM 5779 N N . MET A 1 725 ? -13.045 21.655 95.053 1.00 38.38 725 MET A N 1
ATOM 5780 C CA . MET A 1 725 ? -11.726 22.157 94.583 1.00 38.38 725 MET A CA 1
ATOM 5781 C C . MET A 1 725 ? -11.149 21.595 93.255 1.00 38.38 725 MET A C 1
ATOM 5783 O O . MET A 1 725 ? -11.305 20.425 92.938 1.00 38.38 725 MET A O 1
ATOM 5787 N N . GLU A 1 726 ? -10.403 22.346 92.431 1.00 34.41 726 GLU A N 1
ATOM 5788 C CA . GLU A 1 726 ? -10.200 23.804 92.256 1.00 34.41 726 GLU A CA 1
ATOM 5789 C C . GLU A 1 726 ? -9.383 24.030 90.957 1.00 34.41 726 GLU A C 1
ATOM 5791 O O . GLU A 1 726 ? -9.103 23.080 90.228 1.00 34.41 726 GLU A O 1
ATOM 5796 N N . SER A 1 727 ? -8.919 25.266 90.743 1.00 38.19 727 SER A N 1
ATOM 5797 C CA . SER A 1 727 ? -7.946 25.740 89.740 1.00 38.19 727 SER A CA 1
ATOM 5798 C C . SER A 1 727 ? -8.456 25.797 88.284 1.00 38.19 727 SER A C 1
ATOM 5800 O O . SER A 1 727 ? -8.748 24.771 87.681 1.00 38.19 727 SER A O 1
ATOM 5802 N N . THR A 1 728 ? -8.807 26.958 87.715 1.00 36.16 728 THR A N 1
ATOM 5803 C CA . THR A 1 728 ? -8.079 28.236 87.473 1.00 36.16 728 THR A CA 1
ATOM 5804 C C . THR A 1 728 ? -7.283 28.265 86.165 1.00 36.16 728 THR A C 1
ATOM 5806 O O . THR A 1 728 ? -6.265 27.587 86.045 1.00 36.16 728 THR A O 1
ATOM 5809 N N . ASP A 1 729 ? -7.732 29.188 85.307 1.00 35.53 729 ASP A N 1
ATOM 5810 C CA . ASP A 1 729 ? -6.931 30.155 84.541 1.00 35.53 729 ASP A CA 1
ATOM 5811 C C . ASP A 1 729 ? -6.236 29.653 83.245 1.00 35.53 729 ASP A C 1
ATOM 5813 O O . ASP A 1 729 ? -5.859 28.493 83.123 1.00 35.53 729 ASP A O 1
ATOM 5817 N N . ASP A 1 730 ? -6.067 30.464 82.191 1.00 37.25 730 ASP A N 1
ATOM 5818 C CA . ASP A 1 730 ? -6.371 31.897 82.030 1.00 37.25 730 ASP A CA 1
ATOM 5819 C C . ASP A 1 730 ? -6.652 32.272 80.550 1.00 37.25 730 ASP A C 1
ATOM 5821 O O . ASP A 1 730 ? -6.381 31.482 79.648 1.00 37.25 730 ASP A O 1
ATOM 5825 N N . THR A 1 731 ? -7.199 33.480 80.355 1.00 36.97 731 THR A N 1
ATOM 5826 C CA . THR A 1 731 ? -7.138 34.432 79.209 1.00 36.97 731 THR A CA 1
ATOM 5827 C C . THR A 1 731 ? -6.463 34.031 77.864 1.00 36.97 731 THR A C 1
ATOM 5829 O O . THR A 1 731 ? -5.473 33.316 77.802 1.00 36.97 731 THR A O 1
ATOM 5832 N N . SER A 1 732 ? -6.893 34.542 76.697 1.00 42.25 732 SER A N 1
ATOM 5833 C CA . SER A 1 732 ? -7.163 35.968 76.432 1.00 42.25 732 SER A CA 1
ATOM 5834 C C . SER A 1 732 ? -8.029 36.281 75.196 1.00 42.25 732 SER A C 1
ATOM 5836 O O . SER A 1 732 ? -7.950 35.610 74.170 1.00 42.25 732 SER A O 1
ATOM 5838 N N . ASN A 1 733 ? -8.755 37.394 75.324 1.00 35.69 733 ASN A N 1
ATOM 5839 C CA . ASN A 1 733 ? -9.400 38.278 74.338 1.00 35.69 733 ASN A CA 1
ATOM 5840 C C . ASN A 1 733 ? -8.692 38.412 72.963 1.00 35.69 733 ASN A C 1
ATOM 5842 O O . ASN A 1 733 ? -7.464 38.360 72.907 1.00 35.69 733 ASN A O 1
ATOM 5846 N N . ASP A 1 734 ? -9.435 38.766 71.902 1.00 38.09 734 ASP A N 1
ATOM 5847 C CA . ASP A 1 734 ? -9.600 40.194 71.535 1.00 38.09 734 ASP A CA 1
ATOM 5848 C C . ASP A 1 734 ? -10.851 40.448 70.661 1.00 38.09 734 ASP A C 1
ATOM 5850 O O . ASP A 1 734 ? -11.398 39.520 70.058 1.00 38.09 734 ASP A O 1
ATOM 5854 N N . ASP A 1 735 ? -11.317 41.699 70.658 1.00 36.81 735 ASP A N 1
ATOM 5855 C CA . ASP A 1 735 ? -12.631 42.157 70.180 1.00 36.81 735 ASP A CA 1
ATOM 5856 C C . ASP A 1 735 ? -12.709 42.469 68.662 1.00 36.81 735 ASP A C 1
ATOM 5858 O O . ASP A 1 735 ? -11.701 42.545 67.956 1.00 36.81 735 ASP A O 1
ATOM 5862 N N . GLY A 1 736 ? -13.925 42.704 68.141 1.00 32.91 736 GLY A N 1
ATOM 5863 C CA . GLY A 1 736 ? -14.133 43.104 66.738 1.00 32.91 736 GLY A CA 1
ATOM 5864 C C . GLY A 1 736 ? -15.598 43.277 66.312 1.00 32.91 736 GLY A C 1
ATOM 5865 O O . GLY A 1 736 ? -16.121 42.455 65.563 1.00 32.91 736 GLY A O 1
ATOM 5866 N N . ASP A 1 737 ? -16.248 44.340 66.790 1.00 36.75 737 ASP A N 1
ATOM 5867 C CA . ASP A 1 737 ? -17.666 44.675 66.557 1.00 36.75 737 ASP A CA 1
ATOM 5868 C C . ASP A 1 737 ? -18.074 45.011 65.098 1.00 36.75 737 ASP A C 1
ATOM 5870 O O . ASP A 1 737 ? -17.242 45.300 64.236 1.00 36.75 737 ASP A O 1
ATOM 5874 N N . ASN A 1 738 ? -19.402 45.153 64.925 1.00 34.19 738 ASN A N 1
ATOM 5875 C CA . ASN A 1 738 ? -20.117 45.994 63.941 1.00 34.19 738 ASN A CA 1
ATOM 5876 C C . ASN A 1 738 ? -20.297 45.487 62.483 1.00 34.19 738 ASN A C 1
ATOM 5878 O O . ASN A 1 738 ? -19.400 44.915 61.881 1.00 34.19 738 ASN A O 1
ATOM 5882 N N . GLU A 1 739 ? -21.425 45.739 61.791 1.00 34.03 739 GLU A N 1
ATOM 5883 C CA . GLU A 1 739 ? -22.780 46.192 62.193 1.00 34.03 739 GLU A CA 1
ATOM 5884 C C . GLU A 1 739 ? -23.775 46.043 61.003 1.00 34.03 739 GLU A C 1
ATOM 5886 O O . GLU A 1 739 ? -23.346 45.919 59.861 1.00 34.03 739 GLU A O 1
ATOM 5891 N N . PHE A 1 740 ? -25.088 46.160 61.271 1.00 32.91 740 PHE A N 1
ATOM 5892 C CA . PHE A 1 740 ? -26.203 46.475 60.338 1.00 32.91 740 PHE A CA 1
ATOM 5893 C C . PHE A 1 740 ? -26.494 45.608 59.083 1.00 32.91 740 PHE A C 1
ATOM 5895 O O . PHE A 1 740 ? -25.691 45.492 58.164 1.00 32.91 740 PHE A O 1
ATOM 5902 N N . GLY A 1 741 ? -27.757 45.151 58.942 1.00 29.28 741 GLY A N 1
ATOM 5903 C CA . GLY A 1 741 ? -28.230 44.580 57.663 1.00 29.28 741 GLY A CA 1
ATOM 5904 C C . GLY A 1 741 ? -29.597 43.869 57.582 1.00 29.28 741 GLY A C 1
ATOM 5905 O O . GLY A 1 741 ? -29.732 42.946 56.790 1.00 29.28 741 GLY A O 1
ATOM 5906 N N . SER A 1 742 ? -30.617 44.250 58.360 1.00 34.72 742 SER A N 1
ATOM 5907 C CA . SER A 1 742 ? -32.038 43.912 58.063 1.00 34.72 742 SER A CA 1
ATOM 5908 C C . SER A 1 742 ? -32.682 45.050 57.233 1.00 34.72 742 SER A C 1
ATOM 5910 O O . SER A 1 742 ? -32.089 46.133 57.250 1.00 34.72 742 SER A O 1
ATOM 5912 N N . PRO A 1 743 ? -33.863 44.914 56.565 1.00 49.47 743 PRO A N 1
ATOM 5913 C CA . PRO A 1 743 ? -34.946 43.941 56.825 1.00 49.47 743 PRO A CA 1
ATOM 5914 C C . PRO A 1 743 ? -35.734 43.417 55.580 1.00 49.47 743 PRO A C 1
ATOM 5916 O O . PRO A 1 743 ? -35.372 43.698 54.443 1.00 49.47 743 PRO A O 1
ATOM 5919 N N . ASP A 1 744 ? -36.887 42.771 55.851 1.00 31.50 744 ASP A N 1
ATOM 5920 C CA . ASP A 1 744 ? -38.107 42.683 55.005 1.00 31.50 744 ASP A CA 1
ATOM 5921 C C . ASP A 1 744 ? -38.071 41.819 53.709 1.00 31.50 744 ASP A C 1
ATOM 5923 O O . ASP A 1 744 ? -37.064 41.748 53.021 1.00 31.50 744 ASP A O 1
ATOM 5927 N N . LYS A 1 745 ? -39.148 41.146 53.252 1.00 32.66 745 LYS A N 1
ATOM 5928 C CA . LYS A 1 745 ? -40.498 40.855 53.795 1.00 32.66 745 LYS A CA 1
ATOM 5929 C C . LYS A 1 745 ? -41.146 39.676 53.019 1.00 32.66 745 LYS A C 1
ATOM 5931 O O . LYS A 1 745 ? -40.794 39.431 51.872 1.00 32.66 745 LYS A O 1
ATOM 5936 N N . GLU A 1 746 ? -42.057 38.956 53.685 1.00 30.03 746 GLU A N 1
ATOM 5937 C CA . GLU A 1 746 ? -43.474 38.668 53.326 1.00 30.03 746 GLU A CA 1
ATOM 5938 C C . GLU A 1 746 ? -43.979 38.743 51.848 1.00 30.03 746 GLU A C 1
ATOM 5940 O O . GLU A 1 746 ? -43.495 39.562 51.081 1.00 30.03 746 GLU A O 1
ATOM 5945 N N . VAL A 1 747 ? -45.044 38.061 51.359 1.00 28.66 747 VAL A N 1
ATOM 5946 C CA . VAL A 1 747 ? -46.021 37.030 51.836 1.00 28.66 747 VAL A CA 1
ATOM 5947 C C . VAL A 1 747 ? -46.922 36.598 50.635 1.00 28.66 747 VAL A C 1
ATOM 5949 O O . VAL A 1 747 ? -47.029 37.344 49.668 1.00 28.66 747 VAL A O 1
ATOM 5952 N N . THR A 1 748 ? -47.647 35.460 50.729 1.00 28.34 748 THR A N 1
ATOM 5953 C CA . THR A 1 748 ? -48.746 34.952 49.832 1.00 28.34 748 THR A CA 1
ATOM 5954 C C . THR A 1 748 ? -48.406 34.657 48.350 1.00 28.34 748 THR A C 1
ATOM 5956 O O . THR A 1 748 ? -47.698 35.413 47.709 1.00 28.34 748 THR A O 1
ATOM 5959 N N . ALA A 1 749 ? -48.808 33.560 47.687 1.00 30.19 749 ALA A N 1
ATOM 5960 C CA . ALA A 1 749 ? -49.968 32.643 47.734 1.00 30.19 749 ALA A CA 1
ATOM 5961 C C . ALA A 1 749 ? -51.255 33.120 47.016 1.00 30.19 749 ALA A C 1
ATOM 5963 O O . ALA A 1 749 ? -51.904 34.048 47.478 1.00 30.19 749 ALA A O 1
ATOM 5964 N N . MET A 1 750 ? -51.640 32.406 45.943 1.00 26.86 750 MET A N 1
ATOM 5965 C CA . MET A 1 750 ? -52.992 32.138 45.383 1.00 26.86 750 MET A CA 1
ATOM 5966 C C . MET A 1 750 ? -52.769 31.198 44.167 1.00 26.86 750 MET A C 1
ATOM 5968 O O . MET A 1 750 ? -51.858 31.457 43.391 1.00 26.86 750 MET A O 1
ATOM 5972 N N . SER A 1 751 ? -53.363 30.011 43.986 1.00 27.06 751 SER A N 1
ATOM 5973 C CA . SER A 1 751 ? -54.743 29.492 44.119 1.00 27.06 751 SER A CA 1
ATOM 5974 C C . SER A 1 751 ? -55.624 29.682 42.875 1.00 27.06 751 SER A C 1
ATOM 5976 O O . SER A 1 751 ? -55.955 30.809 42.530 1.00 27.06 751 SER A O 1
ATOM 5978 N N . LEU A 1 752 ? -56.121 28.543 42.349 1.00 26.41 752 LEU A N 1
ATOM 5979 C CA . LEU A 1 752 ? -57.247 28.373 41.401 1.00 26.41 752 LEU A CA 1
ATOM 5980 C C . LEU A 1 752 ? -56.967 28.850 39.948 1.00 26.41 752 LEU A C 1
ATOM 5982 O O . LEU A 1 752 ? -56.245 29.807 39.728 1.00 26.41 752 LEU A O 1
ATOM 5986 N N . SER A 1 753 ? -57.483 28.231 38.878 1.00 26.44 753 SER A N 1
ATOM 5987 C CA . SER A 1 753 ? -58.711 27.427 38.717 1.00 26.44 753 SER A CA 1
ATOM 5988 C C . SER A 1 753 ? -58.670 26.522 37.463 1.00 26.44 753 SER A C 1
ATOM 5990 O O . SER A 1 753 ? -57.892 26.751 36.542 1.00 26.44 753 SER A O 1
ATOM 5992 N N . SER A 1 754 ? -59.541 25.504 37.414 1.00 31.02 754 SER A N 1
ATOM 5993 C CA . SER A 1 754 ? -59.921 24.775 36.182 1.00 31.02 754 SER A CA 1
ATOM 5994 C C . SER A 1 754 ? -61.043 25.513 35.429 1.00 31.02 754 SER A C 1
ATOM 5996 O O . SER A 1 754 ? -61.774 26.279 36.059 1.00 31.02 754 SER A O 1
ATOM 5998 N N . PRO A 1 755 ? -61.214 25.294 34.111 1.00 34.81 755 PRO A N 1
ATOM 5999 C CA . PRO A 1 755 ? -62.150 24.265 33.602 1.00 34.81 755 PRO A CA 1
ATOM 6000 C C . PRO A 1 755 ? -61.592 23.522 32.356 1.00 34.81 755 PRO A C 1
ATOM 6002 O O . PRO A 1 755 ? -60.547 23.896 31.841 1.00 34.81 755 PRO A O 1
ATOM 6005 N N . GLY A 1 756 ? -62.185 22.468 31.778 1.00 25.22 756 GLY A N 1
ATOM 6006 C CA . GLY A 1 756 ? -63.412 21.710 32.066 1.00 25.22 756 GLY A CA 1
ATOM 6007 C C . GLY A 1 756 ? -64.089 21.246 30.755 1.00 25.22 756 GLY A C 1
ATOM 6008 O O . GLY A 1 756 ? -64.159 22.041 29.825 1.00 25.22 756 GLY A O 1
ATOM 6009 N N . THR A 1 757 ? -64.645 20.018 30.708 1.00 26.55 757 THR A N 1
ATOM 6010 C CA . THR A 1 757 ? -65.553 19.463 29.647 1.00 26.55 757 THR A CA 1
ATOM 6011 C C . THR A 1 757 ? -65.003 19.335 28.198 1.00 26.55 757 THR A C 1
ATOM 6013 O O . THR A 1 757 ? -64.134 20.091 27.799 1.00 26.55 757 THR A O 1
ATOM 6016 N N . SER A 1 758 ? -65.438 18.418 27.311 1.00 25.70 758 SER A N 1
ATOM 6017 C CA . SER A 1 758 ? -66.315 17.222 27.390 1.00 25.70 758 SER A CA 1
ATOM 6018 C C . SER A 1 758 ? -66.314 16.433 26.059 1.00 25.70 758 SER A C 1
ATOM 6020 O O . SER A 1 758 ? -66.236 17.062 25.007 1.00 25.70 758 SER A O 1
ATOM 6022 N N . SER A 1 759 ? -66.631 15.125 26.099 1.00 25.33 759 SER A N 1
ATOM 6023 C CA . SER A 1 759 ? -67.130 14.290 24.969 1.00 25.33 759 SER A CA 1
ATOM 6024 C C . SER A 1 759 ? -66.143 14.003 23.805 1.00 25.33 759 SER A C 1
ATOM 6026 O O . SER A 1 759 ? -65.173 14.724 23.624 1.00 25.33 759 SER A O 1
ATOM 6028 N N . SER A 1 760 ? -66.289 12.951 22.986 1.00 26.75 760 SER A N 1
ATOM 6029 C CA . SER A 1 760 ? -67.403 11.998 22.805 1.00 26.75 760 SER A CA 1
ATOM 6030 C C . SER A 1 760 ? -66.912 10.592 22.410 1.00 26.75 760 SER A C 1
ATOM 6032 O O . SER A 1 760 ? -65.790 10.419 21.938 1.00 26.75 760 SER A O 1
ATOM 6034 N N . GLU A 1 761 ? -67.768 9.587 22.600 1.00 28.50 761 GLU A N 1
ATOM 6035 C CA . GLU A 1 761 ? -67.555 8.201 22.167 1.00 28.50 761 GLU A CA 1
ATOM 6036 C C . GLU A 1 761 ? -67.739 8.027 20.649 1.00 28.50 761 GLU A C 1
ATOM 6038 O O . GLU A 1 761 ? -68.579 8.695 20.042 1.00 28.50 761 GLU A O 1
ATOM 6043 N N . LYS A 1 762 ? -67.068 7.019 20.072 1.00 29.58 762 LYS A N 1
ATOM 6044 C CA . LYS A 1 762 ? -67.659 6.082 19.093 1.00 29.58 762 LYS A CA 1
ATOM 6045 C C . LYS A 1 762 ? -66.730 4.886 18.872 1.00 29.58 762 LYS A C 1
ATOM 6047 O O . LYS A 1 762 ? -65.623 5.046 18.372 1.00 29.58 762 LYS A O 1
ATOM 6052 N N . GLY A 1 763 ? -67.190 3.692 19.239 1.00 24.91 763 GLY A N 1
ATOM 6053 C CA . GLY A 1 763 ? -66.519 2.436 18.891 1.00 24.91 763 GLY A CA 1
ATOM 6054 C C . GLY A 1 763 ? -67.007 1.870 17.555 1.00 24.91 763 GLY A C 1
ATOM 6055 O O . GLY A 1 763 ? -68.047 2.288 17.046 1.00 24.91 763 GLY A O 1
ATOM 6056 N N . TYR A 1 764 ? -66.289 0.875 17.027 1.00 25.67 764 TYR A N 1
ATOM 6057 C CA . TYR A 1 764 ? -66.816 -0.075 16.043 1.00 25.67 764 TYR A CA 1
ATOM 6058 C C . TYR A 1 764 ? -66.124 -1.441 16.159 1.00 25.67 764 TYR A C 1
ATOM 6060 O O . TYR A 1 764 ? -64.966 -1.531 16.562 1.00 25.67 764 TYR A O 1
ATOM 6068 N N . THR A 1 765 ? -66.856 -2.498 15.802 1.00 27.52 765 THR A N 1
ATOM 6069 C CA . THR A 1 765 ? -66.442 -3.916 15.812 1.00 27.52 765 THR A CA 1
ATOM 6070 C C . THR A 1 765 ? -66.896 -4.565 14.484 1.00 27.52 765 THR A C 1
ATOM 6072 O O . THR A 1 765 ? -67.623 -3.932 13.724 1.00 27.52 765 THR A O 1
ATOM 6075 N N . SER A 1 766 ? -66.529 -5.783 14.075 1.00 28.86 766 SER A N 1
ATOM 6076 C CA . SER A 1 766 ? -65.849 -6.929 14.710 1.00 28.86 766 SER A CA 1
ATOM 6077 C C . SER A 1 766 ? -65.230 -7.818 13.602 1.00 28.86 766 SER A C 1
ATOM 6079 O O . SER A 1 766 ? -65.387 -7.480 12.432 1.00 28.86 766 SER A O 1
ATOM 6081 N N . ARG A 1 767 ? -64.679 -8.990 13.978 1.00 26.12 767 ARG A N 1
ATOM 6082 C CA . ARG A 1 767 ? -64.436 -10.189 13.128 1.00 26.12 767 ARG A CA 1
ATOM 6083 C C . ARG A 1 767 ? -63.241 -10.104 12.158 1.00 26.12 767 ARG A C 1
ATOM 6085 O O . ARG A 1 767 ? -63.013 -9.061 11.563 1.00 26.12 767 ARG A O 1
ATOM 6092 N N . GLN A 1 768 ? -62.325 -11.080 12.067 1.00 32.06 768 GLN A N 1
ATOM 6093 C CA . GLN A 1 768 ? -62.376 -12.567 12.044 1.00 32.06 768 GLN A CA 1
ATOM 6094 C C . GLN A 1 768 ? -63.071 -13.176 10.822 1.00 32.06 768 GLN A C 1
ATOM 6096 O O . GLN A 1 768 ? -64.279 -13.057 10.695 1.00 32.06 768 GLN A O 1
ATOM 6101 N N . ASP A 1 769 ? -62.301 -13.930 10.036 1.00 27.22 769 ASP A N 1
ATOM 6102 C CA . ASP A 1 769 ? -62.702 -15.209 9.436 1.00 27.22 769 ASP A CA 1
ATOM 6103 C C . ASP A 1 769 ? -61.434 -16.069 9.235 1.00 27.22 769 ASP A C 1
ATOM 6105 O O . ASP A 1 769 ? -60.336 -15.532 9.062 1.00 27.22 769 ASP A O 1
ATOM 6109 N N . ASP A 1 770 ? -61.581 -17.394 9.320 1.00 30.77 770 ASP A N 1
ATOM 6110 C CA . ASP A 1 770 ? -60.496 -18.386 9.422 1.00 30.77 770 ASP A CA 1
ATOM 6111 C C . ASP A 1 770 ? -60.391 -19.307 8.181 1.00 30.77 770 ASP A C 1
ATOM 6113 O O . ASP A 1 770 ? -61.413 -19.751 7.664 1.00 30.77 770 ASP A O 1
ATOM 6117 N N . ALA A 1 771 ? -59.152 -19.732 7.855 1.00 27.20 771 ALA A N 1
ATOM 6118 C CA . ALA A 1 771 ? -58.787 -21.073 7.325 1.00 27.20 771 ALA A CA 1
ATOM 6119 C C . ALA A 1 771 ? -59.260 -21.518 5.896 1.00 27.20 771 ALA A C 1
ATOM 6121 O O . ALA A 1 771 ? -60.156 -20.914 5.315 1.00 27.20 771 ALA A O 1
ATOM 6122 N N . PRO A 1 772 ? -58.752 -22.643 5.317 1.00 43.81 772 PRO A N 1
ATOM 6123 C CA . PRO A 1 772 ? -57.378 -23.195 5.352 1.00 43.81 772 PRO A CA 1
ATOM 6124 C C . PRO A 1 772 ? -56.815 -23.772 4.005 1.00 43.81 772 PRO A C 1
ATOM 6126 O O . PRO A 1 772 ? -57.554 -24.131 3.098 1.00 43.81 772 PRO A O 1
ATOM 6129 N N . GLN A 1 773 ? -55.492 -24.019 4.012 1.00 30.16 773 GLN A N 1
ATOM 6130 C CA . GLN A 1 773 ? -54.747 -25.178 3.445 1.00 30.16 773 GLN A CA 1
ATOM 6131 C C . GLN A 1 773 ? -54.400 -25.403 1.942 1.00 30.16 773 GLN A C 1
ATOM 6133 O O . GLN A 1 773 ? -55.189 -25.226 1.025 1.00 30.16 773 GLN A O 1
ATOM 6138 N N . ASP A 1 774 ? -53.172 -25.944 1.811 1.00 29.27 774 ASP A N 1
ATOM 6139 C CA . ASP A 1 774 ? -52.570 -26.863 0.821 1.00 29.27 774 ASP A CA 1
ATOM 6140 C C . ASP A 1 774 ? -52.346 -26.460 -0.659 1.00 29.27 774 ASP A C 1
ATOM 6142 O O . ASP A 1 774 ? -53.262 -26.492 -1.473 1.00 29.27 774 ASP A O 1
ATOM 6146 N N . ALA A 1 775 ? -51.064 -26.284 -1.047 1.00 28.61 775 ALA A N 1
ATOM 6147 C CA . ALA A 1 775 ? -50.373 -27.182 -2.005 1.00 28.61 775 ALA A CA 1
ATOM 6148 C C . ALA A 1 775 ? -48.873 -26.842 -2.253 1.00 28.61 775 ALA A C 1
ATOM 6150 O O . ALA A 1 775 ? -48.529 -25.773 -2.740 1.00 28.61 775 ALA A O 1
ATOM 6151 N N . VAL A 1 776 ? -48.013 -27.824 -1.948 1.00 29.39 776 VAL A N 1
ATOM 6152 C CA . VAL A 1 776 ? -46.790 -28.298 -2.650 1.00 29.39 776 VAL A CA 1
ATOM 6153 C C . VAL A 1 776 ? -45.873 -27.321 -3.430 1.00 29.39 776 VAL A C 1
ATOM 6155 O O . VAL A 1 776 ? -46.239 -26.701 -4.421 1.00 29.39 776 VAL A O 1
ATOM 6158 N N . SER A 1 777 ? -44.594 -27.364 -3.039 1.00 28.88 777 SER A N 1
ATOM 6159 C CA . SER A 1 777 ? -43.395 -26.819 -3.701 1.00 28.88 777 SER A CA 1
ATOM 6160 C C . SER A 1 777 ? -43.128 -27.341 -5.123 1.00 28.88 777 SER A C 1
ATOM 6162 O O . SER A 1 777 ? -43.064 -28.552 -5.304 1.00 28.88 777 SER A O 1
ATOM 6164 N N . GLU A 1 778 ? -42.700 -26.455 -6.032 1.00 27.17 778 GLU A N 1
ATOM 6165 C CA . GLU A 1 778 ? -41.524 -26.689 -6.896 1.00 27.17 778 GLU A CA 1
ATOM 6166 C C . GLU A 1 778 ? -40.939 -25.353 -7.406 1.00 27.17 778 GLU A C 1
ATOM 6168 O O . GLU A 1 778 ? -41.675 -24.394 -7.639 1.00 27.17 778 GLU A O 1
ATOM 6173 N N . ALA A 1 779 ? -39.609 -25.256 -7.525 1.00 28.47 779 ALA A N 1
ATOM 6174 C CA . ALA A 1 779 ? -38.903 -24.003 -7.815 1.00 28.47 779 ALA A CA 1
ATOM 6175 C C . ALA A 1 779 ? -38.335 -23.963 -9.250 1.00 28.47 779 ALA A C 1
ATOM 6177 O O . ALA A 1 779 ? -37.645 -24.906 -9.643 1.00 28.47 779 ALA A O 1
ATOM 6178 N N . PRO A 1 780 ? -38.524 -22.868 -10.013 1.00 29.78 780 PRO A N 1
ATOM 6179 C CA . PRO A 1 780 ? -37.813 -22.646 -11.264 1.00 29.78 780 PRO A CA 1
ATOM 6180 C C . PRO A 1 780 ? -36.514 -21.854 -11.045 1.00 29.78 780 PRO A C 1
ATOM 6182 O O . PRO A 1 780 ? -36.491 -20.803 -10.405 1.00 29.78 780 PRO A O 1
ATOM 6185 N N . VAL A 1 781 ? -35.429 -22.353 -11.636 1.00 37.25 781 VAL A N 1
ATOM 6186 C CA . VAL A 1 781 ? -34.164 -21.624 -11.808 1.00 37.25 781 VAL A CA 1
ATOM 6187 C C . VAL A 1 781 ? -34.398 -20.445 -12.755 1.00 37.25 781 VAL A C 1
ATOM 6189 O O . VAL A 1 781 ? -34.940 -20.653 -13.838 1.00 37.25 781 VAL A O 1
ATOM 6192 N N . ASN A 1 782 ? -33.957 -19.239 -12.383 1.00 31.06 782 ASN A N 1
ATOM 6193 C CA . ASN A 1 782 ? -33.993 -18.066 -13.260 1.00 31.06 782 ASN A CA 1
ATOM 6194 C C . ASN A 1 782 ? -32.589 -17.498 -13.504 1.00 31.06 782 ASN A C 1
ATOM 6196 O O . ASN A 1 782 ? -31.768 -17.401 -12.594 1.00 31.06 782 ASN A O 1
ATOM 6200 N N . ASP A 1 783 ? -32.345 -17.150 -14.765 1.00 31.11 783 ASP A N 1
ATOM 6201 C CA . ASP A 1 783 ? -31.070 -16.720 -15.339 1.00 31.11 783 ASP A CA 1
ATOM 6202 C C . ASP A 1 783 ? -31.026 -15.181 -15.410 1.00 31.11 783 ASP A C 1
ATOM 6204 O O . ASP A 1 783 ? -31.687 -14.564 -16.249 1.00 31.11 783 ASP A O 1
ATOM 6208 N N . GLU A 1 784 ? -30.299 -14.535 -14.492 1.00 30.20 784 GLU A N 1
ATOM 6209 C CA . GLU A 1 784 ? -30.190 -13.071 -14.437 1.00 30.20 784 GLU A CA 1
ATOM 6210 C C . GLU A 1 784 ? -29.009 -12.548 -15.267 1.00 30.20 784 GLU A C 1
ATOM 6212 O O . GLU A 1 784 ? -27.892 -12.391 -14.769 1.00 30.20 784 GLU A O 1
ATOM 6217 N N . SER A 1 785 ? -29.253 -12.205 -16.538 1.00 38.22 785 SER A N 1
ATOM 6218 C CA . SER A 1 785 ? -28.252 -11.489 -17.352 1.00 38.22 785 SER A CA 1
ATOM 6219 C C . SER A 1 785 ? -28.792 -10.481 -18.385 1.00 38.22 785 SER A C 1
ATOM 6221 O O . SER A 1 785 ? -28.101 -10.153 -19.349 1.00 38.22 785 SER A O 1
ATOM 6223 N N . HIS A 1 786 ? -29.966 -9.876 -18.150 1.00 33.94 786 HIS A N 1
ATOM 6224 C CA . HIS A 1 786 ? -30.438 -8.718 -18.932 1.00 33.94 786 HIS A CA 1
ATOM 6225 C C . HIS A 1 786 ? -31.065 -7.611 -18.064 1.00 33.94 786 HIS A C 1
ATOM 6227 O O . HIS A 1 786 ? -32.244 -7.661 -17.725 1.00 33.94 786 HIS A O 1
ATOM 6233 N N . LEU A 1 787 ? -30.287 -6.562 -17.766 1.00 35.19 787 LEU A N 1
ATOM 6234 C CA . LEU A 1 787 ? -30.831 -5.282 -17.291 1.00 35.19 787 LEU A CA 1
ATOM 6235 C C . LEU A 1 787 ? -31.478 -4.512 -18.461 1.00 35.19 787 LEU A C 1
ATOM 6237 O O . LEU A 1 787 ? -30.952 -4.561 -19.579 1.00 35.19 787 LEU A O 1
ATOM 6241 N N . PRO A 1 788 ? -32.589 -3.785 -18.235 1.00 37.19 788 PRO A N 1
ATOM 6242 C CA . PRO A 1 788 ? -33.258 -3.024 -19.284 1.00 37.19 788 PRO A CA 1
ATOM 6243 C C . PRO A 1 788 ? -32.415 -1.822 -19.729 1.00 37.19 788 PRO A C 1
ATOM 6245 O O . PRO A 1 788 ? -31.824 -1.115 -18.914 1.00 37.19 788 PRO A O 1
ATOM 6248 N N . VAL A 1 789 ? -32.393 -1.561 -21.038 1.00 41.97 789 VAL A N 1
ATOM 6249 C CA . VAL A 1 789 ? -31.793 -0.343 -21.598 1.00 41.97 789 VAL A CA 1
ATOM 6250 C C . VAL A 1 789 ? -32.751 0.822 -21.362 1.00 41.97 789 VAL A C 1
ATOM 6252 O O . VAL A 1 789 ? -33.798 0.901 -22.002 1.00 41.97 789 VAL A O 1
ATOM 6255 N N . GLU A 1 790 ? -32.393 1.730 -20.458 1.00 55.22 790 GLU A N 1
ATOM 6256 C CA . GLU A 1 790 ? -33.152 2.963 -20.239 1.00 55.22 790 GLU A CA 1
ATOM 6257 C C . GLU A 1 790 ? -33.035 3.903 -21.449 1.00 55.22 790 GLU A C 1
ATOM 6259 O O . GLU A 1 790 ? -31.937 4.211 -21.923 1.00 55.22 790 GLU A O 1
ATOM 6264 N N . SER A 1 791 ? -34.177 4.383 -21.943 1.00 67.81 791 SER A N 1
ATOM 6265 C CA . SER A 1 791 ? -34.265 5.392 -22.996 1.00 67.81 791 SER A CA 1
ATOM 6266 C C . SER A 1 791 ? -34.830 6.695 -22.428 1.00 67.81 791 SER A C 1
ATOM 6268 O O . SER A 1 791 ? -35.869 6.706 -21.776 1.00 67.81 791 SER A O 1
ATOM 6270 N N . TYR A 1 792 ? -34.136 7.804 -22.687 1.00 74.69 792 TYR A N 1
ATOM 6271 C CA . TYR A 1 792 ? -34.496 9.136 -22.197 1.00 74.69 792 TYR A CA 1
ATOM 6272 C C . TYR A 1 792 ? -34.880 10.044 -23.370 1.00 74.69 792 TYR A C 1
ATOM 6274 O O . TYR A 1 792 ? -34.127 10.145 -24.345 1.00 74.69 792 TYR A O 1
ATOM 6282 N N . VAL A 1 793 ? -36.020 10.736 -23.290 1.00 79.19 793 VAL A N 1
ATOM 6283 C CA . VAL A 1 793 ? -36.439 11.706 -24.313 1.00 79.19 793 VAL A CA 1
ATOM 6284 C C . VAL A 1 793 ? -35.806 13.072 -24.033 1.00 79.19 793 VAL A C 1
ATOM 6286 O O . VAL A 1 793 ? -35.813 13.560 -22.901 1.00 79.19 793 VAL A O 1
ATOM 6289 N N . LEU A 1 794 ? -35.274 13.724 -25.076 1.00 77.44 794 LEU A N 1
ATOM 6290 C CA . LEU A 1 794 ? -34.781 15.104 -24.981 1.00 77.44 794 LEU A CA 1
ATOM 6291 C C . LEU A 1 794 ? -35.918 16.068 -24.598 1.00 77.44 794 LEU A C 1
ATOM 6293 O O . LEU A 1 794 ? -36.910 16.182 -25.321 1.00 77.44 794 LEU A O 1
ATOM 6297 N N . GLY A 1 795 ? -35.734 16.777 -23.486 1.00 82.62 795 GLY A N 1
ATOM 6298 C CA . GLY A 1 795 ? -36.560 17.895 -23.043 1.00 82.62 795 GLY A CA 1
ATOM 6299 C C . GLY A 1 795 ? -35.969 19.249 -23.440 1.00 82.62 795 GLY A C 1
ATOM 6300 O O . GLY A 1 795 ? -35.311 19.390 -24.473 1.00 82.62 795 GLY A O 1
ATOM 6301 N N . GLU A 1 796 ? -36.226 20.264 -22.617 1.00 81.56 796 GLU A N 1
ATOM 6302 C CA . GLU A 1 796 ? -35.837 21.650 -22.895 1.00 81.56 796 GLU A CA 1
ATOM 6303 C C . GLU A 1 796 ? -34.318 21.863 -22.890 1.00 81.56 796 GLU A C 1
ATOM 6305 O O . GLU A 1 796 ? -33.587 21.245 -22.113 1.00 81.56 796 GLU A O 1
ATOM 6310 N N . SER A 1 797 ? -33.852 22.766 -23.760 1.00 83.06 797 SER A N 1
ATOM 6311 C CA . SER A 1 797 ? -32.442 23.151 -23.860 1.00 83.06 797 SER A CA 1
ATOM 6312 C C . SER A 1 797 ? -32.045 24.056 -22.698 1.00 83.06 797 SER A C 1
ATOM 6314 O O . SER A 1 797 ? -32.675 25.082 -22.462 1.00 83.06 797 SER A O 1
ATOM 6316 N N . LEU A 1 798 ? -30.943 23.722 -22.035 1.00 79.75 798 LEU A N 1
ATOM 6317 C CA . LEU A 1 798 ? -30.360 24.498 -20.946 1.00 79.75 798 LEU A CA 1
ATOM 6318 C C . LEU A 1 798 ? -29.202 25.359 -21.456 1.00 79.75 798 LEU A C 1
ATOM 6320 O O . LEU A 1 798 ? -28.366 24.892 -22.237 1.00 79.75 798 LEU A O 1
ATOM 6324 N N . ASP A 1 799 ? -29.108 26.598 -20.970 1.00 76.50 799 ASP A N 1
ATOM 6325 C CA . ASP A 1 799 ? -27.865 27.356 -21.084 1.00 76.50 799 ASP A CA 1
ATOM 6326 C C . ASP A 1 799 ? -26.857 26.795 -20.073 1.00 76.50 799 ASP A C 1
ATOM 6328 O O . ASP A 1 799 ? -27.107 26.764 -18.873 1.00 76.50 799 ASP A O 1
ATOM 6332 N N . HIS A 1 800 ? -25.679 26.388 -20.544 1.00 67.44 800 HIS A N 1
ATOM 6333 C CA . HIS A 1 800 ? -24.576 25.909 -19.706 1.00 67.44 800 HIS A CA 1
ATOM 6334 C C . HIS A 1 800 ? -24.201 26.842 -18.537 1.00 67.44 800 HIS A C 1
ATOM 6336 O O . HIS A 1 800 ? -23.601 26.372 -17.575 1.00 67.44 800 HIS A O 1
ATOM 6342 N N . ARG A 1 801 ? -24.543 28.138 -18.604 1.00 69.12 801 ARG A N 1
ATOM 6343 C CA . ARG A 1 801 ? -24.307 29.130 -17.539 1.00 69.12 801 ARG A CA 1
ATOM 6344 C C . ARG A 1 801 ? -25.347 29.125 -16.415 1.00 69.12 801 ARG A C 1
ATOM 6346 O O . ARG A 1 801 ? -25.105 29.765 -15.399 1.00 69.12 801 ARG A O 1
ATOM 6353 N N . SER A 1 802 ? -26.488 28.450 -16.578 1.00 70.88 802 SER A N 1
ATOM 6354 C CA . SER A 1 802 ? -27.556 28.410 -15.566 1.00 70.88 802 SER A CA 1
ATOM 6355 C C . SER A 1 802 ? -27.361 27.323 -14.500 1.00 70.88 802 SER A C 1
ATOM 6357 O O . SER A 1 802 ? -28.250 27.113 -13.681 1.00 70.88 802 SER A O 1
ATOM 6359 N N . LEU A 1 803 ? -26.237 26.604 -14.535 1.00 68.81 803 LEU A N 1
ATOM 6360 C CA . LEU A 1 803 ? -25.876 25.539 -13.602 1.00 68.81 803 LEU A CA 1
ATOM 6361 C C . LEU A 1 803 ? -24.494 25.850 -13.012 1.00 68.81 803 LEU A C 1
ATOM 6363 O O . LEU A 1 803 ? -23.579 26.237 -13.744 1.00 68.81 803 LEU A O 1
ATOM 6367 N N . ASP A 1 804 ? -24.343 25.699 -11.695 1.00 66.88 804 ASP A N 1
ATOM 6368 C CA . ASP A 1 804 ? -23.066 25.923 -11.010 1.00 66.88 804 ASP A CA 1
ATOM 6369 C C . ASP A 1 804 ? -22.174 24.680 -11.130 1.00 66.88 804 ASP A C 1
ATOM 6371 O O . ASP A 1 804 ? -22.304 23.706 -10.390 1.00 66.88 804 ASP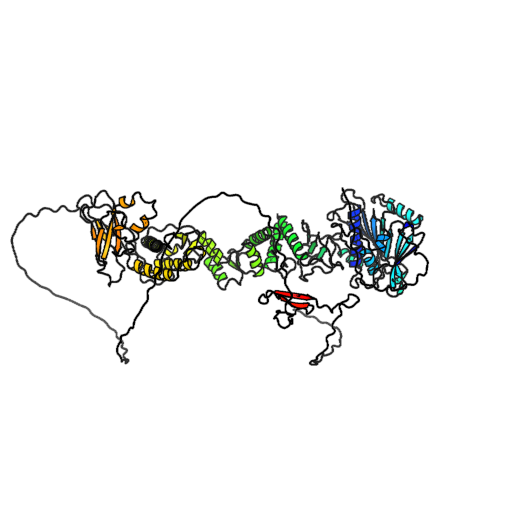 A O 1
ATOM 6375 N N . TRP A 1 805 ? -21.276 24.700 -12.115 1.00 66.06 805 TRP A N 1
ATOM 6376 C CA . TRP A 1 805 ? -20.406 23.567 -12.438 1.00 66.06 805 TRP A CA 1
ATOM 6377 C C . TRP A 1 805 ? -19.135 23.471 -11.579 1.00 66.06 805 TRP A C 1
ATOM 6379 O O . TRP A 1 805 ? -18.311 22.590 -11.835 1.00 66.06 805 TRP A O 1
ATOM 6389 N N . GLY A 1 806 ? -18.916 24.371 -10.610 1.00 43.91 806 GLY A N 1
ATOM 6390 C CA . GLY A 1 806 ? -17.758 24.318 -9.704 1.00 43.91 806 GLY A CA 1
ATOM 6391 C C . GLY A 1 806 ? -16.372 24.403 -10.374 1.00 43.91 806 GLY A C 1
ATOM 6392 O O . GLY A 1 806 ? -15.364 24.078 -9.747 1.00 43.91 806 GLY A O 1
ATOM 6393 N N . GLY A 1 807 ? -16.289 24.808 -11.648 1.00 60.19 807 GLY A N 1
ATOM 6394 C CA . GLY A 1 807 ? -15.044 24.845 -12.421 1.00 60.19 807 GLY A CA 1
ATOM 6395 C C . GLY A 1 807 ? -15.229 25.219 -13.898 1.00 60.19 807 GLY A C 1
ATOM 6396 O O . GLY A 1 807 ? -16.342 25.421 -14.381 1.00 60.19 807 GLY A O 1
ATOM 6397 N N . SER A 1 808 ? -14.124 25.323 -14.643 1.00 48.97 808 SER A N 1
ATOM 6398 C CA . SER A 1 808 ? -14.118 25.718 -16.059 1.00 48.97 808 SER A CA 1
ATOM 6399 C C . SER A 1 808 ? -14.504 24.563 -16.998 1.00 48.97 808 SER A C 1
ATOM 6401 O O . SER A 1 808 ? -13.673 23.745 -17.395 1.00 48.97 808 SER A O 1
ATOM 6403 N N . PHE A 1 809 ? -15.779 24.513 -17.393 1.00 55.12 809 PHE A N 1
ATOM 6404 C CA . PHE A 1 809 ? -16.330 23.448 -18.239 1.00 55.12 809 PHE A CA 1
ATOM 6405 C C . PHE A 1 809 ? -16.226 23.757 -19.757 1.00 55.12 809 PHE A C 1
ATOM 6407 O O . PHE A 1 809 ? -16.535 24.874 -20.179 1.00 55.12 809 PHE A O 1
ATOM 6414 N N . PRO A 1 810 ? -15.823 22.801 -20.624 1.00 51.47 810 PRO A N 1
ATOM 6415 C CA . PRO A 1 810 ? -15.623 23.058 -22.055 1.00 51.47 810 PRO A CA 1
ATOM 6416 C C . PRO A 1 810 ? -16.945 23.132 -22.846 1.00 51.47 810 PRO A C 1
ATOM 6418 O O . PRO A 1 810 ? -17.606 22.116 -23.065 1.00 51.47 810 PRO A O 1
ATOM 6421 N N . GLY A 1 811 ? -17.280 24.317 -23.373 1.00 66.25 811 GLY A N 1
ATOM 6422 C CA . GLY A 1 811 ? -18.547 24.660 -24.057 1.00 66.25 811 GLY A CA 1
ATOM 6423 C C . GLY A 1 811 ? -18.849 23.990 -25.414 1.00 66.25 811 GLY A C 1
ATOM 6424 O O . GLY A 1 811 ? -19.518 24.584 -26.259 1.00 66.25 811 GLY A O 1
ATOM 6425 N N . SER A 1 812 ? -18.370 22.767 -25.634 1.00 69.44 812 SER A N 1
ATOM 6426 C CA . SER A 1 812 ? -18.455 21.986 -26.882 1.00 69.44 812 SER A CA 1
ATOM 6427 C C . SER A 1 812 ? -19.785 21.243 -27.109 1.00 69.44 812 SER A C 1
ATOM 6429 O O . SER A 1 812 ? -20.002 20.683 -28.184 1.00 69.44 812 SER A O 1
ATOM 6431 N N . HIS A 1 813 ? -20.673 21.228 -26.112 1.00 83.31 813 HIS A N 1
ATOM 6432 C CA . HIS A 1 813 ? -21.952 20.513 -26.131 1.00 83.31 813 HIS A CA 1
ATOM 6433 C C . HIS A 1 813 ? -23.115 21.460 -25.791 1.00 83.31 813 HIS A C 1
ATOM 6435 O O . HIS A 1 813 ? -22.924 22.468 -25.107 1.00 83.31 813 HIS A O 1
ATOM 6441 N N . ASN A 1 814 ? -24.308 21.132 -26.287 1.00 81.50 814 ASN A N 1
ATOM 6442 C CA . ASN A 1 814 ? -25.589 21.651 -25.811 1.00 81.50 814 ASN A CA 1
ATOM 6443 C C . ASN A 1 814 ? -26.142 20.684 -24.759 1.00 81.50 814 ASN A C 1
ATOM 6445 O O . ASN A 1 814 ? -25.963 19.471 -24.893 1.00 81.50 814 ASN A O 1
ATOM 6449 N N . PHE A 1 815 ? -26.828 21.207 -23.748 1.00 85.19 815 PHE A N 1
ATOM 6450 C CA . PHE A 1 815 ? -27.416 20.416 -22.668 1.00 85.19 815 PHE A CA 1
ATOM 6451 C C . PHE A 1 815 ? -28.935 20.501 -22.713 1.00 85.19 815 PHE A C 1
ATOM 6453 O O . PHE A 1 815 ? -29.486 21.539 -23.073 1.00 85.19 815 PHE A O 1
ATOM 6460 N N . TYR A 1 816 ? -29.598 19.416 -22.330 1.00 85.31 816 TYR A N 1
ATOM 6461 C CA . TYR A 1 816 ? -31.053 19.317 -22.278 1.00 85.31 816 TYR A CA 1
ATOM 6462 C C . TYR A 1 816 ? -31.469 18.617 -20.981 1.00 85.31 816 TYR A C 1
ATOM 6464 O O . TYR A 1 816 ? -30.783 17.681 -20.559 1.00 85.31 816 TYR A O 1
ATOM 6472 N N . ARG A 1 817 ? -32.586 19.017 -20.358 1.00 83.62 817 ARG A N 1
ATOM 6473 C CA . ARG A 1 817 ? -33.234 18.165 -19.337 1.00 83.62 817 ARG A CA 1
ATOM 6474 C C . ARG A 1 817 ? -33.792 16.904 -20.001 1.00 83.62 817 ARG A C 1
ATOM 6476 O O . ARG A 1 817 ? -34.060 16.908 -21.207 1.00 83.62 817 ARG A O 1
ATOM 6483 N N . THR A 1 818 ? -34.007 15.833 -19.239 1.00 81.12 818 THR A N 1
ATOM 6484 C CA . THR A 1 818 ? -34.903 14.766 -19.714 1.00 81.12 818 THR A CA 1
ATOM 6485 C C . THR A 1 818 ? -36.336 15.302 -19.722 1.00 81.12 818 THR A C 1
ATOM 6487 O O . THR A 1 818 ? -36.727 16.054 -18.828 1.00 81.12 818 THR A O 1
ATOM 6490 N N . ARG A 1 819 ? -37.125 14.971 -20.748 1.00 73.62 819 ARG A N 1
ATOM 6491 C CA . ARG A 1 819 ? -38.530 15.409 -20.819 1.00 73.62 819 ARG A CA 1
ATOM 6492 C C . ARG A 1 819 ? -39.419 14.635 -19.847 1.00 73.62 819 ARG A C 1
ATOM 6494 O O . ARG A 1 819 ? -40.447 15.140 -19.412 1.00 73.62 819 ARG A O 1
ATOM 6501 N N . ASP A 1 820 ? -39.025 13.401 -19.557 1.00 74.31 820 ASP A N 1
ATOM 6502 C CA . ASP A 1 820 ? -39.863 12.412 -18.882 1.00 74.31 820 ASP A CA 1
ATOM 6503 C C . ASP A 1 820 ? -39.678 12.451 -17.355 1.00 74.31 820 ASP A C 1
ATOM 6505 O O . ASP A 1 820 ? -40.552 11.996 -16.620 1.00 74.31 820 ASP A O 1
ATOM 6509 N N . ARG A 1 821 ? -38.559 13.024 -16.881 1.00 71.25 821 ARG A N 1
ATOM 6510 C CA . ARG A 1 821 ? -38.251 13.290 -15.468 1.00 71.25 821 ARG A CA 1
ATOM 6511 C C . ARG A 1 821 ? -37.500 14.628 -15.328 1.00 71.25 821 ARG A C 1
ATOM 6513 O O . ARG A 1 821 ? -36.277 14.635 -15.186 1.00 71.25 821 ARG A O 1
ATOM 6520 N N . PRO A 1 822 ? -38.198 15.775 -15.411 1.00 63.38 822 PRO A N 1
ATOM 6521 C CA . PRO A 1 822 ? -37.563 17.091 -15.327 1.00 63.38 822 PRO A CA 1
ATOM 6522 C C . PRO A 1 822 ? -37.027 17.422 -13.925 1.00 63.38 822 PRO A C 1
ATOM 6524 O O . PRO A 1 822 ? -36.159 18.287 -13.821 1.00 63.38 822 PRO A O 1
ATOM 6527 N N . GLU A 1 823 ? -37.522 16.736 -12.888 1.00 69.38 823 GLU A N 1
ATOM 6528 C CA . GLU A 1 823 ? -37.111 16.877 -11.480 1.00 69.38 823 GLU A CA 1
ATOM 6529 C C . GLU A 1 823 ? -35.772 16.180 -11.167 1.00 69.38 823 GLU A C 1
ATOM 6531 O O . GLU A 1 823 ? -35.093 16.552 -10.213 1.00 69.38 823 GLU A O 1
ATOM 6536 N N . ASP A 1 824 ? -35.382 15.177 -11.963 1.00 67.69 824 ASP A N 1
ATOM 6537 C CA . ASP A 1 824 ? -34.117 14.459 -11.792 1.00 67.69 824 ASP A CA 1
ATOM 6538 C C . ASP A 1 824 ? -32.959 15.325 -12.336 1.00 67.69 824 ASP A C 1
ATOM 6540 O O . ASP A 1 824 ? -33.041 15.849 -13.452 1.00 67.69 824 ASP A O 1
ATOM 6544 N N . ASP A 1 825 ? -31.834 15.414 -11.612 1.00 72.44 825 ASP A N 1
ATOM 6545 C CA . ASP A 1 825 ? -30.597 16.109 -12.042 1.00 72.44 825 ASP A CA 1
ATOM 6546 C C . ASP A 1 825 ? -29.819 15.339 -13.142 1.00 72.44 825 ASP A C 1
ATOM 6548 O O . ASP A 1 825 ? -28.590 15.220 -13.142 1.00 72.44 825 ASP A O 1
ATOM 6552 N N . VAL A 1 826 ? -30.551 14.783 -14.109 1.00 74.12 826 VAL A N 1
ATOM 6553 C CA . VAL A 1 826 ? -30.037 14.031 -15.254 1.00 74.12 826 VAL A CA 1
ATOM 6554 C C . VAL A 1 826 ? -30.097 14.916 -16.499 1.00 74.12 826 VAL A C 1
ATOM 6556 O O . VAL A 1 826 ? -31.165 15.279 -16.994 1.00 74.12 826 VAL A O 1
ATOM 6559 N N . PHE A 1 827 ? -28.923 15.245 -17.041 1.00 81.44 827 PHE A N 1
ATOM 6560 C CA . PHE A 1 827 ? -28.784 16.121 -18.205 1.00 81.44 827 PHE A CA 1
ATOM 6561 C C . PHE A 1 827 ? -28.255 15.361 -19.422 1.00 81.44 827 PHE A C 1
ATOM 6563 O O . PHE A 1 827 ? -27.237 14.671 -19.359 1.00 81.44 827 PHE A O 1
ATOM 6570 N N . ILE A 1 828 ? -28.910 15.543 -20.567 1.00 82.19 828 ILE A N 1
ATOM 6571 C CA . ILE A 1 828 ? -28.494 14.963 -21.844 1.00 82.19 828 ILE A CA 1
ATOM 6572 C C . ILE A 1 828 ? -27.545 15.947 -22.535 1.00 82.19 828 ILE A C 1
ATOM 6574 O O . ILE A 1 828 ? -27.959 17.024 -22.965 1.00 82.19 828 ILE A O 1
ATOM 6578 N N . ALA A 1 829 ? -26.270 15.577 -22.668 1.00 82.94 829 ALA A N 1
ATOM 6579 C CA . ALA A 1 829 ? -25.267 16.360 -23.389 1.00 82.94 829 ALA A CA 1
ATOM 6580 C C . ALA A 1 829 ? -25.180 15.922 -24.861 1.00 82.94 829 ALA A C 1
ATOM 6582 O O . ALA A 1 829 ? -24.913 14.757 -25.154 1.00 82.94 829 ALA A O 1
ATOM 6583 N N . LYS A 1 830 ? -25.353 16.857 -25.803 1.00 75.06 830 LYS A N 1
ATOM 6584 C CA . LYS A 1 830 ? -25.281 16.600 -27.251 1.00 75.06 830 LYS A CA 1
ATOM 6585 C C . LYS A 1 830 ? -24.203 17.479 -27.905 1.00 75.06 830 LYS A C 1
ATOM 6587 O O . LYS A 1 830 ? -24.204 18.684 -27.653 1.00 75.06 830 LYS A O 1
ATOM 6592 N N . PRO A 1 831 ? -23.282 16.943 -28.729 1.00 74.94 831 PRO A N 1
AT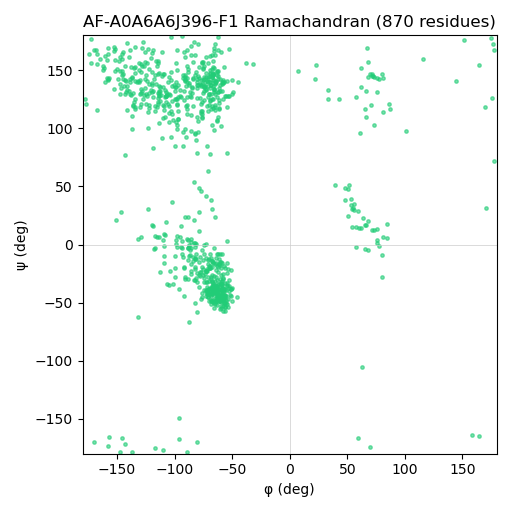OM 6593 C CA . PRO A 1 831 ? -22.243 17.752 -29.371 1.00 74.94 831 PRO A CA 1
ATOM 6594 C C . PRO A 1 831 ? -22.829 18.890 -30.218 1.00 74.94 831 PRO A C 1
ATOM 6596 O O . PRO A 1 831 ? -23.811 18.688 -30.936 1.00 74.94 831 PRO A O 1
ATOM 6599 N N . LYS A 1 832 ? -22.217 20.080 -30.174 1.00 75.44 832 LYS A N 1
ATOM 6600 C CA . LYS A 1 832 ? -22.579 21.188 -31.073 1.00 75.44 832 LYS A CA 1
ATOM 6601 C C . LYS A 1 832 ? -22.155 20.847 -32.505 1.00 75.44 832 LYS A C 1
ATOM 6603 O O . LYS A 1 832 ? -20.984 20.570 -32.749 1.00 75.44 832 LYS A O 1
ATOM 6608 N N . ALA A 1 833 ? -23.098 20.891 -33.448 1.00 59.22 833 ALA A N 1
ATOM 6609 C CA . ALA A 1 833 ? -22.884 20.427 -34.823 1.00 59.22 833 ALA A CA 1
ATOM 6610 C C . ALA A 1 833 ? -21.857 21.257 -35.626 1.00 59.22 833 ALA A C 1
ATOM 6612 O O . ALA A 1 833 ? -21.194 20.721 -36.508 1.00 59.22 833 ALA A O 1
ATOM 6613 N N . ASN A 1 834 ? -21.678 22.542 -35.302 1.00 52.75 834 ASN A N 1
ATOM 6614 C CA . ASN A 1 834 ? -21.000 23.511 -36.177 1.00 52.75 834 ASN A CA 1
ATOM 6615 C C . ASN A 1 834 ? -19.478 23.643 -35.945 1.00 52.75 834 ASN A C 1
ATOM 6617 O O . ASN A 1 834 ? -18.902 24.683 -36.242 1.00 52.75 834 ASN A O 1
ATOM 6621 N N . LEU A 1 835 ? -18.815 22.620 -35.393 1.00 48.56 835 LEU A N 1
ATOM 6622 C CA . LEU A 1 835 ? -17.368 22.643 -35.113 1.00 48.56 835 LEU A CA 1
ATOM 6623 C C . LEU A 1 835 ? -16.541 21.755 -36.051 1.00 48.56 835 LEU A C 1
ATOM 6625 O O . LEU A 1 835 ? -15.415 21.403 -35.712 1.00 48.56 835 LEU A O 1
ATOM 6629 N N . ILE A 1 836 ? -17.064 21.372 -37.215 1.00 48.50 836 ILE A N 1
ATOM 6630 C CA . ILE A 1 836 ? -16.324 20.618 -38.235 1.00 48.50 836 ILE A CA 1
ATOM 6631 C C . ILE A 1 836 ? -16.645 21.240 -39.594 1.00 48.50 836 ILE A C 1
ATOM 6633 O O . ILE A 1 836 ? -17.811 21.297 -39.973 1.00 48.50 836 ILE A O 1
ATOM 6637 N N . ASN A 1 837 ? -15.627 21.727 -40.307 1.00 54.75 837 ASN A N 1
ATOM 6638 C CA . ASN A 1 837 ? -15.804 22.192 -41.684 1.00 54.75 837 ASN A CA 1
ATOM 6639 C C . ASN A 1 837 ? -15.841 21.011 -42.670 1.00 54.75 837 ASN A C 1
ATOM 6641 O O . ASN A 1 837 ? -15.539 19.876 -42.307 1.00 54.75 837 ASN A O 1
ATOM 6645 N N . GLU A 1 838 ? -16.158 21.286 -43.934 1.00 43.56 838 GLU A N 1
ATOM 6646 C CA . GLU A 1 838 ? -16.292 20.291 -45.016 1.00 43.56 838 GLU A CA 1
ATOM 6647 C C . GLU A 1 838 ? -15.059 19.372 -45.181 1.00 43.56 838 GLU A C 1
ATOM 6649 O O . GLU A 1 838 ? -15.173 18.246 -45.653 1.00 43.56 838 GLU A O 1
ATOM 6654 N N . ASN A 1 839 ? -13.888 19.804 -44.695 1.00 46.00 839 ASN A N 1
ATOM 6655 C CA . ASN A 1 839 ? -12.626 19.059 -44.712 1.00 46.00 839 ASN A CA 1
ATOM 6656 C C . ASN A 1 839 ? -12.338 18.266 -43.417 1.00 46.00 839 ASN A C 1
ATOM 6658 O O . ASN A 1 839 ? -11.193 17.878 -43.163 1.00 46.00 839 ASN A O 1
ATOM 6662 N N . GLY A 1 840 ? -13.335 18.052 -42.553 1.00 41.47 840 GLY A N 1
ATOM 6663 C CA . GLY A 1 840 ? -13.211 17.214 -41.355 1.00 41.47 840 GLY A CA 1
ATOM 6664 C C . GLY A 1 840 ? -12.348 17.802 -40.228 1.00 41.47 840 GLY A C 1
ATOM 6665 O O . GLY A 1 840 ? -11.993 17.082 -39.293 1.00 41.47 840 GLY A O 1
ATOM 6666 N N . LYS A 1 841 ? -11.990 19.094 -40.286 1.00 39.56 841 LYS A N 1
ATOM 6667 C CA . LYS A 1 841 ? -11.163 19.765 -39.268 1.00 39.56 841 LYS A CA 1
ATOM 6668 C C . LYS A 1 841 ? -11.997 20.682 -38.376 1.00 39.56 841 LYS A C 1
ATOM 6670 O O . LYS A 1 841 ? -12.922 21.349 -38.836 1.00 39.56 841 LYS A O 1
ATOM 6675 N N . ARG A 1 842 ? -11.621 20.747 -37.092 1.00 39.78 842 ARG A N 1
ATOM 6676 C CA . ARG A 1 842 ? -12.179 21.724 -36.148 1.00 39.78 842 ARG A CA 1
ATOM 6677 C C . ARG A 1 842 ? -11.695 23.127 -36.488 1.00 39.78 842 ARG A C 1
ATOM 6679 O O . ARG A 1 842 ? -10.490 23.333 -36.628 1.00 39.78 842 ARG A O 1
ATOM 6686 N N . MET A 1 843 ? -12.625 24.073 -36.582 1.00 41.19 843 MET A N 1
ATOM 6687 C CA . MET A 1 843 ? -12.281 25.493 -36.611 1.00 41.19 843 MET A CA 1
ATOM 6688 C C . MET A 1 843 ? -11.833 25.939 -35.216 1.00 41.19 843 MET A C 1
ATOM 6690 O O . MET A 1 843 ? -12.320 25.435 -34.203 1.00 41.19 843 MET A O 1
ATOM 6694 N N . HIS A 1 844 ? -10.857 26.840 -35.187 1.00 38.09 844 HIS A N 1
ATOM 6695 C CA . HIS A 1 844 ? -10.319 27.426 -33.968 1.00 38.09 844 HIS A CA 1
ATOM 6696 C C . HIS A 1 844 ? -11.000 28.784 -33.777 1.00 38.09 844 HIS A C 1
ATOM 6698 O O . HIS A 1 844 ? -10.879 29.636 -34.654 1.00 38.09 844 HIS A O 1
ATOM 6704 N N . ASP A 1 845 ? -11.715 28.984 -32.669 1.00 37.56 845 ASP A N 1
ATOM 6705 C CA . ASP A 1 845 ? -12.293 30.294 -32.360 1.00 37.56 845 ASP A CA 1
ATOM 6706 C C . ASP A 1 845 ? -11.167 31.282 -32.010 1.00 37.56 845 ASP A C 1
ATOM 6708 O O . ASP A 1 845 ? -10.383 31.039 -31.085 1.00 37.56 845 ASP A O 1
ATOM 6712 N N . GLU A 1 846 ? -11.085 32.402 -32.734 1.00 36.34 846 GLU A N 1
ATOM 6713 C CA . GLU A 1 846 ? -10.304 33.563 -32.300 1.00 36.34 846 GLU A CA 1
ATOM 6714 C C . GLU A 1 846 ? -11.108 34.379 -31.271 1.00 36.34 846 GLU A C 1
ATOM 6716 O O . GLU A 1 846 ? -12.292 34.656 -31.489 1.00 36.34 846 GLU A O 1
ATOM 6721 N N . PRO A 1 847 ? -10.502 34.809 -30.150 1.00 36.75 847 PRO A N 1
ATOM 6722 C CA . PRO A 1 847 ? -11.204 35.599 -29.148 1.00 36.75 847 PRO A CA 1
ATOM 6723 C C . PRO A 1 847 ? -11.372 37.058 -29.600 1.00 36.75 847 PRO A C 1
ATOM 6725 O O . PRO A 1 847 ? -10.425 37.846 -29.588 1.00 36.75 847 PRO A O 1
ATOM 6728 N N . SER A 1 848 ? -12.609 37.449 -29.916 1.00 33.66 848 SER A N 1
ATOM 6729 C CA . SER A 1 848 ? -12.996 38.856 -30.074 1.00 33.66 848 SER A CA 1
ATOM 6730 C C . SER A 1 848 ? -12.717 39.638 -28.783 1.00 33.66 848 SER A C 1
ATOM 6732 O O . SER A 1 848 ? -13.173 39.247 -27.706 1.00 33.66 848 SER A O 1
ATOM 6734 N N . GLY A 1 849 ? -11.958 40.729 -28.882 1.00 31.06 849 GLY A N 1
ATOM 6735 C CA . GLY A 1 849 ? -11.370 41.384 -27.715 1.00 31.06 849 GLY A CA 1
ATOM 6736 C C . GLY A 1 849 ? -12.321 42.227 -26.859 1.00 31.06 849 GLY A C 1
ATOM 6737 O O . GLY A 1 849 ? -13.304 42.786 -27.336 1.00 31.06 849 GLY A O 1
ATOM 6738 N N . ASN A 1 850 ? -11.931 42.406 -25.594 1.00 29.23 850 ASN A N 1
ATOM 6739 C CA . ASN A 1 850 ? -12.224 43.605 -24.810 1.00 29.23 850 ASN A CA 1
ATOM 6740 C C . ASN A 1 850 ? -11.065 43.873 -23.832 1.00 29.23 850 ASN A C 1
ATOM 6742 O O . ASN A 1 850 ? -10.599 42.976 -23.133 1.00 29.23 850 ASN A O 1
ATOM 6746 N N . THR A 1 851 ? -10.567 45.109 -23.827 1.00 35.84 851 THR A N 1
ATOM 6747 C CA . THR A 1 851 ? -9.385 45.562 -23.070 1.00 35.84 851 THR A CA 1
ATOM 6748 C C . THR A 1 851 ? -9.698 45.714 -21.574 1.00 35.84 851 THR A C 1
ATOM 6750 O O . THR A 1 851 ? -10.820 46.086 -21.230 1.00 35.84 851 THR A O 1
ATOM 6753 N N . PRO A 1 852 ? -8.709 45.558 -20.670 1.00 29.86 852 PRO A N 1
ATOM 6754 C CA . PRO A 1 852 ? -8.271 46.773 -19.963 1.00 29.86 852 PRO A CA 1
ATOM 6755 C C . PRO A 1 852 ? -6.766 46.868 -19.606 1.00 29.86 852 PRO A C 1
ATOM 6757 O O . PRO A 1 852 ? -6.055 45.883 -19.458 1.00 29.86 852 PRO A O 1
ATOM 6760 N N . ALA A 1 853 ? -6.341 48.118 -19.375 1.00 28.53 853 ALA A N 1
ATOM 6761 C CA . ALA A 1 853 ? -5.199 48.562 -18.557 1.00 28.53 853 ALA A CA 1
ATOM 6762 C C . ALA A 1 853 ? -3.755 48.117 -18.917 1.00 28.53 853 ALA A C 1
ATOM 6764 O O . ALA A 1 853 ? -3.205 47.142 -18.411 1.00 28.53 853 ALA A O 1
ATOM 6765 N N . ARG A 1 854 ? -3.057 49.001 -19.649 1.00 33.09 854 ARG A N 1
ATOM 6766 C CA . ARG A 1 854 ? -1.581 49.099 -19.705 1.00 33.09 854 ARG A CA 1
ATOM 6767 C C . ARG A 1 854 ? -0.952 49.156 -18.296 1.00 33.09 854 ARG A C 1
ATOM 6769 O O . ARG A 1 854 ? -1.237 50.085 -17.542 1.00 33.09 854 ARG A O 1
ATOM 6776 N N . ARG A 1 855 ? 0.048 48.308 -18.027 1.00 29.41 855 ARG A N 1
ATOM 6777 C CA . ARG A 1 855 ? 1.183 48.629 -17.134 1.00 29.41 855 ARG A CA 1
ATOM 6778 C C . ARG A 1 855 ? 2.507 48.232 -17.791 1.00 29.41 855 ARG A C 1
ATOM 6780 O O . ARG A 1 855 ? 2.598 47.222 -18.483 1.00 29.41 855 ARG A O 1
ATOM 6787 N N . SER A 1 856 ? 3.506 49.091 -17.620 1.00 28.89 856 SER A N 1
ATOM 6788 C CA . SER A 1 856 ? 4.778 49.086 -18.348 1.00 28.89 856 SER A CA 1
ATOM 6789 C C . SER A 1 856 ? 5.716 47.959 -17.902 1.00 28.89 856 SER A C 1
ATOM 6791 O O . SER A 1 856 ? 5.876 47.734 -16.705 1.00 28.89 856 SER A O 1
ATOM 6793 N N . ARG A 1 857 ? 6.418 47.318 -18.847 1.00 28.56 857 ARG A N 1
ATOM 6794 C CA . ARG A 1 857 ? 7.622 46.519 -18.551 1.00 28.56 857 ARG A CA 1
ATOM 6795 C C . ARG A 1 857 ? 8.866 47.421 -18.576 1.00 28.56 857 ARG A C 1
ATOM 6797 O O . ARG A 1 857 ? 8.984 48.200 -19.522 1.00 28.56 857 ARG A O 1
ATOM 6804 N N . PRO A 1 858 ? 9.811 47.295 -17.630 1.00 30.94 858 PRO A N 1
ATOM 6805 C CA . PRO A 1 858 ? 11.167 47.794 -17.814 1.00 30.94 858 PRO A CA 1
ATOM 6806 C C . PRO A 1 858 ? 11.981 46.827 -18.692 1.00 30.94 858 PRO A C 1
ATOM 6808 O O . PRO A 1 858 ? 11.833 45.607 -18.613 1.00 30.94 858 PRO A O 1
ATOM 6811 N N . SER A 1 859 ? 12.840 47.384 -19.539 1.00 26.98 859 SER A N 1
ATOM 6812 C CA . SER A 1 859 ? 13.795 46.660 -20.383 1.00 26.98 859 SER A CA 1
ATOM 6813 C C . SER A 1 859 ? 15.044 46.253 -19.597 1.00 26.98 859 SER A C 1
ATOM 6815 O O . SER A 1 859 ? 15.603 47.085 -18.886 1.00 26.98 859 SER A O 1
ATOM 6817 N N . PHE A 1 860 ? 15.536 45.027 -19.797 1.00 28.33 860 PHE A N 1
ATOM 6818 C CA . PHE A 1 860 ? 16.856 44.603 -19.320 1.00 28.33 860 PHE A CA 1
ATOM 6819 C C . PHE A 1 860 ? 17.875 44.588 -20.465 1.00 28.33 860 PHE A C 1
ATOM 6821 O O . PHE A 1 860 ? 17.693 43.883 -21.457 1.00 28.33 860 PHE A O 1
ATOM 6828 N N . THR A 1 861 ? 18.964 45.334 -20.291 1.00 29.70 861 THR A N 1
ATOM 6829 C CA . THR A 1 861 ? 20.182 45.290 -21.115 1.00 29.70 861 THR A CA 1
ATOM 6830 C C . THR A 1 861 ? 21.290 44.574 -20.325 1.00 29.70 861 THR A C 1
ATOM 6832 O O . THR A 1 861 ? 21.396 44.807 -19.120 1.00 29.70 861 THR A O 1
ATOM 6835 N N . PRO A 1 862 ? 22.118 43.708 -20.942 1.00 36.00 862 PRO A N 1
ATOM 6836 C CA . PRO A 1 862 ? 23.122 42.918 -20.224 1.00 36.00 862 PRO A CA 1
ATOM 6837 C C . PRO A 1 862 ? 24.499 43.601 -20.176 1.00 36.00 862 PRO A C 1
ATOM 6839 O O . PRO A 1 862 ? 24.935 44.187 -21.164 1.00 36.00 862 PRO A O 1
ATOM 6842 N N . LEU A 1 863 ? 25.218 43.459 -19.056 1.00 28.28 863 LEU A N 1
ATOM 6843 C CA . LEU A 1 863 ? 26.629 43.848 -18.883 1.00 28.28 863 LEU A CA 1
ATOM 6844 C C . LEU A 1 863 ? 27.356 42.862 -17.920 1.00 28.28 863 LEU A C 1
ATOM 6846 O O . LEU A 1 863 ? 26.686 42.023 -17.318 1.00 28.28 863 LEU A O 1
ATOM 6850 N N . PRO A 1 864 ? 28.709 42.839 -17.883 1.00 31.12 864 PRO A N 1
ATOM 6851 C CA . PRO A 1 864 ? 29.474 41.604 -18.126 1.00 31.12 864 PRO A CA 1
ATOM 6852 C C . PRO A 1 864 ? 30.180 41.046 -16.858 1.00 31.12 864 PRO A C 1
ATOM 6854 O O . PRO A 1 864 ? 29.995 41.594 -15.770 1.00 31.12 864 PRO A O 1
ATOM 6857 N N . PRO A 1 865 ? 30.969 39.949 -16.938 1.00 45.31 865 PRO A N 1
ATOM 6858 C CA . PRO A 1 865 ? 31.395 39.214 -15.750 1.00 45.31 865 PRO A CA 1
ATOM 6859 C C . PRO A 1 865 ? 32.701 39.737 -15.140 1.00 45.31 865 PRO A C 1
ATOM 6861 O O . PRO A 1 865 ? 33.655 40.041 -15.850 1.00 45.31 865 PRO A O 1
ATOM 6864 N N . ASN A 1 866 ? 32.774 39.710 -13.809 1.00 29.92 866 ASN A N 1
ATOM 6865 C CA . ASN A 1 866 ? 33.980 39.398 -13.038 1.00 29.92 866 ASN A CA 1
ATOM 6866 C C . ASN A 1 866 ? 33.558 38.984 -11.619 1.00 29.92 866 ASN A C 1
ATOM 6868 O O . ASN A 1 866 ? 32.603 39.529 -11.072 1.00 29.92 866 ASN A O 1
ATOM 6872 N N . GLY A 1 867 ? 34.217 37.973 -11.050 1.00 27.45 867 GLY A N 1
ATOM 6873 C CA . GLY A 1 867 ? 33.844 37.415 -9.743 1.00 27.45 867 GLY A CA 1
ATOM 6874 C C . GLY A 1 867 ? 34.609 38.033 -8.572 1.00 27.45 867 GLY A C 1
ATOM 6875 O O . GLY A 1 867 ? 35.498 38.851 -8.779 1.00 27.45 867 GLY A O 1
ATOM 6876 N N . ILE A 1 868 ? 34.308 37.566 -7.354 1.00 27.48 868 ILE A N 1
ATOM 6877 C CA . ILE A 1 868 ? 35.230 37.433 -6.207 1.00 27.48 868 ILE A CA 1
ATOM 6878 C C . ILE A 1 868 ? 34.556 36.560 -5.121 1.00 27.48 868 ILE A C 1
ATOM 6880 O O . ILE A 1 868 ? 33.339 36.400 -5.099 1.00 27.48 868 ILE A O 1
ATOM 6884 N N . ARG A 1 869 ? 35.380 35.925 -4.276 1.00 28.39 869 ARG A N 1
ATOM 6885 C CA . ARG A 1 869 ? 35.017 35.048 -3.136 1.00 28.39 869 ARG A CA 1
ATOM 6886 C C . ARG A 1 869 ? 34.278 35.841 -2.024 1.00 28.39 869 ARG A C 1
ATOM 6888 O O . ARG A 1 869 ? 34.349 37.061 -2.020 1.00 28.39 869 ARG A O 1
ATOM 6895 N N . TYR A 1 870 ? 33.570 35.230 -1.066 1.00 26.20 870 TYR A N 1
ATOM 6896 C CA . TYR A 1 870 ? 34.154 34.582 0.128 1.00 26.20 870 TYR A CA 1
ATOM 6897 C C . TYR A 1 870 ? 33.147 33.747 0.955 1.00 26.20 870 TYR A C 1
ATOM 6899 O O . TYR A 1 870 ? 31.941 33.843 0.767 1.00 26.20 870 TYR A O 1
ATOM 6907 N N . ARG A 1 871 ? 33.727 32.948 1.872 1.00 27.03 871 ARG A N 1
ATOM 6908 C CA . ARG A 1 871 ? 33.160 32.231 3.045 1.00 27.03 871 ARG A CA 1
ATOM 6909 C C . ARG A 1 871 ? 32.069 33.033 3.792 1.00 27.03 871 ARG A C 1
ATOM 6911 O O . ARG A 1 871 ? 32.129 34.259 3.772 1.00 27.03 871 ARG A O 1
ATOM 6918 N N . TYR A 1 872 ? 31.140 32.421 4.531 1.00 33.00 872 TYR A N 1
ATOM 6919 C CA . TYR A 1 872 ? 31.204 31.155 5.293 1.00 33.00 872 TYR A CA 1
ATOM 6920 C C . TYR A 1 872 ? 30.125 30.137 4.920 1.00 33.00 872 TYR A C 1
ATOM 6922 O O . TYR A 1 872 ? 29.031 30.576 4.515 1.00 33.00 872 TYR A O 1
#

Solvent-accessible surface area (backbone atoms only — not comparable to full-atom values): 52832 Å² total; per-residue (Å²): 138,77,88,80,90,82,87,88,87,86,84,89,79,91,78,86,86,80,88,74,85,80,79,90,63,86,76,81,79,71,83,50,63,81,73,51,81,54,66,47,78,44,77,44,98,55,65,78,71,61,69,72,87,57,48,62,41,60,26,42,40,43,50,52,48,52,50,50,47,47,34,28,66,61,68,72,47,51,82,88,64,55,63,39,48,68,46,76,54,100,48,33,43,40,33,36,34,48,41,85,82,87,58,34,44,40,31,39,40,39,37,45,31,48,102,83,33,48,19,33,39,38,42,36,35,46,64,30,68,71,57,54,58,34,68,70,71,30,56,46,90,35,60,83,41,91,91,41,98,47,65,67,35,43,47,68,57,51,22,47,46,46,34,33,28,77,88,57,29,20,31,39,35,38,38,28,55,54,30,39,38,38,56,41,34,50,96,87,41,40,47,24,35,39,38,32,55,58,52,68,71,56,53,53,52,52,43,54,55,48,67,70,39,89,47,49,68,93,58,55,68,49,30,20,34,38,39,38,36,15,48,84,43,78,45,45,32,61,81,70,46,80,42,67,21,32,56,43,45,49,72,58,55,56,59,35,52,68,39,28,42,52,66,62,65,73,89,38,66,50,82,40,94,51,18,32,46,29,70,28,72,95,36,40,50,42,29,22,54,69,45,32,51,22,83,62,29,51,95,79,75,44,60,32,82,43,13,40,32,34,68,72,85,54,55,40,98,84,50,31,34,72,55,49,88,70,48,62,47,54,45,49,49,43,25,53,48,40,44,42,64,70,41,65,74,68,9,52,51,45,42,52,54,51,42,51,40,49,72,76,32,54,61,61,29,42,81,45,39,65,62,94,87,60,86,70,64,55,72,70,53,49,52,51,41,51,57,47,57,66,68,76,46,60,34,99,85,72,28,54,42,40,69,44,44,78,83,76,46,91,56,43,56,53,45,24,47,67,31,66,65,28,24,64,38,78,44,57,62,68,57,50,56,57,42,43,77,71,66,67,65,59,55,63,69,54,46,37,52,52,50,56,73,67,35,55,77,48,82,81,56,98,45,65,64,22,49,46,43,50,52,53,44,52,42,57,31,58,70,39,85,90,38,50,74,51,50,74,47,41,17,58,33,83,51,44,85,51,65,64,52,78,53,100,72,26,36,40,34,26,47,46,64,54,35,69,70,50,49,41,69,90,48,94,72,93,74,74,85,66,58,97,82,51,55,73,78,65,60,65,49,47,50,50,56,50,50,54,52,56,55,48,62,65,72,46,78,88,68,80,62,91,65,52,78,65,54,55,53,49,48,56,55,48,49,53,55,36,57,48,53,26,36,25,56,41,41,68,44,68,62,64,41,47,16,19,39,35,40,31,51,41,67,78,45,58,81,92,47,33,82,41,55,23,34,38,33,48,37,43,62,71,79,63,65,88,54,90,86,51,98,65,61,68,48,74,66,36,27,32,64,53,80,90,74,45,96,64,91,51,59,66,50,80,47,36,54,69,42,80,53,50,77,48,67,86,43,66,42,88,47,36,33,30,48,40,36,20,34,69,42,78,70,20,33,32,20,66,64,31,78,66,44,57,31,34,85,56,56,78,67,84,80,78,81,85,81,86,83,86,86,82,88,82,82,86,82,92,78,91,80,86,89,80,91,80,87,84,86,78,88,82,89,86,88,85,83,88,79,89,86,84,83,88,77,90,79,87,90,85,84,89,83,86,88,78,90,80,88,82,90,84,88,87,85,79,83,90,88,81,89,84,86,89,83,86,90,83,86,82,90,78,86,92,82,79,82,84,84,87,82,80,52,84,35,60,77,49,63,80,83,81,52,92,72,91,64,96,73,82,84,61,50,47,38,19,36,28,56,84,47,69,86,50,98,52,70,50,76,41,74,54,80,87,53,53,48,100,84,77,44,68,72,79,88,77,82,81,84,83,88,84,81,93,78,88,81,86,85,86,82,91,81,86,93,81,89,82,89,80,86,133

Radius of gyration: 50.97 Å; Cα contacts (8 Å, |Δi|>4): 1325; chains: 1; bounding box: 108×78×177 Å

Foldseek 3Di:
DDDDDDDDDDDDDDDDDDDDDCPDDPDPPPPWPVVVPFKDKFFFPDDLCPPVVDALLLLLLLVVLVLQQVLCVQLVAALVRFAWEWDDDDQKTKTWTARSPLRFTQWIWIWGGDPQQFTKIKTKGFQAADIPCLRHPQDDPCCPPQRGQDNTSCSNVVSCSNCCAPPNNKWKWKDAQQWIWGWAQDQVLGIMIMIGGHDPVVQVVVQVVQVVVVRHDNGRRNRMMMMMIRDFDWGQGSVRDTDTGHTDGNVVVVVSVVQFCNHPPAPDWQDFPLWIKAQRQVQFQWEAESGGTQQQRDPVPAGASTYTYGPGAHADPSSNDGPDVCPVLVSLQVNLVRQLVVDDPRVVVSLVVVLCCLFPPQCRHSSRNADPPDLRHDLVSLQSSLVVQQPPDADPVRFTEQEDAPPPDDCQQVLCVQQVVHHYDHGDPVSVVSSVVSVRHDGSLRVLVVCLVVFDFDDQDPAQQSLQLVLLLLLLQCLDPVRVQEAETEGDSPSSPDQWDDDPRYIYGYCLLSAPCSLPVPHDDPDDRDDRQDWHPPLVSSLVSSLVVLVVVCVDCPSVDPDDPVNSVVSSVVSSVLSQQEWIRWDWAEDQAFQKIKTFTAHSHDPVQQFFKKKKFKDWPVLCPPDPPDSPPVDLQFWDAPPVSHPDPTDMDIDGNNDRTDMDGPHDQVIWIKMWMFGPDGGRTTYRIDPTHGYDNHGNDDDDDDDDDDDDDDDDDDDDDDDDDDDDYDDDDDDDDDDDDDDDDDDDDDDDDDDDDDDDDDDDDDDDDDDDDDDDDDDDDDDPDDDDDDDFAFADWDDPVVDCPVDDDDPQWIWTAGPVCNPDPDIDTHGDPPQQPPVRHGDDDDDDDDDDDDDDDDDDDDDDDDDDDDDD

Mean predicted aligned error: 19.18 Å

Organism: NCBI:txid390896

Nearest PDB structures (foldseek):
  4urt-assembly1_B  TM=6.529E-01  e=3.041E-03  Homo sapiens
  2dn7-assembly1_A  TM=6.343E-01  e=6.202E-03  Homo sapiens
  8u18-assembly1_A  TM=4.789E-01  e=1.491E-02  Mus musculus
  2ha1-assembly1_A  TM=4.959E-01  e=8.613E-02  Homo sapiens
  5d39-assembly2_C  TM=3.312E-01  e=5.868E-02  Homo sapiens

Sequence (872 aa):
MNTTEAQEQKMNGETERVDFEDDGKPPTIVSGLEDIRVRKTVDLNVVTDCLAHWTCAEAFREIYQNWRDEIRRGFHISLRDFAPISSESSGVILIQQFHPVSKELCGYIRFKYNKNGDGELEVRNFNASLKYRHLKIGASTKAHDKNQSGKYGEGLKVAALIFRRFPNNHSFRIESSGFSWNFIFNQELDLACTLTRMSDAKLAQENKKAESQQSAPTSQSRERVSIFIGARRTSYTSMGEVTRGNKIHVDDFRKWLDVTLDINPPTDIVHTTAGDLILDPAYKNKHYLQGLLLPSGSMSGKPHNYGYNFMKGHTNRDRDAIAQPGGESRQRLAIWAAGIRIGGAKGDELLSIYTNLLLNSLNELGDVALPSKWPCLDPDIAGKVWKHMCTINQGPDGRPAFYYTATEGKDAAQIISQNLDLHPFPIGAELWNILRRFKLPRTPFEEQHHRFSHAAIVEVPQNVFALNLEWMLQCCINSHPATKRMGFDMVDGKGLAIDVAYFDKKWKIHDRWLTFNGAHQDTFCEEHCPEQQDPFCCDHAVLTVWNYMLSQVRAVDEFNIPFPAKDEKWLKSMTGIRISQMPRGVKCARNERRGELVVSWESVDSHKNRDKPVRVILHSNDCTGELQSSWEHPLNIMFNLKDEDRNCDCPSQLSQVASAGVTFTNLGTEKKYFASVSRDDVGAFIGLHPPAIRPLKEDLFVKQEPTSLNVDAIQSPVHVSEDAMESTDDTSNDDGDNEFGSPDKEVTAMSLSSPGTSSSEKGYTSRQDDAPQDAVSEAPVNDESHLPVESYVLGESLDHRSLDWGGSFPGSHNFYRTRDRPEDDVFIAKPKANLINENGKRMHDEPSGNTPARRSRPSFTPLPPNGIRYRY

pLDDT: mean 74.54, std 22.58, range [24.64, 97.44]

Secondary structure (DSSP, 8-state):
------------------PPP----------SSTT-SSEEEEE-S--TTTTTT--HHHHHHHHHHHHHHHHHHHHT--SSS--PEEEEETTEEEEEEEPTTT--EEEEEEEEE-TTSEEEEEEEEES----HHHHHH---TTTT-TTSS-SSTTHHHHHHHHHHSTTT---EEEEETTEEEEEEE-TTS-EEEEEEEPPHHHHHHHHHHHHTSTTS----GGGEEEEEES---EEE-TTS-EEEPPPEEHHHHHHHHTTBTTTS--SSEEE-SSEEEE--GGGTT-EEETTEE-TT--TT----SSEEEESS--B-TTSSSBSSTTHHHHHHHHHHHHHHTT-HHHHHHHHHHHHHHHHH-TTTSGGG---TTS--S-HHHHHHHHHHHHHH-B-TTSPBEEEEETTS-TTHHHIIIIIS--EEEEE-HHHHHHHHTTT-PPPHHHHHHHHHHTPPB-PPPSSHHHHHHHHHHHHHHHTSTTTTT-EEEEE--TTT--SEEEETTEEEEEGGGGSHHHHTTTS---PPPPPTTS----HHHHHHHHHHHHHHHTT-GGG-----HHHHHHHHHHHHHHHHTS-EEEEEE--SSBT-EEEEEE--S-GGGTTSEEEEEEEETTTTSS-TT-TTTHHHHHBPPPTTS------EEEEETT-S-EEE-S--TTS-EEEEEEESSTTPBPPPPPPPBPPBSS-S--PPP----------------------------------------------------------------------------------------EEEEEPGGGS--SS-----EEEEEESS-TTS--EEEEE-TTS--TTS-PPPPP---------PPPPP------------